Protein AF-A0A2H0CAC0-F1 (afdb_monomer_lite)

Secondary structure (DSSP, 8-state):
-BSSSEEEEEESS---GGG----S-B-BS-SSEEEEEES-SS--EE-TT-B-SSTT-EEBTTBTT--EEEEE-SSEE--S--SS-TTSPP-PPPEEE--SSTT-TTTSEE-SEEEETT---EEEEEEE-SS-PPPSEEEEEETTEEEEPEEEETTEEEE-PPTTSS-SEEEEEEEEEE-SS-EEEESSSS-EEEEEEEPPEEEE--TT-EEEEETTEEEES-HHHHTTSTT-GGGGGG-B-TTS-BS-TTEEEEEE--B-SS-BSSHHHHHHHHHTT--BTTTEEE----TTS-HHHHHHHHHHHHHHHHHHH--S-EEEEEETHHHHHHHHHHHHH-STTEEEEEEES--TT--HHHHHHHHH---TTGGGT-TT--HHHHHHHHTT-HHHHTTS--HHHHHHT--SEEETTB-S--HHHHHHHHHHTT--HHHHHHHHTTS-HHHHT-B-TTSEEEEEEE-SB-EEEEEEEEEEETTEEEEEEEEESBBSSSBHHHHT-SB--GGGEEEEPP-TTS----TTTGGGSTTHHHHHHHHHHT------TTEES-GGG----EEEEEEESSEEEEEE-SS--EEEE-TTSSEEE-STT-EEEEETTEEEEEEE-TT----EEEEEE-SSEEEEEEEEEEETTEEEEEEEEEEEEE-TT-EEEEE--SSGGG-EEEEETTSSS--EEEPPSEEEEHHHHT--PPPEEEEEEEEEESEEEEEEEEE-SSS-EEEEEEESSTTSS-EE--S-EEE--SEEEEEEEEEEETT-PBPPPEEEEEEEBPPP---------------------------------PPPPPPTTSSS-HHHHHHHHHTT-HHHHHHHHT----HHHHHHHHHHTTTTS---HHHHHHHHH--TTSTTS-HHHHHHHHHHHHHHHSS---SHHHHHHHHHHHTT---SS--HHHHHHHHHTT--SHHHHHHHHH-PPPSS--HHHHHHHHHHHHHHHSS---SHHHHHHHHHHH--

Structure (mmCIF, N/CA/C/O backbone):
data_AF-A0A2H0CAC0-F1
#
_entry.id   AF-A0A2H0CAC0-F1
#
loop_
_atom_site.group_PDB
_atom_site.id
_atom_site.type_symbol
_atom_site.label_atom_id
_atom_site.label_alt_id
_atom_site.label_comp_id
_atom_site.label_asym_id
_atom_site.label_entity_id
_atom_site.label_seq_id
_atom_site.pdbx_PDB_ins_code
_atom_site.Cartn_x
_atom_site.Cartn_y
_atom_site.Cartn_z
_atom_site.occupancy
_atom_site.B_iso_or_equiv
_atom_site.auth_seq_id
_atom_site.auth_comp_id
_atom_site.auth_asym_id
_atom_site.auth_atom_id
_atom_site.pdbx_PDB_model_num
ATOM 1 N N . PHE A 1 1 ? -36.884 -13.193 83.673 1.00 83.69 1 PHE A N 1
ATOM 2 C CA . PHE A 1 1 ? -36.751 -14.239 84.703 1.00 83.69 1 PHE A CA 1
ATOM 3 C C . PHE A 1 1 ? -36.479 -15.577 84.024 1.00 83.69 1 PHE A C 1
ATOM 5 O O . PHE A 1 1 ? -37.407 -16.224 83.559 1.00 83.69 1 PHE A O 1
ATOM 12 N N . THR A 1 2 ? -35.209 -15.962 83.891 1.00 86.56 2 THR A N 1
ATOM 13 C CA . THR A 1 2 ? -34.811 -17.171 83.148 1.00 86.56 2 THR A CA 1
ATOM 14 C C . THR A 1 2 ? -33.572 -17.828 83.746 1.00 86.56 2 THR A C 1
ATOM 16 O O . THR A 1 2 ? -32.770 -17.134 84.377 1.00 86.56 2 THR A O 1
ATOM 19 N N . GLY A 1 3 ? -33.452 -19.153 83.609 1.00 83.50 3 GLY A N 1
ATOM 20 C CA . GLY A 1 3 ? -32.322 -19.945 84.100 1.00 83.50 3 GLY A CA 1
ATOM 21 C C . GLY A 1 3 ? -32.265 -20.114 85.622 1.00 83.50 3 GLY A C 1
ATOM 22 O O . GLY A 1 3 ? -31.222 -20.491 86.157 1.00 83.50 3 GLY A O 1
ATOM 23 N N . ASN A 1 4 ? -33.348 -19.806 86.346 1.00 89.81 4 ASN A N 1
ATOM 24 C CA . ASN A 1 4 ? -33.397 -19.903 87.808 1.00 89.81 4 ASN A CA 1
ATOM 25 C C . ASN A 1 4 ? -34.108 -21.180 88.249 1.00 89.81 4 ASN A C 1
ATOM 27 O O . ASN A 1 4 ? -34.807 -21.832 87.481 1.00 89.81 4 ASN A O 1
ATOM 31 N N . LYS A 1 5 ? -34.007 -21.503 89.541 1.00 88.38 5 LYS A N 1
ATOM 32 C CA . LYS A 1 5 ? -34.872 -22.530 90.126 1.00 88.38 5 LYS A CA 1
ATOM 33 C C . LYS A 1 5 ? -36.349 -22.104 90.085 1.00 88.38 5 LYS A C 1
ATOM 35 O O . LYS A 1 5 ? -37.209 -22.859 89.648 1.00 88.38 5 LYS A O 1
ATOM 40 N N . TYR A 1 6 ? -36.605 -20.870 90.514 1.00 90.75 6 TYR A N 1
ATOM 41 C CA . TYR A 1 6 ? -37.894 -20.201 90.405 1.00 90.75 6 TYR A CA 1
ATOM 42 C C . TYR A 1 6 ? -37.687 -18.855 89.718 1.00 90.75 6 TYR A C 1
ATOM 44 O O . TYR A 1 6 ? -36.801 -18.108 90.140 1.00 90.75 6 TYR A O 1
ATOM 52 N N . GLY A 1 7 ? -38.488 -18.526 88.703 1.00 87.31 7 GLY A N 1
ATOM 53 C CA . GLY A 1 7 ? -38.429 -17.208 88.059 1.00 87.31 7 GLY A CA 1
ATOM 54 C C . GLY A 1 7 ? -38.848 -16.088 89.020 1.00 87.31 7 GLY A C 1
ATOM 55 O O . GLY A 1 7 ? -38.189 -15.054 89.100 1.00 87.31 7 GLY A O 1
ATOM 56 N N . PHE A 1 8 ? -39.877 -16.342 89.830 1.00 88.50 8 PHE A N 1
ATOM 57 C CA . PHE A 1 8 ? -40.249 -15.571 91.015 1.00 88.50 8 PHE A CA 1
ATOM 58 C C . PHE A 1 8 ? -40.655 -16.515 92.157 1.00 88.50 8 PHE A C 1
ATOM 60 O O . PHE A 1 8 ? -41.329 -17.517 91.920 1.00 88.50 8 PHE A O 1
ATOM 67 N N . LEU A 1 9 ? -40.266 -16.187 93.395 1.00 86.31 9 LEU A N 1
ATOM 68 C CA . LEU A 1 9 ? -40.544 -16.975 94.601 1.00 86.31 9 LEU A CA 1
ATOM 69 C C . LEU A 1 9 ? -41.027 -16.068 95.743 1.00 86.31 9 LEU A C 1
ATOM 71 O O . LEU A 1 9 ? -40.230 -15.352 96.351 1.00 86.31 9 LEU A O 1
ATOM 75 N N . GLY A 1 10 ? -42.320 -16.136 96.071 1.00 78.44 10 GLY A N 1
ATOM 76 C CA . GLY A 1 10 ? -42.904 -15.500 97.258 1.00 78.44 10 GLY A CA 1
ATOM 77 C C . GLY A 1 10 ? -43.228 -16.515 98.359 1.00 78.44 10 GLY A C 1
ATOM 78 O O . GLY A 1 10 ? -43.937 -17.487 98.103 1.00 78.44 10 GLY A O 1
ATOM 79 N N . VAL A 1 11 ? -42.742 -16.291 99.588 1.00 74.50 11 VAL A N 1
ATOM 80 C CA . VAL A 1 11 ? -43.002 -17.173 100.746 1.00 74.50 11 VAL A CA 1
ATOM 81 C C . VAL A 1 11 ? -43.315 -16.357 102.009 1.00 74.50 11 VAL A C 1
ATOM 83 O O . VAL A 1 11 ? -42.417 -15.757 102.596 1.00 74.50 11 VAL A O 1
ATOM 86 N N . GLY A 1 12 ? -44.574 -16.411 102.459 1.00 66.69 12 GLY A N 1
ATOM 87 C CA . GLY A 1 12 ? -45.030 -15.979 103.788 1.00 66.69 12 GLY A CA 1
ATOM 88 C C . GLY A 1 12 ? -45.399 -14.494 103.988 1.00 66.69 12 GLY A C 1
ATOM 89 O O . GLY A 1 12 ? -44.612 -13.597 103.716 1.00 66.69 12 GLY A O 1
ATOM 90 N N . GLY A 1 13 ? -46.572 -14.266 104.601 1.00 61.16 13 GLY A N 1
ATOM 91 C CA . GLY A 1 13 ? -46.882 -13.119 105.477 1.00 61.16 13 GLY A CA 1
ATOM 92 C C . GLY A 1 13 ? -47.067 -11.717 104.865 1.00 61.16 13 GLY A C 1
ATOM 93 O O . GLY A 1 13 ? -46.104 -10.982 104.688 1.00 61.16 13 GLY A O 1
ATOM 94 N N . LEU A 1 14 ? -48.329 -11.279 104.731 1.00 53.94 14 LEU A N 1
ATOM 95 C CA . LEU A 1 14 ? -48.743 -9.866 104.560 1.00 53.94 14 LEU A CA 1
ATOM 96 C C . LEU A 1 14 ? -48.042 -9.065 103.437 1.00 53.94 14 LEU A C 1
ATOM 98 O O . LEU A 1 14 ? -47.755 -7.877 103.598 1.00 53.94 14 LEU A O 1
ATOM 102 N N . MET A 1 15 ? -47.862 -9.657 102.254 1.00 55.09 15 MET A N 1
ATOM 103 C CA . MET A 1 15 ? -47.830 -8.846 101.031 1.00 55.09 15 MET A CA 1
ATOM 104 C C . MET A 1 15 ? -49.251 -8.366 100.718 1.00 55.09 15 MET A C 1
ATOM 106 O O . MET A 1 15 ? -50.169 -9.178 100.676 1.00 55.09 15 MET A O 1
ATOM 110 N N . SER A 1 16 ? -49.435 -7.062 100.490 1.00 60.09 16 SER A N 1
ATOM 111 C CA . SER A 1 16 ? -50.652 -6.504 99.881 1.00 60.09 16 SER A CA 1
ATOM 112 C C . SER A 1 16 ? -50.517 -6.613 98.358 1.00 60.09 16 SER A C 1
ATOM 114 O O . SER A 1 16 ? -49.752 -5.823 97.794 1.00 60.09 16 SER A O 1
ATOM 116 N N . PRO A 1 17 ? -51.203 -7.548 97.666 1.00 59.53 17 PRO A N 1
ATOM 117 C CA . PRO A 1 17 ? -50.942 -7.801 96.243 1.00 59.53 17 PRO A CA 1
ATOM 118 C C . PRO A 1 17 ? -51.322 -6.624 95.341 1.00 59.53 17 PRO A C 1
ATOM 120 O O . PRO A 1 17 ? -50.760 -6.470 94.267 1.00 59.53 17 PRO A O 1
ATOM 123 N N . GLU A 1 18 ? -52.183 -5.733 95.840 1.00 63.38 18 GLU A N 1
ATOM 124 C CA . GLU A 1 18 ? -52.556 -4.441 95.247 1.00 63.38 18 GLU A CA 1
ATOM 125 C C . GLU A 1 18 ? -51.354 -3.531 94.905 1.00 63.38 18 GLU A C 1
ATOM 127 O O . GLU A 1 18 ? -51.495 -2.615 94.100 1.00 63.38 18 GLU A O 1
ATOM 132 N N . ASN A 1 19 ? -50.176 -3.774 95.498 1.00 63.75 19 ASN A N 1
ATOM 133 C CA . ASN A 1 19 ? -48.944 -3.009 95.264 1.00 63.75 19 ASN A CA 1
ATOM 134 C C . ASN A 1 19 ? -47.904 -3.739 94.384 1.00 63.75 19 ASN A C 1
ATOM 136 O O . ASN A 1 19 ? -46.786 -3.242 94.242 1.00 63.75 19 ASN A O 1
ATOM 140 N N . LEU A 1 20 ? -48.223 -4.915 93.829 1.00 72.00 20 LEU A N 1
ATOM 141 C CA . LEU A 1 20 ? -47.315 -5.698 92.985 1.00 72.00 20 LEU A CA 1
ATOM 142 C C . LEU A 1 20 ? -47.848 -5.772 91.552 1.00 72.00 20 LEU A C 1
ATOM 144 O O . LEU A 1 20 ? -48.896 -6.362 91.305 1.00 72.00 20 LEU A O 1
ATOM 148 N N . LEU A 1 21 ? -47.101 -5.198 90.608 1.00 77.31 21 LEU A N 1
ATOM 149 C CA . LEU A 1 21 ? -47.407 -5.253 89.180 1.00 77.31 21 LEU A CA 1
ATOM 150 C C . LEU A 1 21 ? -46.431 -6.206 88.483 1.00 77.31 21 LEU A C 1
ATOM 152 O O . LEU A 1 21 ? -45.248 -5.891 88.353 1.00 77.31 21 LEU A O 1
ATOM 156 N N . PHE A 1 22 ? -46.934 -7.340 88.000 1.00 81.50 22 PHE A N 1
ATOM 157 C CA . PHE A 1 22 ? -46.196 -8.245 87.122 1.00 81.50 22 PHE A CA 1
ATOM 158 C C . PHE A 1 22 ? -46.828 -8.176 85.731 1.00 81.50 22 PHE A C 1
ATOM 160 O O . PHE A 1 22 ? -47.787 -8.881 85.445 1.00 81.50 22 PHE A O 1
ATOM 167 N N . SER A 1 23 ? -46.310 -7.300 84.875 1.00 86.38 23 SER A N 1
ATOM 168 C CA . SER A 1 23 ? -46.737 -7.128 83.481 1.00 86.38 23 SER A CA 1
ATOM 169 C C . SER A 1 23 ? -45.521 -6.735 82.635 1.00 86.38 23 SER A C 1
ATOM 171 O O . SER A 1 23 ? -44.612 -6.076 83.147 1.00 86.38 23 SER A O 1
ATOM 173 N N . GLY A 1 24 ? -45.465 -7.176 81.376 1.00 85.62 24 GLY A N 1
ATOM 174 C CA . GLY A 1 24 ? -44.348 -6.936 80.456 1.00 85.62 24 GLY A CA 1
ATOM 175 C C . GLY A 1 24 ? -43.092 -7.781 80.709 1.00 85.62 24 GLY A C 1
ATOM 176 O O . GLY A 1 24 ? -42.034 -7.460 80.176 1.00 85.62 24 GLY A O 1
ATOM 177 N N . ASN A 1 25 ? -43.168 -8.842 81.522 1.00 90.19 25 ASN A N 1
ATOM 178 C CA . ASN A 1 25 ? -42.013 -9.675 81.879 1.00 90.19 25 ASN A CA 1
ATOM 179 C C . ASN A 1 25 ? -41.950 -10.975 81.068 1.00 90.19 25 ASN A C 1
ATOM 181 O O . ASN A 1 25 ? -42.947 -11.444 80.520 1.00 90.19 25 ASN A O 1
ATOM 185 N N . SER A 1 26 ? -40.773 -11.602 81.088 1.00 90.44 26 SER A N 1
ATOM 186 C CA . SER A 1 26 ? -40.497 -12.897 80.457 1.00 90.44 26 SER A CA 1
ATOM 187 C C . SER A 1 26 ? -40.120 -13.939 81.510 1.00 90.44 26 SER A C 1
ATOM 189 O O . SER A 1 26 ? -39.139 -13.743 82.234 1.00 90.44 26 SER A O 1
ATOM 191 N N . PHE A 1 27 ? -40.856 -15.044 81.576 1.00 91.81 27 PHE A N 1
ATOM 192 C CA . PHE A 1 27 ? -40.605 -16.209 82.430 1.00 91.81 27 PHE A CA 1
ATOM 193 C C . PHE A 1 27 ? -40.372 -17.429 81.535 1.00 91.81 27 PHE A C 1
ATOM 195 O O . PHE A 1 27 ? -41.288 -17.832 80.829 1.00 91.81 27 PHE A O 1
ATOM 202 N N . PHE A 1 28 ? -39.152 -17.961 81.483 1.00 89.94 28 PHE A N 1
ATOM 203 C CA . PHE A 1 28 ? -38.809 -19.117 80.642 1.00 89.94 28 PHE A CA 1
ATOM 204 C C . PHE A 1 28 ? -37.539 -19.810 81.146 1.00 89.94 28 PHE A C 1
ATOM 206 O O . PHE A 1 28 ? -36.685 -19.150 81.735 1.00 89.94 28 PHE A O 1
ATOM 213 N N . ASP A 1 29 ? -37.378 -21.108 80.889 1.00 89.50 29 ASP A N 1
ATOM 214 C CA . ASP A 1 29 ? -36.230 -21.923 81.321 1.00 89.50 29 ASP A CA 1
ATOM 215 C C . ASP A 1 29 ? -35.976 -21.890 82.843 1.00 89.50 29 ASP A C 1
ATOM 217 O O . ASP A 1 29 ? -34.825 -21.888 83.294 1.00 89.50 29 ASP A O 1
ATOM 221 N N . ASN A 1 30 ? -37.032 -21.845 83.665 1.00 92.00 30 ASN A N 1
ATOM 222 C CA . ASN A 1 30 ? -36.897 -21.997 85.119 1.00 92.00 30 ASN A CA 1
ATOM 223 C C . ASN A 1 30 ? -37.187 -23.454 85.540 1.00 92.00 30 ASN A C 1
ATOM 225 O O . ASN A 1 30 ? -38.150 -24.057 85.077 1.00 92.00 30 ASN A O 1
ATOM 229 N N . THR A 1 31 ? -36.348 -24.051 86.398 1.00 91.88 31 THR A N 1
ATOM 230 C CA . THR A 1 31 ? -36.327 -25.525 86.562 1.00 91.88 31 THR A CA 1
ATOM 231 C C . THR A 1 31 ? -37.466 -26.117 87.389 1.00 91.88 31 THR A C 1
ATOM 233 O O . THR A 1 31 ? -37.762 -27.297 87.212 1.00 91.88 31 THR A O 1
ATOM 236 N N . ASP A 1 32 ? -38.065 -25.344 88.299 1.00 91.81 32 ASP A N 1
ATOM 237 C CA . ASP A 1 32 ? -39.240 -25.770 89.072 1.00 91.81 32 ASP A CA 1
ATOM 238 C C . ASP A 1 32 ? -40.487 -25.006 88.588 1.00 91.81 32 ASP A C 1
ATOM 240 O O . ASP A 1 32 ? -41.441 -25.626 88.125 1.00 91.81 32 ASP A O 1
ATOM 244 N N . ALA A 1 33 ? -40.476 -23.665 88.638 1.00 92.25 33 ALA A N 1
ATOM 245 C CA . ALA A 1 33 ? -41.587 -22.843 88.143 1.00 92.25 33 ALA A CA 1
ATOM 246 C C . ALA A 1 33 ? -41.156 -21.435 87.698 1.00 92.25 33 ALA A C 1
ATOM 248 O O . ALA A 1 33 ? -40.276 -20.817 88.300 1.00 92.25 33 ALA A O 1
ATOM 249 N N . GLY A 1 34 ? -41.836 -20.873 86.697 1.00 91.75 34 GLY A N 1
ATOM 250 C CA . GLY A 1 34 ? -41.685 -19.464 86.326 1.00 91.75 34 GLY A CA 1
ATOM 251 C C . GLY A 1 34 ? -42.184 -18.534 87.430 1.00 91.75 34 GLY A C 1
ATOM 252 O O . GLY A 1 34 ? -41.514 -17.560 87.767 1.00 91.75 34 GLY A O 1
ATOM 253 N N . PHE A 1 35 ? -43.306 -18.873 88.071 1.00 91.81 35 PHE A N 1
ATOM 254 C CA . PHE A 1 35 ? -43.851 -18.105 89.192 1.00 91.81 35 PHE A CA 1
ATOM 255 C C . PHE A 1 35 ? -44.374 -19.022 90.303 1.00 91.81 35 PHE A C 1
ATOM 257 O O . PHE A 1 35 ? -45.275 -19.827 90.078 1.00 91.81 35 PHE A O 1
ATOM 264 N N . PHE A 1 36 ? -43.848 -18.863 91.519 1.00 88.69 36 PHE A N 1
ATOM 265 C CA . PHE A 1 36 ? -44.293 -19.569 92.722 1.00 88.69 36 PHE A CA 1
ATOM 266 C C . PHE A 1 36 ? -44.735 -18.575 93.801 1.00 88.69 36 PHE A C 1
ATOM 268 O O . PHE A 1 36 ? -44.014 -17.620 94.115 1.00 88.69 36 PHE A O 1
ATOM 275 N N . TYR A 1 37 ? -45.879 -18.839 94.440 1.00 81.44 37 TYR A N 1
ATOM 276 C CA . TYR A 1 37 ? -46.341 -18.043 95.580 1.00 81.44 37 TYR A CA 1
ATOM 277 C C . TYR A 1 37 ? -47.037 -18.890 96.654 1.00 81.44 37 TYR A C 1
ATOM 279 O O . TYR A 1 37 ? -48.118 -19.432 96.423 1.00 81.44 37 TYR A O 1
ATOM 287 N N . ALA A 1 38 ? -46.448 -18.921 97.855 1.00 75.12 38 ALA A N 1
ATOM 288 C CA . ALA A 1 38 ? -47.012 -19.532 99.059 1.00 75.12 38 ALA A CA 1
ATOM 289 C C . ALA A 1 38 ? -47.231 -18.476 100.160 1.00 75.12 38 ALA A C 1
ATOM 291 O O . ALA A 1 38 ? -46.361 -18.221 101.000 1.00 75.12 38 ALA A O 1
ATOM 292 N N . GLY A 1 39 ? -48.412 -17.860 100.155 1.00 65.69 39 GLY A N 1
ATOM 293 C CA . GLY A 1 39 ? -48.898 -16.924 101.174 1.00 65.69 39 GLY A CA 1
ATOM 294 C C . GLY A 1 39 ? -50.406 -17.088 101.390 1.00 65.69 39 GLY A C 1
ATOM 295 O O . GLY A 1 39 ? -51.057 -17.753 100.594 1.00 65.69 39 GLY A O 1
ATOM 296 N N . ASP A 1 40 ? -50.946 -16.506 102.464 1.00 62.69 40 ASP A N 1
ATOM 297 C CA . ASP A 1 40 ? -52.336 -16.738 102.888 1.00 62.69 40 ASP A CA 1
ATOM 298 C C . ASP A 1 40 ? -53.386 -16.208 101.877 1.00 62.69 40 ASP A C 1
ATOM 300 O O . ASP A 1 40 ? -53.290 -15.072 101.406 1.00 62.69 40 ASP A O 1
ATOM 304 N N . ASP A 1 41 ? -54.408 -17.033 101.610 1.00 57.97 41 ASP A N 1
ATOM 305 C CA . ASP A 1 41 ? -55.403 -17.027 100.508 1.00 57.97 41 ASP A CA 1
ATOM 306 C C . ASP A 1 41 ? -56.337 -15.789 100.338 1.00 57.97 41 ASP A C 1
ATOM 308 O O . ASP A 1 41 ? -57.505 -15.936 99.968 1.00 57.97 41 ASP A O 1
ATOM 312 N N . LEU A 1 42 ? -55.904 -14.556 100.632 1.00 58.34 42 LEU A N 1
ATOM 313 C CA . LEU A 1 42 ? -56.809 -13.390 100.728 1.00 58.34 42 LEU A CA 1
ATOM 314 C C . LEU A 1 42 ? -56.771 -12.366 99.580 1.00 58.34 42 LEU A C 1
ATOM 316 O O . LEU A 1 42 ? -57.591 -11.4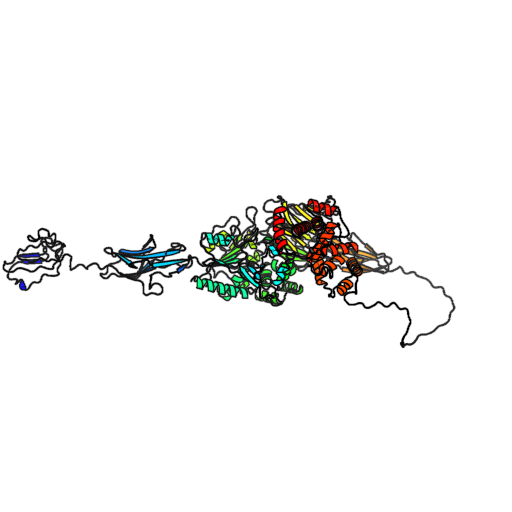46 99.596 1.00 58.34 42 LEU A O 1
ATOM 320 N N . ALA A 1 43 ? -55.903 -12.504 98.574 1.00 65.69 43 ALA A N 1
ATOM 321 C CA . ALA A 1 43 ? -55.952 -11.655 97.376 1.00 65.69 43 ALA A CA 1
ATOM 322 C C . ALA A 1 43 ? -55.317 -12.319 96.141 1.00 65.69 43 ALA A C 1
ATOM 324 O O . ALA A 1 43 ? -54.332 -13.046 96.248 1.00 65.69 43 ALA A O 1
ATOM 325 N N . VAL A 1 44 ? -55.902 -12.048 94.971 1.00 78.00 44 VAL A N 1
ATOM 326 C CA . VAL A 1 44 ? -55.473 -12.580 93.668 1.00 78.00 44 VAL A CA 1
ATOM 327 C C . VAL A 1 44 ? -54.364 -11.700 93.087 1.00 78.00 44 VAL A C 1
ATOM 329 O O . VAL A 1 44 ? -54.509 -10.479 93.045 1.00 78.00 44 VAL A O 1
ATOM 332 N N . LEU A 1 45 ? -53.275 -12.317 92.629 1.00 84.12 45 LEU A N 1
ATOM 333 C CA . LEU A 1 45 ? -52.157 -11.646 91.956 1.00 84.12 45 LEU A CA 1
ATOM 334 C C . LEU A 1 45 ? -52.431 -11.485 90.457 1.00 84.12 45 LEU A C 1
ATOM 336 O O . LEU A 1 45 ? -52.849 -12.435 89.796 1.00 84.12 45 LEU A O 1
ATOM 340 N N . ASP A 1 46 ? -52.162 -10.300 89.910 1.00 87.12 46 ASP A N 1
ATOM 341 C CA . ASP A 1 46 ? -52.273 -10.045 88.474 1.00 87.12 46 ASP A CA 1
ATOM 342 C C . ASP A 1 46 ? -50.918 -10.260 87.784 1.00 87.12 46 ASP A C 1
ATOM 344 O O . ASP A 1 46 ? -49.957 -9.527 88.025 1.00 87.12 46 ASP A O 1
ATOM 348 N N . LEU A 1 47 ? -50.857 -11.313 86.969 1.00 90.44 47 LEU A N 1
ATOM 349 C CA . LEU A 1 47 ? -49.720 -11.778 86.170 1.00 90.44 47 LEU A CA 1
ATOM 350 C C . LEU A 1 47 ? -50.065 -11.785 84.666 1.00 90.44 47 LEU A C 1
ATOM 352 O O . LEU A 1 47 ? -49.435 -12.506 83.880 1.00 90.44 47 LEU A O 1
ATOM 356 N N . ARG A 1 48 ? -51.096 -11.039 84.256 1.00 92.50 48 ARG A N 1
ATOM 357 C CA . ARG A 1 48 ? -51.464 -10.867 82.847 1.00 92.50 48 ARG A CA 1
ATOM 358 C C . ARG A 1 48 ? -50.384 -10.086 82.101 1.00 92.50 48 ARG A C 1
ATOM 360 O O . ARG A 1 48 ? -49.557 -9.398 82.696 1.00 92.50 48 ARG A O 1
ATOM 367 N N . ASP A 1 49 ? -50.379 -10.230 80.781 1.00 93.25 49 ASP A N 1
ATOM 368 C CA . ASP A 1 49 ? -49.457 -9.528 79.883 1.00 93.25 49 ASP A CA 1
ATOM 369 C C . ASP A 1 49 ? -47.964 -9.817 80.171 1.00 93.25 49 ASP A C 1
ATOM 371 O O . ASP A 1 49 ? -47.099 -8.972 79.952 1.00 93.25 49 ASP A O 1
ATOM 375 N N . ASN A 1 50 ? -47.639 -11.034 80.627 1.00 93.25 50 ASN A N 1
ATOM 376 C CA . ASN A 1 50 ? -46.273 -11.581 80.647 1.00 93.25 50 ASN A CA 1
ATOM 377 C C . ASN A 1 50 ? -46.130 -12.713 79.615 1.00 93.25 50 ASN A C 1
ATOM 379 O O . ASN A 1 50 ? -47.118 -13.372 79.280 1.00 93.25 50 ASN A O 1
ATOM 383 N N . TRP A 1 51 ? -44.912 -12.962 79.129 1.00 93.06 51 TRP A N 1
ATOM 384 C CA . TRP A 1 51 ? -44.579 -14.137 78.314 1.00 93.06 51 TRP A CA 1
ATOM 385 C C . TRP A 1 51 ? -44.054 -15.266 79.193 1.00 93.06 51 TRP A C 1
ATOM 387 O O . TRP A 1 51 ? -43.263 -15.027 80.105 1.00 93.06 51 TRP A O 1
ATOM 397 N N . TRP A 1 52 ? -44.452 -16.495 78.876 1.00 93.69 52 TRP A N 1
ATOM 398 C CA . TRP A 1 52 ? -44.178 -17.681 79.690 1.00 93.69 52 TRP A CA 1
ATOM 399 C C . TRP A 1 52 ? -43.307 -18.715 78.961 1.00 93.69 52 TRP A C 1
ATOM 401 O O . TRP A 1 52 ? -43.484 -19.909 79.149 1.00 93.69 52 TRP A O 1
ATOM 411 N N . GLY A 1 53 ? -42.428 -18.302 78.045 1.00 88.00 53 GLY A N 1
ATOM 412 C CA . GLY A 1 53 ? -41.587 -19.234 77.275 1.00 88.00 53 GLY A CA 1
ATOM 413 C C . GLY A 1 53 ? -42.307 -19.957 76.131 1.00 88.00 53 GLY A C 1
ATOM 414 O O . GLY A 1 53 ? -41.671 -20.615 75.314 1.00 88.00 53 GLY A O 1
ATOM 415 N N . SER A 1 54 ? -43.632 -19.816 76.021 1.00 91.31 54 SER A N 1
ATOM 416 C CA . SER A 1 54 ? -44.440 -20.386 74.942 1.00 91.31 54 SER A CA 1
ATOM 417 C C . SER A 1 54 ? -45.577 -19.449 74.543 1.00 91.31 54 SER A C 1
ATOM 419 O O . SER A 1 54 ? -46.206 -18.822 75.396 1.00 91.31 54 SER A O 1
ATOM 421 N N . SER A 1 55 ? -45.909 -19.417 73.250 1.00 91.00 55 SER A N 1
ATOM 422 C CA . SER A 1 55 ? -47.097 -18.725 72.727 1.00 91.00 55 SER A CA 1
ATOM 423 C C . SER A 1 55 ? -48.416 -19.300 73.265 1.00 91.00 55 SER A C 1
ATOM 425 O O . SER A 1 55 ? -49.423 -18.595 73.346 1.00 91.00 55 SER A O 1
ATOM 427 N N . THR A 1 56 ? -48.397 -20.562 73.707 1.00 93.25 56 THR A N 1
ATOM 428 C CA . THR A 1 56 ? -49.524 -21.255 74.360 1.00 93.25 56 THR A CA 1
ATOM 429 C C . THR A 1 56 ? -49.755 -20.843 75.821 1.00 93.25 56 THR A C 1
ATOM 431 O O . THR A 1 56 ? -50.722 -21.291 76.438 1.00 93.25 56 THR A O 1
ATOM 434 N N . GLY A 1 57 ? -48.903 -19.976 76.379 1.00 93.00 57 GLY A N 1
ATOM 435 C CA . GLY A 1 57 ? -49.008 -19.514 77.761 1.00 93.00 57 GLY A CA 1
ATOM 436 C C . GLY A 1 57 ? -48.408 -20.480 78.787 1.00 93.00 57 GLY A C 1
ATOM 437 O O . GLY A 1 57 ? -47.793 -21.482 78.415 1.00 93.00 57 GLY A O 1
ATOM 438 N N . PRO A 1 58 ? -48.560 -20.172 80.086 1.00 95.50 58 PRO A N 1
ATOM 439 C CA . PRO A 1 58 ? -47.918 -20.907 81.173 1.00 95.50 58 PRO A CA 1
ATOM 440 C C . PRO A 1 58 ? -48.518 -22.298 81.354 1.00 95.50 58 PRO A C 1
ATOM 442 O O . PRO A 1 58 ? -49.716 -22.491 81.120 1.00 95.50 58 PRO A O 1
ATOM 445 N N . THR A 1 59 ? -47.718 -23.231 81.871 1.00 94.88 59 THR A N 1
ATOM 446 C CA . THR A 1 59 ? -48.244 -24.498 82.394 1.00 94.88 59 THR A CA 1
ATOM 447 C C . THR A 1 59 ? -48.992 -24.216 83.700 1.00 94.88 59 THR A C 1
ATOM 449 O O . THR A 1 59 ? -48.389 -23.882 84.723 1.00 94.88 59 THR A O 1
ATOM 452 N N . HIS A 1 60 ? -50.320 -24.343 83.682 1.00 93.44 60 HIS A N 1
ATOM 453 C CA . HIS A 1 60 ? -51.189 -24.156 84.851 1.00 93.44 60 HIS A CA 1
ATOM 454 C C . HIS A 1 60 ? -52.435 -25.046 84.745 1.00 93.44 60 HIS A C 1
ATOM 456 O O . HIS A 1 60 ? -52.832 -25.429 83.646 1.00 93.44 60 HIS A O 1
ATOM 462 N N . ALA A 1 61 ? -53.076 -25.370 85.871 1.00 90.50 61 ALA A N 1
ATOM 463 C CA . ALA A 1 61 ? -54.274 -26.215 85.889 1.00 90.50 61 ALA A CA 1
ATOM 464 C C . ALA A 1 61 ? -55.440 -25.628 85.065 1.00 90.50 61 ALA A C 1
ATOM 466 O O . ALA A 1 61 ? -56.160 -26.377 84.403 1.00 90.50 61 ALA A O 1
ATOM 467 N N . ASP A 1 62 ? -55.577 -24.298 85.053 1.00 91.06 62 ASP A N 1
ATOM 468 C CA . ASP A 1 62 ? -56.579 -23.567 84.268 1.00 91.06 62 ASP A CA 1
ATOM 469 C C . ASP A 1 62 ? -56.116 -23.270 82.822 1.00 91.06 62 ASP A C 1
ATOM 471 O O . ASP A 1 62 ? -56.872 -22.697 82.036 1.00 91.06 62 ASP A O 1
ATOM 475 N N . ASN A 1 63 ? -54.903 -23.694 82.436 1.00 92.69 63 ASN A N 1
ATOM 476 C CA . ASN A 1 63 ? -54.392 -23.659 81.060 1.00 92.69 63 ASN A CA 1
ATOM 477 C C . ASN A 1 63 ? -53.839 -25.033 80.620 1.00 92.69 63 ASN A C 1
ATOM 479 O O . ASN A 1 63 ? -52.633 -25.186 80.418 1.00 92.69 63 ASN A O 1
ATOM 483 N N . PRO A 1 64 ? -54.697 -26.056 80.434 1.00 89.00 64 PRO A N 1
ATOM 484 C CA . PRO A 1 64 ? -54.268 -27.434 80.164 1.00 89.00 64 PRO A CA 1
ATOM 485 C C . PRO A 1 64 ? -53.591 -27.659 78.796 1.00 89.00 64 PRO A C 1
ATOM 487 O O . PRO A 1 64 ? -53.202 -28.786 78.498 1.00 89.00 64 PRO A O 1
ATOM 490 N N . GLY A 1 65 ? -53.484 -26.624 77.954 1.00 88.12 65 GLY A N 1
ATOM 491 C CA . GLY A 1 65 ? -52.722 -26.633 76.699 1.00 88.12 65 GLY A CA 1
ATOM 492 C C . GLY A 1 65 ? -51.486 -25.724 76.706 1.00 88.12 65 GLY A C 1
ATOM 493 O O . GLY A 1 65 ? -50.863 -25.569 75.658 1.00 88.12 65 GLY A O 1
ATOM 494 N N . GLY A 1 66 ? -51.161 -25.101 77.844 1.00 92.56 66 GLY A N 1
ATOM 495 C CA . GLY A 1 66 ? -49.977 -24.265 78.003 1.00 92.56 66 GLY A CA 1
ATOM 496 C C . GLY A 1 66 ? -48.721 -25.100 78.195 1.00 92.56 66 GLY A C 1
ATOM 497 O O . GLY A 1 66 ? -48.636 -25.873 79.143 1.00 92.56 66 GLY A O 1
ATOM 498 N N . ASN A 1 67 ? -47.749 -24.913 77.304 1.00 93.38 67 ASN A N 1
ATOM 499 C CA . ASN A 1 67 ? -46.439 -25.570 77.338 1.00 93.38 67 ASN A CA 1
ATOM 500 C C . ASN A 1 67 ? -45.329 -24.654 77.888 1.00 93.38 67 ASN A C 1
ATOM 502 O O . ASN A 1 67 ? -44.150 -24.985 77.781 1.00 93.38 67 ASN A O 1
ATOM 506 N N . GLY A 1 68 ? -45.685 -23.471 78.389 1.00 92.50 68 GLY A N 1
ATOM 507 C CA . GLY A 1 68 ? -44.753 -22.520 78.977 1.00 92.50 68 GLY A CA 1
ATOM 508 C C . GLY A 1 68 ? -44.331 -22.869 80.404 1.00 92.50 68 GLY A C 1
ATOM 509 O O . GLY A 1 68 ? -44.815 -23.834 80.996 1.00 92.50 68 GLY A O 1
ATOM 510 N N . ASP A 1 69 ? -43.472 -22.031 80.978 1.00 94.50 69 ASP A N 1
ATOM 511 C CA . ASP A 1 69 ? -43.032 -22.087 82.373 1.00 94.50 69 ASP A CA 1
ATOM 512 C C . ASP A 1 69 ? -44.216 -22.272 83.344 1.00 94.50 69 ASP A C 1
ATOM 514 O O . ASP A 1 69 ? -45.302 -21.711 83.161 1.00 94.50 69 ASP A O 1
ATOM 518 N N . VAL A 1 70 ? -44.005 -23.070 84.395 1.00 94.56 70 VAL A N 1
ATOM 519 C CA . VAL A 1 70 ? -45.062 -23.434 85.351 1.00 94.56 70 VAL A CA 1
ATOM 520 C C . VAL A 1 70 ? -45.448 -22.242 86.232 1.00 94.56 70 VAL A C 1
ATOM 522 O O . VAL A 1 70 ? -44.579 -21.494 86.691 1.00 94.56 70 VAL A O 1
ATOM 525 N N . ILE A 1 71 ? -46.742 -22.096 86.530 1.00 93.19 71 ILE A N 1
ATOM 526 C CA . ILE A 1 71 ? -47.212 -21.272 87.652 1.00 93.19 71 ILE A CA 1
ATOM 527 C C . ILE A 1 71 ? -47.658 -22.188 88.795 1.00 93.19 71 ILE A C 1
ATOM 529 O O . ILE A 1 71 ? -48.658 -22.895 88.691 1.00 93.19 71 ILE A O 1
ATOM 533 N N . GLU A 1 72 ? -46.954 -22.129 89.923 1.00 89.00 72 GLU A N 1
ATOM 534 C CA . GLU A 1 72 ? -47.312 -22.825 91.161 1.00 89.00 72 GLU A CA 1
ATOM 535 C C . GLU A 1 72 ? -48.025 -21.858 92.124 1.00 89.00 72 GLU A C 1
ATOM 537 O O . GLU A 1 72 ? -47.482 -21.398 93.132 1.00 89.00 72 GLU A O 1
ATOM 542 N N . SER A 1 73 ? -49.265 -21.501 91.770 1.00 82.44 73 SER A N 1
ATOM 543 C CA . SER A 1 73 ? -50.202 -20.760 92.624 1.00 82.44 73 SER A CA 1
ATOM 544 C C . SER A 1 73 ? -51.648 -20.906 92.130 1.00 82.44 73 SER A C 1
ATOM 546 O O . SER A 1 73 ? -51.899 -20.908 90.926 1.00 82.44 73 SER A O 1
ATOM 548 N N . ASN A 1 74 ? -52.613 -20.983 93.053 1.00 78.19 74 ASN A N 1
ATOM 549 C CA . ASN A 1 74 ? -54.049 -21.085 92.735 1.00 78.19 74 ASN A CA 1
ATOM 550 C C . ASN A 1 74 ? -54.779 -19.725 92.711 1.00 78.19 74 ASN A C 1
ATOM 552 O O . ASN A 1 74 ? -55.975 -19.681 92.435 1.00 78.19 74 ASN A O 1
ATOM 556 N N . TYR A 1 75 ? -54.093 -18.621 93.030 1.00 80.75 75 TYR A N 1
ATOM 557 C CA . TYR A 1 75 ? -54.701 -17.296 93.227 1.00 80.75 75 TYR A CA 1
ATOM 558 C C . TYR A 1 75 ? -54.068 -16.246 92.306 1.00 80.75 75 TYR A C 1
ATOM 560 O O . TYR A 1 75 ? -53.542 -15.228 92.756 1.00 80.75 75 TYR A O 1
ATOM 568 N N . VAL A 1 76 ? -54.109 -16.510 90.999 1.00 86.38 76 VAL A N 1
ATOM 569 C CA . VAL A 1 76 ? -53.464 -15.698 89.956 1.00 86.38 76 VAL A CA 1
ATOM 570 C C . VAL A 1 76 ? -54.402 -15.425 88.777 1.00 86.38 76 VAL A C 1
ATOM 572 O O . VAL A 1 76 ? -55.217 -16.268 88.412 1.00 86.38 76 VAL A O 1
ATOM 575 N N . LEU A 1 77 ? -54.250 -14.264 88.139 1.00 89.56 77 LEU A N 1
ATOM 576 C CA . LEU A 1 77 ? -54.736 -13.997 86.784 1.00 89.56 77 LEU A CA 1
ATOM 577 C C . LEU A 1 77 ? -53.529 -13.983 85.849 1.00 89.56 77 LEU A C 1
ATOM 579 O O . LEU A 1 77 ? -52.647 -13.160 86.031 1.00 89.56 77 LEU A O 1
ATOM 583 N N . PHE A 1 78 ? -53.480 -14.857 84.849 1.00 91.56 78 PHE A N 1
ATOM 584 C CA . PHE A 1 78 ? -52.362 -14.921 83.889 1.00 91.56 78 PHE A CA 1
ATOM 585 C C . PHE A 1 78 ? -52.821 -14.838 82.422 1.00 91.56 78 PHE A C 1
ATOM 587 O O . PHE A 1 78 ? -51.997 -14.923 81.517 1.00 91.56 78 PHE A O 1
ATOM 594 N N . SER A 1 79 ? -54.130 -14.689 82.179 1.00 91.25 79 SER A N 1
ATOM 595 C CA . SER A 1 79 ? -54.735 -14.567 80.846 1.00 91.25 79 SER A CA 1
ATOM 596 C C . SER A 1 79 ? -55.417 -13.195 80.663 1.00 91.25 79 SER A C 1
ATOM 598 O O . SER A 1 79 ? -56.234 -12.827 81.514 1.00 91.25 79 SER A O 1
ATOM 600 N N . PRO A 1 80 ? -55.132 -12.437 79.584 1.00 92.44 80 PRO A N 1
ATOM 601 C CA . PRO A 1 80 ? -54.208 -12.775 78.500 1.00 92.44 80 PRO A CA 1
ATOM 602 C C . PRO A 1 80 ? -52.740 -12.817 78.948 1.00 92.44 80 PRO A C 1
ATOM 604 O O . PRO A 1 80 ? -52.338 -12.154 79.901 1.00 92.44 80 PRO A O 1
ATOM 607 N N . TRP A 1 81 ? -51.956 -13.613 78.227 1.00 93.88 81 TRP A N 1
ATOM 608 C CA . TRP A 1 81 ? -50.497 -13.638 78.269 1.00 93.88 81 TRP A CA 1
ATOM 609 C C . TRP A 1 81 ? -49.947 -13.109 76.941 1.00 93.88 81 TRP A C 1
ATOM 611 O O . TRP A 1 81 ? -50.652 -13.082 75.929 1.00 93.88 81 TRP A O 1
ATOM 621 N N . LEU A 1 82 ? -48.673 -12.724 76.923 1.00 89.88 82 LEU A N 1
ATOM 622 C CA . LEU A 1 82 ? -47.981 -12.386 75.682 1.00 89.88 82 LEU A CA 1
ATOM 623 C C . LEU A 1 82 ? -47.680 -13.666 74.899 1.00 89.88 82 LEU A C 1
ATOM 625 O O . LEU A 1 82 ? -47.268 -14.668 75.480 1.00 89.88 82 LEU A O 1
ATOM 629 N N . VAL A 1 83 ? -47.859 -13.633 73.577 1.00 89.56 83 VAL A N 1
ATOM 630 C CA . VAL A 1 83 ? -47.598 -14.789 72.696 1.00 89.56 83 VAL A CA 1
ATOM 631 C C . VAL A 1 83 ? -46.140 -14.888 72.225 1.00 89.56 83 VAL A C 1
ATOM 633 O O . VAL A 1 83 ? -45.735 -15.925 71.708 1.00 89.56 83 VAL A O 1
ATOM 636 N N . ALA A 1 84 ? -45.342 -13.842 72.443 1.00 82.50 84 ALA A N 1
ATOM 637 C CA . ALA A 1 84 ? -43.915 -13.767 72.134 1.00 82.50 84 ALA A CA 1
ATOM 638 C C . ALA A 1 84 ? -43.158 -13.065 73.275 1.00 82.50 84 ALA A C 1
ATOM 640 O O . ALA A 1 84 ? -43.769 -12.386 74.103 1.00 82.50 84 ALA A O 1
ATOM 641 N N . ASN A 1 85 ? -41.838 -13.247 73.326 1.00 82.06 85 ASN A N 1
ATOM 642 C CA . ASN A 1 85 ? -40.976 -12.715 74.380 1.00 82.06 85 ASN A CA 1
ATOM 643 C C . ASN A 1 85 ? -40.850 -11.178 74.282 1.00 82.06 85 ASN A C 1
ATOM 645 O O . ASN A 1 85 ? -40.263 -10.714 73.311 1.00 82.06 85 ASN A O 1
ATOM 649 N N . PRO A 1 86 ? -41.306 -10.376 75.268 1.00 73.44 86 PRO A N 1
ATOM 650 C CA . PRO A 1 86 ? -41.155 -8.915 75.239 1.00 73.44 86 PRO A CA 1
ATOM 651 C C . PRO A 1 86 ? -39.711 -8.431 75.452 1.00 73.44 86 PRO A C 1
ATOM 653 O O . PRO A 1 86 ? -39.458 -7.234 75.366 1.00 73.44 86 PRO A O 1
ATOM 656 N N . ALA A 1 87 ? -38.781 -9.333 75.785 1.00 67.31 87 ALA A N 1
ATOM 657 C CA . ALA A 1 87 ? -37.372 -9.031 76.030 1.00 67.31 87 ALA A CA 1
ATOM 658 C C . ALA A 1 87 ? -36.432 -9.494 74.899 1.00 67.31 87 ALA A C 1
ATOM 660 O O . ALA A 1 87 ? -35.221 -9.319 75.023 1.00 67.31 87 ALA A O 1
ATOM 661 N N . LEU A 1 88 ? -36.965 -10.090 73.827 1.00 61.84 88 LEU A N 1
ATOM 662 C CA . LEU A 1 88 ? -36.247 -10.218 72.557 1.00 61.84 88 LEU A CA 1
ATOM 663 C C . LEU A 1 88 ? -36.682 -9.058 71.650 1.00 61.84 88 LEU A C 1
ATOM 665 O O . LEU A 1 88 ? -37.868 -8.710 71.680 1.00 61.84 88 LEU A O 1
ATOM 669 N N . PRO A 1 89 ? -35.777 -8.468 70.848 1.00 58.22 89 PRO A N 1
ATOM 670 C CA . PRO A 1 89 ? -36.184 -7.636 69.723 1.00 58.22 89 PRO A CA 1
ATOM 671 C C . PRO A 1 89 ? -37.188 -8.397 68.846 1.00 58.22 89 PRO A C 1
ATOM 673 O O . PRO A 1 89 ? -37.102 -9.620 68.699 1.00 58.22 89 PRO A O 1
ATOM 676 N N . GLN A 1 90 ? -38.165 -7.687 68.285 1.00 66.50 90 GLN A N 1
ATOM 677 C CA . GLN A 1 90 ? -38.824 -8.204 67.091 1.00 66.50 90 GLN A CA 1
ATOM 678 C C . GLN A 1 90 ? -37.866 -7.951 65.940 1.00 66.50 90 GLN A C 1
ATOM 680 O O . GLN A 1 90 ? -37.574 -6.783 65.709 1.00 66.50 90 GLN A O 1
ATOM 685 N N . ASN A 1 91 ? -37.449 -9.019 65.255 1.00 76.19 91 ASN A N 1
ATOM 686 C CA . ASN A 1 91 ? -36.648 -8.943 64.037 1.00 76.19 91 ASN A CA 1
ATOM 687 C C . ASN A 1 91 ? -37.252 -7.896 63.101 1.00 76.19 91 ASN A C 1
ATOM 689 O O . ASN A 1 91 ? -38.398 -8.055 62.655 1.00 76.19 91 ASN A O 1
ATOM 693 N N . ILE A 1 92 ? -36.517 -6.825 62.833 1.00 83.12 92 ILE A N 1
ATOM 694 C CA . ILE A 1 92 ? -36.853 -5.890 61.767 1.00 83.12 92 ILE A CA 1
ATOM 695 C C . ILE A 1 92 ? -36.182 -6.438 60.508 1.00 83.12 92 ILE A C 1
ATOM 697 O O . ILE A 1 92 ? -35.142 -7.073 60.592 1.00 83.12 92 ILE A O 1
ATOM 701 N N . ALA A 1 93 ? -36.822 -6.310 59.348 1.00 86.12 93 ALA A N 1
ATOM 702 C CA . ALA A 1 93 ? -36.168 -6.744 58.118 1.00 86.12 93 ALA A CA 1
ATOM 703 C C . ALA A 1 93 ? -35.055 -5.747 57.753 1.00 86.12 93 ALA A C 1
ATOM 705 O O . ALA A 1 93 ? -35.288 -4.536 57.892 1.00 86.12 93 ALA A O 1
ATOM 706 N N . PRO A 1 94 ? -33.897 -6.213 57.250 1.00 91.75 94 PRO A N 1
ATOM 707 C CA . PRO A 1 94 ? -32.811 -5.329 56.872 1.00 91.75 94 PRO A CA 1
ATOM 708 C C . PRO A 1 94 ? -33.236 -4.425 55.714 1.00 91.75 94 PRO A C 1
ATOM 710 O O . PRO A 1 94 ? -34.176 -4.706 54.970 1.00 91.75 94 PRO A O 1
ATOM 713 N N . VAL A 1 95 ? -32.526 -3.319 55.544 1.00 93.94 95 VAL A N 1
ATOM 714 C CA . VAL A 1 95 ? -32.775 -2.328 54.501 1.00 93.94 95 VAL A CA 1
ATOM 715 C C . VAL A 1 95 ? -31.568 -2.273 53.576 1.00 93.94 95 VAL A C 1
ATOM 717 O O . VAL A 1 95 ? -30.454 -1.969 54.010 1.00 93.94 95 VAL A O 1
ATOM 720 N N . LEU A 1 96 ? -31.823 -2.531 52.293 1.00 95.44 96 LEU A N 1
ATOM 721 C CA . LEU A 1 96 ? -30.924 -2.174 51.203 1.00 95.44 96 LEU A CA 1
ATOM 722 C C . LEU A 1 96 ? -31.252 -0.767 50.701 1.00 95.44 96 LEU A C 1
ATOM 724 O O . LEU A 1 96 ? -32.424 -0.412 50.555 1.00 95.44 96 LEU A O 1
ATOM 728 N N . SER A 1 97 ? -30.220 0.014 50.400 1.00 95.06 97 SER A N 1
ATOM 729 C CA . SER A 1 97 ? -30.349 1.304 49.723 1.00 95.06 97 SER A CA 1
ATOM 730 C C . SER A 1 97 ? -29.157 1.565 48.812 1.00 95.06 97 SER A C 1
ATOM 732 O O . SER A 1 97 ? -28.039 1.144 49.110 1.00 95.06 97 SER A O 1
ATOM 734 N N . PHE A 1 98 ? -29.386 2.311 47.735 1.00 95.19 98 PHE A N 1
ATOM 735 C CA . PHE A 1 98 ? -28.317 2.875 46.916 1.00 95.19 98 PHE A CA 1
ATOM 736 C C . PHE A 1 98 ? -27.431 3.832 47.726 1.00 95.19 98 PHE A C 1
ATOM 738 O O . PHE A 1 98 ? -27.788 4.254 48.835 1.00 95.19 98 PHE A O 1
ATOM 745 N N . ILE A 1 99 ? -26.249 4.124 47.192 1.00 90.19 99 ILE A N 1
ATOM 746 C CA . ILE A 1 99 ? -25.215 4.907 47.870 1.00 90.19 99 ILE A CA 1
ATOM 747 C C . ILE A 1 99 ? -25.268 6.343 47.351 1.00 90.19 99 ILE A C 1
ATOM 749 O O . ILE A 1 99 ? -25.337 6.561 46.149 1.00 90.19 99 ILE A O 1
ATOM 753 N N . ASP A 1 100 ? -25.201 7.322 48.255 1.00 87.12 100 ASP A N 1
ATOM 754 C CA . ASP A 1 100 ? -25.141 8.762 47.938 1.00 87.12 100 ASP A CA 1
ATOM 755 C C . ASP A 1 100 ? -23.723 9.180 47.474 1.00 87.12 100 ASP A C 1
ATOM 757 O O . ASP A 1 100 ? -23.158 10.163 47.952 1.00 87.12 100 ASP A O 1
ATOM 761 N N . ASP A 1 101 ? -23.136 8.377 46.579 1.00 84.62 101 ASP A N 1
ATOM 762 C CA . ASP A 1 101 ? -21.836 8.570 45.928 1.00 84.62 101 ASP A CA 1
ATOM 763 C C . ASP A 1 101 ? -22.040 8.676 44.402 1.00 84.62 101 ASP A C 1
ATOM 765 O O . ASP A 1 101 ? -22.954 8.082 43.824 1.00 84.62 101 ASP A O 1
ATOM 769 N N . GLU A 1 102 ? -21.193 9.466 43.737 1.00 84.56 102 GLU A N 1
ATOM 770 C CA . GLU A 1 102 ? -21.321 9.778 42.308 1.00 84.56 102 GLU A CA 1
ATOM 771 C C . GLU A 1 102 ? -21.289 8.505 41.447 1.00 84.56 102 GLU A C 1
ATOM 773 O O . GLU A 1 102 ? -20.343 7.722 41.518 1.00 84.56 102 GLU A O 1
ATOM 778 N N . GLY A 1 103 ? -22.336 8.314 40.639 1.00 86.12 103 GLY A N 1
ATOM 779 C CA . GLY A 1 103 ? -22.481 7.167 39.743 1.00 86.12 103 GLY A CA 1
ATOM 780 C C . GLY A 1 103 ? -23.216 5.948 40.309 1.00 86.12 103 GLY A C 1
ATOM 781 O O . GLY A 1 103 ? -23.336 4.994 39.566 1.00 86.12 103 GLY A O 1
ATOM 782 N N . TYR A 1 104 ? -23.710 5.956 41.559 1.00 92.50 104 TYR A N 1
ATOM 783 C CA . TYR A 1 104 ? -24.416 4.799 42.162 1.00 92.50 104 TYR A CA 1
ATOM 784 C C . TYR A 1 104 ? -25.806 5.120 42.744 1.00 92.50 104 TYR A C 1
ATOM 786 O O . TYR A 1 104 ? -26.446 4.245 43.328 1.00 92.50 104 TYR A O 1
ATOM 794 N N . VAL A 1 105 ? -26.254 6.377 42.657 1.00 88.75 105 VAL A N 1
ATOM 795 C CA . VAL A 1 105 ? -27.346 6.935 43.484 1.00 88.75 105 VAL A CA 1
ATOM 796 C C . VAL A 1 105 ? -28.726 6.332 43.190 1.00 88.75 105 VAL A C 1
ATOM 798 O O . VAL A 1 105 ? -29.543 6.218 44.107 1.00 88.75 105 VAL A O 1
ATOM 801 N N . ASP A 1 106 ? -28.989 5.951 41.940 1.00 91.31 106 ASP A N 1
ATOM 802 C CA . ASP A 1 106 ? -30.331 5.578 41.468 1.00 91.31 106 ASP A CA 1
ATOM 803 C C . ASP A 1 106 ? -30.501 4.068 41.175 1.00 91.31 106 ASP A C 1
ATOM 805 O O . ASP A 1 106 ? -31.636 3.590 41.098 1.00 91.31 106 ASP A O 1
ATOM 809 N N . ASP A 1 107 ? -29.402 3.312 41.057 1.00 93.56 107 ASP A N 1
ATOM 810 C CA . ASP A 1 107 ? -29.369 1.914 40.586 1.00 93.56 107 ASP A CA 1
ATOM 811 C C . ASP A 1 107 ? -28.231 1.041 41.179 1.00 93.56 107 ASP A C 1
ATOM 813 O O . ASP A 1 107 ? -28.276 -0.190 41.093 1.00 93.56 107 ASP A O 1
ATOM 817 N N . GLY A 1 108 ? -27.224 1.624 41.832 1.00 94.25 108 GLY A N 1
ATOM 818 C CA . GLY A 1 108 ? -26.126 0.883 42.457 1.00 94.25 108 GLY A CA 1
ATOM 819 C C . GLY A 1 108 ? -25.167 0.179 41.486 1.00 94.25 108 GLY A C 1
ATOM 820 O O . GLY A 1 108 ? -24.467 -0.740 41.920 1.00 94.25 108 GLY A O 1
ATOM 821 N N . VAL A 1 109 ? -25.097 0.586 40.214 1.00 95.44 109 VAL A N 1
ATOM 822 C CA . VAL A 1 109 ? -24.071 0.135 39.252 1.00 95.44 109 VAL A CA 1
ATOM 823 C C . VAL A 1 109 ? -23.307 1.338 38.711 1.00 95.44 109 VAL A C 1
ATOM 825 O O . VAL A 1 109 ? -23.891 2.390 38.520 1.00 95.44 109 VAL A O 1
ATOM 828 N N . SER A 1 110 ? -22.006 1.206 38.448 1.00 93.38 110 SER A N 1
ATOM 829 C CA . SER A 1 110 ? -21.269 2.237 37.717 1.00 93.38 110 SER A CA 1
ATOM 830 C C . SER A 1 110 ? -20.095 1.660 36.913 1.00 93.38 110 SER A C 1
ATOM 832 O O . SER A 1 110 ? -19.291 0.913 37.483 1.00 93.38 110 SER A O 1
ATOM 834 N N . PRO A 1 111 ? -19.938 2.009 35.620 1.00 92.75 111 PRO A N 1
ATOM 835 C CA . PRO A 1 111 ? -20.888 2.754 34.788 1.00 92.75 111 PRO A CA 1
ATOM 836 C C . PRO A 1 111 ? -22.031 1.860 34.265 1.00 92.75 111 PRO A C 1
ATOM 838 O O . PRO A 1 111 ? -21.815 0.688 33.947 1.00 92.75 111 PRO A O 1
ATOM 841 N N . ASP A 1 112 ? -23.225 2.434 34.098 1.00 90.81 112 ASP A N 1
ATOM 842 C CA . ASP A 1 112 ? -24.432 1.766 33.573 1.00 90.81 112 ASP A CA 1
ATOM 843 C C . ASP A 1 112 ? -24.245 1.266 32.126 1.00 90.81 112 ASP A C 1
ATOM 845 O O . ASP A 1 112 ? -24.884 0.303 31.704 1.00 90.81 112 ASP A O 1
ATOM 849 N N . VAL A 1 113 ? -23.334 1.893 31.372 1.00 93.56 113 VAL A N 1
ATOM 850 C CA . VAL A 1 113 ? -22.836 1.403 30.080 1.00 93.56 113 VAL A CA 1
ATOM 851 C C . VAL A 1 113 ? -21.335 1.159 30.200 1.00 93.56 113 VAL A C 1
ATOM 853 O O . VAL A 1 113 ? -20.561 2.105 30.330 1.00 93.56 113 VAL A O 1
ATOM 856 N N . SER A 1 114 ? -20.933 -0.109 30.136 1.00 92.75 114 SER A N 1
ATOM 857 C CA . SER A 1 114 ? -19.534 -0.556 30.172 1.00 92.75 114 SER A CA 1
ATOM 858 C C . SER A 1 114 ? -19.066 -1.081 28.808 1.00 92.75 114 SER A C 1
ATOM 860 O O . SER A 1 114 ? -19.872 -1.458 27.955 1.00 92.75 114 SER A O 1
ATOM 862 N N . PHE A 1 115 ? -17.753 -1.154 28.605 1.00 93.06 115 PHE A N 1
ATOM 863 C CA . PHE A 1 115 ? -17.091 -1.497 27.350 1.00 93.06 115 PHE A CA 1
ATOM 864 C C . PHE A 1 115 ? -16.068 -2.621 27.549 1.00 93.06 115 PHE A C 1
ATOM 866 O O . PHE A 1 115 ? -15.102 -2.474 28.302 1.00 93.06 115 PHE A O 1
ATOM 873 N N . ILE A 1 116 ? -16.253 -3.740 26.837 1.00 89.69 116 ILE A N 1
ATOM 874 C CA . ILE A 1 116 ? -15.424 -4.951 26.969 1.00 89.69 116 ILE A CA 1
ATOM 875 C C . ILE A 1 116 ? -13.934 -4.612 26.840 1.00 89.69 116 ILE A C 1
ATOM 877 O O . ILE A 1 116 ? -13.486 -4.097 25.822 1.00 89.69 116 ILE A O 1
ATOM 881 N N . GLY A 1 117 ? -13.160 -4.935 27.879 1.00 81.69 117 GLY A N 1
ATOM 882 C CA . GLY A 1 117 ? -11.708 -4.733 27.909 1.00 81.69 117 GLY A CA 1
ATOM 883 C C . GLY A 1 117 ? -11.246 -3.307 28.241 1.00 81.69 117 GLY A C 1
ATOM 884 O O . GLY A 1 117 ? -10.047 -3.112 28.434 1.00 81.69 117 GLY A O 1
ATOM 885 N N . SER A 1 118 ? -12.161 -2.338 28.360 1.00 85.44 118 SER A N 1
ATOM 886 C CA . SER A 1 118 ? -11.866 -0.952 28.757 1.00 85.44 118 SER A CA 1
ATOM 887 C C . SER A 1 118 ? -12.253 -0.690 30.214 1.00 85.44 118 SER A C 1
ATOM 889 O O . SER A 1 118 ? -11.412 -0.286 31.018 1.00 85.44 118 SER A O 1
ATOM 891 N N . ASP A 1 119 ? -13.506 -0.962 30.573 1.00 87.31 119 ASP A N 1
ATOM 892 C CA . ASP A 1 119 ? -14.040 -0.849 31.931 1.00 87.31 119 ASP A CA 1
ATOM 893 C C . ASP A 1 119 ? -14.981 -2.024 32.253 1.00 87.31 119 ASP A C 1
ATOM 895 O O . ASP A 1 119 ? -15.224 -2.914 31.434 1.00 87.31 119 ASP A O 1
ATOM 899 N N . VAL A 1 120 ? -15.416 -2.102 33.511 1.00 89.81 120 VAL A N 1
ATOM 900 C CA . VAL A 1 120 ? -16.309 -3.153 34.010 1.00 89.81 120 VAL A CA 1
ATOM 901 C C . VAL A 1 120 ? -17.386 -2.530 34.896 1.00 89.81 120 VAL A C 1
ATOM 903 O O . VAL A 1 120 ? -17.061 -1.611 35.652 1.00 89.81 120 VAL A O 1
ATOM 906 N N . PRO A 1 121 ? -18.631 -3.038 34.866 1.00 94.12 121 PRO A N 1
ATOM 907 C CA . PRO A 1 121 ? -19.700 -2.516 35.705 1.00 94.12 121 PRO A CA 1
ATOM 908 C C . PRO A 1 121 ? -19.427 -2.931 37.151 1.00 94.12 121 PRO A C 1
ATOM 910 O O . PRO A 1 121 ? -19.456 -4.118 37.488 1.00 94.12 121 PRO A O 1
ATOM 913 N N . ILE A 1 122 ? -19.108 -1.964 38.006 1.00 94.50 122 ILE A N 1
ATOM 914 C CA . ILE A 1 122 ? -18.927 -2.185 39.441 1.00 94.50 122 ILE A CA 1
ATOM 915 C C . ILE A 1 122 ? -20.289 -2.018 40.103 1.00 94.50 122 ILE A C 1
ATOM 917 O O . ILE A 1 122 ? -20.984 -1.041 39.854 1.00 94.50 122 ILE A O 1
ATOM 921 N N . PHE A 1 123 ? -20.666 -2.955 40.968 1.00 96.00 123 PHE A N 1
ATOM 922 C CA . PHE A 1 123 ? -21.935 -2.906 41.690 1.00 96.00 123 PHE A CA 1
ATOM 923 C C . PHE A 1 123 ? -21.678 -2.585 43.153 1.00 96.00 123 PHE A C 1
ATOM 925 O O . PHE A 1 123 ? -20.882 -3.272 43.800 1.00 96.00 123 PHE A O 1
ATOM 932 N N . GLN A 1 124 ? -22.373 -1.591 43.702 1.00 95.44 124 GLN A N 1
ATOM 933 C CA . GLN A 1 124 ? -22.288 -1.248 45.117 1.00 95.44 124 GLN A CA 1
ATOM 934 C C . GLN A 1 124 ? -23.668 -1.009 45.733 1.00 95.44 124 GLN A C 1
ATOM 936 O O . GLN A 1 124 ? -24.544 -0.385 45.139 1.00 95.44 124 GLN A O 1
ATOM 941 N N . ILE A 1 125 ? -23.854 -1.485 46.965 1.00 96.12 125 ILE A N 1
ATOM 942 C CA . ILE A 1 125 ? -25.103 -1.315 47.709 1.00 96.12 125 ILE A CA 1
ATOM 943 C C . ILE A 1 125 ? -24.840 -1.125 49.206 1.00 96.12 125 ILE A C 1
ATOM 945 O O . ILE A 1 125 ? -23.940 -1.745 49.783 1.00 96.12 125 ILE A O 1
ATOM 949 N N . ALA A 1 126 ? -25.632 -0.272 49.858 1.00 94.50 126 ALA A N 1
ATOM 950 C CA . ALA A 1 126 ? -25.607 -0.128 51.306 1.00 94.50 126 ALA A CA 1
ATOM 951 C C . ALA A 1 126 ? -26.570 -1.122 51.973 1.00 94.50 126 ALA A C 1
ATOM 953 O O . ALA A 1 126 ? -27.713 -1.286 51.547 1.00 94.50 126 ALA A O 1
ATOM 954 N N . PHE A 1 127 ? -26.107 -1.752 53.051 1.00 93.62 127 PHE A N 1
ATOM 955 C CA . PHE A 1 127 ? -26.888 -2.613 53.937 1.00 93.62 127 PHE A CA 1
ATOM 956 C C . PHE A 1 127 ? -26.964 -1.970 55.321 1.00 93.62 127 PHE A C 1
ATOM 958 O O . PHE A 1 127 ? -25.946 -1.573 55.896 1.00 93.62 127 PHE A O 1
ATOM 965 N N . SER A 1 128 ? -28.165 -1.916 55.886 1.00 91.81 128 SER A N 1
ATOM 966 C CA . SER A 1 128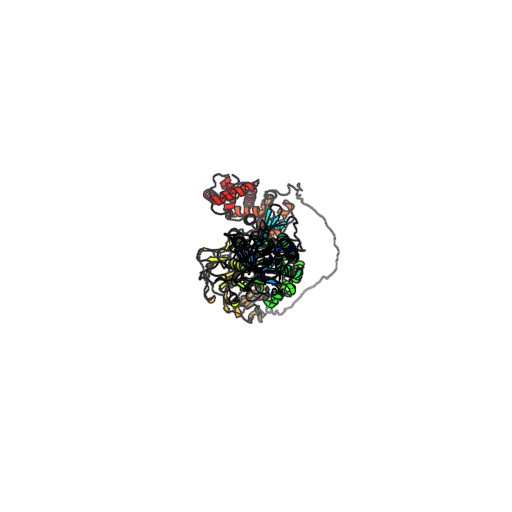 ? -28.378 -1.518 57.275 1.00 91.81 128 SER A CA 1
ATOM 967 C C . SER A 1 128 ? -29.456 -2.373 57.921 1.00 91.81 128 SER A C 1
ATOM 969 O O . SER A 1 128 ? -30.413 -2.770 57.264 1.00 91.81 128 SER A O 1
ATOM 971 N N . ASP A 1 129 ? -29.309 -2.628 59.214 1.00 89.00 129 ASP A N 1
ATOM 972 C CA . ASP A 1 129 ? -30.288 -3.357 60.008 1.00 89.00 129 ASP A CA 1
ATOM 973 C C . ASP A 1 129 ? -30.649 -2.561 61.271 1.00 89.00 129 ASP A C 1
ATOM 975 O O . ASP A 1 129 ? -29.812 -1.833 61.819 1.00 89.00 129 ASP A O 1
ATOM 979 N N . ALA A 1 130 ? -31.913 -2.630 61.694 1.00 85.50 130 ALA A N 1
ATOM 980 C CA . ALA A 1 130 ? -32.456 -1.736 62.716 1.00 85.50 130 ALA A CA 1
ATOM 981 C C . ALA A 1 130 ? -32.344 -2.285 64.150 1.00 85.50 130 ALA A C 1
ATOM 983 O O . ALA A 1 130 ? -32.268 -1.485 65.090 1.00 85.50 130 ALA A O 1
ATOM 984 N N . ASP A 1 131 ? -32.307 -3.608 64.332 1.00 83.31 131 ASP A N 1
ATOM 985 C CA . ASP A 1 131 ? -31.952 -4.267 65.594 1.00 83.31 131 ASP A CA 1
ATOM 986 C C . ASP A 1 131 ? -30.454 -4.611 65.705 1.00 83.31 131 ASP A C 1
ATOM 988 O O . ASP A 1 131 ? -29.952 -4.816 66.816 1.00 83.31 131 ASP A O 1
ATOM 992 N N . GLY A 1 132 ? -29.715 -4.482 64.602 1.00 81.31 132 GLY A N 1
ATOM 993 C CA . GLY A 1 132 ? -28.254 -4.479 64.544 1.00 81.31 132 GLY A CA 1
ATOM 994 C C . GLY A 1 132 ? -27.644 -5.812 64.122 1.00 81.31 132 GLY A C 1
ATOM 995 O O . GLY A 1 132 ? -26.464 -6.046 64.408 1.00 81.31 132 GLY A O 1
ATOM 996 N N . ASP A 1 133 ? -28.425 -6.672 63.471 1.00 83.81 133 ASP A N 1
ATOM 997 C CA . ASP A 1 133 ? -27.939 -7.943 62.953 1.00 83.81 133 ASP A CA 1
ATOM 998 C C . ASP A 1 133 ? -27.011 -7.742 61.743 1.00 83.81 133 ASP A C 1
ATOM 1000 O O . ASP A 1 133 ? -27.057 -6.757 61.002 1.00 83.81 133 ASP A O 1
ATOM 1004 N N . SER A 1 134 ? -26.071 -8.673 61.587 1.00 85.81 134 SER A N 1
ATOM 1005 C CA . SER A 1 134 ? -25.132 -8.676 60.462 1.00 85.81 134 SER A CA 1
ATOM 1006 C C . SER A 1 134 ? -25.727 -9.469 59.307 1.00 85.81 134 SER A C 1
ATOM 1008 O O . SER A 1 134 ? -26.309 -10.524 59.542 1.00 85.81 134 SER A O 1
ATOM 1010 N N . ALA A 1 135 ? -25.523 -9.015 58.070 1.00 89.19 135 ALA A N 1
ATOM 1011 C CA . ALA A 1 135 ? -25.963 -9.759 56.895 1.00 89.19 135 ALA A CA 1
ATOM 1012 C C . ALA A 1 135 ? -25.399 -11.197 56.893 1.00 89.19 135 ALA A C 1
ATOM 1014 O O . ALA A 1 135 ? -24.182 -11.393 56.950 1.00 89.19 135 ALA A O 1
ATOM 1015 N N . GLU A 1 136 ? -26.278 -12.194 56.771 1.00 91.62 136 GLU A N 1
ATOM 1016 C CA . GLU A 1 136 ? -25.909 -13.564 56.399 1.00 91.62 136 GLU A CA 1
ATOM 1017 C C . GLU A 1 136 ? -25.399 -13.582 54.952 1.00 91.62 136 GLU A C 1
ATOM 1019 O O . GLU A 1 136 ? -24.392 -14.224 54.646 1.00 91.62 136 GLU A O 1
ATOM 1024 N N . PHE A 1 137 ? -26.065 -12.829 54.072 1.00 93.19 137 PHE A N 1
ATOM 1025 C CA . PHE A 1 137 ? -25.585 -12.537 52.727 1.00 93.19 137 PHE A CA 1
ATOM 1026 C C . PHE A 1 137 ? -26.073 -11.176 52.225 1.00 93.19 137 PHE A C 1
ATOM 1028 O O . PHE A 1 137 ? -27.168 -10.724 52.560 1.00 93.19 137 PHE A O 1
ATOM 1035 N N . VAL A 1 138 ? -25.270 -10.581 51.343 1.00 95.38 138 VAL A N 1
ATOM 1036 C CA . VAL A 1 138 ? -25.683 -9.573 50.362 1.00 95.38 138 VAL A CA 1
ATOM 1037 C C . VAL A 1 138 ? -25.195 -10.073 49.006 1.00 95.38 138 VAL A C 1
ATOM 1039 O O . VAL A 1 138 ? -24.054 -10.538 48.890 1.00 95.38 138 VAL A O 1
ATOM 1042 N N . ARG A 1 139 ? -26.065 -10.064 47.998 1.00 96.94 139 ARG A N 1
ATOM 1043 C CA . ARG A 1 139 ? -25.776 -10.625 46.675 1.00 96.94 139 ARG A CA 1
ATOM 1044 C C . ARG A 1 139 ? -26.402 -9.802 45.557 1.00 96.94 139 ARG A C 1
ATOM 1046 O O . ARG A 1 139 ? -27.501 -9.273 45.706 1.00 96.94 139 ARG A O 1
ATOM 1053 N N . LEU A 1 140 ? -25.690 -9.758 44.442 1.00 97.62 140 LEU A N 1
ATOM 1054 C CA . LEU A 1 140 ? -26.177 -9.316 43.146 1.00 97.62 140 LEU A CA 1
ATOM 1055 C C . LEU A 1 140 ? -26.788 -10.527 42.428 1.00 97.62 140 LEU A C 1
ATOM 1057 O O . LEU A 1 140 ? -26.216 -11.619 42.460 1.00 97.62 140 LEU A O 1
ATOM 1061 N N . VAL A 1 141 ? -27.930 -10.334 41.779 1.00 97.44 141 VAL A N 1
ATOM 1062 C CA . VAL A 1 141 ? -28.570 -11.320 40.903 1.00 97.44 141 VAL A CA 1
ATOM 1063 C C . VAL A 1 141 ? -28.675 -10.698 39.516 1.00 97.44 141 VAL A C 1
ATOM 1065 O O . VAL A 1 141 ? -29.244 -9.617 39.394 1.00 97.44 141 VAL A O 1
ATOM 1068 N N . VAL A 1 142 ? -28.117 -11.351 38.494 1.00 96.94 142 VAL A N 1
ATOM 1069 C CA . VAL A 1 142 ? -28.167 -10.905 37.090 1.00 96.94 142 VAL A CA 1
ATOM 1070 C C . VAL A 1 142 ? -28.781 -12.033 36.267 1.00 96.94 142 VAL A C 1
ATOM 1072 O O . VAL A 1 142 ? -28.175 -13.094 36.116 1.00 96.94 142 VAL A O 1
ATOM 1075 N N . GLY A 1 143 ? -30.005 -11.841 35.774 1.00 92.00 143 GLY A N 1
ATOM 1076 C CA . GLY A 1 143 ? -30.801 -12.937 35.210 1.00 92.00 143 GLY A CA 1
ATOM 1077 C C . GLY A 1 143 ? -30.965 -14.109 36.194 1.00 92.00 143 GLY A C 1
ATOM 1078 O O . GLY A 1 143 ? -31.524 -13.943 37.276 1.00 92.00 143 GLY A O 1
ATOM 1079 N N . ASP A 1 144 ? -30.473 -15.294 35.816 1.00 90.62 144 ASP A N 1
ATOM 1080 C CA . ASP A 1 144 ? -30.466 -16.503 36.660 1.00 90.62 144 ASP A CA 1
ATOM 1081 C C . ASP A 1 144 ? -29.185 -16.648 37.524 1.00 90.62 144 ASP A C 1
ATOM 1083 O O . ASP A 1 144 ? -29.130 -17.516 38.404 1.00 90.62 144 ASP A O 1
ATOM 1087 N N . ASP A 1 145 ? -28.148 -15.832 37.288 1.00 95.81 145 ASP A N 1
ATOM 1088 C CA . ASP A 1 145 ? -26.844 -15.937 37.954 1.00 95.81 145 ASP A CA 1
ATOM 1089 C C . ASP A 1 145 ? -26.779 -15.116 39.251 1.00 95.81 145 ASP A C 1
ATOM 1091 O O . ASP A 1 145 ? -27.330 -14.021 39.364 1.00 95.81 145 ASP A O 1
ATOM 1095 N N . VAL A 1 146 ? -26.081 -15.653 40.260 1.00 96.75 146 VAL A N 1
ATOM 1096 C CA . VAL A 1 146 ? -26.051 -15.103 41.626 1.00 96.75 146 VAL A CA 1
ATOM 1097 C C . VAL A 1 146 ? -24.614 -14.906 42.106 1.00 96.75 146 VAL A C 1
ATOM 1099 O O . VAL A 1 146 ? -23.857 -15.868 42.258 1.00 96.75 146 VAL A O 1
ATOM 1102 N N . TYR A 1 147 ? -24.266 -13.662 42.432 1.00 96.38 147 TYR A N 1
ATOM 1103 C CA . TYR A 1 147 ? -22.924 -13.232 42.821 1.00 96.38 147 TYR A CA 1
ATOM 1104 C C . TYR A 1 147 ? -22.913 -12.693 44.256 1.00 96.38 147 TYR A C 1
ATOM 1106 O O . TYR A 1 147 ? -23.547 -11.685 44.568 1.00 96.38 147 TYR A O 1
ATOM 1114 N N . SER A 1 148 ? -22.171 -13.346 45.153 1.00 94.38 148 SER A N 1
ATOM 1115 C CA . SER A 1 148 ? -21.966 -12.839 46.516 1.00 94.38 148 SER A CA 1
ATOM 1116 C C . SER A 1 148 ? -21.143 -11.550 46.500 1.00 94.38 148 SER A C 1
ATOM 1118 O O . SER A 1 148 ? -20.048 -11.530 45.937 1.00 94.38 148 SER A O 1
ATOM 1120 N N . MET A 1 149 ? -21.627 -10.504 47.170 1.00 95.12 149 MET A N 1
ATOM 1121 C CA . MET A 1 149 ? -20.914 -9.230 47.292 1.00 95.12 149 MET A CA 1
ATOM 1122 C C . MET A 1 149 ? -19.975 -9.243 48.507 1.00 95.12 149 MET A C 1
ATOM 1124 O O . MET A 1 149 ? -20.266 -9.860 49.534 1.00 95.12 149 MET A O 1
ATOM 1128 N N . ALA A 1 150 ? -18.840 -8.552 48.405 1.00 89.88 150 ALA A N 1
ATOM 1129 C CA . ALA A 1 150 ? -17.858 -8.427 49.478 1.00 89.88 150 ALA A CA 1
ATOM 1130 C C . ALA A 1 150 ? -18.060 -7.122 50.264 1.00 89.88 150 ALA A C 1
ATOM 1132 O O . ALA A 1 150 ? -18.408 -6.092 49.700 1.00 89.88 150 ALA A O 1
ATOM 1133 N N . THR A 1 151 ? -17.819 -7.139 51.574 1.00 84.31 151 THR A N 1
ATOM 1134 C CA . THR A 1 151 ? -17.923 -5.938 52.416 1.00 84.31 151 THR A CA 1
ATOM 1135 C C . THR A 1 151 ? -16.750 -4.983 52.158 1.00 84.31 151 THR A C 1
ATOM 1137 O O . THR A 1 151 ? -15.611 -5.315 52.491 1.00 84.31 151 THR A O 1
ATOM 1140 N N . SER A 1 152 ? -17.019 -3.790 51.617 1.00 65.75 152 SER A N 1
ATOM 1141 C CA . SER A 1 152 ? -16.014 -2.738 51.383 1.00 65.75 152 SER A CA 1
ATOM 1142 C C . SER A 1 152 ? -15.878 -1.779 52.578 1.00 65.75 152 SER A C 1
ATOM 1144 O O . SER A 1 152 ? -14.778 -1.326 52.902 1.00 65.75 152 SER A O 1
ATOM 1146 N N . ALA A 1 153 ? -16.976 -1.534 53.301 1.00 67.19 153 ALA A N 1
ATOM 1147 C CA . ALA A 1 153 ? -17.031 -0.766 54.549 1.00 67.19 153 ALA A CA 1
ATOM 1148 C C . ALA A 1 153 ? -18.120 -1.325 55.487 1.00 67.19 153 ALA A C 1
ATOM 1150 O O . ALA A 1 153 ? -18.894 -2.190 55.094 1.00 67.19 153 ALA A O 1
ATOM 1151 N N . SER A 1 154 ? -18.227 -0.833 56.728 1.00 63.06 154 SER A N 1
ATOM 1152 C CA . SER A 1 154 ? -19.101 -1.407 57.780 1.00 63.06 154 SER A CA 1
ATOM 1153 C C . SER A 1 154 ? -20.616 -1.420 57.498 1.00 63.06 154 SER A C 1
ATOM 1155 O O . SER A 1 154 ? -21.375 -1.884 58.342 1.00 63.06 154 SER A O 1
ATOM 1157 N N . SER A 1 155 ? -21.049 -0.889 56.358 1.00 80.31 155 SER A N 1
ATOM 1158 C CA . SER A 1 155 ? -22.435 -0.871 55.878 1.00 80.31 155 SER A CA 1
ATOM 1159 C C . SER A 1 155 ? -22.525 -0.921 54.346 1.00 80.31 155 SER A C 1
ATOM 1161 O O . SER A 1 155 ? -23.586 -0.640 53.802 1.00 80.31 155 SER A O 1
ATOM 1163 N N . THR A 1 156 ? -21.431 -1.234 53.642 1.00 90.94 156 THR A N 1
ATOM 1164 C CA . THR A 1 156 ? -21.355 -1.156 52.173 1.00 90.94 156 THR A CA 1
ATOM 1165 C C . THR A 1 156 ? -20.791 -2.447 51.606 1.00 90.94 156 THR A C 1
ATOM 1167 O O . THR A 1 156 ? -19.783 -2.966 52.097 1.00 90.94 156 THR A O 1
ATOM 1170 N N . PHE A 1 157 ? -21.451 -2.953 50.571 1.00 94.75 157 PHE A N 1
ATOM 1171 C CA . PHE A 1 157 ? -21.084 -4.158 49.847 1.00 94.75 157 PHE A CA 1
ATOM 1172 C C . PHE A 1 157 ? -20.782 -3.817 48.392 1.00 94.75 157 PHE A C 1
ATOM 1174 O O . PHE A 1 157 ? -21.468 -2.995 47.792 1.00 94.75 157 PHE A O 1
ATOM 1181 N N . GLU A 1 158 ? -19.760 -4.460 47.840 1.00 95.19 158 GLU A N 1
ATOM 1182 C CA . GLU A 1 158 ? -19.248 -4.246 46.490 1.00 95.19 158 GLU A CA 1
ATOM 1183 C C . GLU A 1 158 ? -19.102 -5.584 45.754 1.00 95.19 158 GLU A C 1
ATOM 1185 O O . GLU A 1 158 ? -18.717 -6.604 46.339 1.00 95.19 158 GLU A O 1
ATOM 1190 N N . PHE A 1 159 ? -19.373 -5.574 44.453 1.00 95.44 159 PHE A N 1
ATOM 1191 C CA . PHE A 1 159 ? -18.975 -6.623 43.526 1.00 95.44 159 PHE A CA 1
ATOM 1192 C C . PHE A 1 159 ? -18.311 -5.991 42.301 1.00 95.44 159 PHE A C 1
ATOM 1194 O O . PHE A 1 159 ? -18.957 -5.314 41.505 1.00 95.44 159 PHE A O 1
ATOM 1201 N N . VAL A 1 160 ? -17.008 -6.240 42.161 1.00 94.31 160 VAL A N 1
ATOM 1202 C CA . VAL A 1 160 ? -16.251 -5.977 40.935 1.00 94.31 160 VAL A CA 1
ATOM 1203 C C . VAL A 1 160 ? -16.194 -7.294 40.155 1.00 94.31 160 VAL A C 1
ATOM 1205 O O . VAL A 1 160 ? -15.541 -8.235 40.628 1.00 94.31 160 VAL A O 1
ATOM 1208 N N . PRO A 1 161 ? -16.870 -7.419 39.001 1.00 92.31 161 PRO A N 1
ATOM 1209 C CA . PRO A 1 161 ? -16.809 -8.634 38.204 1.00 92.31 161 PRO A CA 1
ATOM 1210 C C . PRO A 1 161 ? -15.390 -8.836 37.645 1.00 92.31 161 PRO A C 1
ATOM 1212 O O . PRO A 1 161 ? -14.772 -7.889 37.152 1.00 92.31 161 PRO A O 1
ATOM 1215 N N . PRO A 1 162 ? -14.851 -10.068 37.673 1.00 87.62 162 PRO A N 1
ATOM 1216 C CA . PRO A 1 162 ? -13.700 -10.428 36.855 1.00 87.62 162 PRO A CA 1
ATOM 1217 C C . PRO A 1 162 ? -13.909 -10.086 35.369 1.00 87.62 162 PRO A C 1
ATOM 1219 O O . PRO A 1 162 ? -15.029 -10.135 34.857 1.00 87.62 162 PRO A O 1
ATOM 1222 N N . ALA A 1 163 ? -12.819 -9.782 34.661 1.00 79.25 163 ALA A N 1
ATOM 1223 C CA . ALA A 1 163 ? -12.868 -9.505 33.227 1.00 79.25 163 ALA A CA 1
ATOM 1224 C C . ALA A 1 163 ? -13.509 -10.673 32.450 1.00 79.25 163 ALA A C 1
ATOM 1226 O O . ALA A 1 163 ? -13.200 -11.839 32.706 1.00 79.25 163 ALA A O 1
ATOM 1227 N N . GLY A 1 164 ? -14.402 -10.352 31.510 1.00 77.69 164 GLY A N 1
ATOM 1228 C CA . GLY A 1 164 ? -15.106 -11.333 30.676 1.00 77.69 164 GLY A CA 1
ATOM 1229 C C . GLY A 1 164 ? -16.296 -12.048 31.334 1.00 77.69 164 GLY A C 1
ATOM 1230 O O . GLY A 1 164 ? -16.832 -12.971 30.729 1.00 77.69 164 GLY A O 1
ATOM 1231 N N . VAL A 1 165 ? -16.729 -11.656 32.542 1.00 89.31 165 VAL A N 1
ATOM 1232 C CA . VAL A 1 165 ? -17.951 -12.209 33.173 1.00 89.31 165 VAL A CA 1
ATOM 1233 C C . VAL A 1 165 ? -19.220 -11.827 32.409 1.00 89.31 165 VAL A C 1
ATOM 1235 O O . VAL A 1 165 ? -20.095 -12.669 32.227 1.00 89.31 165 VAL A O 1
ATOM 1238 N N . PHE A 1 166 ? -19.303 -10.582 31.942 1.00 91.75 166 PHE A N 1
ATOM 1239 C CA . PHE A 1 166 ? -20.393 -10.090 31.105 1.00 91.75 166 PHE A CA 1
ATOM 1240 C C . PHE A 1 166 ? -19.866 -9.876 29.680 1.00 91.75 166 PHE A C 1
ATOM 1242 O O . PHE A 1 166 ? -18.843 -9.217 29.485 1.00 91.75 166 PHE A O 1
ATOM 1249 N N . GLY A 1 167 ? -20.535 -10.482 28.699 1.00 90.50 167 GLY A N 1
ATOM 1250 C CA . GLY A 1 167 ? -20.287 -10.259 27.272 1.00 90.50 167 GLY A CA 1
ATOM 1251 C C . GLY A 1 167 ? -21.149 -9.114 26.740 1.00 90.50 167 GLY A C 1
ATOM 1252 O O . GLY A 1 167 ? -21.870 -8.477 27.499 1.00 90.50 167 GLY A O 1
ATOM 1253 N N . LYS A 1 168 ? -21.111 -8.854 25.430 1.00 92.31 168 LYS A N 1
ATOM 1254 C CA . LYS A 1 168 ? -21.921 -7.792 24.815 1.00 92.31 168 LYS A CA 1
ATOM 1255 C C . LYS A 1 168 ? -23.420 -8.082 24.975 1.00 92.31 168 LYS A C 1
ATOM 1257 O O . LYS A 1 168 ? -23.890 -9.141 24.556 1.00 92.31 168 LYS A O 1
ATOM 1262 N N . GLY A 1 169 ? -24.171 -7.129 25.523 1.00 93.94 169 GLY A N 1
ATOM 1263 C CA . GLY A 1 169 ? -25.616 -7.231 25.724 1.00 93.94 169 GLY A CA 1
ATOM 1264 C C . GLY A 1 169 ? -26.155 -6.296 26.809 1.00 93.94 169 GLY A C 1
ATOM 1265 O O . GLY A 1 169 ? -25.399 -5.729 27.592 1.00 93.94 169 GLY A O 1
ATOM 1266 N N . ALA A 1 170 ? -27.481 -6.163 26.853 1.00 95.44 170 ALA A N 1
ATOM 1267 C CA . ALA A 1 170 ? -28.193 -5.570 27.981 1.00 95.44 170 ALA A CA 1
ATOM 1268 C C . ALA A 1 170 ? -28.520 -6.654 29.020 1.00 95.44 170 ALA A C 1
ATOM 1270 O O . ALA A 1 170 ? -28.869 -7.781 28.654 1.00 95.44 170 ALA A O 1
ATOM 1271 N N . TYR A 1 171 ? -28.421 -6.301 30.298 1.00 96.62 171 TYR A N 1
ATOM 1272 C CA . TYR A 1 171 ? -28.565 -7.203 31.434 1.00 96.62 171 TYR A CA 1
ATOM 1273 C C . TYR A 1 171 ? -29.565 -6.646 32.447 1.00 96.62 171 TYR A C 1
ATOM 1275 O O . TYR A 1 171 ? -29.425 -5.516 32.909 1.00 96.62 171 TYR A O 1
ATOM 1283 N N . GLU A 1 172 ? -30.537 -7.474 32.828 1.00 97.06 172 GLU A N 1
ATOM 1284 C CA . GLU A 1 172 ? -31.470 -7.202 33.925 1.00 97.06 172 GLU A CA 1
ATOM 1285 C C . GLU A 1 172 ? -30.891 -7.725 35.253 1.00 97.06 172 GLU A C 1
ATOM 1287 O O . GLU A 1 172 ? -30.412 -8.865 35.321 1.00 97.06 172 GLU A O 1
ATOM 1292 N N . TYR A 1 173 ? -30.932 -6.912 36.313 1.00 97.62 173 TYR A N 1
ATOM 1293 C CA . TYR A 1 173 ? -30.375 -7.263 37.621 1.00 97.62 173 TYR A CA 1
ATOM 1294 C C . TYR A 1 173 ? -31.139 -6.683 38.818 1.00 97.62 173 TYR A C 1
ATOM 1296 O O . TYR A 1 173 ? -31.922 -5.740 38.712 1.00 97.62 173 TYR A O 1
ATOM 1304 N N . HIS A 1 174 ? -30.857 -7.230 39.999 1.00 98.00 174 HIS A N 1
ATOM 1305 C CA . HIS A 1 174 ? -31.301 -6.689 41.282 1.00 98.00 174 HIS A CA 1
ATOM 1306 C C . HIS A 1 174 ? -30.385 -7.138 42.430 1.00 98.00 174 HIS A C 1
ATOM 1308 O O . HIS A 1 174 ? -29.567 -8.049 42.294 1.00 98.00 174 HIS A O 1
ATOM 1314 N N . PHE A 1 175 ? -30.558 -6.523 43.598 1.00 98.06 175 PHE A N 1
ATOM 1315 C CA . PHE A 1 175 ? -29.863 -6.888 44.831 1.00 98.06 175 PHE A CA 1
ATOM 1316 C C . PHE A 1 175 ? -30.777 -7.656 45.783 1.00 98.06 175 PHE A C 1
ATOM 1318 O O . PHE A 1 175 ? -31.961 -7.340 45.919 1.00 98.06 175 PHE A O 1
ATOM 1325 N N . GLU A 1 176 ? -30.208 -8.612 46.514 1.00 97.12 176 GLU A N 1
ATOM 1326 C CA . GLU A 1 176 ? -30.870 -9.311 47.616 1.00 97.12 176 GLU A CA 1
ATOM 1327 C C . GLU A 1 176 ? -29.982 -9.351 48.863 1.00 97.12 176 GLU A C 1
ATOM 1329 O O . GLU A 1 176 ? -28.759 -9.488 48.777 1.00 97.12 176 GLU A O 1
ATOM 1334 N N . ALA A 1 177 ? -30.603 -9.293 50.041 1.00 95.44 177 ALA A N 1
ATOM 1335 C CA . ALA A 1 177 ? -29.916 -9.443 51.319 1.00 95.44 177 ALA A CA 1
ATOM 1336 C C . ALA A 1 177 ? -30.758 -10.207 52.345 1.00 95.44 177 ALA A C 1
ATOM 1338 O O . ALA A 1 177 ? -31.988 -10.211 52.275 1.00 95.44 177 ALA A O 1
ATOM 1339 N N . SER A 1 178 ? -30.085 -10.826 53.314 1.00 93.38 178 SER A N 1
ATOM 1340 C CA . SER A 1 178 ? -30.695 -11.546 54.438 1.00 93.38 178 SER A CA 1
ATOM 1341 C C . SER A 1 178 ? -29.892 -11.334 55.716 1.00 93.38 178 SER A C 1
ATOM 1343 O O . SER A 1 178 ? -28.663 -11.293 55.673 1.00 93.38 178 SER A O 1
ATOM 1345 N N . ASP A 1 179 ? -30.586 -11.253 56.848 1.00 89.56 179 ASP A N 1
ATOM 1346 C CA . ASP A 1 179 ? -30.043 -11.273 58.219 1.00 89.56 179 ASP A CA 1
ATOM 1347 C C . ASP A 1 179 ? -29.951 -12.716 58.797 1.00 89.56 179 ASP A C 1
ATOM 1349 O O . ASP A 1 179 ? -29.412 -12.932 59.881 1.00 89.56 179 ASP A O 1
ATOM 1353 N N . GLY A 1 180 ? -30.461 -13.721 58.068 1.00 87.06 180 GLY A N 1
ATOM 1354 C CA . GLY A 1 180 ? -30.582 -15.125 58.497 1.00 87.06 180 GLY A CA 1
ATOM 1355 C C . GLY A 1 180 ? -31.969 -15.535 59.027 1.00 87.06 180 GLY A C 1
ATOM 1356 O O . GLY A 1 180 ? -32.202 -16.708 59.332 1.00 87.06 180 GLY A O 1
ATOM 1357 N N . VAL A 1 181 ? -32.909 -14.594 59.117 1.00 85.81 181 VAL A N 1
ATOM 1358 C CA . VAL A 1 181 ? -34.295 -14.757 59.599 1.00 85.81 181 VAL A CA 1
ATOM 1359 C C . VAL A 1 181 ? -35.309 -14.190 58.596 1.00 85.81 181 VAL A C 1
ATOM 1361 O O . VAL A 1 181 ? -36.394 -14.751 58.416 1.00 85.81 181 VAL A O 1
ATOM 1364 N N . SER A 1 182 ? -34.955 -13.093 57.935 1.00 87.75 182 SER A N 1
ATOM 1365 C CA . SER A 1 182 ? -35.734 -12.324 56.979 1.00 87.75 182 SER A CA 1
ATOM 1366 C C . SER A 1 182 ? -34.864 -11.919 55.780 1.00 87.75 182 SER A C 1
ATOM 1368 O O . SER A 1 182 ? -33.639 -11.880 55.857 1.00 87.75 182 SER A O 1
ATOM 1370 N N . SER A 1 183 ? -35.496 -11.645 54.639 1.00 92.19 183 SER A N 1
ATOM 1371 C CA . SER A 1 183 ? -34.796 -11.307 53.397 1.00 92.19 183 SER A CA 1
ATOM 1372 C C . SER A 1 183 ? -35.498 -10.185 52.647 1.00 92.19 183 SER A C 1
ATOM 1374 O O . SER A 1 183 ? -36.731 -10.164 52.579 1.00 92.19 183 SER A O 1
ATOM 1376 N N . VAL A 1 184 ? -34.717 -9.303 52.028 1.00 96.00 184 VAL A N 1
ATOM 1377 C CA . VAL A 1 184 ? -35.202 -8.174 51.224 1.00 96.00 184 VAL A CA 1
ATOM 1378 C C . VAL A 1 184 ? -34.553 -8.139 49.847 1.00 96.00 184 VAL A C 1
ATOM 1380 O O . VAL A 1 184 ? -33.490 -8.719 49.627 1.00 96.00 184 VAL A O 1
ATOM 1383 N N . ARG A 1 185 ? -35.210 -7.422 48.935 1.00 95.50 185 ARG A N 1
ATOM 1384 C CA . ARG A 1 185 ? -34.807 -7.218 47.546 1.00 95.50 185 ARG A CA 1
ATOM 1385 C C . ARG A 1 185 ? -34.856 -5.729 47.210 1.00 95.50 185 ARG A C 1
ATOM 1387 O O . ARG A 1 185 ? -35.774 -5.041 47.665 1.00 95.50 185 ARG A O 1
ATOM 1394 N N . LEU A 1 186 ? -33.907 -5.251 46.409 1.00 96.38 186 LEU A N 1
ATOM 1395 C CA . LEU A 1 186 ? -33.928 -3.914 45.819 1.00 96.38 186 LEU A CA 1
ATOM 1396 C C . LEU A 1 186 ? -33.639 -4.008 44.306 1.00 96.38 186 LEU A C 1
ATOM 1398 O O . LEU A 1 186 ? -32.599 -4.558 43.949 1.00 96.38 186 LEU A O 1
ATOM 1402 N N . PRO A 1 187 ? -34.507 -3.472 43.425 1.00 96.12 187 PRO A N 1
ATOM 1403 C CA . PRO A 1 187 ? -35.801 -2.852 43.713 1.00 96.12 187 PRO A CA 1
ATOM 1404 C C . PRO A 1 187 ? -36.835 -3.866 44.236 1.00 96.12 187 PRO A C 1
ATOM 1406 O O . PRO A 1 187 ? -36.695 -5.079 44.090 1.00 96.12 187 PRO A O 1
ATOM 1409 N N . VAL A 1 188 ? -37.892 -3.365 44.883 1.00 93.12 188 VAL A N 1
ATOM 1410 C CA . VAL A 1 188 ? -38.944 -4.220 45.474 1.00 93.12 188 VAL A CA 1
ATOM 1411 C C . VAL A 1 188 ? -39.780 -4.917 44.389 1.00 93.12 188 VAL A C 1
ATOM 1413 O O . VAL A 1 188 ? -40.184 -6.066 44.557 1.00 93.12 188 VAL A O 1
ATOM 1416 N N . GLU A 1 189 ? -40.007 -4.238 43.264 1.00 92.38 189 GLU A N 1
ATOM 1417 C CA . GLU A 1 189 ? -40.660 -4.753 42.055 1.00 92.38 189 GLU A CA 1
ATOM 1418 C C . GLU A 1 189 ? -39.888 -4.256 40.821 1.00 92.38 189 GLU A C 1
ATOM 1420 O O . GLU A 1 189 ? -39.339 -3.155 40.853 1.00 92.38 189 GLU A O 1
ATOM 1425 N N . GLY A 1 190 ? -39.880 -5.044 39.741 1.00 94.31 190 GLY A N 1
ATOM 1426 C CA . GLY A 1 190 ? -39.067 -4.784 38.545 1.00 94.31 190 GLY A CA 1
ATOM 1427 C C . GLY A 1 190 ? -37.631 -5.307 38.657 1.00 94.31 190 GLY A C 1
ATOM 1428 O O . GLY A 1 190 ? -37.295 -5.986 39.631 1.00 94.31 190 GLY A O 1
ATOM 1429 N N . GLU A 1 191 ? -36.830 -4.973 37.648 1.00 95.12 191 GLU A N 1
ATOM 1430 C CA . GLU A 1 191 ? -35.375 -5.153 37.571 1.00 95.12 191 GLU A CA 1
ATOM 1431 C C . GLU A 1 191 ? -34.731 -3.779 37.309 1.00 95.12 191 GLU A C 1
ATOM 1433 O O . GLU A 1 191 ? -35.417 -2.826 36.923 1.00 95.12 191 GLU A O 1
ATOM 1438 N N . LEU A 1 192 ? -33.425 -3.685 37.529 1.00 96.75 192 LEU A N 1
ATOM 1439 C CA . LEU A 1 192 ? -32.553 -2.614 37.047 1.00 96.75 192 LEU A CA 1
ATOM 1440 C C . LEU A 1 192 ? -31.854 -3.094 35.767 1.00 96.75 192 LEU A C 1
ATOM 1442 O O . LEU A 1 192 ? -31.782 -4.298 35.524 1.00 96.75 192 LEU A O 1
ATOM 1446 N N . GLU A 1 193 ? -31.334 -2.176 34.958 1.00 96.44 193 GLU A N 1
ATOM 1447 C CA . GLU A 1 193 ? -30.711 -2.490 33.667 1.00 96.44 193 GLU A CA 1
ATOM 1448 C C . GLU A 1 193 ? -29.300 -1.891 33.589 1.00 96.44 193 GLU A C 1
ATOM 1450 O O . GLU A 1 193 ? -29.096 -0.746 33.981 1.00 96.44 193 GLU A O 1
ATOM 1455 N N . PHE A 1 194 ? -28.339 -2.650 33.056 1.00 95.75 194 PHE A N 1
ATOM 1456 C CA . PHE A 1 194 ? -27.043 -2.133 32.594 1.00 95.75 194 PHE A CA 1
ATOM 1457 C C . PHE A 1 194 ? -26.701 -2.736 31.227 1.00 95.75 194 PHE A C 1
ATOM 1459 O O . PHE A 1 194 ? -27.231 -3.783 30.844 1.00 95.75 194 PHE A O 1
ATOM 1466 N N . GLU A 1 195 ? -25.812 -2.093 30.474 1.00 95.50 195 GLU A N 1
ATOM 1467 C CA . GLU A 1 195 ? -25.403 -2.543 29.142 1.00 95.50 195 GLU A CA 1
ATOM 1468 C C . GLU A 1 195 ? -23.886 -2.722 29.050 1.00 95.50 195 GLU A C 1
ATOM 1470 O O . GLU A 1 195 ? -23.103 -1.904 29.529 1.00 95.50 195 GLU A O 1
ATOM 1475 N N . VAL A 1 196 ? -23.461 -3.791 28.382 1.00 94.81 196 VAL A N 1
ATOM 1476 C CA . VAL A 1 196 ? -22.067 -4.025 28.006 1.00 94.81 196 VAL A CA 1
ATOM 1477 C C . VAL A 1 196 ? -21.958 -3.970 26.487 1.00 94.81 196 VAL A C 1
ATOM 1479 O O . VAL A 1 196 ? -22.642 -4.706 25.772 1.00 94.81 196 VAL A O 1
ATOM 1482 N N . ARG A 1 197 ? -21.084 -3.097 25.986 1.00 94.69 197 ARG A N 1
ATOM 1483 C CA . ARG A 1 197 ? -20.826 -2.854 24.560 1.00 94.69 197 ARG A CA 1
ATOM 1484 C C . ARG A 1 197 ? -19.399 -3.260 24.188 1.00 94.69 197 ARG A C 1
ATOM 1486 O O . ARG A 1 197 ? -18.540 -3.417 25.055 1.00 94.69 197 ARG A O 1
ATOM 1493 N N . ASN A 1 198 ? -19.121 -3.404 22.896 1.00 94.94 198 ASN A N 1
ATOM 1494 C CA . ASN A 1 198 ? -17.737 -3.481 22.427 1.00 94.94 198 ASN A CA 1
ATOM 1495 C C . ASN A 1 198 ? -17.110 -2.080 22.453 1.00 94.94 198 ASN A C 1
ATOM 1497 O O . ASN A 1 198 ? -17.809 -1.095 22.199 1.00 94.94 198 ASN A O 1
ATOM 1501 N N . VAL A 1 199 ? -15.802 -1.983 22.714 1.00 95.88 199 VAL A N 1
ATOM 1502 C CA . VAL A 1 199 ? -15.044 -0.752 22.427 1.00 95.88 199 VAL A CA 1
ATOM 1503 C C . VAL A 1 199 ? -15.189 -0.451 20.929 1.00 95.88 199 VAL A C 1
ATOM 1505 O O . VAL A 1 199 ? -14.980 -1.361 20.128 1.00 95.88 199 VAL A O 1
ATOM 1508 N N . PRO A 1 200 ? -15.571 0.773 20.525 1.00 98.06 200 PRO A N 1
ATOM 1509 C CA . PRO A 1 200 ? -15.701 1.105 19.114 1.00 98.06 200 PRO A CA 1
ATOM 1510 C C . PRO A 1 200 ? -14.392 0.895 18.344 1.00 98.06 200 PRO A C 1
ATOM 1512 O O . PRO A 1 200 ? -13.312 1.186 18.854 1.00 98.06 200 PRO A O 1
ATOM 1515 N N . VAL A 1 201 ? -14.496 0.449 17.096 1.00 98.50 201 VAL A N 1
ATOM 1516 C CA . VAL A 1 201 ? -13.380 0.257 16.163 1.00 98.50 201 VAL A CA 1
ATOM 1517 C C . VAL A 1 201 ? -13.574 1.180 14.967 1.00 98.50 201 VAL A C 1
ATOM 1519 O O . VAL A 1 201 ? -14.671 1.239 14.410 1.00 98.50 201 VAL A O 1
ATOM 1522 N N . VAL A 1 202 ? -12.518 1.866 14.528 1.00 98.50 202 VAL A N 1
ATOM 1523 C CA . VAL A 1 202 ? -12.499 2.593 13.251 1.00 98.50 202 VAL A CA 1
ATOM 1524 C C . VAL A 1 202 ? -11.436 2.034 12.305 1.00 98.50 202 VAL A C 1
ATOM 1526 O O . VAL A 1 202 ? -10.258 1.937 12.650 1.00 98.50 202 VAL A O 1
ATOM 1529 N N . LEU A 1 203 ? -11.873 1.675 11.097 1.00 98.44 203 LEU A N 1
ATOM 1530 C CA . LEU A 1 203 ? -11.019 1.252 9.989 1.00 98.44 203 LEU A CA 1
ATOM 1531 C C . LEU A 1 203 ? -10.650 2.471 9.134 1.00 98.44 203 LEU A C 1
ATOM 1533 O O . LEU A 1 203 ? -11.532 3.183 8.646 1.00 98.44 203 LEU A O 1
ATOM 1537 N N . VAL A 1 204 ? -9.351 2.703 8.952 1.00 98.50 204 VAL A N 1
ATOM 1538 C CA . VAL A 1 204 ? -8.789 3.824 8.188 1.00 98.50 204 VAL A CA 1
ATOM 1539 C C . VAL A 1 204 ? -8.092 3.268 6.934 1.00 98.50 204 VAL A C 1
ATOM 1541 O O . VAL A 1 204 ? -7.059 2.603 7.065 1.00 98.50 204 VAL A O 1
ATOM 1544 N N . PRO A 1 205 ? -8.644 3.494 5.726 1.00 96.75 205 PRO A N 1
ATOM 1545 C CA . PRO A 1 205 ? -8.098 2.963 4.481 1.00 96.75 205 PRO A CA 1
ATOM 1546 C C . PRO A 1 205 ? -6.805 3.670 4.044 1.00 96.75 205 PRO A C 1
ATOM 1548 O O . PRO A 1 205 ? -6.448 4.728 4.558 1.00 96.75 205 PRO A O 1
ATOM 1551 N N . GLY A 1 206 ? -6.110 3.073 3.075 1.00 94.88 206 GLY A N 1
ATOM 1552 C CA . GLY A 1 206 ? -4.937 3.655 2.422 1.00 94.88 206 GLY A CA 1
ATOM 1553 C C . GLY A 1 206 ? -5.258 4.663 1.313 1.00 94.88 206 GLY A C 1
ATOM 1554 O O . GLY A 1 206 ? -6.413 5.016 1.057 1.00 94.88 206 GLY A O 1
ATOM 1555 N N . ILE A 1 207 ? -4.211 5.089 0.596 1.00 94.19 207 ILE A N 1
ATOM 1556 C CA . ILE A 1 207 ? -4.362 5.889 -0.626 1.00 94.19 207 ILE A CA 1
ATOM 1557 C C . ILE A 1 207 ? -5.241 5.137 -1.635 1.00 94.19 207 ILE A C 1
ATOM 1559 O O . ILE A 1 207 ? -5.107 3.927 -1.797 1.00 94.19 207 ILE A O 1
ATOM 1563 N N . MET A 1 208 ? -6.179 5.843 -2.272 1.00 91.62 208 MET A N 1
ATOM 1564 C CA . MET A 1 208 ? -7.155 5.275 -3.215 1.00 91.62 208 MET A CA 1
ATOM 1565 C C . MET A 1 208 ? -8.107 4.210 -2.627 1.00 91.62 208 MET A C 1
ATOM 1567 O O . MET A 1 208 ? -8.918 3.640 -3.354 1.00 91.62 208 MET A O 1
ATOM 1571 N N . GLY A 1 209 ? -8.114 4.005 -1.304 1.00 91.62 209 GLY A N 1
ATOM 1572 C CA . GLY A 1 209 ? -9.022 3.087 -0.603 1.00 91.62 209 GLY A CA 1
ATOM 1573 C C . GLY A 1 209 ? -10.406 3.664 -0.269 1.00 91.62 209 GLY A C 1
ATOM 1574 O O . GLY A 1 209 ? -11.078 3.158 0.626 1.00 91.62 209 GLY A O 1
ATOM 1575 N N . THR A 1 210 ? -10.848 4.734 -0.934 1.00 94.31 210 THR A N 1
ATOM 1576 C CA . THR A 1 210 ? -12.184 5.339 -0.762 1.00 94.31 210 THR A CA 1
ATOM 1577 C C . THR A 1 210 ? -12.755 5.768 -2.103 1.00 94.31 210 THR A C 1
ATOM 1579 O O . THR A 1 210 ? -12.037 6.354 -2.917 1.00 94.31 210 THR A O 1
ATOM 1582 N N . ASP A 1 211 ? -14.046 5.513 -2.306 1.00 94.62 211 ASP A N 1
ATOM 1583 C CA . ASP A 1 211 ? -14.761 5.903 -3.513 1.00 94.62 211 ASP A CA 1
ATOM 1584 C C . ASP A 1 211 ? -14.774 7.430 -3.681 1.00 94.62 211 ASP A C 1
ATOM 1586 O O . ASP A 1 211 ? -15.059 8.165 -2.731 1.00 94.62 211 ASP A O 1
ATOM 1590 N N . LEU A 1 212 ? -14.559 7.917 -4.904 1.00 96.19 212 LEU A N 1
ATOM 1591 C CA . LEU A 1 212 ? -14.786 9.317 -5.265 1.00 96.19 212 LEU A CA 1
ATOM 1592 C C . LEU A 1 212 ? -15.904 9.413 -6.302 1.00 96.19 212 LEU A C 1
ATOM 1594 O O . LEU A 1 212 ? -15.865 8.768 -7.349 1.00 96.19 212 LEU A O 1
ATOM 1598 N N . TRP A 1 213 ? -16.877 10.266 -6.009 1.00 96.06 213 TRP A N 1
ATOM 1599 C CA . TRP A 1 213 ? -18.081 10.496 -6.800 1.00 96.06 213 TRP A CA 1
ATOM 1600 C C . TRP A 1 213 ? -18.123 11.933 -7.304 1.00 96.06 213 TRP A C 1
ATOM 1602 O O . TRP A 1 213 ? -17.646 12.841 -6.622 1.00 96.06 213 TRP A O 1
ATOM 1612 N N . LYS A 1 214 ? -18.751 12.151 -8.459 1.00 94.44 214 LYS A N 1
ATOM 1613 C CA . LYS A 1 214 ? -19.143 13.471 -8.952 1.00 94.44 214 LYS A CA 1
ATOM 1614 C C . LYS A 1 214 ? -20.657 13.505 -9.150 1.00 94.44 214 LYS A C 1
ATOM 1616 O O . LYS A 1 214 ? -21.178 13.058 -10.169 1.00 94.44 214 LYS A O 1
ATOM 1621 N N . GLY A 1 215 ? -21.377 14.046 -8.170 1.00 91.25 215 GLY A N 1
ATOM 1622 C CA . GLY A 1 215 ? -22.836 13.927 -8.146 1.00 91.25 215 GLY A CA 1
ATOM 1623 C C . GLY A 1 215 ? -23.253 12.457 -8.036 1.00 91.25 215 GLY A C 1
ATOM 1624 O O . GLY A 1 215 ? -22.910 11.810 -7.053 1.00 91.25 215 GLY A O 1
ATOM 1625 N N . ASP A 1 216 ? -23.965 11.946 -9.044 1.00 90.44 216 ASP A N 1
ATOM 1626 C CA . ASP A 1 216 ? -24.396 10.541 -9.116 1.00 90.44 216 ASP A CA 1
ATOM 1627 C C . ASP A 1 216 ? -23.410 9.640 -9.903 1.00 90.44 216 ASP A C 1
ATOM 1629 O O . ASP A 1 216 ? -23.632 8.432 -9.987 1.00 90.44 216 ASP A O 1
ATOM 1633 N N . ASP A 1 217 ? -22.342 10.200 -10.490 1.00 91.50 217 ASP A N 1
ATOM 1634 C CA . ASP A 1 217 ? -21.359 9.458 -11.293 1.00 91.50 217 ASP A CA 1
ATOM 1635 C C . ASP A 1 217 ? -20.188 8.978 -10.410 1.00 91.50 217 ASP A C 1
ATOM 1637 O O . ASP A 1 217 ? -19.530 9.788 -9.748 1.00 91.50 217 ASP A O 1
ATOM 1641 N N . LEU A 1 218 ? -19.894 7.674 -10.408 1.00 92.31 218 LEU A N 1
ATOM 1642 C CA . LEU A 1 218 ? -18.689 7.124 -9.779 1.00 92.31 218 LEU A CA 1
ATOM 1643 C C . LEU A 1 218 ? -17.474 7.499 -10.641 1.00 92.31 218 LEU A C 1
ATOM 1645 O O . LEU A 1 218 ? -17.465 7.265 -11.844 1.00 92.31 218 LEU A O 1
ATOM 1649 N N . ILE A 1 219 ? -16.445 8.094 -10.040 1.00 93.12 219 ILE A N 1
ATOM 1650 C CA . ILE A 1 219 ? -15.190 8.450 -10.729 1.00 93.12 219 ILE A CA 1
ATOM 1651 C C . ILE A 1 219 ? -14.051 7.528 -10.288 1.00 93.12 219 ILE A C 1
ATOM 1653 O O . ILE A 1 219 ? -13.127 7.253 -11.048 1.00 93.12 219 ILE A O 1
ATOM 1657 N N . TRP A 1 220 ? -14.113 7.026 -9.058 1.00 91.31 220 TRP A N 1
ATOM 1658 C CA . TRP A 1 220 ? -13.169 6.050 -8.542 1.00 91.31 220 TRP A CA 1
ATOM 1659 C C . TRP A 1 220 ? -13.865 5.122 -7.542 1.00 91.31 220 TRP A C 1
ATOM 1661 O O . TRP A 1 220 ? -14.510 5.666 -6.650 1.00 91.31 220 TRP A O 1
ATOM 1671 N N . PRO A 1 221 ? -13.704 3.788 -7.615 1.00 87.06 221 PRO A N 1
ATOM 1672 C CA . PRO A 1 221 ? -13.091 3.010 -8.693 1.00 87.06 221 PRO A CA 1
ATOM 1673 C C . PRO A 1 221 ? -14.153 2.555 -9.716 1.00 87.06 221 PRO A C 1
ATOM 1675 O O . PRO A 1 221 ? -14.704 1.461 -9.597 1.00 87.06 221 PRO A O 1
ATOM 1678 N N . ASP A 1 222 ? -14.462 3.367 -10.740 1.00 84.31 222 ASP A N 1
ATOM 1679 C CA . ASP A 1 222 ? -15.397 2.931 -11.796 1.00 84.31 222 ASP A CA 1
ATOM 1680 C C . ASP A 1 222 ? -14.719 1.970 -12.787 1.00 84.31 222 ASP A C 1
ATOM 1682 O O . ASP A 1 222 ? -14.234 2.340 -13.855 1.00 84.31 222 ASP A O 1
ATOM 1686 N N . ILE A 1 223 ? -14.723 0.694 -12.409 1.00 76.56 223 ILE A N 1
ATOM 1687 C CA . ILE A 1 223 ? -14.170 -0.428 -13.177 1.00 76.56 223 ILE A CA 1
ATOM 1688 C C . ILE A 1 223 ? -14.856 -0.597 -14.548 1.00 76.56 223 ILE A C 1
ATOM 1690 O O . ILE A 1 223 ? -14.268 -1.152 -15.477 1.00 76.56 223 ILE A O 1
ATOM 1694 N N . VAL A 1 224 ? -16.111 -0.149 -14.690 1.00 72.19 224 VAL A N 1
ATOM 1695 C CA . VAL A 1 224 ? -16.866 -0.253 -15.950 1.00 72.19 224 VAL A CA 1
ATOM 1696 C C . VAL A 1 224 ? -16.403 0.821 -16.929 1.00 72.19 224 VAL A C 1
ATOM 1698 O O . VAL A 1 224 ? -16.264 0.540 -18.120 1.00 72.19 224 VAL A O 1
ATOM 1701 N N . GLU A 1 225 ? -16.135 2.029 -16.435 1.00 74.38 225 GLU A N 1
ATOM 1702 C CA . GLU A 1 225 ? -15.547 3.113 -17.220 1.00 74.38 225 GLU A CA 1
ATOM 1703 C C . GLU A 1 225 ? -14.073 2.856 -17.559 1.00 74.38 225 GLU A C 1
ATOM 1705 O O . GLU A 1 225 ? -13.705 3.056 -18.716 1.00 74.38 225 GLU A O 1
ATOM 1710 N N . MET A 1 226 ? -13.273 2.285 -16.646 1.00 72.50 226 MET A N 1
ATOM 1711 C CA . MET A 1 226 ? -11.893 1.847 -16.946 1.00 72.50 226 MET A CA 1
ATOM 1712 C C . MET A 1 226 ? -11.855 0.845 -18.113 1.00 72.50 226 MET A C 1
ATOM 1714 O O . MET A 1 226 ? -11.089 0.990 -19.062 1.00 72.50 226 MET A O 1
ATOM 1718 N N . GLY A 1 227 ? -12.774 -0.128 -18.128 1.00 63.78 227 GLY A N 1
ATOM 1719 C CA . GLY A 1 227 ? -12.924 -1.062 -19.252 1.00 63.78 227 GLY A CA 1
ATOM 1720 C C . GLY A 1 227 ? -13.511 -0.455 -20.542 1.00 63.78 227 GLY A C 1
ATOM 1721 O O . GLY A 1 227 ? -13.585 -1.145 -21.563 1.00 63.78 227 GLY A O 1
ATOM 1722 N N . ARG A 1 228 ? -13.970 0.806 -20.523 1.00 64.38 228 ARG A N 1
ATOM 1723 C CA . ARG A 1 228 ? -14.617 1.494 -21.659 1.00 64.38 228 ARG A CA 1
ATOM 1724 C C . ARG A 1 228 ? -13.734 2.572 -22.285 1.00 64.38 228 ARG A C 1
ATOM 1726 O O . ARG A 1 228 ? -13.793 2.773 -23.502 1.00 64.38 228 ARG A O 1
ATOM 1733 N N . ASP A 1 229 ? -12.987 3.294 -21.463 1.00 64.31 229 ASP A N 1
ATOM 1734 C CA . ASP A 1 229 ? -12.227 4.484 -21.822 1.00 64.31 229 ASP A CA 1
ATOM 1735 C C . ASP A 1 229 ? -10.726 4.184 -21.757 1.00 64.31 229 ASP A C 1
ATOM 1737 O O . ASP A 1 229 ? -10.086 4.351 -20.729 1.00 64.31 229 ASP A O 1
ATOM 1741 N N . ILE A 1 230 ? -10.162 3.698 -22.867 1.00 59.19 230 ILE A N 1
ATOM 1742 C CA . ILE A 1 230 ? -8.767 3.232 -22.937 1.00 59.19 230 ILE A CA 1
ATOM 1743 C C . ILE A 1 230 ? -7.802 4.414 -22.708 1.00 59.19 230 ILE A C 1
ATOM 1745 O O . ILE A 1 230 ? -7.502 5.183 -23.630 1.00 59.19 230 ILE A O 1
ATOM 1749 N N . GLY A 1 231 ? -7.311 4.539 -21.470 1.00 64.38 231 GLY A N 1
ATOM 1750 C CA . GLY A 1 231 ? -6.526 5.677 -20.973 1.00 64.38 231 GLY A CA 1
ATOM 1751 C C . GLY A 1 231 ? -7.188 6.469 -19.835 1.00 64.38 231 GLY A C 1
ATOM 1752 O O . GLY A 1 231 ? -6.609 7.462 -19.384 1.00 64.38 231 GLY A O 1
ATOM 1753 N N . ASP A 1 232 ? -8.369 6.056 -19.369 1.00 72.19 232 ASP A N 1
ATOM 1754 C CA . ASP A 1 232 ? -9.093 6.583 -18.206 1.00 72.19 232 ASP A CA 1
ATOM 1755 C C . ASP A 1 232 ? -9.319 8.111 -18.246 1.00 72.19 232 ASP A C 1
ATOM 1757 O O . ASP A 1 232 ? -9.195 8.810 -17.235 1.00 72.19 232 ASP A O 1
ATOM 1761 N N . ASP A 1 233 ? -9.617 8.675 -19.424 1.00 80.44 233 ASP A N 1
ATOM 1762 C CA . ASP A 1 233 ? -9.875 10.113 -19.607 1.00 80.44 233 ASP A CA 1
ATOM 1763 C C . ASP A 1 233 ? -11.020 10.618 -18.698 1.00 80.44 233 ASP A C 1
ATOM 1765 O O . ASP A 1 233 ? -11.016 11.785 -18.296 1.00 80.44 233 ASP A O 1
ATOM 1769 N N . PHE A 1 234 ? -11.978 9.775 -18.305 1.00 83.38 234 PHE A N 1
ATOM 1770 C CA . PHE A 1 234 ? -13.018 10.139 -17.333 1.00 83.38 234 PHE A CA 1
ATOM 1771 C C . PHE A 1 234 ? -12.453 10.581 -15.963 1.00 83.38 234 PHE A C 1
ATOM 1773 O O . PHE A 1 234 ? -12.987 11.510 -15.351 1.00 83.38 234 PHE A O 1
ATOM 1780 N N . MET A 1 235 ? -11.309 10.035 -15.526 1.00 89.00 235 MET A N 1
ATOM 1781 C CA . MET A 1 235 ? -10.635 10.420 -14.275 1.00 89.00 235 MET A CA 1
ATOM 1782 C C . MET A 1 235 ? -9.940 11.795 -14.343 1.00 89.00 235 MET A C 1
ATOM 1784 O O . MET A 1 235 ? -9.444 12.276 -13.323 1.00 89.00 235 MET A O 1
ATOM 1788 N N . ASN A 1 236 ? -9.930 12.488 -15.496 1.00 89.94 236 ASN A N 1
ATOM 1789 C CA . ASN A 1 236 ? -9.397 13.859 -15.626 1.00 89.94 236 ASN A CA 1
ATOM 1790 C C . ASN A 1 236 ? -9.990 14.844 -14.593 1.00 89.94 236 ASN A C 1
ATOM 1792 O O . ASN A 1 236 ? -9.329 15.812 -14.224 1.00 89.94 236 ASN A O 1
ATOM 1796 N N . VAL A 1 237 ? -11.220 14.614 -14.114 1.00 92.62 237 VAL A N 1
ATOM 1797 C CA . VAL A 1 237 ? -11.873 15.469 -13.101 1.00 92.62 237 VAL A CA 1
ATOM 1798 C C . VAL A 1 237 ? -11.231 15.376 -11.710 1.00 92.62 237 VAL A C 1
ATOM 1800 O O . VAL A 1 237 ? -11.472 16.237 -10.867 1.00 92.62 237 VAL A O 1
ATOM 1803 N N . LEU A 1 238 ? -10.391 14.363 -11.458 1.00 95.06 238 LEU A N 1
ATOM 1804 C CA . LEU A 1 238 ? -9.686 14.201 -10.185 1.00 95.06 238 LEU A CA 1
ATOM 1805 C C . LEU A 1 238 ? -8.446 15.100 -10.049 1.00 95.06 238 LEU A C 1
ATOM 1807 O O . LEU A 1 238 ? -7.902 15.189 -8.947 1.00 95.06 238 LEU A O 1
ATOM 1811 N N . VAL A 1 239 ? -8.019 15.773 -11.126 1.00 93.75 239 VAL A N 1
ATOM 1812 C CA . VAL A 1 239 ? -6.845 16.660 -11.143 1.00 93.75 239 VAL A CA 1
ATOM 1813 C C . VAL A 1 239 ? -6.967 17.785 -10.116 1.00 93.75 239 VAL A C 1
ATOM 1815 O O . VAL A 1 239 ? -8.024 18.396 -9.920 1.00 93.75 239 VAL A O 1
ATOM 1818 N N . MET A 1 240 ? -5.834 18.097 -9.497 1.00 95.06 240 MET A N 1
ATOM 1819 C CA . MET A 1 240 ? -5.685 19.156 -8.506 1.00 95.06 240 MET A CA 1
ATOM 1820 C C . MET A 1 240 ? -4.892 20.336 -9.081 1.00 95.06 240 MET A C 1
ATOM 1822 O O . MET A 1 240 ? -4.135 20.196 -10.049 1.00 95.06 240 MET A O 1
ATOM 1826 N N . ASP A 1 241 ? -5.107 21.526 -8.523 1.00 93.75 241 ASP A N 1
ATOM 1827 C CA . ASP A 1 241 ? -4.386 22.732 -8.917 1.00 93.75 241 ASP A CA 1
ATOM 1828 C C . ASP A 1 241 ? -2.937 22.720 -8.402 1.00 93.75 241 ASP A C 1
ATOM 1830 O O . ASP A 1 241 ? -2.545 21.876 -7.601 1.00 93.75 241 ASP A O 1
ATOM 1834 N N . SER A 1 242 ? -2.112 23.673 -8.843 1.00 92.56 242 SER A N 1
ATOM 1835 C CA . SER A 1 242 ? -0.696 23.734 -8.448 1.00 92.56 242 SER A CA 1
ATOM 1836 C C . SER A 1 242 ? -0.453 23.968 -6.949 1.00 92.56 242 SER A C 1
ATOM 1838 O O . SER A 1 242 ? 0.701 23.983 -6.532 1.00 92.56 242 SER A O 1
ATOM 1840 N N . SER A 1 243 ? -1.499 24.200 -6.154 1.00 91.56 243 SER A N 1
ATOM 1841 C CA . SER A 1 243 ? -1.426 24.376 -4.699 1.00 91.56 243 SER A CA 1
ATOM 1842 C C . SER A 1 243 ? -1.953 23.152 -3.941 1.00 91.56 243 SER A C 1
ATOM 1844 O O . SER A 1 243 ? -2.023 23.199 -2.717 1.00 91.56 243 SER A O 1
ATOM 1846 N N . GLY A 1 244 ? -2.341 22.081 -4.645 1.00 93.44 244 GLY A N 1
ATOM 1847 C CA . GLY A 1 244 ? -2.858 20.862 -4.032 1.00 93.44 244 GLY A CA 1
ATOM 1848 C C . GLY A 1 244 ? -4.335 20.914 -3.638 1.00 93.44 244 GLY A C 1
ATOM 1849 O O . GLY A 1 244 ? -4.740 20.172 -2.747 1.00 93.44 244 GLY A O 1
ATOM 1850 N N . PHE A 1 245 ? -5.156 21.762 -4.274 1.00 93.31 245 PHE A N 1
ATOM 1851 C CA . PHE A 1 245 ? -6.614 21.760 -4.070 1.00 93.31 245 PHE A CA 1
ATOM 1852 C C . PHE A 1 245 ? -7.362 21.104 -5.245 1.00 93.31 245 PHE A C 1
ATOM 1854 O O . PHE A 1 245 ? -6.942 21.267 -6.393 1.00 93.31 245 PHE A O 1
ATOM 1861 N N . PRO A 1 246 ? -8.485 20.392 -5.012 1.00 93.81 246 PRO A N 1
ATOM 1862 C CA . PRO A 1 246 ? -9.315 19.855 -6.090 1.00 93.81 246 PRO A CA 1
ATOM 1863 C C . PRO A 1 246 ? -9.743 20.947 -7.080 1.00 93.81 246 PRO A C 1
ATOM 1865 O O . PRO A 1 246 ? -10.291 21.974 -6.676 1.00 93.81 246 PRO A O 1
ATOM 1868 N N . THR A 1 247 ? -9.519 20.727 -8.381 1.00 92.69 247 THR A N 1
ATOM 1869 C CA . THR A 1 247 ? -9.978 21.677 -9.419 1.00 92.69 247 THR A CA 1
ATOM 1870 C C . THR A 1 247 ? -11.493 21.649 -9.609 1.00 92.69 247 THR A C 1
ATOM 1872 O O . THR A 1 247 ? -12.081 22.640 -10.046 1.00 92.69 247 THR A O 1
ATOM 1875 N N . ASP A 1 248 ? -12.119 20.529 -9.248 1.00 90.50 248 ASP A N 1
ATOM 1876 C CA . ASP A 1 248 ? -13.556 20.315 -9.278 1.00 90.50 248 ASP A CA 1
ATOM 1877 C C . ASP A 1 248 ? -14.095 20.163 -7.848 1.00 90.50 248 ASP A C 1
ATOM 1879 O O . ASP A 1 248 ? -13.727 19.242 -7.115 1.00 90.50 248 ASP A O 1
ATOM 1883 N N . SER A 1 249 ? -14.955 21.099 -7.440 1.00 88.56 249 SER A N 1
ATOM 1884 C CA . SER A 1 249 ? -15.572 21.128 -6.110 1.00 88.56 249 SER A CA 1
ATOM 1885 C C . SER A 1 249 ? -16.819 20.247 -5.987 1.00 88.56 249 SER A C 1
ATOM 1887 O O . SER A 1 249 ? -17.438 20.237 -4.926 1.00 88.56 249 SER A O 1
ATOM 1889 N N . GLU A 1 250 ? -17.239 19.571 -7.061 1.00 92.44 250 GLU A N 1
ATOM 1890 C CA . GLU A 1 250 ? -18.350 18.608 -7.042 1.00 92.44 250 GLU A CA 1
ATOM 1891 C C . GLU A 1 250 ? -17.890 17.187 -6.667 1.00 92.44 250 GLU A C 1
ATOM 1893 O O . GLU A 1 250 ? -18.735 16.302 -6.537 1.00 92.44 250 GLU A O 1
ATOM 1898 N N . ILE A 1 251 ? -16.580 16.963 -6.479 1.00 95.25 251 ILE A N 1
ATOM 1899 C CA . ILE A 1 251 ? -16.046 15.670 -6.037 1.00 95.25 251 ILE A CA 1
ATOM 1900 C C . ILE A 1 251 ? -16.338 15.449 -4.548 1.00 95.25 251 ILE A C 1
ATOM 1902 O O . ILE A 1 251 ? -15.994 16.279 -3.706 1.00 95.25 251 ILE A O 1
ATOM 1906 N N . THR A 1 252 ? -16.935 14.303 -4.226 1.00 95.50 252 THR A N 1
ATOM 1907 C CA . THR A 1 252 ? -17.291 13.885 -2.863 1.00 95.50 252 THR A CA 1
ATOM 1908 C C . THR A 1 252 ? -16.859 12.449 -2.582 1.00 95.50 252 THR A C 1
ATOM 1910 O O . THR A 1 252 ? -16.840 11.615 -3.484 1.00 95.50 252 THR A O 1
ATOM 1913 N N . THR A 1 253 ? -16.562 12.142 -1.321 1.00 96.25 253 THR A N 1
ATOM 1914 C CA . THR A 1 253 ? -16.220 10.792 -0.849 1.00 96.25 253 THR A CA 1
ATOM 1915 C C . THR A 1 253 ? -17.457 9.904 -0.708 1.00 96.25 253 THR A C 1
ATOM 1917 O O . THR A 1 253 ? -18.468 10.353 -0.161 1.00 96.25 253 THR A O 1
ATOM 1920 N N . GLY A 1 254 ? -17.359 8.651 -1.151 1.00 94.06 254 GLY A N 1
ATOM 1921 C CA . GLY A 1 254 ? -18.341 7.592 -0.901 1.00 94.06 254 GLY A CA 1
ATOM 1922 C C . GLY A 1 254 ? -17.958 6.717 0.298 1.00 94.06 254 GLY A C 1
ATOM 1923 O O . GLY A 1 254 ? -17.604 7.237 1.356 1.00 94.06 254 GLY A O 1
ATOM 1924 N N . ASP A 1 255 ? -18.049 5.397 0.133 1.00 93.69 255 ASP A N 1
ATOM 1925 C CA . ASP A 1 255 ? -17.604 4.409 1.126 1.00 93.69 255 ASP A CA 1
ATOM 1926 C C . ASP A 1 255 ? -16.112 4.062 0.927 1.00 93.69 255 ASP A C 1
ATOM 1928 O O . ASP A 1 255 ? -15.482 4.497 -0.043 1.00 93.69 255 ASP A O 1
ATOM 1932 N N . ALA A 1 256 ? -15.518 3.286 1.834 1.00 91.94 256 ALA A N 1
ATOM 1933 C CA . ALA A 1 256 ? -14.225 2.665 1.556 1.00 91.94 256 ALA A CA 1
ATOM 1934 C C . ALA A 1 256 ? -14.372 1.577 0.484 1.00 91.94 256 ALA A C 1
ATOM 1936 O O . ALA A 1 256 ? -15.384 0.876 0.429 1.00 91.94 256 ALA A O 1
ATOM 1937 N N . VAL A 1 257 ? -13.332 1.379 -0.329 1.00 88.62 257 VAL A N 1
ATOM 1938 C CA . VAL A 1 257 ? -13.336 0.323 -1.350 1.00 88.62 257 VAL A CA 1
ATOM 1939 C C . VAL A 1 257 ? -13.275 -1.037 -0.646 1.00 88.62 257 VAL A C 1
ATOM 1941 O O . VAL A 1 257 ? -12.233 -1.436 -0.130 1.00 88.62 257 VAL A O 1
ATOM 1944 N N . ARG A 1 258 ? -14.409 -1.745 -0.585 1.00 89.44 258 ARG A N 1
ATOM 1945 C CA . ARG A 1 258 ? -14.538 -2.997 0.187 1.00 89.44 258 ARG A CA 1
ATOM 1946 C C . ARG A 1 258 ? -13.942 -4.205 -0.531 1.00 89.44 258 ARG A C 1
ATOM 1948 O O . ARG A 1 258 ? -13.242 -5.004 0.091 1.00 89.44 258 ARG A O 1
ATOM 1955 N N . ALA A 1 259 ? -14.219 -4.333 -1.824 1.00 82.81 259 ALA A N 1
ATOM 1956 C CA . ALA A 1 259 ? -13.791 -5.441 -2.671 1.00 82.81 259 ALA A CA 1
ATOM 1957 C C . ALA A 1 259 ? -13.787 -5.026 -4.151 1.00 82.81 259 ALA A C 1
ATOM 1959 O O . ALA A 1 259 ? -14.401 -4.030 -4.537 1.00 82.81 259 ALA A O 1
ATOM 1960 N N . ALA A 1 260 ? -13.124 -5.831 -4.974 1.00 69.38 260 ALA A N 1
ATOM 1961 C CA . ALA A 1 260 ? -13.104 -5.754 -6.429 1.00 69.38 260 ALA A CA 1
ATOM 1962 C C . ALA A 1 260 ? -13.436 -7.141 -7.026 1.00 69.38 260 ALA A C 1
ATOM 1964 O O . ALA A 1 260 ? -13.497 -8.117 -6.277 1.00 69.38 260 ALA A O 1
ATOM 1965 N N . PRO A 1 261 ? -13.656 -7.283 -8.350 1.00 62.19 261 PRO A N 1
ATOM 1966 C CA . PRO A 1 261 ? -14.196 -8.511 -8.949 1.00 62.19 261 PRO A CA 1
ATOM 1967 C C . PRO A 1 261 ? -13.444 -9.814 -8.634 1.00 62.19 261 PRO A C 1
ATOM 1969 O O . PRO A 1 261 ? -14.046 -10.885 -8.713 1.00 62.19 261 PRO A O 1
ATOM 1972 N N . THR A 1 262 ? -12.157 -9.734 -8.288 1.00 62.34 262 THR A N 1
ATOM 1973 C CA . THR A 1 262 ? -11.294 -10.878 -7.947 1.00 62.34 262 THR A CA 1
ATOM 1974 C C . THR A 1 262 ? -10.569 -10.753 -6.602 1.00 62.34 262 THR A C 1
ATOM 1976 O O . THR A 1 262 ? -10.012 -11.750 -6.146 1.00 62.34 262 THR A O 1
ATOM 1979 N N . LYS A 1 263 ? -10.563 -9.576 -5.955 1.00 71.75 263 LYS A N 1
ATOM 1980 C CA . LYS A 1 263 ? -9.739 -9.274 -4.768 1.00 71.75 263 LYS A CA 1
ATOM 1981 C C . LYS A 1 263 ? -10.571 -8.680 -3.625 1.00 71.75 263 LYS A C 1
ATOM 1983 O O . LYS A 1 263 ? -11.498 -7.905 -3.861 1.00 71.75 263 LYS A O 1
ATOM 1988 N N . ASN A 1 264 ? -10.221 -9.011 -2.383 1.00 82.19 264 ASN A N 1
ATOM 1989 C CA . ASN A 1 264 ? -10.910 -8.536 -1.180 1.00 82.19 264 ASN A CA 1
ATOM 1990 C C . ASN A 1 264 ? -10.015 -7.555 -0.408 1.00 82.19 264 ASN A C 1
ATOM 1992 O O . ASN A 1 264 ? -8.890 -7.905 -0.065 1.00 82.19 264 ASN A O 1
ATOM 1996 N N . ILE A 1 265 ? -10.504 -6.340 -0.141 1.00 86.44 265 ILE A N 1
ATOM 1997 C CA . ILE A 1 265 ? -9.718 -5.280 0.507 1.00 86.44 265 ILE A CA 1
ATOM 1998 C C . ILE A 1 265 ? -10.115 -5.175 1.982 1.00 86.44 265 ILE A C 1
ATOM 2000 O O . ILE A 1 265 ? -9.323 -5.508 2.859 1.00 86.44 265 ILE A O 1
ATOM 2004 N N . PHE A 1 266 ? -11.363 -4.790 2.263 1.00 91.25 266 PHE A N 1
ATOM 2005 C CA . PHE A 1 266 ? -11.921 -4.665 3.617 1.00 91.25 266 PHE A CA 1
ATOM 2006 C C . PHE A 1 266 ? -13.151 -5.547 3.868 1.00 91.25 266 PHE A C 1
ATOM 2008 O O . PHE A 1 266 ? -13.504 -5.756 5.027 1.00 91.25 266 PHE A O 1
ATOM 2015 N N . GLU A 1 267 ? -13.816 -6.067 2.831 1.00 92.31 267 GLU A N 1
ATOM 2016 C CA . GLU A 1 267 ? -15.057 -6.841 2.982 1.00 92.31 267 GLU A CA 1
ATOM 2017 C C . GLU A 1 267 ? -14.867 -8.073 3.882 1.00 92.31 267 GLU A C 1
ATOM 2019 O O . GLU A 1 267 ? -15.693 -8.334 4.754 1.00 92.31 267 GLU A O 1
ATOM 2024 N N . GLY A 1 268 ? -13.759 -8.801 3.721 1.00 92.56 268 GLY A N 1
ATOM 2025 C CA . GLY A 1 268 ? -13.433 -9.969 4.538 1.00 92.56 268 GLY A CA 1
ATOM 2026 C C . GLY A 1 268 ? -13.238 -9.600 6.006 1.00 92.56 268 GLY A C 1
ATOM 2027 O O . GLY A 1 268 ? -13.783 -10.258 6.886 1.00 92.56 268 GLY A O 1
ATOM 2028 N N . LEU A 1 269 ? -12.513 -8.511 6.277 1.00 94.88 269 LEU A N 1
ATOM 2029 C CA . LEU A 1 269 ? -12.265 -8.053 7.643 1.00 94.88 269 LEU A CA 1
ATOM 2030 C C . LEU A 1 269 ? -13.549 -7.562 8.325 1.00 94.88 269 LEU A C 1
ATOM 2032 O O . LEU A 1 269 ? -13.781 -7.863 9.492 1.00 94.88 269 LEU A O 1
ATOM 2036 N N . ILE A 1 270 ? -14.406 -6.845 7.593 1.00 96.19 270 ILE A N 1
ATOM 2037 C CA . ILE A 1 270 ? -15.711 -6.381 8.088 1.00 96.19 270 ILE A CA 1
ATOM 2038 C C . ILE A 1 270 ? -16.631 -7.573 8.403 1.00 96.19 270 ILE A C 1
ATOM 2040 O O . ILE A 1 270 ? -17.310 -7.562 9.433 1.00 96.19 270 ILE A O 1
ATOM 2044 N N . ASN A 1 271 ? -16.614 -8.623 7.574 1.00 95.62 271 ASN A N 1
ATOM 2045 C CA . ASN A 1 271 ? -17.350 -9.860 7.844 1.00 95.62 271 ASN A CA 1
ATOM 2046 C C . ASN A 1 271 ? -16.832 -10.567 9.108 1.00 95.62 271 ASN A C 1
ATOM 2048 O O . ASN A 1 271 ? -17.636 -10.908 9.973 1.00 95.62 271 ASN A O 1
ATOM 2052 N N . ASP A 1 272 ? -15.513 -10.706 9.275 1.00 96.00 272 ASP A N 1
ATOM 2053 C CA . ASP A 1 272 ? -14.930 -11.327 10.472 1.00 96.00 272 ASP A CA 1
ATOM 2054 C C . ASP A 1 272 ? -15.220 -10.510 11.749 1.00 96.00 272 ASP A C 1
ATOM 2056 O O . ASP A 1 272 ? -15.465 -11.084 12.812 1.00 96.00 272 ASP A O 1
ATOM 2060 N N . PHE A 1 273 ? -15.276 -9.173 11.663 1.00 97.00 273 PHE A N 1
ATOM 2061 C CA . PHE A 1 273 ? -15.758 -8.329 12.763 1.00 97.00 273 PHE A CA 1
ATOM 2062 C C . PHE A 1 273 ? -17.239 -8.586 13.079 1.00 97.00 273 PHE A C 1
ATOM 2064 O O . PHE A 1 273 ? -17.607 -8.665 14.254 1.00 97.00 273 PHE A O 1
ATOM 2071 N N . SER A 1 274 ? -18.090 -8.746 12.060 1.00 96.38 274 SER A N 1
ATOM 2072 C CA . SER A 1 274 ? -19.502 -9.105 12.251 1.00 96.38 274 SER A CA 1
ATOM 2073 C C . SER A 1 274 ? -19.656 -10.472 12.927 1.00 96.38 274 SER A C 1
ATOM 2075 O O . SER A 1 274 ? -20.489 -10.615 13.824 1.00 96.38 274 SER A O 1
ATOM 2077 N N . ASP A 1 275 ? -18.841 -11.461 12.553 1.00 95.75 275 ASP A N 1
ATOM 2078 C CA . ASP A 1 275 ? -18.816 -12.785 13.190 1.00 95.75 275 ASP A CA 1
ATOM 2079 C C . ASP A 1 275 ? -18.254 -12.726 14.626 1.00 95.75 275 ASP A C 1
ATOM 2081 O O . ASP A 1 275 ? -18.717 -13.455 15.507 1.00 95.75 275 ASP A O 1
ATOM 2085 N N . ALA A 1 276 ? -17.340 -11.789 14.908 1.00 93.88 276 ALA A N 1
ATOM 2086 C CA . ALA A 1 276 ? -16.892 -11.432 16.258 1.00 93.88 276 ALA A CA 1
ATOM 2087 C C . ALA A 1 276 ? -17.919 -10.595 17.061 1.00 93.88 276 ALA A C 1
ATOM 2089 O O . ALA A 1 276 ? -17.645 -10.189 18.192 1.00 93.88 276 ALA A O 1
ATOM 2090 N N . GLY A 1 277 ? -19.112 -10.345 16.511 1.00 94.19 277 GLY A N 1
ATOM 2091 C CA . GLY A 1 277 ? -20.223 -9.685 17.199 1.00 94.19 277 GLY A CA 1
ATOM 2092 C C . GLY A 1 277 ? -20.219 -8.156 17.139 1.00 94.19 277 GLY A C 1
ATOM 2093 O O . GLY A 1 277 ? -20.995 -7.530 17.868 1.00 94.19 277 GLY A O 1
ATOM 2094 N N . TYR A 1 278 ? -19.388 -7.541 16.296 1.00 96.81 278 TYR A N 1
ATOM 2095 C CA . TYR A 1 278 ? -19.485 -6.116 15.966 1.00 96.81 278 TYR A CA 1
ATOM 2096 C C . TYR A 1 278 ? -20.622 -5.847 14.967 1.00 96.81 278 TYR A C 1
ATOM 2098 O O . TYR A 1 278 ? -21.252 -6.754 14.421 1.00 96.81 278 TYR A O 1
ATOM 2106 N N . SER A 1 279 ? -20.953 -4.578 14.759 1.00 96.62 279 SER A N 1
ATOM 2107 C CA . SER A 1 279 ? -21.992 -4.126 13.837 1.00 96.62 279 SER A CA 1
ATOM 2108 C C . SER A 1 279 ? -21.643 -2.746 13.283 1.00 96.62 279 SER A C 1
ATOM 2110 O O . SER A 1 279 ? -21.374 -1.803 14.035 1.00 96.62 279 SER A O 1
ATOM 2112 N N . GLU A 1 280 ? -21.668 -2.623 11.955 1.00 96.50 280 GLU A N 1
ATOM 2113 C CA . GLU A 1 280 ? -21.365 -1.363 11.279 1.00 96.50 280 GLU A CA 1
ATOM 2114 C C . GLU A 1 280 ? -22.288 -0.225 11.734 1.00 96.50 280 GLU A C 1
ATOM 2116 O O . GLU A 1 280 ? -23.496 -0.401 11.908 1.00 96.50 280 GLU A O 1
ATOM 2121 N N . ASN A 1 281 ? -21.711 0.967 11.893 1.00 95.38 281 ASN A N 1
ATOM 2122 C CA . ASN A 1 281 ? -22.367 2.177 12.397 1.00 95.38 281 ASN A CA 1
ATOM 2123 C C . ASN A 1 281 ? -22.900 2.063 13.841 1.00 95.38 281 ASN A C 1
ATOM 2125 O O . ASN A 1 281 ? -23.721 2.881 14.249 1.00 95.38 281 ASN A O 1
ATOM 2129 N N . THR A 1 282 ? -22.449 1.064 14.608 1.00 95.19 282 THR A N 1
ATOM 2130 C CA . THR A 1 282 ? -22.786 0.890 16.034 1.00 95.19 282 THR A CA 1
ATOM 2131 C C . THR A 1 282 ? -21.519 0.832 16.883 1.00 95.19 282 THR A C 1
ATOM 2133 O O . THR A 1 282 ? -21.321 1.669 17.758 1.00 95.19 282 THR A O 1
ATOM 2136 N N . ASP A 1 283 ? -20.645 -0.132 16.595 1.00 96.19 283 ASP A N 1
ATOM 2137 C CA . ASP A 1 283 ? -19.334 -0.300 17.233 1.00 96.19 283 ASP A CA 1
ATOM 2138 C C . ASP A 1 283 ? -18.221 -0.653 16.232 1.00 96.19 283 ASP A C 1
ATOM 2140 O O . ASP A 1 283 ? -17.052 -0.563 16.585 1.00 96.19 283 ASP A O 1
ATOM 2144 N N . LEU A 1 284 ? -18.547 -0.961 14.972 1.00 98.25 284 LEU A N 1
ATOM 2145 C CA . LEU A 1 284 ? -17.598 -0.931 13.858 1.00 98.25 284 LEU A CA 1
ATOM 2146 C C . LEU A 1 284 ? -17.879 0.283 12.970 1.00 98.25 284 LEU A C 1
ATOM 2148 O O . LEU A 1 284 ? -19.016 0.529 12.564 1.00 98.25 284 LEU A O 1
ATOM 2152 N N . PHE A 1 285 ? -16.838 1.031 12.633 1.00 98.25 285 PHE A N 1
ATOM 2153 C CA . PHE A 1 285 ? -16.914 2.201 11.772 1.00 98.25 285 PHE A CA 1
ATOM 2154 C C . PHE A 1 285 ? -15.819 2.151 10.713 1.00 98.25 285 PHE A C 1
ATOM 2156 O O . PHE A 1 285 ? -14.722 1.648 10.942 1.00 98.25 285 PHE A O 1
ATOM 2163 N N . VAL A 1 286 ? -16.103 2.742 9.561 1.00 96.94 286 VAL A N 1
ATOM 2164 C CA . VAL A 1 286 ? -15.114 3.000 8.516 1.00 96.94 286 VAL A CA 1
ATOM 2165 C C . VAL A 1 286 ? -14.948 4.513 8.395 1.00 96.94 286 VAL A C 1
ATOM 2167 O O . VAL A 1 286 ? -15.912 5.266 8.576 1.00 96.94 286 VAL A O 1
ATOM 2170 N N . PHE A 1 287 ? -13.726 4.969 8.130 1.00 97.88 287 PHE A N 1
ATOM 2171 C CA . PHE A 1 287 ? -13.416 6.369 7.859 1.00 97.88 287 PHE A CA 1
ATOM 2172 C C . PHE A 1 287 ? -13.017 6.558 6.387 1.00 97.88 287 PHE A C 1
ATOM 2174 O O . PHE A 1 287 ? -11.826 6.614 6.083 1.00 97.88 287 PHE A O 1
ATOM 2181 N N . PRO A 1 288 ? -13.983 6.644 5.454 1.00 96.69 288 PRO A N 1
ATOM 2182 C CA . PRO A 1 288 ? -13.692 7.073 4.093 1.00 96.69 288 PRO A CA 1
ATOM 2183 C C . PRO A 1 288 ? -13.247 8.542 4.081 1.00 96.69 288 PRO A C 1
ATOM 2185 O O . PRO A 1 288 ? -13.847 9.388 4.750 1.00 96.69 288 PRO A O 1
ATOM 2188 N N . TYR A 1 289 ? -12.205 8.855 3.309 1.00 97.25 289 TYR A N 1
ATOM 2189 C CA . TYR A 1 289 ? -11.688 10.217 3.143 1.00 97.25 289 TYR A CA 1
ATOM 2190 C C . TYR A 1 289 ? -11.168 10.463 1.720 1.00 97.25 289 TYR A C 1
ATOM 2192 O O . TYR A 1 289 ? -10.896 9.527 0.968 1.00 97.25 289 TYR A O 1
ATOM 2200 N N . ASP A 1 290 ? -11.036 11.735 1.330 1.00 97.00 290 ASP A N 1
ATOM 2201 C CA . ASP A 1 290 ? -10.477 12.092 0.024 1.00 97.00 290 ASP A CA 1
ATOM 2202 C C . ASP A 1 290 ? -8.958 11.908 0.067 1.00 97.00 290 ASP A C 1
ATOM 2204 O O . ASP A 1 290 ? -8.200 12.794 0.462 1.00 97.00 290 ASP A O 1
ATOM 2208 N N . TRP A 1 291 ? -8.531 10.716 -0.339 1.00 96.19 291 TRP A N 1
ATOM 2209 C CA . TRP A 1 291 ? -7.148 10.247 -0.369 1.00 96.19 291 TRP A CA 1
ATOM 2210 C C . TRP A 1 291 ? -6.207 11.078 -1.245 1.00 96.19 291 TRP A C 1
ATOM 2212 O O . TRP A 1 291 ? -5.011 10.798 -1.262 1.00 96.19 291 TRP A O 1
ATOM 2222 N N . ARG A 1 292 ? -6.709 12.077 -1.977 1.00 97.31 292 ARG A N 1
ATOM 2223 C CA . ARG A 1 292 ? -5.888 13.031 -2.731 1.00 97.31 292 ARG A CA 1
ATOM 2224 C C . ARG A 1 292 ? -5.365 14.175 -1.858 1.00 97.31 292 ARG A C 1
ATOM 2226 O O . ARG A 1 292 ? -4.368 14.796 -2.212 1.00 97.31 292 ARG A O 1
ATOM 2233 N N . LEU A 1 293 ? -6.069 14.497 -0.770 1.00 97.50 293 LEU A N 1
ATOM 2234 C CA . LEU A 1 293 ? -5.797 15.660 0.076 1.00 97.50 293 LEU A CA 1
ATOM 2235 C C . LEU A 1 293 ? -4.608 15.441 1.017 1.00 97.50 293 LEU A C 1
ATOM 2237 O O . LEU A 1 293 ? -4.310 14.320 1.419 1.00 97.50 293 LEU A O 1
ATOM 2241 N N . ASP A 1 294 ? -4.010 16.560 1.423 1.00 97.50 294 ASP A N 1
ATOM 2242 C CA . ASP A 1 294 ? -2.980 16.663 2.461 1.00 97.50 294 ASP A CA 1
ATOM 2243 C C . ASP A 1 294 ? -3.379 15.894 3.739 1.00 97.50 294 ASP A C 1
ATOM 2245 O O . ASP A 1 294 ? -4.480 16.070 4.287 1.00 97.50 294 ASP A O 1
ATOM 2249 N N . ILE A 1 295 ? -2.481 15.031 4.220 1.00 98.31 295 ILE A N 1
ATOM 2250 C CA . ILE A 1 295 ? -2.733 14.121 5.345 1.00 98.31 295 ILE A CA 1
ATOM 2251 C C . ILE A 1 295 ? -3.014 14.898 6.639 1.00 98.31 295 ILE A C 1
ATOM 2253 O O . ILE A 1 295 ? -3.835 14.458 7.449 1.00 98.31 295 ILE A O 1
ATOM 2257 N N . ARG A 1 296 ? -2.427 16.086 6.831 1.00 96.25 296 ARG A N 1
ATOM 2258 C CA . ARG A 1 296 ? -2.670 16.944 8.008 1.00 96.25 296 ARG A CA 1
ATOM 2259 C C . ARG A 1 296 ? -4.089 17.510 7.997 1.00 96.25 296 ARG A C 1
ATOM 2261 O O . ARG A 1 296 ? -4.705 17.627 9.058 1.00 96.25 296 ARG A O 1
ATOM 2268 N N . THR A 1 297 ? -4.638 17.788 6.813 1.00 94.94 297 THR A N 1
ATOM 2269 C CA . THR A 1 297 ? -6.054 18.162 6.646 1.00 94.94 297 THR A CA 1
ATOM 2270 C C . THR A 1 297 ? -6.973 16.975 6.939 1.00 94.94 297 THR A C 1
ATOM 2272 O O . THR A 1 297 ? -7.904 17.095 7.738 1.00 94.94 297 THR A O 1
ATOM 2275 N N . SER A 1 298 ? -6.670 15.806 6.371 1.00 97.19 298 SER A N 1
ATOM 2276 C CA . SER A 1 298 ? -7.440 14.575 6.603 1.00 97.19 298 SER A CA 1
ATOM 2277 C C . SER A 1 298 ? -7.411 14.129 8.076 1.00 97.19 298 SER A C 1
ATOM 2279 O O . SER A 1 298 ? -8.411 13.621 8.587 1.00 97.19 298 SER A O 1
ATOM 2281 N N . ALA A 1 299 ? -6.317 14.384 8.807 1.00 97.69 299 ALA A N 1
ATOM 2282 C CA . ALA A 1 299 ? -6.177 14.054 10.230 1.00 97.69 299 ALA A CA 1
ATOM 2283 C C . ALA A 1 299 ? -7.147 14.838 11.127 1.00 97.69 299 ALA A C 1
ATOM 2285 O O . ALA A 1 299 ? -7.600 14.318 12.150 1.00 97.69 299 ALA A O 1
ATOM 2286 N N . GLN A 1 300 ? -7.512 16.064 10.737 1.00 96.56 300 GLN A N 1
ATOM 2287 C CA . GLN A 1 300 ? -8.571 16.811 11.416 1.00 96.56 300 GLN A CA 1
ATOM 2288 C C . GLN A 1 300 ? -9.942 16.166 11.169 1.00 96.56 300 GLN A C 1
ATOM 2290 O O . GLN A 1 300 ? -10.720 16.019 12.106 1.00 96.56 300 GLN A O 1
ATOM 2295 N N . SER A 1 301 ? -10.224 15.711 9.946 1.00 97.19 301 SER A N 1
ATOM 2296 C CA . SER A 1 301 ? -11.473 14.999 9.641 1.00 97.19 301 SER A CA 1
ATOM 2297 C C . SER A 1 301 ? -11.579 13.652 10.371 1.00 97.19 301 SER A C 1
ATOM 2299 O O . SER A 1 301 ? -12.659 13.307 10.854 1.00 97.19 301 SER A O 1
ATOM 2301 N N . LEU A 1 302 ? -10.463 12.927 10.538 1.00 98.38 302 LEU A N 1
ATOM 2302 C CA . LEU A 1 302 ? -10.408 11.725 11.380 1.00 98.38 302 LEU A CA 1
ATOM 2303 C C . LEU A 1 302 ? -10.698 12.069 12.848 1.00 98.38 302 LEU A C 1
ATOM 2305 O O . LEU A 1 302 ? -11.446 11.350 13.511 1.00 98.38 302 LEU A O 1
ATOM 2309 N N . LYS A 1 303 ? -10.175 13.199 13.348 1.00 97.81 303 LYS A N 1
ATOM 2310 C CA . LYS A 1 303 ? -10.481 13.676 14.702 1.00 97.81 303 LYS A CA 1
ATOM 2311 C C . LYS A 1 303 ? -11.968 13.956 14.887 1.00 97.81 303 LYS A C 1
ATOM 2313 O O . LYS A 1 303 ? -12.549 13.484 15.859 1.00 97.81 303 LYS A O 1
ATOM 2318 N N . ASP A 1 304 ? -12.581 14.669 13.950 1.00 97.69 304 ASP A N 1
ATOM 2319 C CA . ASP A 1 304 ? -14.003 15.009 14.011 1.00 97.69 304 ASP A CA 1
ATOM 2320 C C . ASP A 1 304 ? -14.880 13.737 13.969 1.00 97.69 304 ASP A C 1
ATOM 2322 O O . ASP A 1 304 ? -15.869 13.642 14.699 1.00 97.69 304 ASP A O 1
ATOM 2326 N N . LYS A 1 305 ? -14.485 12.713 13.191 1.00 97.81 305 LYS A N 1
ATOM 2327 C CA . LYS A 1 305 ? -15.156 11.399 13.176 1.00 97.81 305 LYS A CA 1
ATOM 2328 C C . LYS A 1 305 ? -15.005 10.648 14.502 1.00 97.81 305 LYS A C 1
ATOM 2330 O O . LYS A 1 305 ? -16.003 10.128 14.998 1.00 97.81 305 LYS A O 1
ATOM 2335 N N . ILE A 1 306 ? -13.798 10.593 15.071 1.00 98.38 306 ILE A N 1
ATOM 2336 C CA . ILE A 1 306 ? -13.536 9.936 16.364 1.00 98.38 306 ILE A CA 1
ATOM 2337 C C . ILE A 1 306 ? -14.334 10.615 17.483 1.00 98.38 306 ILE A C 1
ATOM 2339 O O . ILE A 1 306 ? -15.022 9.932 18.238 1.00 98.38 306 ILE A O 1
ATOM 2343 N N . ASP A 1 307 ? -14.315 11.949 17.550 1.00 98.19 307 ASP A N 1
ATOM 2344 C CA . ASP A 1 307 ? -15.115 12.711 18.512 1.00 98.19 307 ASP A CA 1
ATOM 2345 C C . ASP A 1 307 ? -16.616 12.394 18.359 1.00 98.19 307 ASP A C 1
ATOM 2347 O O . ASP A 1 307 ? -17.307 12.234 19.364 1.00 98.19 307 ASP A O 1
ATOM 2351 N N . SER A 1 308 ? -17.132 12.265 17.128 1.00 98.06 308 SER A N 1
ATOM 2352 C CA . SER A 1 308 ? -18.529 11.868 16.884 1.00 98.06 308 SER A CA 1
ATOM 2353 C C . SER A 1 308 ? -18.825 10.470 17.437 1.00 98.06 308 SER A C 1
ATOM 2355 O O . SER A 1 308 ? -19.763 10.313 18.213 1.00 98.06 308 SER A O 1
ATOM 2357 N N . ILE A 1 309 ? -17.981 9.473 17.131 1.00 98.19 309 ILE A N 1
ATOM 2358 C CA . ILE A 1 309 ? -18.151 8.084 17.597 1.00 98.19 309 ILE A CA 1
ATOM 2359 C C . ILE A 1 309 ? -18.141 8.003 19.129 1.00 98.19 309 ILE A C 1
ATOM 2361 O O . ILE A 1 309 ? -19.014 7.362 19.714 1.00 98.19 309 ILE A O 1
ATOM 2365 N N . LEU A 1 310 ? -17.190 8.662 19.798 1.00 96.81 310 LEU A N 1
ATOM 2366 C CA . LEU A 1 310 ? -17.099 8.649 21.264 1.00 96.81 310 LEU A CA 1
ATOM 2367 C C . LEU A 1 310 ? -18.343 9.295 21.906 1.00 96.81 310 LEU A C 1
ATOM 2369 O O . LEU A 1 310 ? -18.909 8.745 22.850 1.00 96.81 310 LEU A O 1
ATOM 2373 N N . ASN A 1 311 ? -18.834 10.409 21.347 1.00 96.50 311 ASN A N 1
ATOM 2374 C CA . ASN A 1 311 ? -20.059 11.068 21.817 1.00 96.50 311 ASN A CA 1
ATOM 2375 C C . ASN A 1 311 ? -21.339 10.252 21.541 1.00 96.50 311 ASN A C 1
ATOM 2377 O O . ASN A 1 311 ? -22.258 10.275 22.357 1.00 96.50 311 ASN A O 1
ATOM 2381 N N . GLU A 1 312 ? -21.425 9.559 20.403 1.00 95.06 312 GLU A N 1
ATOM 2382 C CA . GLU A 1 312 ? -22.584 8.739 20.013 1.00 95.06 312 GLU A CA 1
ATOM 2383 C C . GLU A 1 312 ? -22.668 7.433 20.816 1.00 95.06 312 GLU A C 1
ATOM 2385 O O . GLU A 1 312 ? -23.757 7.010 21.206 1.00 95.06 312 GLU A O 1
ATOM 2390 N N . THR A 1 313 ? -21.523 6.801 21.082 1.00 93.94 313 THR A N 1
ATOM 2391 C CA . THR A 1 313 ? -21.446 5.507 21.782 1.00 93.94 313 THR A CA 1
ATOM 2392 C C . THR A 1 313 ? -21.391 5.645 23.302 1.00 93.94 313 THR A C 1
ATOM 2394 O O . THR A 1 313 ? -21.790 4.713 24.002 1.00 93.94 313 THR A O 1
ATOM 2397 N N . GLY A 1 314 ? -20.905 6.783 23.813 1.00 92.44 314 GLY A N 1
ATOM 2398 C CA . GLY A 1 314 ? -20.583 7.012 25.226 1.00 92.44 314 GLY A CA 1
ATOM 2399 C C . GLY A 1 314 ? -19.193 6.509 25.640 1.00 92.44 314 GLY A C 1
ATOM 2400 O O . GLY A 1 314 ? -18.779 6.729 26.781 1.00 92.44 314 GLY A O 1
ATOM 2401 N N . SER A 1 315 ? -18.459 5.852 24.734 1.00 94.50 315 SER A N 1
ATOM 2402 C CA . SER A 1 315 ? -17.151 5.287 25.059 1.00 94.50 315 SER A CA 1
ATOM 2403 C C . SER A 1 315 ? -16.111 6.368 25.331 1.00 94.50 315 SER A C 1
ATOM 2405 O O . SER A 1 315 ? -16.109 7.432 24.714 1.00 94.50 315 SER A O 1
ATOM 2407 N N . GLN A 1 316 ? -15.181 6.069 26.237 1.00 93.06 316 GLN A N 1
ATOM 2408 C CA . GLN A 1 316 ? -13.992 6.893 26.478 1.00 93.06 316 GLN A CA 1
ATOM 2409 C C . GLN A 1 316 ? -12.801 6.471 25.603 1.00 93.06 316 GLN A C 1
ATOM 2411 O O . GLN A 1 316 ? -11.769 7.147 25.603 1.00 93.06 316 GLN A O 1
ATOM 2416 N N . LYS A 1 317 ? -12.929 5.349 24.880 1.00 95.12 317 LYS A N 1
ATOM 2417 C CA . LYS A 1 317 ? -11.872 4.722 24.086 1.00 95.12 317 LYS A CA 1
ATOM 2418 C C . LYS A 1 317 ? -12.370 4.323 22.698 1.00 95.12 317 LYS A C 1
ATOM 2420 O O . LYS A 1 317 ? -13.534 3.986 22.524 1.00 95.12 317 LYS A O 1
ATOM 2425 N N . ILE A 1 318 ? -11.472 4.347 21.722 1.00 97.31 318 ILE A N 1
ATOM 2426 C CA . ILE A 1 318 ? -11.682 3.799 20.380 1.00 97.31 318 ILE A CA 1
ATOM 2427 C C . ILE A 1 318 ? -10.422 3.060 19.930 1.00 97.31 318 ILE A C 1
ATOM 2429 O O . ILE A 1 318 ? -9.307 3.524 20.180 1.00 97.31 318 ILE A O 1
ATOM 2433 N N . ASP A 1 319 ? -10.595 1.933 19.255 1.00 98.12 319 ASP A N 1
ATOM 2434 C CA . ASP A 1 319 ? -9.509 1.196 18.620 1.00 98.12 319 ASP A CA 1
ATOM 2435 C C . ASP A 1 319 ? -9.403 1.605 17.146 1.00 98.12 319 ASP A C 1
ATOM 2437 O O . ASP A 1 319 ? -10.404 1.725 16.438 1.00 98.12 319 ASP A O 1
ATOM 2441 N N . VAL A 1 320 ? -8.182 1.845 16.671 1.00 98.56 320 VAL A N 1
ATOM 2442 C CA . VAL A 1 320 ? -7.912 2.293 15.298 1.00 98.56 320 VAL A CA 1
ATOM 2443 C C . VAL A 1 320 ? -7.122 1.215 14.568 1.00 98.56 320 VAL A C 1
ATOM 2445 O O . VAL A 1 320 ? -6.019 0.865 14.987 1.00 98.56 320 VAL A O 1
ATOM 2448 N N . MET A 1 321 ? -7.652 0.730 13.448 1.00 98.25 321 MET A N 1
ATOM 2449 C CA . MET A 1 321 ? -6.908 -0.078 12.480 1.00 98.25 321 MET A CA 1
ATOM 2450 C C . MET A 1 321 ? -6.661 0.783 11.244 1.00 98.25 321 MET A C 1
ATOM 2452 O O . MET A 1 321 ? -7.597 1.359 10.691 1.00 98.25 321 MET A O 1
ATOM 2456 N N . ALA A 1 322 ? -5.402 0.900 10.832 1.00 98.38 322 ALA A N 1
ATOM 2457 C CA . ALA A 1 322 ? -4.978 1.818 9.792 1.00 98.38 322 ALA A CA 1
ATOM 2458 C C . ALA A 1 322 ? -4.089 1.124 8.754 1.00 98.38 322 ALA A C 1
ATOM 2460 O O . ALA A 1 322 ? -3.020 0.596 9.071 1.00 98.38 322 ALA A O 1
ATOM 2461 N N . HIS A 1 323 ? -4.529 1.146 7.497 1.00 97.81 323 HIS A N 1
ATOM 2462 C CA . HIS A 1 323 ? -3.854 0.497 6.374 1.00 97.81 323 HIS A CA 1
ATOM 2463 C C . HIS A 1 323 ? -3.053 1.495 5.537 1.00 97.81 323 HIS A C 1
ATOM 2465 O O . HIS A 1 323 ? -3.547 2.578 5.223 1.00 97.81 323 HIS A O 1
ATOM 2471 N N . SER A 1 324 ? -1.836 1.120 5.129 1.00 97.38 324 SER A N 1
ATOM 2472 C CA . SER A 1 324 ? -1.007 1.896 4.199 1.00 97.38 324 SER A CA 1
ATOM 2473 C C . SER A 1 324 ? -0.882 3.366 4.652 1.00 97.38 324 SER A C 1
ATOM 2475 O O . SER A 1 324 ? -0.568 3.624 5.819 1.00 97.38 324 SER A O 1
ATOM 2477 N N . MET A 1 325 ? -1.151 4.336 3.772 1.00 98.00 325 MET A N 1
ATOM 2478 C CA . MET A 1 325 ? -1.184 5.778 4.067 1.00 98.00 325 MET A CA 1
ATOM 2479 C C . MET A 1 325 ? -2.106 6.158 5.242 1.00 98.00 325 MET A C 1
ATOM 2481 O O . MET A 1 325 ? -1.823 7.123 5.954 1.00 98.00 325 MET A O 1
ATOM 2485 N N . GLY A 1 326 ? -3.159 5.379 5.507 1.00 98.31 326 GLY A N 1
ATOM 2486 C CA . GLY A 1 326 ? -4.025 5.544 6.673 1.00 98.31 326 GLY A CA 1
ATOM 2487 C C . GLY A 1 326 ? -3.258 5.488 8.000 1.00 98.31 326 GLY A C 1
ATOM 2488 O O . GLY A 1 326 ? -3.640 6.143 8.969 1.00 98.31 326 GLY A O 1
ATOM 2489 N N . GLY A 1 327 ? -2.128 4.773 8.053 1.00 98.31 327 GLY A N 1
ATOM 2490 C CA . GLY A 1 327 ? -1.252 4.747 9.227 1.00 98.31 327 GLY A CA 1
ATOM 2491 C C . GLY A 1 327 ? -0.478 6.050 9.448 1.00 98.31 327 GLY A C 1
ATOM 2492 O O . GLY A 1 327 ? -0.310 6.474 10.590 1.00 98.31 327 GLY A O 1
ATOM 2493 N N . LEU A 1 328 ? -0.066 6.743 8.379 1.00 98.62 328 LEU A N 1
ATOM 2494 C CA . LEU A 1 328 ? 0.516 8.091 8.477 1.00 98.62 328 LEU A CA 1
ATOM 2495 C C . LEU A 1 328 ? -0.534 9.103 8.959 1.00 98.62 328 LEU A C 1
ATOM 2497 O O . LEU A 1 328 ? -0.264 9.918 9.841 1.00 98.62 328 LEU A O 1
ATOM 2501 N N . LEU A 1 329 ? -1.761 8.975 8.455 1.00 98.38 329 LEU A N 1
ATOM 2502 C CA . LEU A 1 329 ? -2.930 9.727 8.904 1.00 98.38 329 LEU A CA 1
ATOM 2503 C C . LEU A 1 329 ? -3.245 9.495 10.397 1.00 98.38 329 LEU A C 1
ATOM 2505 O O . LEU A 1 329 ? -3.485 10.454 11.134 1.00 98.38 329 LEU A O 1
ATOM 2509 N N . ALA A 1 330 ? -3.171 8.250 10.876 1.00 98.12 330 ALA A N 1
ATOM 2510 C CA . ALA A 1 330 ? -3.345 7.923 12.292 1.00 98.12 330 ALA A CA 1
ATOM 2511 C C . ALA A 1 330 ? -2.201 8.469 13.175 1.00 98.12 330 ALA A C 1
ATOM 2513 O O . ALA A 1 330 ? -2.472 9.032 14.239 1.00 98.12 330 ALA A O 1
ATOM 2514 N N . LYS A 1 331 ? -0.936 8.397 12.721 1.00 97.50 331 LYS A N 1
ATOM 2515 C CA . LYS A 1 331 ? 0.210 9.059 13.384 1.00 97.50 331 LYS A CA 1
ATOM 2516 C C . LYS A 1 331 ? -0.039 10.567 13.519 1.00 97.50 331 LYS A C 1
ATOM 2518 O O . LYS A 1 331 ? 0.059 11.110 14.619 1.00 97.50 331 LYS A O 1
ATOM 2523 N N . GLN A 1 332 ? -0.448 11.230 12.436 1.00 97.56 332 GLN A N 1
ATOM 2524 C CA . GLN A 1 332 ? -0.734 12.667 12.428 1.00 97.56 332 GLN A CA 1
ATOM 2525 C C . GLN A 1 332 ? -1.910 13.052 13.347 1.00 97.56 332 GLN A C 1
ATOM 2527 O O . GLN A 1 332 ? -1.857 14.092 14.009 1.00 97.56 332 GLN A O 1
ATOM 2532 N N . TYR A 1 333 ? -2.946 12.208 13.449 1.00 97.44 333 TYR A N 1
ATOM 2533 C CA . TYR A 1 333 ? -4.012 12.374 14.443 1.00 97.44 333 TYR A CA 1
ATOM 2534 C C . TYR A 1 333 ? -3.457 12.359 15.877 1.00 97.44 333 TYR A C 1
ATOM 2536 O O . TYR A 1 333 ? -3.781 13.262 16.654 1.00 97.44 333 TYR A O 1
ATOM 2544 N N . VAL A 1 334 ? -2.597 11.392 16.224 1.00 96.38 334 VAL A N 1
ATOM 2545 C CA . VAL A 1 334 ? -2.008 11.297 17.573 1.00 96.38 334 VAL A CA 1
ATOM 2546 C C . VAL A 1 334 ? -1.071 12.471 17.866 1.00 96.38 334 VAL A C 1
ATOM 2548 O O . VAL A 1 334 ? -1.121 13.012 18.968 1.00 96.38 334 VAL A O 1
ATOM 2551 N N . LEU A 1 335 ? -0.276 12.933 16.897 1.00 94.94 335 LEU A N 1
ATOM 2552 C CA . LEU A 1 335 ? 0.574 14.121 17.072 1.00 94.94 335 LEU A CA 1
ATOM 2553 C C . LEU A 1 335 ? -0.240 15.390 17.364 1.00 94.94 335 LEU A C 1
ATOM 2555 O O . LEU A 1 335 ? 0.145 16.193 18.213 1.00 94.94 335 LEU A O 1
ATOM 2559 N N . ASN A 1 336 ? -1.388 15.552 16.702 1.00 95.12 336 ASN A N 1
ATOM 2560 C CA . ASN A 1 336 ? -2.241 16.730 16.868 1.00 95.12 336 ASN A CA 1
ATOM 2561 C C . ASN A 1 336 ? -3.068 16.709 18.168 1.00 95.12 336 ASN A C 1
ATOM 2563 O O . ASN A 1 336 ? -3.393 17.772 18.697 1.00 95.12 336 ASN A O 1
ATOM 2567 N N . ASN A 1 337 ? -3.439 15.523 18.667 1.00 94.38 337 ASN A N 1
ATOM 2568 C CA . ASN A 1 337 ? -4.484 15.367 19.690 1.00 94.38 337 ASN A CA 1
ATOM 2569 C C . ASN A 1 337 ? -4.056 14.580 20.943 1.00 94.38 337 ASN A C 1
ATOM 2571 O O . ASN A 1 337 ? -4.774 14.585 21.943 1.00 94.38 337 ASN A O 1
ATOM 2575 N N . GLY A 1 338 ? -2.900 13.916 20.907 1.00 93.50 338 GLY A N 1
ATOM 2576 C CA . GLY A 1 338 ? -2.511 12.887 21.869 1.00 93.50 338 GLY A CA 1
ATOM 2577 C C . GLY A 1 338 ? -3.227 11.550 21.633 1.00 93.50 338 GLY A C 1
ATOM 2578 O O . GLY A 1 338 ? -4.070 11.409 20.750 1.00 93.50 338 GLY A O 1
ATOM 2579 N N . SER A 1 339 ? -2.885 10.551 22.448 1.00 93.50 339 SER A N 1
ATOM 2580 C CA . SER A 1 339 ? -3.410 9.180 22.359 1.00 93.50 339 SER A CA 1
ATOM 2581 C C . SER A 1 339 ? -4.459 8.834 23.422 1.00 93.50 339 SER A C 1
ATOM 2583 O O . SER A 1 339 ? -4.862 7.680 23.539 1.00 93.50 339 SER A O 1
ATOM 2585 N N . SER A 1 340 ? -4.920 9.796 24.232 1.00 92.62 340 SER A N 1
ATOM 2586 C CA . SER A 1 340 ? -5.779 9.507 25.393 1.00 92.62 340 SER A CA 1
ATOM 2587 C C . SER A 1 340 ? -7.126 8.874 25.031 1.00 92.62 340 SER A C 1
ATOM 2589 O O . SER A 1 340 ? -7.647 8.093 25.824 1.00 92.62 340 SER A O 1
ATOM 2591 N N . SER A 1 341 ? -7.653 9.170 23.843 1.00 93.44 341 SER A N 1
ATOM 2592 C CA . SER A 1 341 ? -8.852 8.568 23.240 1.00 93.44 341 SER A CA 1
ATOM 2593 C C . SER A 1 341 ? -8.622 7.166 22.670 1.00 93.44 341 SER A C 1
ATOM 2595 O O . SER A 1 341 ? -9.588 6.444 22.458 1.00 93.44 341 SER A O 1
ATOM 2597 N N . LEU A 1 342 ? -7.377 6.758 22.415 1.00 95.25 342 LEU A N 1
ATOM 2598 C CA . LEU A 1 342 ? -7.087 5.480 21.767 1.00 95.25 342 LEU A CA 1
ATOM 2599 C C . LEU A 1 342 ? -6.999 4.345 22.789 1.00 95.25 342 LEU A C 1
ATOM 2601 O O . LEU A 1 342 ? -6.372 4.495 23.844 1.00 95.25 342 LEU A O 1
ATOM 2605 N N . GLY A 1 343 ? -7.643 3.219 22.487 1.00 94.19 343 GLY A N 1
ATOM 2606 C CA . GLY A 1 343 ? -7.372 1.933 23.122 1.00 94.19 343 GLY A CA 1
ATOM 2607 C C . GLY A 1 343 ? -6.169 1.298 22.433 1.00 94.19 343 GLY A C 1
ATOM 2608 O O . GLY A 1 343 ? -5.052 1.365 22.951 1.00 94.19 343 GLY A O 1
ATOM 2609 N N . LYS A 1 344 ? -6.400 0.764 21.231 1.00 96.62 344 LYS A N 1
ATOM 2610 C CA . LYS A 1 344 ? -5.401 0.138 20.354 1.00 96.62 344 LYS A CA 1
ATOM 2611 C C . LYS A 1 344 ? -5.124 0.952 19.095 1.00 96.62 344 LYS A C 1
ATOM 2613 O O . LYS A 1 344 ? -5.987 1.683 18.607 1.00 96.62 344 LYS A O 1
ATOM 2618 N N . LEU A 1 345 ? -3.921 0.783 18.548 1.00 98.12 345 LEU A N 1
ATOM 2619 C CA . LEU A 1 345 ? -3.513 1.360 17.264 1.00 98.12 345 LEU A CA 1
ATOM 2620 C C . LEU A 1 345 ? -2.778 0.311 16.419 1.00 98.12 345 LEU A C 1
ATOM 2622 O O . LEU A 1 345 ? -1.628 -0.022 16.693 1.00 98.12 345 LEU A O 1
ATOM 2626 N N . ILE A 1 346 ? -3.447 -0.227 15.402 1.00 98.56 346 ILE A N 1
ATOM 2627 C CA . ILE A 1 346 ? -2.929 -1.301 14.548 1.00 98.56 346 ILE A CA 1
ATOM 2628 C C . ILE A 1 346 ? -2.518 -0.711 13.198 1.00 98.56 346 ILE A C 1
ATOM 2630 O O . ILE A 1 346 ? -3.371 -0.276 12.425 1.00 98.56 346 ILE A O 1
ATOM 2634 N N . PHE A 1 347 ? -1.221 -0.726 12.903 1.00 98.62 347 PHE A N 1
ATOM 2635 C CA . PHE A 1 347 ? -0.672 -0.383 11.591 1.00 98.62 347 PHE A CA 1
ATOM 2636 C C . PHE A 1 347 ? -0.602 -1.628 10.703 1.00 98.62 347 PHE A C 1
ATOM 2638 O O . PHE A 1 347 ? -0.131 -2.677 11.147 1.00 98.62 347 PHE A O 1
ATOM 2645 N N . VAL A 1 348 ? -1.042 -1.515 9.448 1.00 98.19 348 VAL A N 1
ATOM 2646 C CA . VAL A 1 348 ? -0.971 -2.597 8.452 1.00 98.19 348 VAL A CA 1
ATOM 2647 C C . VAL A 1 348 ? -0.351 -2.069 7.161 1.00 98.19 348 VAL A C 1
ATOM 2649 O O . VAL A 1 348 ? -0.952 -1.241 6.478 1.00 98.19 348 VAL A O 1
ATOM 2652 N N . GLY A 1 349 ? 0.859 -2.529 6.831 1.00 96.62 349 GLY A N 1
ATOM 2653 C CA . GLY A 1 349 ? 1.580 -2.122 5.616 1.00 96.62 349 GLY A CA 1
ATOM 2654 C C . GLY A 1 349 ? 1.886 -0.619 5.544 1.00 96.62 349 GLY A C 1
ATOM 2655 O O . GLY A 1 349 ? 1.936 -0.049 4.459 1.00 96.62 349 GLY A O 1
ATOM 2656 N N . THR A 1 350 ? 2.012 0.077 6.677 1.00 98.38 350 THR A N 1
ATOM 2657 C CA . THR A 1 350 ? 2.178 1.539 6.690 1.00 98.38 350 THR A CA 1
ATOM 2658 C C . THR A 1 350 ? 3.573 1.955 6.199 1.00 98.38 350 THR A C 1
ATOM 2660 O O . THR A 1 350 ? 4.562 1.532 6.790 1.00 98.38 350 THR A O 1
ATOM 2663 N N . PRO A 1 351 ? 3.704 2.832 5.184 1.00 97.62 351 PRO A N 1
ATOM 2664 C CA . PRO A 1 351 ? 4.992 3.372 4.749 1.00 97.62 351 PRO A CA 1
ATOM 2665 C C . PRO A 1 351 ? 5.464 4.471 5.707 1.00 97.62 351 PRO A C 1
ATOM 2667 O O . PRO A 1 351 ? 5.350 5.654 5.397 1.00 97.62 351 PRO A O 1
ATOM 2670 N N . HIS A 1 352 ? 5.957 4.105 6.896 1.00 98.19 352 HIS A N 1
ATOM 2671 C CA . HIS A 1 352 ? 6.229 5.079 7.962 1.00 98.19 352 HIS A CA 1
ATOM 2672 C C . HIS A 1 352 ? 7.224 6.180 7.580 1.00 98.19 352 HIS A C 1
ATOM 2674 O O . HIS A 1 352 ? 7.099 7.266 8.144 1.00 98.19 352 HIS A O 1
ATOM 2680 N N . LEU A 1 353 ? 8.139 5.910 6.637 1.00 98.12 353 LEU A N 1
ATOM 2681 C CA . LEU A 1 353 ? 9.106 6.861 6.070 1.00 98.12 353 LEU A CA 1
ATOM 2682 C C . LEU A 1 353 ? 8.923 7.057 4.546 1.00 98.12 353 LEU A C 1
ATOM 2684 O O . LEU A 1 353 ? 9.875 7.407 3.851 1.00 98.12 353 LEU A O 1
ATOM 2688 N N . GLY A 1 354 ? 7.736 6.763 4.001 1.00 97.56 354 GLY A N 1
ATOM 2689 C CA . GLY A 1 354 ? 7.456 6.789 2.556 1.00 97.56 354 GLY A CA 1
ATOM 2690 C C . GLY A 1 354 ? 7.906 5.529 1.796 1.00 97.56 354 GLY A C 1
ATOM 2691 O O . GLY A 1 354 ? 8.406 4.567 2.389 1.00 97.56 354 GLY A O 1
ATOM 2692 N N . ALA A 1 355 ? 7.691 5.495 0.475 1.00 96.81 355 ALA A N 1
ATOM 2693 C CA . ALA A 1 355 ? 7.984 4.335 -0.377 1.00 96.81 355 ALA A CA 1
ATOM 2694 C C . ALA A 1 355 ? 8.482 4.731 -1.789 1.00 96.81 355 ALA A C 1
ATOM 2696 O O . ALA A 1 355 ? 7.884 5.600 -2.429 1.00 96.81 355 ALA A O 1
ATOM 2697 N N . PRO A 1 356 ? 9.521 4.072 -2.353 1.00 96.56 356 PRO A N 1
ATOM 2698 C CA . PRO A 1 356 ? 10.061 4.399 -3.684 1.00 96.56 356 PRO A CA 1
ATOM 2699 C C . PRO A 1 356 ? 9.036 4.343 -4.829 1.00 96.56 356 PRO A C 1
ATOM 2701 O O . PRO A 1 356 ? 9.197 5.022 -5.845 1.00 96.56 356 PRO A O 1
ATOM 2704 N N . LYS A 1 357 ? 7.953 3.571 -4.663 1.00 94.12 357 LYS A N 1
ATOM 2705 C CA . LYS A 1 357 ? 6.866 3.459 -5.644 1.00 94.12 357 LYS A CA 1
ATOM 2706 C C . LYS A 1 357 ? 6.109 4.782 -5.850 1.00 94.12 357 LYS A C 1
ATOM 2708 O O . LYS A 1 357 ? 5.673 5.049 -6.968 1.00 94.12 357 LYS A O 1
ATOM 2713 N N . ALA A 1 358 ? 6.060 5.674 -4.854 1.00 95.81 358 ALA A N 1
ATOM 2714 C CA . ALA A 1 358 ? 5.522 7.030 -5.023 1.00 95.81 358 ALA A CA 1
ATOM 2715 C C . ALA A 1 358 ? 6.366 7.865 -6.008 1.00 95.81 358 ALA A C 1
ATOM 2717 O O . ALA A 1 358 ? 5.831 8.474 -6.937 1.00 95.81 358 ALA A O 1
ATOM 2718 N N . ALA A 1 359 ? 7.699 7.805 -5.889 1.00 95.19 359 ALA A N 1
ATOM 2719 C CA . ALA A 1 359 ? 8.613 8.472 -6.819 1.00 95.19 359 ALA A CA 1
ATOM 2720 C C . ALA A 1 359 ? 8.509 7.889 -8.238 1.00 95.19 359 ALA A C 1
ATOM 2722 O O . ALA A 1 359 ? 8.480 8.641 -9.214 1.00 95.19 359 ALA A O 1
ATOM 2723 N N . LYS A 1 360 ? 8.374 6.557 -8.358 1.00 93.81 360 LYS A N 1
ATOM 2724 C CA . LYS A 1 360 ? 8.098 5.888 -9.640 1.00 93.81 360 LYS A CA 1
ATOM 2725 C C . LYS A 1 360 ? 6.808 6.417 -10.281 1.00 93.81 360 LYS A C 1
ATOM 2727 O O . LYS A 1 360 ? 6.822 6.793 -11.450 1.00 93.81 360 LYS A O 1
ATOM 2732 N N . THR A 1 361 ? 5.728 6.492 -9.501 1.00 92.44 361 THR A N 1
ATOM 2733 C CA . THR A 1 361 ? 4.401 6.951 -9.947 1.00 92.44 361 THR A CA 1
ATOM 2734 C C . THR A 1 361 ? 4.456 8.359 -10.530 1.00 92.44 361 THR A C 1
ATOM 2736 O O . THR A 1 361 ? 3.928 8.597 -11.613 1.00 92.44 361 THR A O 1
ATOM 2739 N N . LEU A 1 362 ? 5.143 9.284 -9.851 1.00 94.00 362 LEU A N 1
ATOM 2740 C CA . LEU A 1 362 ? 5.290 10.668 -10.307 1.00 94.00 362 LEU A CA 1
ATOM 2741 C C . LEU A 1 362 ? 6.159 10.789 -11.573 1.00 94.00 362 LEU A C 1
ATOM 2743 O O . LEU A 1 362 ? 5.775 11.497 -12.507 1.00 94.00 362 LEU A O 1
ATOM 2747 N N . LEU A 1 363 ? 7.301 10.092 -11.626 1.00 91.12 363 LEU A N 1
ATOM 2748 C CA . LEU A 1 363 ? 8.294 10.220 -12.705 1.00 91.12 363 LEU A CA 1
ATOM 2749 C C . LEU A 1 363 ? 7.951 9.442 -13.985 1.00 91.12 363 LEU A C 1
ATOM 2751 O O . LEU A 1 363 ? 8.192 9.936 -15.087 1.00 91.12 363 LEU A O 1
ATOM 2755 N N . PHE A 1 364 ? 7.416 8.228 -13.852 1.00 88.19 364 PHE A N 1
ATOM 2756 C CA . PHE A 1 364 ? 7.278 7.268 -14.958 1.00 88.19 364 PHE A CA 1
ATOM 2757 C C . PHE A 1 364 ? 5.857 6.732 -15.142 1.00 88.19 364 PHE A C 1
ATOM 2759 O O . PHE A 1 364 ? 5.586 6.063 -16.138 1.00 88.19 364 PHE A O 1
ATOM 2766 N N . GLY A 1 365 ? 4.972 7.016 -14.186 1.00 85.12 365 GLY A N 1
ATOM 2767 C CA . GLY A 1 365 ? 3.689 6.352 -14.058 1.00 85.12 365 GLY A CA 1
ATOM 2768 C C . GLY A 1 365 ? 3.801 4.984 -13.400 1.00 85.12 365 GLY A C 1
ATOM 2769 O O . GLY A 1 365 ? 4.785 4.256 -13.523 1.00 85.12 365 GLY A O 1
ATOM 2770 N N . ASP A 1 366 ? 2.759 4.667 -12.648 1.00 83.00 366 ASP A N 1
ATOM 2771 C CA . ASP A 1 366 ? 2.560 3.400 -11.961 1.00 83.00 366 ASP A CA 1
ATOM 2772 C C . ASP A 1 366 ? 1.075 3.279 -11.607 1.00 83.00 366 ASP A C 1
ATOM 2774 O O . ASP A 1 366 ? 0.313 4.225 -11.798 1.00 83.00 366 ASP A O 1
ATOM 2778 N N . ASN A 1 367 ? 0.659 2.133 -11.081 1.00 72.31 367 ASN A N 1
ATOM 2779 C CA . ASN A 1 367 ? -0.687 1.931 -10.555 1.00 72.31 367 ASN A CA 1
ATOM 2780 C C . ASN A 1 367 ? -0.730 1.883 -9.014 1.00 72.31 367 ASN A C 1
ATOM 2782 O O . ASN A 1 367 ? -1.785 1.601 -8.471 1.00 72.31 367 ASN A O 1
ATOM 2786 N N . LEU A 1 368 ? 0.376 2.126 -8.298 1.00 71.81 368 LEU A N 1
ATOM 2787 C CA . LEU A 1 368 ? 0.482 2.040 -6.831 1.00 71.81 368 LEU A CA 1
ATOM 2788 C C . LEU A 1 368 ? 0.130 0.654 -6.249 1.00 71.81 368 LEU A C 1
ATOM 2790 O O . LEU A 1 368 ? -0.287 0.543 -5.101 1.00 71.81 368 LEU A O 1
ATOM 2794 N N . GLY A 1 369 ? 0.281 -0.410 -7.046 1.00 64.75 369 GLY A N 1
ATOM 2795 C CA . GLY A 1 369 ? -0.173 -1.764 -6.704 1.00 64.75 369 GLY A CA 1
ATOM 2796 C C . GLY A 1 369 ? -1.672 -1.999 -6.938 1.00 64.75 369 GLY A C 1
ATOM 2797 O O . GLY A 1 369 ? -2.172 -3.092 -6.690 1.00 64.75 369 GLY A O 1
ATOM 2798 N N . ILE A 1 370 ? -2.404 -1.003 -7.444 1.00 63.69 370 ILE A N 1
ATOM 2799 C CA . ILE A 1 370 ? -3.866 -1.030 -7.567 1.00 63.69 370 ILE A CA 1
ATOM 2800 C C . ILE A 1 370 ? -4.333 -1.747 -8.846 1.00 63.69 370 ILE A C 1
ATOM 2802 O O . ILE A 1 370 ? -5.457 -2.241 -8.884 1.00 63.69 370 ILE A O 1
ATOM 2806 N N . ALA A 1 371 ? -3.494 -1.910 -9.877 1.00 52.31 371 ALA A N 1
ATOM 2807 C CA . ALA A 1 371 ? -3.903 -2.689 -11.060 1.00 52.31 371 ALA A CA 1
ATOM 2808 C C . ALA A 1 371 ? -4.040 -4.199 -10.772 1.00 52.31 371 ALA A C 1
ATOM 2810 O O . ALA A 1 371 ? -4.776 -4.887 -11.472 1.00 52.31 371 ALA A O 1
ATOM 2811 N N . LEU A 1 372 ? -3.415 -4.696 -9.693 1.00 50.97 372 LEU A N 1
ATOM 2812 C CA . LEU A 1 372 ? -3.654 -6.047 -9.158 1.00 50.97 372 LEU A CA 1
ATOM 2813 C C . LEU A 1 372 ? -5.102 -6.229 -8.654 1.00 50.97 372 LEU A C 1
ATOM 2815 O O . LEU A 1 372 ? -5.583 -7.353 -8.533 1.00 50.97 372 LEU A O 1
ATOM 2819 N N . ILE A 1 373 ? -5.790 -5.116 -8.376 1.00 52.59 373 ILE A N 1
ATOM 2820 C CA . ILE A 1 373 ? -7.194 -5.030 -7.958 1.00 52.59 373 ILE A CA 1
ATOM 2821 C C . ILE A 1 373 ? -8.105 -4.742 -9.168 1.00 52.59 373 ILE A C 1
ATOM 2823 O O . ILE A 1 373 ? -9.191 -5.314 -9.283 1.00 52.59 373 ILE A O 1
ATOM 2827 N N . PHE A 1 374 ? -7.668 -3.853 -10.071 1.00 57.91 374 PHE A N 1
ATOM 2828 C CA . PHE A 1 374 ? -8.419 -3.397 -11.246 1.00 57.91 374 PHE A CA 1
ATOM 2829 C C . PHE A 1 374 ? -7.574 -3.517 -12.527 1.00 57.91 374 PHE A C 1
ATOM 2831 O O . PHE A 1 374 ? -6.768 -2.643 -12.846 1.00 57.91 374 PHE A O 1
ATOM 2838 N N . SER A 1 375 ? -7.802 -4.580 -13.298 1.00 56.81 375 SER A N 1
ATOM 2839 C CA . SER A 1 375 ? -6.962 -5.007 -14.433 1.00 56.81 375 SER A CA 1
ATOM 2840 C C . SER A 1 375 ? -6.926 -4.084 -15.667 1.00 56.81 375 SER A C 1
ATOM 2842 O O . SER A 1 375 ? -6.254 -4.412 -16.640 1.00 56.81 375 SER A O 1
ATOM 2844 N N . ALA A 1 376 ? -7.637 -2.954 -15.651 1.00 60.72 376 ALA A N 1
ATOM 2845 C CA . ALA A 1 376 ? -7.740 -2.003 -16.767 1.00 60.72 376 ALA A CA 1
ATOM 2846 C C . ALA A 1 376 ? -7.200 -0.595 -16.433 1.00 60.72 376 ALA A C 1
ATOM 2848 O O . ALA A 1 376 ? -7.428 0.346 -17.185 1.00 60.72 376 ALA A O 1
ATOM 2849 N N . LEU A 1 377 ? -6.526 -0.421 -15.288 1.00 70.94 377 LEU A N 1
ATOM 2850 C CA . LEU A 1 377 ? -6.113 0.898 -14.804 1.00 70.94 377 LEU A CA 1
ATOM 2851 C C . LEU A 1 377 ? -4.831 1.417 -15.481 1.00 70.94 377 LEU A C 1
ATOM 2853 O O . LEU A 1 377 ? -3.740 0.867 -15.298 1.00 70.94 377 LEU A O 1
ATOM 2857 N N . SER A 1 378 ? -4.929 2.547 -16.182 1.00 74.50 378 SER A N 1
ATOM 2858 C CA . SER A 1 378 ? -3.810 3.167 -16.888 1.00 74.50 378 SER A CA 1
ATOM 2859 C C . SER A 1 378 ? -2.809 3.841 -15.942 1.00 74.50 378 SER A C 1
ATOM 2861 O O . SER A 1 378 ? -3.079 4.886 -15.342 1.00 74.50 378 SER A O 1
ATOM 2863 N N . SER A 1 379 ? -1.578 3.324 -15.906 1.00 77.69 379 SER A N 1
ATOM 2864 C CA . SER A 1 379 ? -0.449 3.933 -15.180 1.00 77.69 379 SER A CA 1
ATOM 2865 C C . SER A 1 379 ? -0.187 5.393 -15.586 1.00 77.69 379 SER A C 1
ATOM 2867 O O . SER A 1 379 ? 0.157 6.229 -14.750 1.00 77.69 379 SER A O 1
ATOM 2869 N N . SER A 1 380 ? -0.412 5.724 -16.863 1.00 78.69 380 SER A N 1
ATOM 2870 C CA . SER A 1 380 ? -0.306 7.090 -17.388 1.00 78.69 380 SER A CA 1
ATOM 2871 C C . SER A 1 380 ? -1.405 8.029 -16.875 1.00 78.69 380 SER A C 1
ATOM 2873 O O . SER A 1 380 ? -1.152 9.220 -16.676 1.00 78.69 380 SER A O 1
ATOM 2875 N N . ARG A 1 381 ? -2.613 7.509 -16.596 1.00 85.56 381 ARG A N 1
ATOM 2876 C CA . ARG A 1 381 ? -3.685 8.297 -15.973 1.00 85.56 381 ARG A CA 1
ATOM 2877 C C . ARG A 1 381 ? -3.346 8.617 -14.534 1.00 85.56 381 ARG A C 1
ATOM 2879 O O . ARG A 1 381 ? -3.486 9.770 -14.127 1.00 85.56 381 ARG A O 1
ATOM 2886 N N . ILE A 1 382 ? -2.899 7.606 -13.791 1.00 88.31 382 ILE A N 1
ATOM 2887 C CA . ILE A 1 382 ? -2.488 7.768 -12.399 1.00 88.31 382 ILE A CA 1
ATOM 2888 C C . ILE A 1 382 ? -1.356 8.792 -12.314 1.00 88.31 382 ILE A C 1
ATOM 2890 O O . ILE A 1 382 ? -1.512 9.782 -11.603 1.00 88.31 382 ILE A O 1
ATOM 2894 N N . GLN A 1 383 ? -0.310 8.672 -13.147 1.00 88.94 383 GLN A N 1
ATOM 2895 C CA . GLN A 1 383 ? 0.744 9.690 -13.249 1.00 88.94 383 GLN A CA 1
ATOM 2896 C C . GLN A 1 383 ? 0.174 11.103 -13.415 1.00 88.94 383 GLN A C 1
ATOM 2898 O O . GLN A 1 383 ? 0.598 12.027 -12.718 1.00 88.94 383 GLN A O 1
ATOM 2903 N N . TYR A 1 384 ? -0.774 11.269 -14.342 1.00 89.69 384 TYR A N 1
ATOM 2904 C CA . TYR A 1 384 ? -1.365 12.556 -14.689 1.00 89.69 384 TYR A CA 1
ATOM 2905 C C . TYR A 1 384 ? -2.166 13.180 -13.536 1.00 89.69 384 TYR A C 1
ATOM 2907 O O . TYR A 1 384 ? -1.988 14.367 -13.257 1.00 89.69 384 TYR A O 1
ATOM 2915 N N . ILE A 1 385 ? -3.007 12.409 -12.834 1.00 92.38 385 ILE A N 1
ATOM 2916 C CA . ILE A 1 385 ? -3.767 12.937 -11.686 1.00 92.38 385 ILE A CA 1
ATOM 2917 C C . ILE A 1 385 ? -2.879 13.156 -10.450 1.00 92.38 385 ILE A C 1
ATOM 2919 O O . ILE A 1 385 ? -3.137 14.071 -9.669 1.00 92.38 385 ILE A O 1
ATOM 2923 N N . SER A 1 386 ? -1.800 12.379 -10.305 1.00 94.94 386 SER A N 1
ATOM 2924 C CA . SER A 1 386 ? -0.833 12.475 -9.206 1.00 94.94 386 SER A CA 1
ATOM 2925 C C . SER A 1 386 ? 0.063 13.716 -9.253 1.00 94.94 386 SER A C 1
ATOM 2927 O O . SER A 1 386 ? 0.579 14.106 -8.209 1.00 94.94 386 SER A O 1
ATOM 2929 N N . GLN A 1 387 ? 0.221 14.387 -10.404 1.00 94.69 387 GLN A N 1
ATOM 2930 C CA . GLN A 1 387 ? 1.163 15.515 -10.560 1.00 94.69 387 GLN A CA 1
ATOM 2931 C C . GLN A 1 387 ? 0.999 16.637 -9.521 1.00 94.69 387 GLN A C 1
ATOM 2933 O O . GLN A 1 387 ? 1.982 17.281 -9.162 1.00 94.69 387 GLN A O 1
ATOM 2938 N N . ASN A 1 388 ? -0.220 16.860 -9.024 1.00 96.12 388 ASN A N 1
ATOM 2939 C CA . ASN A 1 388 ? -0.553 17.914 -8.059 1.00 96.12 388 ASN A CA 1
ATOM 2940 C C . ASN A 1 388 ? -1.255 17.384 -6.794 1.00 96.12 388 ASN A C 1
ATOM 2942 O O . ASN A 1 388 ? -1.971 18.133 -6.139 1.00 96.12 388 ASN A O 1
ATOM 2946 N N . MET A 1 389 ? -1.104 16.102 -6.465 1.00 96.94 389 MET A N 1
ATOM 2947 C CA . MET A 1 389 ? -1.831 15.447 -5.373 1.00 96.94 389 MET A CA 1
ATOM 2948 C C . MET A 1 389 ? -1.010 15.470 -4.072 1.00 96.94 389 MET A C 1
ATOM 2950 O O . MET A 1 389 ? -0.058 14.705 -4.002 1.00 96.94 389 MET A O 1
ATOM 2954 N N . PRO A 1 390 ? -1.304 16.297 -3.045 1.00 98.25 390 PRO A N 1
ATOM 2955 C CA . PRO A 1 390 ? -0.457 16.392 -1.846 1.00 98.25 390 PRO A CA 1
ATOM 2956 C C . PRO A 1 390 ? -0.053 15.043 -1.241 1.00 98.25 390 PRO A C 1
ATOM 2958 O O . PRO A 1 390 ? 1.129 14.806 -1.001 1.00 98.25 390 PRO A O 1
ATOM 2961 N N . SER A 1 391 ? -1.013 14.127 -1.111 1.00 97.50 391 SER A N 1
ATOM 2962 C CA . SER A 1 391 ? -0.813 12.830 -0.466 1.00 97.50 391 SER A CA 1
ATOM 2963 C C . SER A 1 391 ? 0.219 11.923 -1.146 1.00 97.50 391 SER A C 1
ATOM 2965 O O . SER A 1 391 ? 0.891 11.163 -0.456 1.00 97.50 391 SER A O 1
ATOM 2967 N N . ILE A 1 392 ? 0.411 12.000 -2.473 1.00 97.00 392 ILE A N 1
ATOM 2968 C CA . ILE A 1 392 ? 1.446 11.187 -3.142 1.00 97.00 392 ILE A CA 1
ATOM 2969 C C . ILE A 1 392 ? 2.854 11.757 -2.935 1.00 97.00 392 ILE A C 1
ATOM 2971 O O . ILE A 1 392 ? 3.826 11.004 -2.942 1.00 97.00 392 ILE A O 1
ATOM 2975 N N . TYR A 1 393 ? 2.971 13.071 -2.714 1.00 98.31 393 TYR A N 1
ATOM 2976 C CA . TYR A 1 393 ? 4.235 13.695 -2.321 1.00 98.31 393 TYR A CA 1
ATOM 2977 C C . TYR A 1 393 ? 4.554 13.365 -0.854 1.00 98.31 393 TYR A C 1
ATOM 2979 O O . TYR A 1 393 ? 5.690 13.016 -0.556 1.00 98.31 393 TYR A O 1
ATOM 2987 N N . GLU A 1 394 ? 3.548 13.344 0.029 1.00 98.50 394 GLU A N 1
ATOM 2988 C CA . GLU A 1 394 ? 3.637 12.874 1.430 1.00 98.50 394 GLU A CA 1
ATOM 2989 C C . GLU A 1 394 ? 3.880 11.347 1.573 1.00 98.50 394 GLU A C 1
ATOM 2991 O O . GLU A 1 394 ? 3.979 10.831 2.684 1.00 98.50 394 GLU A O 1
ATOM 2996 N N . LEU A 1 395 ? 3.983 10.614 0.456 1.00 98.31 395 LEU A N 1
ATOM 2997 C CA . LEU A 1 395 ? 4.404 9.207 0.391 1.00 98.31 395 LEU A CA 1
ATOM 2998 C C . LEU A 1 395 ? 5.804 9.017 -0.223 1.00 98.31 395 LEU A C 1
ATOM 3000 O O . LEU A 1 395 ? 6.280 7.879 -0.322 1.00 98.31 395 LEU A O 1
ATOM 3004 N N . LEU A 1 396 ? 6.477 10.093 -0.647 1.00 98.00 396 LEU A N 1
ATOM 3005 C CA . LEU A 1 396 ? 7.866 10.029 -1.105 1.00 98.00 396 LEU A CA 1
ATOM 3006 C C . LEU A 1 396 ? 8.795 9.617 0.047 1.00 98.00 396 LEU A C 1
ATOM 3008 O O . LEU A 1 396 ? 8.556 10.006 1.186 1.00 98.00 396 LEU A O 1
ATOM 3012 N N . PRO A 1 397 ? 9.880 8.864 -0.212 1.00 97.94 397 PRO A N 1
ATOM 3013 C CA . PRO A 1 397 ? 10.794 8.490 0.858 1.00 97.94 397 PRO A CA 1
ATOM 3014 C C . PRO A 1 397 ? 11.496 9.709 1.477 1.00 97.94 397 PRO A C 1
ATOM 3016 O O . PRO A 1 397 ? 12.108 10.509 0.760 1.00 97.94 397 PRO A O 1
ATOM 3019 N N . SER A 1 398 ? 11.417 9.828 2.804 1.00 97.44 398 SER A N 1
ATOM 3020 C CA . SER A 1 398 ? 11.909 10.980 3.574 1.00 97.44 398 SER A CA 1
ATOM 3021 C C . SER A 1 398 ? 13.439 11.017 3.731 1.00 97.44 398 SER A C 1
ATOM 3023 O O . SER A 1 398 ? 14.149 10.075 3.361 1.00 97.44 398 SER A O 1
ATOM 3025 N N . GLU A 1 399 ? 13.987 12.087 4.325 1.00 96.69 399 GLU A N 1
ATOM 3026 C CA . GLU A 1 399 ? 15.415 12.129 4.694 1.00 96.69 399 GLU A CA 1
ATOM 3027 C C . GLU A 1 399 ? 15.771 10.996 5.682 1.00 96.69 399 GLU A C 1
ATOM 3029 O O . GLU A 1 399 ? 16.836 10.372 5.585 1.00 96.69 399 GLU A O 1
ATOM 3034 N N . SER A 1 400 ? 14.840 10.648 6.575 1.00 96.94 400 SER A N 1
ATOM 3035 C CA . SER A 1 400 ? 14.952 9.508 7.488 1.00 96.94 400 SER A CA 1
ATOM 3036 C C . SER A 1 400 ? 15.001 8.177 6.732 1.00 96.94 400 SER A C 1
ATOM 3038 O O . SER A 1 400 ? 15.808 7.315 7.082 1.00 96.94 400 SER A O 1
ATOM 3040 N N . TYR A 1 401 ? 14.226 7.998 5.650 1.00 97.19 401 TYR A N 1
ATOM 3041 C CA . TYR A 1 401 ? 14.354 6.813 4.785 1.00 97.19 401 TYR A CA 1
ATOM 3042 C C . TYR A 1 401 ? 15.743 6.750 4.145 1.00 97.19 401 TYR A C 1
ATOM 3044 O O . TYR A 1 401 ? 16.424 5.728 4.236 1.00 97.19 401 TYR A O 1
ATOM 3052 N N . VAL A 1 402 ? 16.196 7.847 3.525 1.00 96.25 402 VAL A N 1
ATOM 3053 C CA . VAL A 1 402 ? 17.482 7.877 2.803 1.00 96.25 402 VAL A CA 1
ATOM 3054 C C . VAL A 1 402 ? 18.662 7.599 3.740 1.00 96.25 402 VAL A C 1
ATOM 3056 O O . VAL A 1 402 ? 19.633 6.959 3.333 1.00 96.25 402 VAL A O 1
ATOM 3059 N N . SER A 1 403 ? 18.570 8.032 4.999 1.00 94.19 403 SER A N 1
ATOM 3060 C CA . SER A 1 403 ? 19.614 7.832 6.010 1.00 94.19 403 SER A CA 1
ATOM 3061 C C . SER A 1 403 ? 19.560 6.483 6.746 1.00 94.19 403 SER A C 1
ATOM 3063 O O . SER A 1 403 ? 20.613 6.017 7.186 1.00 94.19 403 SER A O 1
ATOM 3065 N N . SER A 1 404 ? 18.389 5.843 6.873 1.00 93.06 404 SER A N 1
ATOM 3066 C CA . SER A 1 404 ? 18.219 4.582 7.626 1.00 93.06 404 SER A CA 1
ATOM 3067 C C . SER A 1 404 ? 18.032 3.331 6.756 1.00 93.06 404 SER A C 1
ATOM 3069 O O . SER A 1 404 ? 18.559 2.272 7.099 1.00 93.06 404 SER A O 1
ATOM 3071 N N . VAL A 1 405 ? 17.327 3.451 5.626 1.00 93.06 405 VAL A N 1
ATOM 3072 C CA . VAL A 1 405 ? 17.056 2.368 4.663 1.00 93.06 405 VAL A CA 1
ATOM 3073 C C . VAL A 1 405 ? 18.034 2.437 3.490 1.00 93.06 405 VAL A C 1
ATOM 3075 O O . VAL A 1 405 ? 18.598 1.419 3.090 1.00 93.06 405 VAL A O 1
ATOM 3078 N N . GLY A 1 406 ? 18.270 3.643 2.968 1.00 92.75 406 GLY A N 1
ATOM 3079 C CA . GLY A 1 406 ? 19.205 3.913 1.875 1.00 92.75 406 GLY A CA 1
ATOM 3080 C C . GLY A 1 406 ? 18.587 4.724 0.737 1.00 92.75 406 GLY A C 1
ATOM 3081 O O . GLY A 1 406 ? 17.402 5.048 0.734 1.00 92.75 406 GLY A O 1
ATOM 3082 N N . SER A 1 407 ? 19.405 5.073 -0.255 1.00 93.19 407 SER A N 1
ATOM 3083 C CA . SER A 1 407 ? 18.953 5.893 -1.380 1.00 93.19 407 SER A CA 1
ATOM 3084 C C . SER A 1 407 ? 18.028 5.129 -2.334 1.00 93.19 407 SER A C 1
ATOM 3086 O O . SER A 1 407 ? 18.349 4.032 -2.799 1.00 93.19 407 SER A O 1
ATOM 3088 N N . TYR A 1 408 ? 16.897 5.749 -2.670 1.00 94.31 408 TYR A N 1
ATOM 3089 C CA . TYR A 1 408 ? 15.889 5.196 -3.575 1.00 94.31 408 TYR A CA 1
ATOM 3090 C C . TYR A 1 408 ? 16.051 5.636 -5.038 1.00 94.31 408 TYR A C 1
ATOM 3092 O O . TYR A 1 408 ? 15.293 5.178 -5.898 1.00 94.31 408 TYR A O 1
ATOM 3100 N N . TYR A 1 409 ? 17.010 6.518 -5.333 1.00 94.31 409 TYR A N 1
ATOM 3101 C CA . TYR A 1 409 ? 17.263 7.000 -6.686 1.00 94.31 409 TYR A CA 1
ATOM 3102 C C . TYR A 1 409 ? 18.750 7.285 -6.938 1.00 94.31 409 TYR A C 1
ATOM 3104 O O . TYR A 1 409 ? 19.479 7.712 -6.044 1.00 94.31 409 TYR A O 1
ATOM 3112 N N . GLY A 1 410 ? 19.207 7.111 -8.177 1.00 92.25 410 GLY A N 1
ATOM 3113 C CA . GLY A 1 410 ? 20.545 7.541 -8.580 1.00 92.25 410 GLY A CA 1
ATOM 3114 C C . GLY A 1 410 ? 20.848 7.324 -10.059 1.00 92.25 410 GLY A C 1
ATOM 3115 O O . GLY A 1 410 ? 20.004 6.866 -10.829 1.00 92.25 410 GLY A O 1
ATOM 3116 N N . GLU A 1 411 ? 22.079 7.634 -10.462 1.00 90.31 411 GLU A N 1
ATOM 3117 C CA . GLU A 1 411 ? 22.576 7.437 -11.832 1.00 90.31 411 GLU A CA 1
ATOM 3118 C C . GLU A 1 411 ? 24.033 6.939 -11.854 1.00 90.31 411 GLU A C 1
ATOM 3120 O O . GLU A 1 411 ? 24.725 7.014 -10.839 1.00 90.31 411 GLU A O 1
ATOM 3125 N N . LEU A 1 412 ? 24.542 6.421 -12.981 1.00 85.44 412 LEU A N 1
ATOM 3126 C CA . LEU A 1 412 ? 25.937 5.938 -13.040 1.00 85.44 412 LEU A CA 1
ATOM 3127 C C . LEU A 1 412 ? 26.950 7.009 -12.625 1.00 85.44 412 LEU A C 1
ATOM 3129 O O . LEU A 1 412 ? 26.922 8.144 -13.097 1.00 85.44 412 LEU A O 1
ATOM 3133 N N . GLY A 1 413 ? 27.892 6.612 -11.770 1.00 79.94 413 GLY A N 1
ATOM 3134 C CA . GLY A 1 413 ? 28.838 7.513 -11.111 1.00 79.94 413 GLY A CA 1
ATOM 3135 C C . GLY A 1 413 ? 28.305 8.204 -9.845 1.00 79.94 413 GLY A C 1
ATOM 3136 O O . GLY A 1 413 ? 29.120 8.691 -9.064 1.00 79.94 413 GLY A O 1
ATOM 3137 N N . ASN A 1 414 ? 26.989 8.213 -9.597 1.00 86.94 414 ASN A N 1
ATOM 3138 C CA . ASN A 1 414 ? 26.373 8.636 -8.334 1.00 86.94 414 ASN A CA 1
ATOM 3139 C C . ASN A 1 414 ? 25.056 7.873 -8.067 1.00 86.94 414 ASN A C 1
ATOM 3141 O O . ASN A 1 414 ? 23.961 8.423 -8.166 1.00 86.94 414 ASN A O 1
ATOM 3145 N N . VAL A 1 415 ? 25.158 6.576 -7.759 1.00 81.81 415 VAL A N 1
ATOM 3146 C CA . VAL A 1 415 ? 23.991 5.675 -7.628 1.00 81.81 415 VAL A CA 1
ATOM 3147 C C . VAL A 1 415 ? 23.278 5.719 -6.278 1.00 81.81 415 VAL A C 1
ATOM 3149 O O . VAL A 1 415 ? 22.290 5.019 -6.091 1.00 81.81 415 VAL A O 1
ATOM 3152 N N . GLY A 1 416 ? 23.773 6.523 -5.341 1.00 85.31 416 GLY A N 1
ATOM 3153 C CA . GLY A 1 416 ? 23.107 6.782 -4.074 1.00 85.31 416 GLY A CA 1
ATOM 3154 C C . GLY A 1 416 ? 22.951 8.276 -3.886 1.00 85.31 416 GLY A C 1
ATOM 3155 O O . GLY A 1 416 ? 23.771 8.881 -3.197 1.00 85.31 416 GLY A O 1
ATOM 3156 N N . TYR A 1 417 ? 21.932 8.866 -4.516 1.00 94.06 417 TYR A N 1
ATOM 3157 C CA . TYR A 1 417 ? 21.616 10.267 -4.274 1.00 94.06 417 TYR A CA 1
ATOM 3158 C C . TYR A 1 417 ? 21.273 10.472 -2.797 1.00 94.06 417 TYR A C 1
ATOM 3160 O O . TYR A 1 417 ? 20.506 9.700 -2.215 1.00 94.06 417 TYR A O 1
ATOM 3168 N N . ASP A 1 418 ? 21.813 11.530 -2.195 1.00 95.50 418 ASP A N 1
ATOM 3169 C CA . ASP A 1 418 ? 21.289 12.009 -0.917 1.00 95.50 418 ASP A CA 1
ATOM 3170 C C . ASP A 1 418 ? 19.873 12.602 -1.094 1.00 95.50 418 ASP A C 1
ATOM 3172 O O . ASP A 1 418 ? 19.354 12.735 -2.213 1.00 95.50 418 ASP A O 1
ATOM 3176 N N . TYR A 1 419 ? 19.209 12.929 0.016 1.00 94.75 419 TYR A N 1
ATOM 3177 C CA . TYR A 1 419 ? 17.841 13.449 -0.020 1.00 94.75 419 TYR A CA 1
ATOM 3178 C C . TYR A 1 419 ? 17.742 14.751 -0.838 1.00 94.75 419 TYR A C 1
ATOM 3180 O O . TYR A 1 419 ? 16.861 14.885 -1.688 1.00 94.75 419 TYR A O 1
ATOM 3188 N N . ALA A 1 420 ? 18.705 15.666 -0.681 1.00 95.31 420 ALA A N 1
ATOM 3189 C CA . ALA A 1 420 ? 18.733 16.937 -1.403 1.00 95.31 420 ALA A CA 1
ATOM 3190 C C . ALA A 1 420 ? 19.000 16.755 -2.909 1.00 95.31 420 ALA A C 1
ATOM 3192 O O . ALA A 1 420 ? 18.391 17.438 -3.733 1.00 95.31 420 ALA A O 1
ATOM 3193 N N . GLN A 1 421 ? 19.874 15.818 -3.289 1.00 95.69 421 GLN A N 1
ATOM 3194 C CA . GLN A 1 421 ? 20.102 15.428 -4.683 1.00 95.69 421 GLN A CA 1
ATOM 3195 C C . GLN A 1 421 ? 18.846 14.818 -5.310 1.00 95.69 421 GLN A C 1
ATOM 3197 O O . GLN A 1 421 ? 18.517 15.139 -6.452 1.00 95.69 421 GLN A O 1
ATOM 3202 N N . THR A 1 422 ? 18.114 13.992 -4.560 1.00 94.62 422 THR A N 1
ATOM 3203 C CA . THR A 1 422 ? 16.879 13.363 -5.048 1.00 94.62 422 THR A CA 1
ATOM 3204 C C . THR A 1 422 ? 15.744 14.377 -5.180 1.00 94.62 422 THR A C 1
ATOM 3206 O O . THR A 1 422 ? 15.124 14.448 -6.238 1.00 94.62 422 THR A O 1
ATOM 3209 N N . SER A 1 423 ? 15.535 15.243 -4.185 1.00 93.62 423 SER A N 1
ATOM 3210 C CA . SER A 1 423 ? 14.570 16.352 -4.256 1.00 93.62 423 SER A CA 1
ATOM 3211 C C . SER A 1 423 ? 14.875 17.299 -5.431 1.00 93.62 423 SER A C 1
ATOM 3213 O O . SER A 1 423 ? 13.998 17.601 -6.244 1.00 93.62 423 SER A O 1
ATOM 3215 N N . ALA A 1 424 ? 16.148 17.667 -5.631 1.00 94.69 424 ALA A N 1
ATOM 3216 C CA . ALA A 1 424 ? 16.572 18.460 -6.787 1.00 94.69 424 ALA A CA 1
ATOM 3217 C C . ALA A 1 424 ? 16.347 17.739 -8.132 1.00 94.69 424 ALA A C 1
ATOM 3219 O O . ALA A 1 424 ? 15.985 18.383 -9.121 1.00 94.69 424 ALA A O 1
ATOM 3220 N N . TYR A 1 425 ? 16.529 16.414 -8.183 1.00 93.56 425 TYR A N 1
ATOM 3221 C CA . TYR A 1 425 ? 16.225 15.610 -9.366 1.00 93.56 425 TYR A CA 1
ATOM 3222 C C . TYR A 1 425 ? 14.724 15.622 -9.682 1.00 93.56 425 TYR A C 1
ATOM 3224 O O . TYR A 1 425 ? 14.357 15.922 -10.820 1.00 93.56 425 TYR A O 1
ATOM 3232 N N . LEU A 1 426 ? 13.869 15.374 -8.683 1.00 94.19 426 LEU A N 1
ATOM 3233 C CA . LEU A 1 426 ? 12.408 15.424 -8.805 1.00 94.19 426 LEU A CA 1
ATOM 3234 C C . LEU A 1 426 ? 11.945 16.800 -9.319 1.00 94.19 426 LEU A C 1
ATOM 3236 O O . LEU A 1 426 ? 11.256 16.878 -10.336 1.00 94.19 426 LEU A O 1
ATOM 3240 N N . ALA A 1 427 ? 12.423 17.888 -8.709 1.00 92.56 427 ALA A N 1
ATOM 3241 C CA . ALA A 1 427 ? 12.129 19.257 -9.140 1.00 92.56 427 ALA A CA 1
ATOM 3242 C C . ALA A 1 427 ? 12.617 19.570 -10.572 1.00 92.56 427 ALA A C 1
ATOM 3244 O O . ALA A 1 427 ? 11.986 20.342 -11.295 1.00 92.56 427 ALA A O 1
ATOM 3245 N N . SER A 1 428 ? 13.728 18.968 -11.017 1.00 90.94 428 SER A N 1
ATOM 3246 C CA . SER A 1 428 ? 14.226 19.132 -12.395 1.00 90.94 428 SER A CA 1
ATOM 3247 C C . SER A 1 428 ? 13.387 18.406 -13.459 1.00 90.94 428 SER A C 1
ATOM 3249 O O . SER A 1 428 ? 13.512 18.729 -14.639 1.00 90.94 428 SER A O 1
ATOM 3251 N N . HIS A 1 429 ? 12.505 17.487 -13.047 1.00 89.19 429 HIS A N 1
ATOM 3252 C CA . HIS A 1 429 ? 11.567 16.753 -13.905 1.00 89.19 429 HIS A CA 1
ATOM 3253 C C . HIS A 1 429 ? 10.152 17.363 -13.892 1.00 89.19 429 HIS A C 1
ATOM 3255 O O . HIS A 1 429 ? 9.167 16.661 -14.084 1.00 89.19 429 HIS A O 1
ATOM 3261 N N . GLU A 1 430 ? 10.060 18.680 -13.678 1.00 89.06 430 GLU A N 1
ATOM 3262 C CA . GLU A 1 430 ? 8.817 19.475 -13.693 1.00 89.06 430 GLU A CA 1
ATOM 3263 C C . GLU A 1 430 ? 7.775 19.097 -12.613 1.00 89.06 430 GLU A C 1
ATOM 3265 O O . GLU A 1 430 ? 6.658 19.615 -12.638 1.00 89.06 430 GLU A O 1
ATOM 3270 N N . LEU A 1 431 ? 8.150 18.276 -11.621 1.00 94.19 431 LEU A N 1
ATOM 3271 C CA . LEU A 1 431 ? 7.301 17.965 -10.466 1.00 94.19 431 LEU A CA 1
ATOM 3272 C C . LEU A 1 431 ? 7.070 19.198 -9.578 1.00 94.19 431 LEU A C 1
ATOM 3274 O O . LEU A 1 431 ? 7.876 20.133 -9.527 1.00 94.19 431 LEU A O 1
ATOM 3278 N N . ASN A 1 432 ? 5.942 19.204 -8.868 1.00 96.00 432 ASN A N 1
ATOM 3279 C CA . ASN A 1 432 ? 5.457 20.377 -8.156 1.00 96.00 432 ASN A CA 1
ATOM 3280 C C . ASN A 1 432 ? 6.300 20.671 -6.904 1.00 96.00 432 ASN A C 1
ATOM 3282 O O . ASN A 1 432 ? 6.147 20.034 -5.863 1.00 96.00 432 ASN A O 1
ATOM 3286 N N . THR A 1 433 ? 7.153 21.694 -6.987 1.00 95.62 433 THR A N 1
ATOM 3287 C CA . THR A 1 433 ? 8.050 22.080 -5.889 1.00 95.62 433 THR A CA 1
ATOM 3288 C C . THR A 1 433 ? 7.318 22.547 -4.633 1.00 95.62 433 THR A C 1
ATOM 3290 O O . THR A 1 433 ? 7.840 22.361 -3.547 1.00 95.62 433 THR A O 1
ATOM 3293 N N . ILE A 1 434 ? 6.103 23.101 -4.747 1.00 95.25 434 ILE A N 1
ATOM 3294 C CA . ILE A 1 434 ? 5.305 23.493 -3.570 1.00 95.25 434 ILE A CA 1
ATOM 3295 C C . ILE A 1 434 ? 4.890 22.246 -2.780 1.00 95.25 434 ILE A C 1
ATOM 3297 O O . ILE A 1 434 ? 4.862 22.278 -1.553 1.00 95.25 434 ILE A O 1
ATOM 3301 N N . LEU A 1 435 ? 4.588 21.144 -3.475 1.00 97.69 435 LEU A N 1
ATOM 3302 C CA . LEU A 1 435 ? 4.212 19.882 -2.841 1.00 97.69 435 LEU A CA 1
ATOM 3303 C C . LEU A 1 435 ? 5.430 19.088 -2.350 1.00 97.69 435 LEU A C 1
ATOM 3305 O O . LEU A 1 435 ? 5.322 18.439 -1.317 1.00 97.69 435 LEU A O 1
ATOM 3309 N N . LEU A 1 436 ? 6.588 19.200 -3.016 1.00 96.69 436 LEU A N 1
ATOM 3310 C CA . LEU A 1 436 ? 7.865 18.693 -2.489 1.00 96.69 436 LEU A CA 1
ATOM 3311 C C . LEU A 1 436 ? 8.226 19.380 -1.161 1.00 96.69 436 LEU A C 1
ATOM 3313 O O . LEU A 1 436 ? 8.397 18.687 -0.163 1.00 96.69 436 LEU A O 1
ATOM 3317 N N . ASP A 1 437 ? 8.244 20.719 -1.125 1.00 95.56 437 ASP A N 1
ATOM 3318 C CA . ASP A 1 437 ? 8.504 21.497 0.099 1.00 95.56 437 ASP A CA 1
ATOM 3319 C C . ASP A 1 437 ? 7.482 21.139 1.208 1.00 95.56 437 ASP A C 1
ATOM 3321 O O . ASP A 1 437 ? 7.834 20.938 2.368 1.00 95.56 437 ASP A O 1
ATOM 3325 N N . SER A 1 438 ? 6.201 21.001 0.844 1.00 96.38 438 SER A N 1
ATOM 3326 C CA . SER A 1 438 ? 5.107 20.652 1.765 1.00 96.38 438 SER A CA 1
ATOM 3327 C C . SER A 1 438 ? 5.213 19.240 2.357 1.00 96.38 438 SER A C 1
ATOM 3329 O O . SER A 1 438 ? 4.781 19.030 3.496 1.00 96.38 438 SER A O 1
ATOM 3331 N N . ALA A 1 439 ? 5.752 18.285 1.591 1.00 96.88 439 ALA A N 1
ATOM 3332 C CA . ALA A 1 439 ? 5.987 16.910 2.022 1.00 96.88 439 ALA A CA 1
ATOM 3333 C C . ALA A 1 439 ? 7.252 16.783 2.888 1.00 96.88 439 ALA A C 1
ATOM 3335 O O . ALA A 1 439 ? 7.252 16.013 3.847 1.00 96.88 439 ALA A O 1
ATOM 3336 N N . GLU A 1 440 ? 8.292 17.581 2.619 1.00 95.31 440 GLU A N 1
ATOM 3337 C CA . GLU A 1 440 ? 9.441 17.740 3.525 1.00 95.31 440 GLU A CA 1
ATOM 3338 C C . GLU A 1 440 ? 8.977 18.289 4.890 1.00 95.31 440 GLU A C 1
ATOM 3340 O O . GLU A 1 440 ? 9.301 17.714 5.927 1.00 95.31 440 GLU A O 1
ATOM 3345 N N . ASP A 1 441 ? 8.104 19.306 4.898 1.00 95.88 441 ASP A N 1
ATOM 3346 C CA . ASP A 1 441 ? 7.453 19.830 6.114 1.00 95.88 441 ASP A CA 1
ATOM 3347 C C . ASP A 1 441 ? 6.504 18.814 6.803 1.00 95.88 441 ASP A C 1
ATOM 3349 O O . ASP A 1 441 ? 6.184 18.969 7.985 1.00 95.88 441 ASP A O 1
ATOM 3353 N N . PHE A 1 442 ? 5.991 17.805 6.083 1.00 97.38 442 PHE A N 1
ATOM 3354 C CA . PHE A 1 442 ? 5.147 16.740 6.648 1.00 97.38 442 PHE A CA 1
ATOM 3355 C C . PHE A 1 442 ? 5.982 15.662 7.349 1.00 97.38 442 PHE A C 1
ATOM 3357 O O . PHE A 1 442 ? 5.639 15.259 8.461 1.00 97.38 442 PHE A O 1
ATOM 3364 N N . HIS A 1 443 ? 7.108 15.261 6.753 1.00 97.00 443 HIS A N 1
ATOM 3365 C CA . HIS A 1 443 ? 8.089 14.341 7.339 1.00 97.00 443 HIS A CA 1
ATOM 3366 C C . HIS A 1 443 ? 8.943 15.007 8.435 1.00 97.00 443 HIS A C 1
ATOM 3368 O O . HIS A 1 443 ? 10.175 14.995 8.409 1.00 97.00 443 HIS A O 1
ATOM 3374 N N . SER A 1 444 ? 8.278 15.597 9.433 1.00 93.12 444 SER A N 1
ATOM 3375 C CA . SER A 1 444 ? 8.942 16.140 10.616 1.00 93.12 444 SER A CA 1
ATOM 3376 C C . SER A 1 444 ? 9.539 15.017 11.469 1.00 93.12 444 SER A C 1
ATOM 3378 O O . SER A 1 444 ? 9.072 13.876 11.445 1.00 93.12 444 SER A O 1
ATOM 3380 N N . SER A 1 445 ? 10.532 15.348 12.299 1.00 91.75 445 SER A N 1
ATOM 3381 C CA . SER A 1 445 ? 11.127 14.401 13.254 1.00 91.75 445 SER A CA 1
ATOM 3382 C C . SER A 1 445 ? 10.092 13.731 14.164 1.00 91.75 445 SER A C 1
ATOM 3384 O O . SER A 1 445 ? 10.217 12.562 14.491 1.00 91.75 445 SER A O 1
ATOM 3386 N N . GLU A 1 446 ? 9.038 14.444 14.557 1.00 91.75 446 GLU A N 1
ATOM 3387 C CA . GLU A 1 446 ? 7.954 13.919 15.386 1.00 91.75 446 GLU A CA 1
ATOM 3388 C C . GLU A 1 446 ? 7.077 12.896 14.647 1.00 91.75 446 GLU A C 1
ATOM 3390 O O . GLU A 1 446 ? 6.518 12.002 15.287 1.00 91.75 446 GLU A O 1
ATOM 3395 N N . LEU A 1 447 ? 6.954 13.009 13.318 1.00 95.75 447 LEU A N 1
ATOM 3396 C CA . LEU A 1 447 ? 6.273 12.015 12.493 1.00 95.75 447 LEU A CA 1
ATOM 3397 C C . LEU A 1 447 ? 7.192 10.831 12.189 1.00 95.75 447 LEU A C 1
ATOM 3399 O O . LEU A 1 447 ? 6.778 9.690 12.380 1.00 95.75 447 LEU A O 1
ATOM 3403 N N . ASP A 1 448 ? 8.417 11.063 11.732 1.00 96.31 448 ASP A N 1
ATOM 3404 C CA . ASP A 1 448 ? 9.316 9.984 11.315 1.00 96.31 448 ASP A CA 1
ATOM 3405 C C . ASP A 1 448 ? 9.834 9.163 12.514 1.00 96.31 448 ASP A C 1
ATOM 3407 O O . ASP A 1 448 ? 9.744 7.936 12.482 1.00 96.31 448 ASP A O 1
ATOM 3411 N N . ASP A 1 449 ? 10.243 9.804 13.617 1.00 94.19 449 ASP A N 1
ATOM 3412 C CA . ASP A 1 449 ? 10.694 9.137 14.856 1.00 94.19 449 ASP A CA 1
ATOM 3413 C C . ASP A 1 449 ? 9.533 8.780 15.818 1.00 94.19 449 ASP A C 1
ATOM 3415 O O . ASP A 1 449 ? 9.753 8.605 17.021 1.00 94.19 449 ASP A O 1
ATOM 3419 N N . PHE A 1 450 ? 8.288 8.695 15.328 1.00 94.94 450 PHE A N 1
ATOM 3420 C CA . PHE A 1 450 ? 7.083 8.538 16.156 1.00 94.94 450 PHE A CA 1
ATOM 3421 C C . PHE A 1 450 ? 7.178 7.371 17.159 1.00 94.94 450 PHE A C 1
ATOM 3423 O O . PHE A 1 450 ? 7.330 6.202 16.788 1.00 94.94 450 PHE A O 1
ATOM 3430 N N . ASP A 1 451 ? 7.013 7.701 18.442 1.00 91.75 451 ASP A N 1
ATOM 3431 C CA . ASP A 1 451 ? 7.004 6.747 19.548 1.00 91.75 451 ASP A CA 1
ATOM 3432 C C . ASP A 1 451 ? 5.574 6.291 19.868 1.00 91.75 451 ASP A C 1
ATOM 3434 O O . ASP A 1 451 ? 4.780 7.032 20.455 1.00 91.75 451 ASP A O 1
ATOM 3438 N N . ALA A 1 452 ? 5.244 5.054 19.488 1.00 92.00 452 ALA A N 1
ATOM 3439 C CA . ALA A 1 452 ? 3.939 4.458 19.747 1.00 92.00 452 ALA A CA 1
ATOM 3440 C C . ALA A 1 452 ? 3.862 3.721 21.099 1.00 92.00 452 ALA A C 1
ATOM 3442 O O . ALA A 1 452 ? 2.784 3.246 21.451 1.00 92.00 452 ALA A O 1
ATOM 3443 N N . SER A 1 453 ? 4.944 3.655 21.892 1.00 79.50 453 SER A N 1
ATOM 3444 C CA . SER A 1 453 ? 4.981 2.927 23.178 1.00 79.50 453 SER A CA 1
ATOM 3445 C C . SER A 1 453 ? 4.046 3.501 24.256 1.00 79.50 453 SER A C 1
ATOM 3447 O O . SER A 1 453 ? 3.726 2.833 25.240 1.00 79.50 453 SER A O 1
ATOM 3449 N N . GLY A 1 454 ? 3.554 4.730 24.062 1.00 81.00 454 GLY A N 1
ATOM 3450 C CA . GLY A 1 454 ? 2.486 5.338 24.864 1.00 81.00 454 GLY A CA 1
ATOM 3451 C C . GLY A 1 454 ? 1.061 4.885 24.502 1.00 81.00 454 GLY A C 1
ATOM 3452 O O . GLY A 1 454 ? 0.102 5.465 25.016 1.00 81.00 454 GLY A O 1
ATOM 3453 N N . VAL A 1 455 ? 0.907 3.911 23.600 1.00 89.44 455 VAL A N 1
ATOM 3454 C CA . VAL A 1 455 ? -0.362 3.362 23.087 1.00 89.44 455 VAL A CA 1
ATOM 3455 C C . VAL A 1 455 ? -0.255 1.834 23.045 1.00 89.44 455 VAL A C 1
ATOM 3457 O O . VAL A 1 455 ? 0.844 1.297 22.920 1.00 89.44 455 VAL A O 1
ATOM 3460 N N . ASP A 1 456 ? -1.375 1.107 23.111 1.00 94.69 456 ASP A N 1
ATOM 3461 C CA . ASP A 1 456 ? -1.372 -0.332 22.815 1.00 94.69 456 ASP A CA 1
ATOM 3462 C C . ASP A 1 456 ? -1.278 -0.551 21.293 1.00 94.69 456 ASP A C 1
ATOM 3464 O O . ASP A 1 456 ? -2.267 -0.806 20.602 1.00 94.69 456 ASP A O 1
ATOM 3468 N N . ALA A 1 457 ? -0.081 -0.311 20.756 1.00 97.50 457 ALA A N 1
ATOM 3469 C CA . ALA A 1 457 ? 0.188 -0.285 19.327 1.00 97.50 457 ALA A CA 1
ATOM 3470 C C . ALA A 1 457 ? 0.710 -1.627 18.796 1.00 97.50 457 ALA A C 1
ATOM 3472 O O . ALA A 1 457 ? 1.445 -2.339 19.478 1.00 97.50 457 ALA A O 1
ATOM 3473 N N . TYR A 1 458 ? 0.362 -1.936 17.548 1.00 98.06 458 TYR A N 1
ATOM 3474 C CA . TYR A 1 458 ? 0.740 -3.159 16.840 1.00 98.06 458 TYR A CA 1
ATOM 3475 C C . TYR A 1 458 ? 1.175 -2.805 15.414 1.00 98.06 458 TYR A C 1
ATOM 3477 O O . TYR A 1 458 ? 0.583 -1.918 14.799 1.00 98.06 458 TYR A O 1
ATOM 3485 N N . ASN A 1 459 ? 2.185 -3.493 14.874 1.00 98.12 459 ASN A N 1
ATOM 3486 C CA . ASN A 1 459 ? 2.665 -3.260 13.508 1.00 98.12 459 ASN A CA 1
ATOM 3487 C C . ASN A 1 459 ? 2.691 -4.558 12.686 1.00 98.12 459 ASN A C 1
ATOM 3489 O O . ASN A 1 459 ? 3.424 -5.494 13.010 1.00 98.12 459 ASN A O 1
ATOM 3493 N N . ILE A 1 460 ? 1.899 -4.606 11.615 1.00 98.12 460 ILE A N 1
ATOM 3494 C CA . ILE A 1 460 ? 1.728 -5.760 10.730 1.00 98.12 460 ILE A CA 1
ATOM 3495 C C . ILE A 1 460 ? 2.339 -5.442 9.359 1.00 98.12 460 ILE A C 1
ATOM 3497 O O . ILE A 1 460 ? 1.881 -4.557 8.636 1.00 98.12 460 ILE A O 1
ATOM 3501 N N . ASN A 1 461 ? 3.365 -6.205 8.988 1.00 97.44 461 ASN A N 1
ATOM 3502 C CA . ASN A 1 461 ? 4.206 -5.983 7.813 1.00 97.44 461 ASN A CA 1
ATOM 3503 C C . ASN A 1 461 ? 4.062 -7.122 6.794 1.00 97.44 461 ASN A C 1
ATOM 3505 O O . ASN A 1 461 ? 4.020 -8.289 7.189 1.00 97.44 461 ASN A O 1
ATOM 3509 N N . GLY A 1 462 ? 4.101 -6.819 5.493 1.00 94.12 462 GLY A N 1
ATOM 3510 C CA . GLY A 1 462 ? 4.459 -7.818 4.480 1.00 94.12 462 GLY A CA 1
ATOM 3511 C C . GLY A 1 462 ? 5.973 -8.053 4.479 1.00 94.12 462 GLY A C 1
ATOM 3512 O O . GLY A 1 462 ? 6.749 -7.132 4.726 1.00 94.12 462 GLY A O 1
ATOM 3513 N N . CYS A 1 463 ? 6.394 -9.304 4.289 1.00 90.12 463 CYS A N 1
ATOM 3514 C CA . CYS A 1 463 ? 7.747 -9.760 4.629 1.00 90.12 463 CYS A CA 1
ATOM 3515 C C . CYS A 1 463 ? 8.558 -10.277 3.433 1.00 90.12 463 CYS A C 1
ATOM 3517 O O . CYS A 1 463 ? 9.749 -9.996 3.334 1.00 90.12 463 CYS A O 1
ATOM 3519 N N . THR A 1 464 ? 7.954 -11.059 2.535 1.00 90.25 464 THR A N 1
ATOM 3520 C CA . THR A 1 464 ? 8.683 -11.784 1.472 1.00 90.25 464 THR A CA 1
ATOM 3521 C C . THR A 1 464 ? 8.228 -11.431 0.057 1.00 90.25 464 THR A C 1
ATOM 3523 O O . THR A 1 464 ? 8.669 -12.069 -0.898 1.00 90.25 464 THR A O 1
ATOM 3526 N N . THR A 1 465 ? 7.386 -10.406 -0.106 1.00 89.44 465 THR A N 1
ATOM 3527 C CA . THR A 1 465 ? 6.961 -9.932 -1.427 1.00 89.44 465 THR A CA 1
ATOM 3528 C C . THR A 1 465 ? 8.047 -9.005 -2.009 1.00 89.44 465 THR A C 1
ATOM 3530 O O . THR A 1 465 ? 8.487 -8.068 -1.331 1.00 89.44 465 THR A O 1
ATOM 3533 N N . PRO A 1 466 ? 8.540 -9.255 -3.240 1.00 90.38 466 PRO A N 1
ATOM 3534 C CA . PRO A 1 466 ? 9.581 -8.442 -3.875 1.00 90.38 466 PRO A CA 1
ATOM 3535 C C . PRO A 1 466 ? 9.112 -6.995 -4.065 1.00 90.38 466 PRO A C 1
ATOM 3537 O O . PRO A 1 466 ? 8.107 -6.739 -4.720 1.00 90.38 466 PRO A O 1
ATOM 3540 N N . THR A 1 467 ? 9.851 -6.040 -3.500 1.00 92.38 467 THR A N 1
ATOM 3541 C CA . THR A 1 467 ? 9.439 -4.629 -3.428 1.00 92.38 467 THR A CA 1
ATOM 3542 C C . THR A 1 467 ? 10.546 -3.697 -3.914 1.00 92.38 467 THR A C 1
ATOM 3544 O O . THR A 1 467 ? 11.709 -3.904 -3.575 1.00 92.38 467 THR A O 1
ATOM 3547 N N . ILE A 1 468 ? 10.208 -2.659 -4.689 1.00 93.06 468 ILE A N 1
ATOM 3548 C CA . ILE A 1 468 ? 11.190 -1.686 -5.203 1.00 93.06 468 ILE A CA 1
ATOM 3549 C C . ILE A 1 468 ? 11.841 -0.924 -4.047 1.00 93.06 468 ILE A C 1
ATOM 3551 O O . ILE A 1 468 ? 11.167 -0.175 -3.343 1.00 93.06 468 ILE A O 1
ATOM 3555 N N . SER A 1 469 ? 13.161 -1.059 -3.905 1.00 91.94 469 SER A N 1
ATOM 3556 C CA . SER A 1 469 ? 13.958 -0.312 -2.926 1.00 91.94 469 SER A CA 1
ATOM 3557 C C . SER A 1 469 ? 14.721 0.863 -3.543 1.00 91.94 469 SER A C 1
ATOM 3559 O O . SER A 1 469 ? 14.916 1.871 -2.863 1.00 91.94 469 SER A O 1
ATOM 3561 N N . SER A 1 470 ? 15.127 0.767 -4.818 1.00 92.19 470 SER A N 1
ATOM 3562 C CA . SER A 1 470 ? 15.859 1.832 -5.519 1.00 92.19 470 SER A CA 1
ATOM 3563 C C . SER A 1 470 ? 15.736 1.756 -7.048 1.00 92.19 470 SER A C 1
ATOM 3565 O O . SER A 1 470 ? 15.635 0.664 -7.613 1.00 92.19 470 SER A O 1
ATOM 3567 N N . ILE A 1 471 ? 15.775 2.918 -7.712 1.00 93.38 471 ILE A N 1
ATOM 3568 C CA . ILE A 1 471 ? 15.775 3.083 -9.175 1.00 93.38 471 ILE A CA 1
ATOM 3569 C C . ILE A 1 471 ? 17.099 3.728 -9.605 1.00 93.38 471 ILE A C 1
ATOM 3571 O O . ILE A 1 471 ? 17.409 4.851 -9.216 1.00 93.38 471 ILE A O 1
ATOM 3575 N N . ILE A 1 472 ? 17.866 3.050 -10.459 1.00 91.38 472 ILE A N 1
ATOM 3576 C CA . ILE A 1 472 ? 19.162 3.536 -10.949 1.00 91.38 472 ILE A CA 1
ATOM 3577 C C . ILE A 1 472 ? 19.083 3.789 -12.455 1.00 91.38 472 ILE A C 1
ATOM 3579 O O . ILE A 1 472 ? 18.910 2.855 -13.241 1.00 91.38 472 ILE A O 1
ATOM 3583 N N . LYS A 1 473 ? 19.272 5.041 -12.882 1.00 90.25 473 LYS A N 1
ATOM 3584 C CA . LYS A 1 473 ? 19.462 5.393 -14.295 1.00 90.25 473 LYS A CA 1
ATOM 3585 C C . LYS A 1 473 ? 20.854 4.939 -14.746 1.00 90.25 473 LYS A C 1
ATOM 3587 O O . LYS A 1 473 ? 21.869 5.448 -14.273 1.00 90.25 473 LYS A O 1
ATOM 3592 N N . ARG A 1 474 ? 20.916 3.963 -15.655 1.00 85.94 474 ARG A N 1
ATOM 3593 C CA . ARG A 1 474 ? 22.178 3.447 -16.195 1.00 85.94 474 ARG A CA 1
ATOM 3594 C C . ARG A 1 474 ? 22.701 4.336 -17.322 1.00 85.94 474 ARG A C 1
ATOM 3596 O O . ARG A 1 474 ? 23.481 5.259 -17.111 1.00 85.94 474 ARG A O 1
ATOM 3603 N N . ASN A 1 475 ? 22.272 4.044 -18.540 1.00 80.50 475 ASN A N 1
ATOM 3604 C CA . ASN A 1 475 ? 22.778 4.674 -19.749 1.00 80.50 475 ASN A CA 1
ATOM 3605 C C . ASN A 1 475 ? 21.757 5.688 -20.255 1.00 80.50 475 ASN A C 1
ATOM 3607 O O . ASN A 1 475 ? 20.562 5.417 -20.210 1.00 80.50 475 ASN A O 1
ATOM 3611 N N . ASP A 1 476 ? 22.212 6.829 -20.769 1.00 71.50 476 ASP A N 1
ATOM 3612 C CA . ASP A 1 476 ? 21.330 7.798 -21.421 1.00 71.50 476 ASP A CA 1
ATOM 3613 C C . ASP A 1 476 ? 21.688 7.932 -22.900 1.00 71.50 476 ASP A C 1
ATOM 3615 O O . ASP A 1 476 ? 22.864 7.991 -23.271 1.00 71.50 476 ASP A O 1
ATOM 3619 N N . SER A 1 477 ? 20.677 7.929 -23.764 1.00 62.41 477 SER A N 1
ATOM 3620 C CA . SER A 1 477 ? 20.866 7.908 -25.211 1.00 62.41 477 SER A CA 1
ATOM 3621 C C . SER A 1 477 ? 19.737 8.635 -25.935 1.00 62.41 477 SER A C 1
ATOM 3623 O O . SER A 1 477 ? 18.635 8.791 -25.419 1.00 62.41 477 SER A O 1
ATOM 3625 N N . PHE A 1 478 ? 19.984 9.039 -27.183 1.00 49.31 478 PHE A N 1
ATOM 3626 C CA . PHE A 1 478 ? 18.946 9.643 -28.027 1.00 49.31 478 PHE A CA 1
ATOM 3627 C C . PHE A 1 478 ? 17.741 8.706 -28.267 1.00 49.31 478 PHE A C 1
ATOM 3629 O O . PHE A 1 478 ? 16.642 9.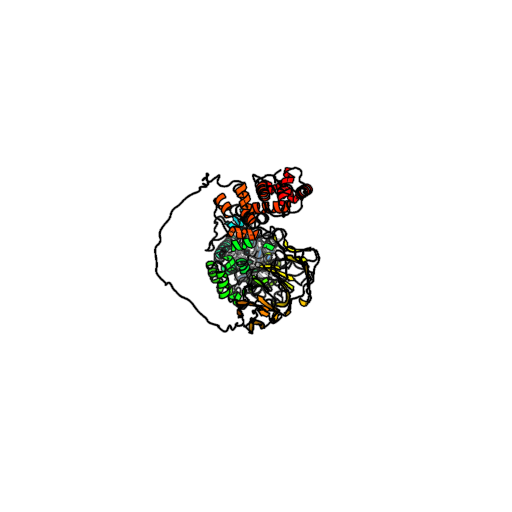176 -28.538 1.00 49.31 478 PHE A O 1
ATOM 3636 N N . SER A 1 479 ? 17.949 7.392 -28.149 1.00 49.53 479 SER A N 1
ATOM 3637 C CA . SER A 1 479 ? 16.934 6.335 -28.258 1.00 49.53 479 SER A CA 1
ATOM 3638 C C . SER A 1 479 ? 16.202 6.016 -26.944 1.00 49.53 479 SER A C 1
ATOM 3640 O O . SER A 1 479 ? 15.357 5.129 -26.942 1.00 49.53 479 SER A O 1
ATOM 3642 N N . GLY A 1 480 ? 16.511 6.705 -25.839 1.00 66.94 480 GLY A N 1
ATOM 3643 C CA . GLY A 1 480 ? 15.944 6.453 -24.508 1.00 66.94 480 GLY A CA 1
ATOM 3644 C C . GLY A 1 480 ? 17.008 6.204 -23.434 1.00 66.94 480 GLY A C 1
ATOM 3645 O O . GLY A 1 480 ? 18.202 6.091 -23.735 1.00 66.94 480 GLY A O 1
ATOM 3646 N N . SER A 1 481 ? 16.572 6.124 -22.176 1.00 82.25 481 SER A N 1
ATOM 3647 C CA . SER A 1 481 ? 17.437 5.823 -21.030 1.00 82.25 481 SER A CA 1
ATOM 3648 C C . SER A 1 481 ? 17.249 4.375 -20.553 1.00 82.25 481 SER A C 1
ATOM 3650 O O . SER A 1 481 ? 16.118 3.916 -20.395 1.00 82.25 481 SER A O 1
ATOM 3652 N N . GLU A 1 482 ? 18.351 3.680 -20.266 1.00 87.06 482 GLU A N 1
ATOM 3653 C CA . GLU A 1 482 ? 18.359 2.374 -19.593 1.00 87.06 482 GLU A CA 1
ATOM 3654 C C . GLU A 1 482 ? 18.243 2.578 -18.081 1.00 87.06 482 GLU A C 1
ATOM 3656 O O . GLU A 1 482 ? 18.973 3.389 -17.510 1.00 87.06 482 GLU A O 1
ATOM 3661 N N . TYR A 1 483 ? 17.375 1.813 -17.422 1.00 90.56 483 TYR A N 1
ATOM 3662 C CA . TYR A 1 483 ? 17.202 1.831 -15.967 1.00 90.56 483 TYR A CA 1
ATOM 3663 C C . TYR A 1 483 ? 17.533 0.470 -15.342 1.00 90.56 483 TYR A C 1
ATOM 3665 O O . TYR A 1 483 ? 17.680 -0.556 -16.009 1.00 90.56 483 TYR A O 1
ATOM 3673 N N . SER A 1 484 ? 17.678 0.445 -14.025 1.00 90.06 484 SER A N 1
ATOM 3674 C CA . SER A 1 484 ? 17.769 -0.769 -13.219 1.00 90.06 484 SER A CA 1
ATOM 3675 C C . SER A 1 484 ? 17.009 -0.595 -11.918 1.00 90.06 484 SER A C 1
ATOM 3677 O O . SER A 1 484 ? 16.967 0.502 -11.365 1.00 90.06 484 SER A O 1
ATOM 3679 N N . LEU A 1 485 ? 16.430 -1.693 -11.441 1.00 91.06 485 LEU A N 1
ATOM 3680 C CA . LEU A 1 485 ? 15.752 -1.769 -10.156 1.00 91.06 485 LEU A CA 1
ATOM 3681 C C . LEU A 1 485 ? 16.585 -2.577 -9.169 1.00 91.06 485 LEU A C 1
ATOM 3683 O O . LEU A 1 485 ? 17.096 -3.644 -9.514 1.00 91.06 485 LEU A O 1
ATOM 3687 N N . THR A 1 486 ? 16.641 -2.094 -7.934 1.00 89.06 486 THR A N 1
ATOM 3688 C CA . THR A 1 486 ? 16.963 -2.919 -6.769 1.00 89.06 486 THR A CA 1
ATOM 3689 C C . THR A 1 486 ? 15.650 -3.306 -6.096 1.00 89.06 486 THR A C 1
ATOM 3691 O O . THR A 1 486 ? 14.753 -2.471 -5.944 1.00 89.06 486 THR A O 1
ATOM 3694 N N . LEU A 1 487 ? 15.532 -4.577 -5.711 1.00 90.56 487 LEU A N 1
ATOM 3695 C CA . LEU A 1 487 ? 14.375 -5.123 -5.006 1.00 90.56 487 LEU A CA 1
ATOM 3696 C C . LEU A 1 487 ? 14.793 -5.601 -3.613 1.00 90.56 487 LEU A C 1
ATOM 3698 O O . LEU A 1 487 ? 15.880 -6.149 -3.450 1.00 90.56 487 LEU A O 1
ATOM 3702 N N . SER A 1 488 ? 13.918 -5.434 -2.627 1.00 91.25 488 SER A N 1
ATOM 3703 C CA . SER A 1 488 ? 14.077 -5.958 -1.268 1.00 91.25 488 SER A CA 1
ATOM 3704 C C . SER A 1 488 ? 12.796 -6.634 -0.780 1.00 91.25 488 SER A C 1
ATOM 3706 O O . SER A 1 488 ? 11.746 -6.545 -1.414 1.00 91.25 488 SER A O 1
ATOM 3708 N N . ALA A 1 489 ? 12.876 -7.265 0.389 1.00 93.50 489 ALA A N 1
ATOM 3709 C CA . ALA A 1 489 ? 11.724 -7.643 1.197 1.00 93.50 489 ALA A CA 1
ATOM 3710 C C . ALA A 1 489 ? 10.753 -6.471 1.455 1.00 93.50 489 ALA A C 1
ATOM 3712 O O . ALA A 1 489 ? 11.172 -5.311 1.566 1.00 93.50 489 ALA A O 1
ATOM 3713 N N . GLY A 1 490 ? 9.466 -6.805 1.569 1.00 93.75 490 GLY A N 1
ATOM 3714 C CA . GLY A 1 490 ? 8.340 -5.890 1.762 1.00 93.75 490 GLY A CA 1
ATOM 3715 C C . GLY A 1 490 ? 7.009 -6.552 1.377 1.00 93.75 490 GLY A C 1
ATOM 3716 O O . GLY A 1 490 ? 6.878 -7.779 1.446 1.00 93.75 490 GLY A O 1
ATOM 3717 N N . ASP A 1 491 ? 6.040 -5.733 0.961 1.00 92.19 491 ASP A N 1
ATOM 3718 C CA . ASP A 1 491 ? 4.661 -6.115 0.591 1.00 92.19 491 ASP A CA 1
ATOM 3719 C C . ASP A 1 491 ? 4.303 -5.879 -0.901 1.00 92.19 491 ASP A C 1
ATOM 3721 O O . ASP A 1 491 ? 3.139 -5.950 -1.295 1.00 92.19 491 ASP A O 1
ATOM 3725 N N . GLY A 1 492 ? 5.297 -5.574 -1.744 1.00 89.81 492 GLY A N 1
ATOM 3726 C CA . GLY A 1 492 ? 5.135 -5.221 -3.164 1.00 89.81 492 GLY A CA 1
ATOM 3727 C C . GLY A 1 492 ? 4.994 -3.713 -3.435 1.00 89.81 492 GLY A C 1
ATOM 3728 O O . GLY A 1 492 ? 5.118 -3.273 -4.585 1.00 89.81 492 GLY A O 1
ATOM 3729 N N . THR A 1 493 ? 4.801 -2.903 -2.388 1.00 91.94 493 THR A N 1
ATOM 3730 C CA . THR A 1 493 ? 4.718 -1.432 -2.467 1.00 91.94 493 THR A CA 1
ATOM 3731 C C . THR A 1 493 ? 5.668 -0.744 -1.489 1.00 91.94 493 THR A C 1
ATOM 3733 O O . THR A 1 493 ? 6.411 0.157 -1.886 1.00 91.94 493 THR A O 1
ATOM 3736 N N . VAL A 1 494 ? 5.682 -1.183 -0.231 1.00 95.50 494 VAL A N 1
ATOM 3737 C CA . VAL A 1 494 ? 6.446 -0.613 0.881 1.00 95.50 494 VAL A CA 1
ATOM 3738 C C . VAL A 1 494 ? 7.613 -1.540 1.246 1.00 95.50 494 VAL A C 1
ATOM 3740 O O . VAL A 1 494 ? 7.393 -2.680 1.665 1.00 95.50 494 VAL A O 1
ATOM 3743 N N . PRO A 1 495 ? 8.874 -1.092 1.094 1.00 95.44 495 PRO A N 1
ATOM 3744 C CA . PRO A 1 495 ? 10.031 -1.855 1.552 1.00 95.44 495 PRO A CA 1
ATOM 3745 C C . PRO A 1 495 ? 9.991 -2.069 3.064 1.00 95.44 495 PRO A C 1
ATOM 3747 O O . PRO A 1 495 ? 9.679 -1.139 3.813 1.00 95.44 495 PRO A O 1
ATOM 3750 N N . ILE A 1 496 ? 10.412 -3.250 3.525 1.00 94.62 496 ILE A N 1
ATOM 3751 C CA . ILE A 1 496 ? 10.363 -3.622 4.949 1.00 94.62 496 ILE A CA 1
ATOM 3752 C C . ILE A 1 496 ? 11.123 -2.642 5.862 1.00 94.62 496 ILE A C 1
ATOM 3754 O O . ILE A 1 496 ? 10.761 -2.453 7.020 1.00 94.62 496 ILE A O 1
ATOM 3758 N N . GLY A 1 497 ? 12.154 -1.970 5.337 1.00 94.44 497 GLY A N 1
ATOM 3759 C CA . GLY A 1 497 ? 12.885 -0.927 6.060 1.00 94.44 497 GLY A CA 1
ATOM 3760 C C . GLY A 1 497 ? 12.036 0.304 6.403 1.00 94.44 497 GLY A C 1
ATOM 3761 O O . GLY A 1 497 ? 12.275 0.916 7.436 1.00 94.44 497 GLY A O 1
ATOM 3762 N N . SER A 1 498 ? 11.033 0.639 5.583 1.00 97.38 498 SER A N 1
ATOM 3763 C CA . SER A 1 498 ? 10.084 1.730 5.850 1.00 97.38 498 SER A CA 1
ATOM 3764 C C . SER A 1 498 ? 8.919 1.263 6.722 1.00 97.38 498 SER A C 1
ATOM 3766 O O . SER A 1 498 ? 8.579 1.929 7.695 1.00 97.38 498 SER A O 1
ATOM 3768 N N . SER A 1 499 ? 8.337 0.089 6.448 1.00 96.69 499 SER A N 1
ATOM 3769 C CA . SER A 1 499 ? 7.196 -0.400 7.240 1.00 96.69 499 SER A CA 1
ATOM 3770 C C . SER A 1 499 ? 7.569 -0.827 8.662 1.00 96.69 499 SER A C 1
ATOM 3772 O O . SER A 1 499 ? 6.729 -0.805 9.555 1.00 96.69 499 SER A O 1
ATOM 3774 N N . ASN A 1 500 ? 8.838 -1.152 8.914 1.00 95.19 500 ASN A N 1
ATOM 3775 C CA . ASN A 1 500 ? 9.342 -1.446 10.255 1.00 95.19 500 ASN A CA 1
ATOM 3776 C C . ASN A 1 500 ? 9.950 -0.221 10.977 1.00 95.19 500 ASN A C 1
ATOM 3778 O O . ASN A 1 500 ? 10.435 -0.348 12.100 1.00 95.19 500 ASN A O 1
ATOM 3782 N N . ALA A 1 501 ? 9.942 0.968 10.363 1.00 95.31 501 ALA A N 1
ATOM 3783 C CA . ALA A 1 501 ? 10.472 2.196 10.959 1.00 95.31 501 ALA A CA 1
ATOM 3784 C C . ALA A 1 501 ? 9.446 2.868 11.894 1.00 95.31 501 ALA A C 1
ATOM 3786 O O . ALA A 1 501 ? 8.931 3.953 11.628 1.00 95.31 501 ALA A O 1
ATOM 3787 N N . ILE A 1 502 ? 9.123 2.183 12.991 1.00 95.38 502 ILE A N 1
ATOM 3788 C CA . ILE A 1 502 ? 8.187 2.643 14.021 1.00 95.38 502 ILE A CA 1
ATOM 3789 C C . ILE A 1 502 ? 8.589 2.067 15.382 1.00 95.38 502 ILE A C 1
ATOM 3791 O O . ILE A 1 502 ? 9.024 0.917 15.471 1.00 95.38 502 ILE A O 1
ATOM 3795 N N . GLN A 1 503 ? 8.454 2.843 16.460 1.00 94.19 503 GLN A N 1
ATOM 3796 C CA . GLN A 1 503 ? 8.751 2.341 17.806 1.00 94.19 503 GLN A CA 1
ATOM 3797 C C . GLN A 1 503 ? 7.494 1.703 18.411 1.00 94.19 503 GLN A C 1
ATOM 3799 O O . GLN A 1 503 ? 6.610 2.393 18.912 1.00 94.19 503 GLN A O 1
ATOM 3804 N N . VAL A 1 504 ? 7.424 0.373 18.331 1.00 94.56 504 VAL A N 1
ATOM 3805 C CA . VAL A 1 504 ? 6.361 -0.494 18.871 1.00 94.56 504 VAL A CA 1
ATOM 3806 C C . VAL A 1 504 ? 7.013 -1.604 19.710 1.00 94.56 504 VAL A C 1
ATOM 3808 O O . VAL A 1 504 ? 8.165 -1.970 19.461 1.00 94.56 504 VAL A O 1
ATOM 3811 N N . ASP A 1 505 ? 6.300 -2.141 20.708 1.00 93.12 505 ASP A N 1
ATOM 3812 C CA . ASP A 1 505 ? 6.766 -3.294 21.494 1.00 93.12 505 ASP A CA 1
ATOM 3813 C C . ASP A 1 505 ? 7.146 -4.466 20.568 1.00 93.12 505 ASP A C 1
ATOM 3815 O O . ASP A 1 505 ? 6.392 -4.838 19.668 1.00 93.12 505 ASP A O 1
ATOM 3819 N N . ALA A 1 506 ? 8.317 -5.075 20.776 1.00 91.19 506 ALA A N 1
ATOM 3820 C CA . ALA A 1 506 ? 8.867 -6.058 19.836 1.00 91.19 506 ALA A CA 1
ATOM 3821 C C . ALA A 1 506 ? 8.005 -7.331 19.679 1.00 91.19 506 ALA A C 1
ATOM 3823 O O . ALA A 1 506 ? 8.035 -7.966 18.628 1.00 91.19 506 ALA A O 1
ATOM 3824 N N . ASP A 1 507 ? 7.221 -7.693 20.698 1.00 92.50 507 ASP A N 1
ATOM 3825 C CA . ASP A 1 507 ? 6.245 -8.790 20.678 1.00 92.50 507 ASP A CA 1
ATOM 3826 C C . ASP A 1 507 ? 4.895 -8.412 20.033 1.00 92.50 507 ASP A C 1
ATOM 3828 O O . ASP A 1 507 ? 4.025 -9.272 19.893 1.00 92.50 507 ASP A O 1
ATOM 3832 N N . LYS A 1 508 ? 4.744 -7.165 19.569 1.00 95.50 508 LYS A N 1
ATOM 3833 C CA . LYS A 1 508 ? 3.590 -6.646 18.810 1.00 95.50 508 LYS A CA 1
ATOM 3834 C C . LYS A 1 508 ? 3.934 -6.267 17.363 1.00 95.50 508 LYS A C 1
ATOM 3836 O O . LYS A 1 508 ? 3.105 -5.684 16.661 1.00 95.50 508 LYS A O 1
ATOM 3841 N N . VAL A 1 509 ? 5.142 -6.607 16.907 1.00 97.00 509 VAL A N 1
ATOM 3842 C CA . VAL A 1 509 ? 5.541 -6.515 15.498 1.00 97.00 509 VAL A CA 1
ATOM 3843 C C . VAL A 1 509 ? 5.407 -7.891 14.845 1.00 97.00 509 VAL A C 1
ATOM 3845 O O . VAL A 1 509 ? 5.893 -8.896 15.375 1.00 97.00 509 VAL A O 1
ATOM 3848 N N . PHE A 1 510 ? 4.742 -7.935 13.692 1.00 97.50 510 PHE A N 1
ATOM 3849 C CA . PHE A 1 510 ? 4.450 -9.156 12.946 1.00 97.50 510 PHE A CA 1
ATOM 3850 C C . PHE A 1 510 ? 4.811 -8.998 11.472 1.00 97.50 510 PHE A C 1
ATOM 3852 O O . PHE A 1 510 ? 4.647 -7.928 10.883 1.00 97.50 510 PHE A O 1
ATOM 3859 N N . TYR A 1 511 ? 5.266 -10.096 10.877 1.00 96.50 511 TYR A N 1
ATOM 3860 C CA . TYR A 1 511 ? 5.742 -10.172 9.503 1.00 96.50 511 TYR A CA 1
ATOM 3861 C C . TYR A 1 511 ? 5.054 -11.334 8.781 1.00 96.50 511 TYR A C 1
ATOM 3863 O O . TYR A 1 511 ? 5.190 -12.490 9.189 1.00 96.50 511 TYR A O 1
ATOM 3871 N N . PHE A 1 512 ? 4.326 -11.035 7.708 1.00 94.38 512 PHE A N 1
ATOM 3872 C CA . PHE A 1 512 ? 3.553 -12.000 6.930 1.00 94.38 512 PHE A CA 1
ATOM 3873 C C . PHE A 1 512 ? 4.261 -12.357 5.624 1.00 94.38 512 PHE A C 1
ATOM 3875 O O . PHE A 1 512 ? 4.616 -11.495 4.818 1.00 94.38 512 PHE A O 1
ATOM 3882 N N . LYS A 1 513 ? 4.501 -13.656 5.444 1.00 89.75 513 LYS A N 1
ATOM 3883 C CA . LYS A 1 513 ? 5.254 -14.254 4.340 1.00 89.75 513 LYS A CA 1
ATOM 3884 C C . LYS A 1 513 ? 4.296 -14.719 3.241 1.00 89.75 513 LYS A C 1
ATOM 3886 O O . LYS A 1 513 ? 3.437 -15.562 3.489 1.00 89.75 513 LYS A O 1
ATOM 3891 N N . THR A 1 514 ? 4.534 -14.261 2.019 1.00 79.12 514 THR A N 1
ATOM 3892 C CA . THR A 1 514 ? 4.064 -14.909 0.786 1.00 79.12 514 THR A CA 1
ATOM 3893 C C . THR A 1 514 ? 4.723 -16.288 0.647 1.00 79.12 514 THR A C 1
ATOM 3895 O O . THR A 1 514 ? 5.899 -16.451 0.992 1.00 79.12 514 THR A O 1
ATOM 3898 N N . GLY A 1 515 ? 4.000 -17.291 0.138 1.00 62.75 515 GLY A N 1
ATOM 3899 C CA . GLY A 1 515 ? 4.551 -18.625 -0.123 1.00 62.75 515 GLY A CA 1
ATOM 3900 C C . GLY A 1 515 ? 3.601 -19.524 -0.913 1.00 62.75 515 GLY A C 1
ATOM 3901 O O . GLY A 1 515 ? 2.427 -19.237 -1.013 1.00 62.75 515 GLY A O 1
ATOM 3902 N N . TRP A 1 516 ? 4.081 -20.655 -1.432 1.00 51.28 516 TRP A N 1
ATOM 3903 C CA . TRP A 1 516 ? 3.306 -21.540 -2.327 1.00 51.28 516 TRP A CA 1
ATOM 3904 C C . TRP A 1 516 ? 2.015 -22.146 -1.728 1.00 51.28 516 TRP A C 1
ATOM 3906 O O . TRP A 1 516 ? 1.107 -22.538 -2.452 1.00 51.28 516 TRP A O 1
ATOM 3916 N N . LEU A 1 517 ? 1.938 -22.275 -0.399 1.00 39.81 517 LEU A N 1
ATOM 3917 C CA . LEU A 1 517 ? 0.785 -22.856 0.310 1.00 39.81 517 LEU A CA 1
ATOM 3918 C C . LEU A 1 517 ? -0.215 -21.806 0.826 1.00 39.81 517 LEU A C 1
ATOM 3920 O O . LEU A 1 517 ? -1.209 -22.179 1.447 1.00 39.81 517 LEU A O 1
ATOM 3924 N N . PHE A 1 518 ? 0.062 -20.521 0.608 1.00 50.56 518 PHE A N 1
ATOM 3925 C CA . PHE A 1 518 ? -0.703 -19.389 1.127 1.00 50.56 518 PHE A CA 1
ATOM 3926 C C . PHE A 1 518 ? -0.926 -18.386 -0.011 1.00 50.56 518 PHE A C 1
ATOM 3928 O O . PHE A 1 518 ? -0.123 -18.320 -0.936 1.00 50.56 518 PHE A O 1
ATOM 3935 N N . ASN A 1 519 ? -1.995 -17.595 0.028 1.00 57.16 519 ASN A N 1
ATOM 3936 C CA . ASN A 1 519 ? -2.164 -16.537 -0.973 1.00 57.16 519 ASN A CA 1
ATOM 3937 C C . ASN A 1 519 ? -1.049 -15.477 -0.838 1.00 57.16 519 ASN A C 1
ATOM 3939 O O . ASN A 1 519 ? -0.392 -15.379 0.206 1.00 57.16 519 ASN A O 1
ATOM 3943 N N . SER A 1 520 ? -0.808 -14.708 -1.900 1.00 66.62 520 SER A N 1
ATOM 3944 C CA . SER A 1 520 ? 0.171 -13.620 -1.894 1.00 66.62 520 SER A CA 1
ATOM 3945 C C . SER A 1 520 ? -0.177 -12.567 -0.839 1.00 66.62 520 SER A C 1
ATOM 3947 O O . SER A 1 520 ? -1.330 -12.171 -0.689 1.00 66.62 520 SER A O 1
ATOM 3949 N N . VAL A 1 521 ? 0.832 -12.106 -0.095 1.00 80.56 521 VAL A N 1
ATOM 3950 C CA . VAL A 1 521 ? 0.705 -10.943 0.792 1.00 80.56 521 VAL A CA 1
ATOM 3951 C C . VAL A 1 521 ? 0.934 -9.701 -0.065 1.00 80.56 521 VAL A C 1
ATOM 3953 O O . VAL A 1 521 ? 2.042 -9.156 -0.118 1.00 80.56 521 VAL A O 1
ATOM 3956 N N . ASP A 1 522 ? -0.118 -9.322 -0.786 1.00 82.69 522 ASP A N 1
ATOM 3957 C CA . ASP A 1 522 ? -0.160 -8.143 -1.647 1.00 82.69 522 ASP A CA 1
ATOM 3958 C C . ASP A 1 522 ? -0.586 -6.918 -0.820 1.00 82.69 522 ASP A C 1
ATOM 3960 O O . ASP A 1 522 ? -1.585 -6.966 -0.098 1.00 82.69 522 ASP A O 1
ATOM 3964 N N . HIS A 1 523 ? 0.161 -5.811 -0.921 1.00 90.06 523 HIS A N 1
ATOM 3965 C CA . HIS A 1 523 ? -0.019 -4.591 -0.114 1.00 90.06 523 HIS A CA 1
ATOM 3966 C C . HIS A 1 523 ? -1.482 -4.149 0.073 1.00 90.06 523 HIS A C 1
ATOM 3968 O O . HIS A 1 523 ? -1.900 -3.824 1.184 1.00 90.06 523 HIS A O 1
ATOM 3974 N N . SER A 1 524 ? -2.267 -4.132 -1.005 1.00 85.88 524 SER A N 1
ATOM 3975 C CA . SER A 1 524 ? -3.668 -3.697 -1.017 1.00 85.88 524 SER A CA 1
ATOM 3976 C C . SER A 1 524 ? -4.632 -4.665 -0.329 1.00 85.88 524 SER A C 1
ATOM 3978 O O . SER A 1 524 ? -5.644 -4.230 0.212 1.00 85.88 524 SER A O 1
ATOM 3980 N N . GLU A 1 525 ? -4.326 -5.960 -0.326 1.00 87.25 525 GLU A N 1
ATOM 3981 C CA . GLU A 1 525 ? -5.168 -7.019 0.239 1.00 87.25 525 GLU A CA 1
ATOM 3982 C C . GLU A 1 525 ? -4.790 -7.362 1.679 1.00 87.25 525 GLU A C 1
ATOM 3984 O O . GLU A 1 525 ? -5.518 -8.104 2.340 1.00 87.25 525 GLU A O 1
ATOM 3989 N N . MET A 1 526 ? -3.689 -6.810 2.205 1.00 91.81 526 MET A N 1
ATOM 3990 C CA . MET A 1 526 ? -3.241 -7.046 3.581 1.00 91.81 526 MET A CA 1
ATOM 3991 C C . MET A 1 526 ? -4.362 -6.961 4.636 1.00 91.81 526 MET A C 1
ATOM 3993 O O . MET A 1 526 ? -4.407 -7.864 5.471 1.00 91.81 526 MET A O 1
ATOM 3997 N N . PRO A 1 527 ? -5.298 -5.982 4.626 1.00 92.44 527 PRO A N 1
ATOM 3998 C CA . PRO A 1 527 ? -6.360 -5.920 5.634 1.00 92.44 527 PRO A CA 1
ATOM 3999 C C . PRO A 1 527 ? -7.298 -7.137 5.628 1.00 92.44 527 PRO A C 1
ATOM 4001 O O . PRO A 1 527 ? -7.832 -7.470 6.682 1.00 92.44 527 PRO A O 1
ATOM 4004 N N . SER A 1 528 ? -7.471 -7.817 4.486 1.00 89.19 528 SER A N 1
ATOM 4005 C CA . SER A 1 528 ? -8.316 -9.017 4.350 1.00 89.19 528 SER A CA 1
ATOM 4006 C C . SER A 1 528 ? -7.549 -10.313 4.034 1.00 89.19 528 SER A C 1
ATOM 4008 O O . SER A 1 528 ? -8.168 -11.354 3.802 1.00 89.19 528 SER A O 1
ATOM 4010 N N . THR A 1 529 ? -6.214 -10.288 4.075 1.00 88.81 529 THR A N 1
ATOM 4011 C CA . THR A 1 529 ? -5.356 -11.461 3.833 1.00 88.81 529 THR A CA 1
ATOM 4012 C C . THR A 1 529 ? -5.480 -12.483 4.966 1.00 88.81 529 THR A C 1
ATOM 4014 O O . THR A 1 529 ? -5.476 -12.125 6.148 1.00 88.81 529 THR A O 1
ATOM 4017 N N . ASP A 1 530 ? -5.534 -13.767 4.607 1.00 86.88 530 ASP A N 1
ATOM 4018 C CA . ASP A 1 530 ? -5.605 -14.878 5.561 1.00 86.88 530 ASP A CA 1
ATOM 4019 C C . ASP A 1 530 ? -4.402 -14.886 6.521 1.00 86.88 530 ASP A C 1
ATOM 4021 O O . ASP A 1 530 ? -3.231 -14.793 6.130 1.00 86.88 530 ASP A O 1
ATOM 4025 N N . GLY A 1 531 ? -4.701 -15.002 7.810 1.00 90.81 531 GLY A N 1
ATOM 4026 C CA . GLY A 1 531 ? -3.766 -14.876 8.917 1.00 90.81 531 GLY A CA 1
ATOM 4027 C C . GLY A 1 531 ? -3.628 -13.445 9.447 1.00 90.81 531 GLY A C 1
ATOM 4028 O O . GLY A 1 531 ? -3.467 -13.276 10.657 1.00 90.81 531 GLY A O 1
ATOM 4029 N N . ILE A 1 532 ? -3.709 -12.416 8.590 1.00 94.31 532 ILE A N 1
ATOM 4030 C CA . ILE A 1 532 ? -3.700 -11.009 9.036 1.00 94.31 532 ILE A CA 1
ATOM 4031 C C . ILE A 1 532 ? -5.050 -10.661 9.667 1.00 94.31 532 ILE A C 1
ATOM 4033 O O . ILE A 1 532 ? -5.093 -10.093 10.758 1.00 94.31 532 ILE A O 1
ATOM 4037 N N . ARG A 1 533 ? -6.147 -11.061 9.018 1.00 93.00 533 ARG A N 1
ATOM 4038 C CA . ARG A 1 533 ? -7.524 -10.865 9.492 1.00 93.00 533 ARG A CA 1
ATOM 4039 C C . ARG A 1 533 ? -7.743 -11.457 10.884 1.00 93.00 533 ARG A C 1
ATOM 4041 O O . ARG A 1 533 ? -8.119 -10.748 11.814 1.00 93.00 533 ARG A O 1
ATOM 4048 N N . GLU A 1 534 ? -7.407 -12.731 11.058 1.00 93.19 534 GLU A N 1
ATOM 4049 C CA . GLU A 1 534 ? -7.560 -13.468 12.313 1.00 93.19 534 GLU A CA 1
ATOM 4050 C C . GLU A 1 534 ? -6.684 -12.879 13.433 1.00 93.19 534 GLU A C 1
ATOM 4052 O O . GLU A 1 534 ? -7.097 -12.854 14.597 1.00 93.19 534 GLU A O 1
ATOM 4057 N N . LEU A 1 535 ? -5.501 -12.352 13.089 1.00 96.00 535 LEU A N 1
ATOM 4058 C CA . LEU A 1 535 ? -4.639 -11.619 14.016 1.00 96.00 535 LEU A CA 1
ATOM 4059 C C . LEU A 1 535 ? -5.270 -10.284 14.445 1.00 96.00 535 LEU A C 1
ATOM 4061 O O . LEU A 1 535 ? -5.311 -10.012 15.643 1.00 96.00 535 LEU A O 1
ATOM 4065 N N . ILE A 1 536 ? -5.793 -9.480 13.510 1.00 96.94 536 ILE A N 1
ATOM 4066 C CA . ILE A 1 536 ? -6.475 -8.208 13.816 1.00 96.94 536 ILE A CA 1
ATOM 4067 C C . ILE A 1 536 ? -7.668 -8.454 14.743 1.00 96.94 536 ILE A C 1
ATOM 4069 O O . ILE A 1 536 ? -7.776 -7.796 15.777 1.00 96.94 536 ILE A O 1
ATOM 4073 N N . ILE A 1 537 ? -8.522 -9.433 14.423 1.00 96.06 537 ILE A N 1
ATOM 4074 C CA . ILE A 1 537 ? -9.660 -9.801 15.277 1.00 96.06 537 ILE A CA 1
ATOM 4075 C C . ILE A 1 537 ? -9.173 -10.219 16.667 1.00 96.06 537 ILE A C 1
ATOM 4077 O O . ILE A 1 537 ? -9.683 -9.711 17.662 1.00 96.06 537 ILE A O 1
ATOM 4081 N N . SER A 1 538 ? -8.147 -11.073 16.753 1.00 95.19 538 SER A N 1
ATOM 4082 C CA . SER A 1 538 ? -7.607 -11.529 18.040 1.00 95.19 538 SER A CA 1
ATOM 4083 C C . SER A 1 538 ? -7.042 -10.387 18.889 1.00 95.19 538 SER A C 1
ATOM 4085 O O . SER A 1 538 ? -7.266 -10.367 20.099 1.00 95.19 538 SER A O 1
ATOM 4087 N N . ILE A 1 539 ? -6.354 -9.423 18.264 1.00 95.81 539 ILE A N 1
ATOM 4088 C CA . ILE A 1 539 ? -5.851 -8.210 18.922 1.00 95.81 539 ILE A CA 1
ATOM 4089 C C . ILE A 1 539 ? -7.018 -7.381 19.471 1.00 95.81 539 ILE A C 1
ATOM 4091 O O . ILE A 1 539 ? -7.018 -7.053 20.656 1.00 95.81 539 ILE A O 1
ATOM 4095 N N . ILE A 1 540 ? -8.015 -7.064 18.639 1.00 95.44 540 ILE A N 1
ATOM 4096 C CA . ILE A 1 540 ? -9.139 -6.196 19.020 1.00 95.44 540 ILE A CA 1
ATOM 4097 C C . ILE A 1 540 ? -10.008 -6.842 20.108 1.00 95.44 540 ILE A C 1
ATOM 4099 O O . ILE A 1 540 ? -10.324 -6.201 21.106 1.00 95.44 540 ILE A O 1
ATOM 4103 N N . THR A 1 541 ? -10.367 -8.123 19.975 1.00 91.69 541 THR A N 1
ATOM 4104 C CA . THR A 1 541 ? -11.215 -8.804 20.971 1.00 91.69 541 THR A CA 1
ATOM 4105 C C . THR A 1 541 ? -10.452 -9.250 22.224 1.00 91.69 541 THR A C 1
ATOM 4107 O O . THR A 1 541 ? -11.066 -9.800 23.136 1.00 91.69 541 THR A O 1
ATOM 4110 N N . GLY A 1 542 ? -9.126 -9.073 22.276 1.00 88.31 542 GLY A N 1
ATOM 4111 C CA . GLY A 1 542 ? -8.286 -9.516 23.394 1.00 88.31 542 GLY A CA 1
ATOM 4112 C C . GLY A 1 542 ? -8.167 -11.040 23.535 1.00 88.31 542 GLY A C 1
ATOM 4113 O O . GLY A 1 542 ? -7.958 -11.537 24.643 1.00 88.31 542 GLY A O 1
ATOM 4114 N N . ASN A 1 543 ? -8.316 -11.787 22.436 1.00 87.56 543 ASN A N 1
ATOM 4115 C CA . ASN A 1 543 ? -8.137 -13.242 22.421 1.00 87.56 543 ASN A CA 1
ATOM 4116 C C . ASN A 1 543 ? -6.645 -13.630 22.449 1.00 87.56 543 ASN A C 1
ATOM 4118 O O . ASN A 1 543 ? -5.763 -12.833 22.134 1.00 87.56 543 ASN A O 1
ATOM 4122 N N . GLU A 1 544 ? -6.348 -14.885 22.803 1.00 87.62 544 GLU A N 1
ATOM 4123 C CA . GLU A 1 544 ? -4.976 -15.409 22.788 1.00 87.62 544 GLU A CA 1
ATOM 4124 C C . GLU A 1 544 ? -4.417 -15.443 21.354 1.00 87.62 544 GLU A C 1
ATOM 4126 O O . GLU A 1 544 ? -4.876 -16.214 20.508 1.00 87.62 544 GLU A O 1
ATOM 4131 N N . ILE A 1 545 ? -3.404 -14.613 21.084 1.00 89.44 545 ILE A N 1
ATOM 4132 C CA . ILE A 1 545 ? -2.771 -14.511 19.766 1.00 89.44 545 ILE A CA 1
ATOM 4133 C C . ILE A 1 545 ? -1.986 -15.796 19.471 1.00 89.44 545 ILE A C 1
ATOM 4135 O O . ILE A 1 545 ? -0.916 -16.039 20.029 1.00 89.44 545 ILE A O 1
ATOM 4139 N N . THR A 1 546 ? -2.502 -16.598 18.541 1.00 88.12 546 THR A N 1
ATOM 4140 C CA . THR A 1 546 ? -1.784 -17.732 17.945 1.00 88.12 546 THR A CA 1
ATOM 4141 C C . THR A 1 546 ? -1.347 -17.347 16.539 1.00 88.12 546 THR A C 1
ATOM 4143 O O . THR A 1 546 ? -2.188 -17.083 15.684 1.00 88.12 546 THR A O 1
ATOM 4146 N N . LEU A 1 547 ? -0.036 -17.310 16.288 1.00 89.31 547 LEU A N 1
ATOM 4147 C CA . LEU A 1 547 ? 0.482 -16.941 14.971 1.00 89.31 547 LEU A CA 1
ATOM 4148 C C . LEU A 1 547 ? 0.242 -18.057 13.937 1.00 89.31 547 LEU A C 1
ATOM 4150 O O . LEU A 1 547 ? 0.569 -19.213 14.221 1.00 89.31 547 LEU A O 1
ATOM 4154 N N . PRO A 1 548 ? -0.283 -17.731 12.742 1.00 87.31 548 PRO A N 1
ATOM 4155 C CA . PRO A 1 548 ? -0.404 -18.679 11.637 1.00 87.31 548 PRO A CA 1
ATOM 4156 C C . PRO A 1 548 ? 0.966 -19.009 11.021 1.00 87.31 548 PRO A C 1
ATOM 4158 O O . PRO A 1 548 ? 1.933 -18.263 11.174 1.00 87.31 548 PRO A O 1
ATOM 4161 N N . ASP A 1 549 ? 1.052 -20.112 10.270 1.00 85.88 549 ASP A N 1
ATOM 4162 C CA . ASP A 1 549 ? 2.302 -20.598 9.655 1.00 85.88 549 ASP A CA 1
ATOM 4163 C C . ASP A 1 549 ? 2.957 -19.575 8.692 1.00 85.88 549 ASP A C 1
ATOM 4165 O O . ASP A 1 549 ? 4.188 -19.542 8.534 1.00 85.88 549 ASP A O 1
ATOM 4169 N N . ASN A 1 550 ? 2.148 -18.711 8.064 1.00 88.19 550 ASN A N 1
ATOM 4170 C CA . ASN A 1 550 ? 2.604 -17.616 7.203 1.00 88.19 550 ASN A CA 1
ATOM 4171 C C . ASN A 1 550 ? 3.077 -16.371 7.981 1.00 88.19 550 ASN A C 1
ATOM 4173 O O . ASN A 1 550 ? 3.696 -15.501 7.376 1.00 88.19 550 ASN A O 1
ATOM 4177 N N . ALA A 1 551 ? 2.907 -16.298 9.303 1.00 92.94 551 ALA A N 1
ATOM 4178 C CA . ALA A 1 551 ? 3.422 -15.208 10.133 1.00 92.94 551 ALA A CA 1
ATOM 4179 C C . ALA A 1 551 ? 4.781 -15.539 10.783 1.00 92.94 551 ALA A C 1
ATOM 4181 O O . ALA A 1 551 ? 5.228 -16.691 10.841 1.00 92.94 551 ALA A O 1
ATOM 4182 N N . THR A 1 552 ? 5.474 -14.504 11.254 1.00 94.12 552 THR A N 1
ATOM 4183 C CA . THR A 1 552 ? 6.650 -14.575 12.132 1.00 94.12 552 THR A CA 1
ATOM 4184 C C . THR A 1 552 ? 6.839 -13.240 12.863 1.00 94.12 552 THR A C 1
ATOM 4186 O O . THR A 1 552 ? 6.254 -12.231 12.476 1.00 94.12 552 THR A O 1
ATOM 4189 N N . GLN A 1 553 ? 7.659 -13.224 13.915 1.00 95.19 553 GLN A N 1
ATOM 4190 C CA . GLN A 1 553 ? 8.121 -12.002 14.605 1.00 95.19 553 GLN A CA 1
ATOM 4191 C C . GLN A 1 553 ? 9.637 -11.793 14.442 1.00 95.19 553 GLN A C 1
ATOM 4193 O O . GLN A 1 553 ? 10.223 -10.866 14.993 1.00 95.19 553 GLN A O 1
ATOM 4198 N N . ASP A 1 554 ? 10.286 -12.672 13.676 1.00 94.31 554 ASP A N 1
ATOM 4199 C CA . ASP A 1 554 ? 11.711 -12.638 13.377 1.00 94.31 554 ASP A CA 1
ATOM 4200 C C . ASP A 1 554 ? 11.929 -12.033 11.985 1.00 94.31 554 ASP A C 1
ATOM 4202 O O . ASP A 1 554 ? 11.781 -12.709 10.964 1.00 94.31 554 ASP A O 1
ATOM 4206 N N . SER A 1 555 ? 12.298 -10.750 11.949 1.00 92.62 555 SER A N 1
ATOM 4207 C CA . SER A 1 555 ? 12.541 -10.005 10.707 1.00 92.62 555 SER A CA 1
ATOM 4208 C C . SER A 1 555 ? 13.693 -10.557 9.866 1.00 92.62 555 SER A C 1
ATOM 4210 O O . SER A 1 555 ? 13.751 -10.278 8.670 1.00 92.62 555 SER A O 1
ATOM 4212 N N . SER A 1 556 ? 14.581 -11.390 10.431 1.00 92.06 556 SER A N 1
ATOM 4213 C CA . SER A 1 556 ? 15.648 -12.039 9.655 1.00 92.06 556 SER A CA 1
ATOM 4214 C C . SER A 1 556 ? 15.121 -13.080 8.655 1.00 92.06 556 SER A C 1
ATOM 4216 O O . SER A 1 556 ? 15.856 -13.515 7.771 1.00 92.06 556 SER A O 1
ATOM 4218 N N . GLN A 1 557 ? 13.836 -13.437 8.754 1.00 91.94 557 GLN A N 1
ATOM 4219 C CA . GLN A 1 557 ? 13.126 -14.300 7.808 1.00 91.94 557 GLN A CA 1
ATOM 4220 C C . GLN A 1 557 ? 12.520 -13.523 6.623 1.00 91.94 557 GLN A C 1
ATOM 4222 O O . GLN A 1 557 ? 12.045 -14.150 5.676 1.00 91.94 557 GLN A O 1
ATOM 4227 N N . CYS A 1 558 ? 12.551 -12.184 6.641 1.00 92.88 558 CYS A N 1
ATOM 4228 C CA . CYS A 1 558 ? 12.085 -11.340 5.540 1.00 92.88 558 CYS A CA 1
ATOM 4229 C C . CYS A 1 558 ? 13.164 -11.218 4.460 1.00 92.88 558 CYS A C 1
ATOM 4231 O O . CYS A 1 558 ? 13.942 -10.260 4.393 1.00 92.88 558 CYS A O 1
ATOM 4233 N N . VAL A 1 559 ? 13.220 -12.252 3.621 1.00 91.06 559 VAL A N 1
ATOM 4234 C CA . VAL A 1 559 ? 14.155 -12.376 2.505 1.00 91.06 559 VAL A CA 1
ATOM 4235 C C . VAL A 1 559 ? 13.435 -12.718 1.208 1.00 91.06 559 VAL A C 1
ATOM 4237 O O . VAL A 1 559 ? 12.547 -13.567 1.165 1.00 91.06 559 VAL A O 1
ATOM 4240 N N . VAL A 1 560 ? 13.876 -12.073 0.135 1.00 89.81 560 VAL A N 1
ATOM 4241 C CA . VAL A 1 560 ? 13.462 -12.329 -1.244 1.00 89.81 560 VAL A CA 1
ATOM 4242 C C . VAL A 1 560 ? 14.553 -13.152 -1.937 1.00 89.81 5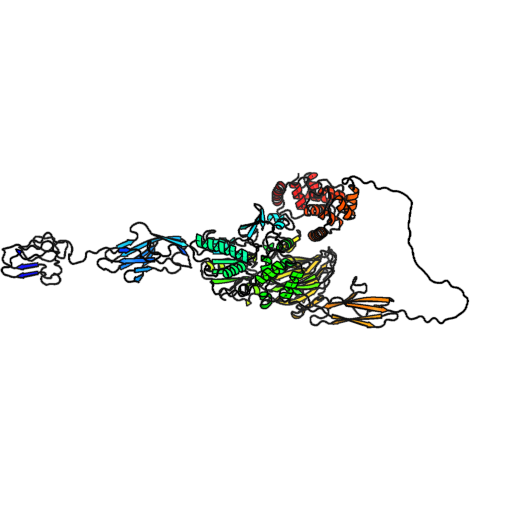60 VAL A C 1
ATOM 4244 O O . VAL A 1 560 ? 15.744 -12.839 -1.827 1.00 89.81 560 VAL A O 1
ATOM 4247 N N . ALA A 1 561 ? 14.146 -14.216 -2.634 1.00 90.38 561 ALA A N 1
ATOM 4248 C CA . ALA A 1 561 ? 15.028 -15.102 -3.392 1.00 90.38 561 ALA A CA 1
ATOM 4249 C C . ALA A 1 561 ? 14.366 -15.544 -4.709 1.00 90.38 561 ALA A C 1
ATOM 4251 O O . ALA A 1 561 ? 13.196 -15.936 -4.726 1.00 90.38 561 ALA A O 1
ATOM 4252 N N . GLY A 1 562 ? 15.096 -15.447 -5.820 1.00 92.06 562 GLY A N 1
ATOM 4253 C CA . GLY A 1 562 ? 14.536 -15.674 -7.151 1.00 92.06 562 GLY A CA 1
ATOM 4254 C C . GLY A 1 562 ? 15.420 -15.184 -8.296 1.00 92.06 562 GLY A C 1
ATOM 4255 O O . GLY A 1 562 ? 16.633 -14.994 -8.150 1.00 92.06 562 GLY A O 1
ATOM 4256 N N . LYS A 1 563 ? 14.796 -14.958 -9.453 1.00 93.62 563 LYS A N 1
ATOM 4257 C CA . LYS A 1 563 ? 15.433 -14.402 -10.653 1.00 93.62 563 LYS A CA 1
ATOM 4258 C C . LYS A 1 563 ? 14.797 -13.062 -11.014 1.00 93.62 563 LYS A C 1
ATOM 4260 O O . LYS A 1 563 ? 13.596 -12.996 -11.239 1.00 93.62 563 LYS A O 1
ATOM 4265 N N . LEU A 1 564 ? 15.609 -12.012 -11.116 1.00 94.88 564 LEU A N 1
ATOM 4266 C CA . LEU A 1 564 ? 15.207 -10.739 -11.711 1.00 94.88 564 LEU A CA 1
ATOM 4267 C C . LEU A 1 564 ? 15.623 -10.736 -13.187 1.00 94.88 564 LEU A C 1
ATOM 4269 O O . LEU A 1 564 ? 16.811 -10.836 -13.503 1.00 94.88 564 LEU A O 1
ATOM 4273 N N . VAL A 1 565 ? 14.646 -10.633 -14.083 1.00 95.44 565 VAL A N 1
ATOM 4274 C CA . VAL A 1 565 ? 14.850 -10.490 -15.527 1.00 95.44 565 VAL A CA 1
ATOM 4275 C C . VAL A 1 565 ? 14.567 -9.037 -15.900 1.00 95.44 565 VAL A C 1
ATOM 4277 O O . VAL A 1 565 ? 13.451 -8.555 -15.724 1.00 95.44 565 VAL A O 1
ATOM 4280 N N . SER A 1 566 ? 15.580 -8.338 -16.409 1.00 94.88 566 SER A N 1
ATOM 4281 C CA . SER A 1 566 ? 15.490 -6.924 -16.797 1.00 94.88 566 SER A CA 1
ATOM 4282 C C . SER A 1 566 ? 15.780 -6.778 -18.282 1.00 94.88 566 SER A C 1
ATOM 4284 O O . SER A 1 566 ? 16.828 -7.228 -18.754 1.00 94.88 566 SER A O 1
ATOM 4286 N N . VAL A 1 567 ? 14.882 -6.128 -19.018 1.00 93.00 567 VAL A N 1
ATOM 4287 C CA . VAL A 1 567 ? 14.950 -6.012 -20.476 1.00 93.00 567 VAL A CA 1
ATOM 4288 C C . VAL A 1 567 ? 14.732 -4.568 -20.910 1.00 93.00 567 VAL A C 1
ATOM 4290 O O . VAL A 1 567 ? 13.777 -3.910 -20.503 1.00 93.00 567 VAL A O 1
ATOM 4293 N N . HIS A 1 568 ? 15.632 -4.075 -21.753 1.00 87.38 568 HIS A N 1
ATOM 4294 C CA . HIS A 1 568 ? 15.516 -2.768 -22.397 1.00 87.38 568 HIS A CA 1
ATOM 4295 C C . HIS A 1 568 ? 14.767 -2.899 -23.731 1.00 87.38 568 HIS A C 1
ATOM 4297 O O . HIS A 1 568 ? 15.050 -3.828 -24.481 1.00 87.38 568 HIS A O 1
ATOM 4303 N N . SER A 1 569 ? 13.878 -1.964 -24.070 1.00 77.88 569 SER A N 1
ATOM 4304 C CA . SER A 1 569 ? 13.183 -1.891 -25.370 1.00 77.88 569 SER A CA 1
ATOM 4305 C C . SER A 1 569 ? 14.104 -1.938 -26.608 1.00 77.88 569 SER A C 1
ATOM 4307 O O . SER A 1 569 ? 15.309 -1.685 -26.492 1.00 77.88 569 SER A O 1
ATOM 4309 N N . PRO A 1 570 ? 13.561 -2.181 -27.823 1.00 83.62 570 PRO A N 1
ATOM 4310 C CA . PRO A 1 570 ? 12.134 -2.283 -28.169 1.00 83.62 570 PRO A CA 1
ATOM 4311 C C . PRO A 1 570 ? 11.631 -3.734 -28.210 1.00 83.62 570 PRO A C 1
ATOM 4313 O O . PRO A 1 570 ? 11.569 -4.367 -29.265 1.00 83.62 570 PRO A O 1
ATOM 4316 N N . VAL A 1 571 ? 11.269 -4.253 -27.036 1.00 87.50 571 VAL A N 1
ATOM 4317 C CA . VAL A 1 571 ? 10.640 -5.565 -26.849 1.00 87.50 571 VAL A CA 1
ATOM 4318 C C . VAL A 1 571 ? 9.563 -5.492 -25.768 1.00 87.50 571 VAL A C 1
ATOM 4320 O O . VAL A 1 571 ? 9.691 -4.747 -24.790 1.00 87.50 571 VAL A O 1
ATOM 4323 N N . ASN A 1 572 ? 8.506 -6.282 -25.914 1.00 86.75 572 ASN A N 1
ATOM 4324 C CA . ASN A 1 572 ? 7.652 -6.674 -24.797 1.00 86.75 572 ASN A CA 1
ATOM 4325 C C . ASN A 1 572 ? 8.273 -7.858 -24.046 1.00 86.75 572 ASN A C 1
ATOM 4327 O O . ASN A 1 572 ? 9.204 -8.496 -24.532 1.00 86.75 572 ASN A O 1
ATOM 4331 N N . LEU A 1 573 ? 7.792 -8.092 -22.829 1.00 91.38 573 LEU A N 1
ATOM 4332 C CA . LEU A 1 573 ? 8.262 -9.135 -21.929 1.00 91.38 573 LEU A CA 1
ATOM 4333 C C . LEU A 1 573 ? 7.035 -9.891 -21.428 1.00 91.38 573 LEU A C 1
ATOM 4335 O O . LEU A 1 573 ? 6.127 -9.280 -20.867 1.00 91.38 573 LEU A O 1
ATOM 4339 N N . HIS A 1 574 ? 7.032 -11.197 -21.660 1.00 90.88 574 HIS A N 1
ATOM 4340 C CA . HIS A 1 574 ? 5.925 -12.098 -21.373 1.00 90.88 574 HIS A CA 1
ATOM 4341 C C . HIS A 1 574 ? 6.434 -13.263 -20.533 1.00 90.88 574 HIS A C 1
ATOM 4343 O O . HIS A 1 574 ? 7.477 -13.852 -20.829 1.00 90.88 574 HIS A O 1
ATOM 4349 N N . ILE A 1 575 ? 5.700 -13.595 -19.480 1.00 93.69 575 ILE A N 1
ATOM 4350 C CA . ILE A 1 575 ? 5.980 -14.708 -18.578 1.00 93.69 575 ILE A CA 1
ATOM 4351 C C . ILE A 1 575 ? 4.777 -15.625 -18.588 1.00 93.69 575 ILE A C 1
ATOM 4353 O O . ILE A 1 575 ? 3.654 -15.159 -18.431 1.00 93.69 575 ILE A O 1
ATOM 4357 N N . TYR A 1 576 ? 5.026 -16.921 -18.725 1.00 90.00 576 TYR A N 1
ATOM 4358 C CA . TYR A 1 576 ? 4.017 -17.956 -18.576 1.00 90.00 576 TYR A CA 1
ATOM 4359 C C . TYR A 1 576 ? 4.463 -18.965 -17.525 1.00 90.00 576 TYR A C 1
ATOM 4361 O O . TYR A 1 576 ? 5.640 -19.336 -17.490 1.00 90.00 576 TYR A O 1
ATOM 4369 N N . ASP A 1 577 ? 3.532 -19.413 -16.689 1.00 88.06 577 ASP A N 1
ATOM 4370 C CA . ASP A 1 577 ? 3.757 -20.520 -15.758 1.00 88.06 577 ASP A CA 1
ATOM 4371 C C . ASP A 1 577 ? 3.480 -21.889 -16.412 1.00 88.06 577 ASP A C 1
ATOM 4373 O O . ASP A 1 577 ? 3.282 -22.006 -17.629 1.00 88.06 577 ASP A O 1
ATOM 4377 N N . SER A 1 578 ? 3.496 -22.947 -15.597 1.00 85.94 578 SER A N 1
ATOM 4378 C CA . SER A 1 578 ? 3.260 -24.320 -16.045 1.00 85.94 578 SER A CA 1
ATOM 4379 C C . SER A 1 578 ? 1.790 -24.634 -16.384 1.00 85.94 578 SER A C 1
ATOM 4381 O O . SER A 1 578 ? 1.526 -25.608 -17.099 1.00 85.94 578 SER A O 1
ATOM 4383 N N . GLU A 1 579 ? 0.840 -23.810 -15.929 1.00 83.94 579 GLU A N 1
ATOM 4384 C CA . GLU A 1 579 ? -0.597 -23.935 -16.214 1.00 83.94 579 GLU A CA 1
ATOM 4385 C C . GLU A 1 579 ? -1.025 -23.115 -17.446 1.00 83.94 579 GLU A C 1
ATOM 4387 O O . GLU A 1 579 ? -2.044 -23.419 -18.074 1.00 83.94 579 GLU A O 1
ATOM 4392 N N . GLY A 1 580 ? -0.202 -22.141 -17.847 1.00 84.88 580 GLY A N 1
ATOM 4393 C CA . GLY A 1 580 ? -0.427 -21.244 -18.978 1.00 84.88 580 GLY A CA 1
ATOM 4394 C C . GLY A 1 580 ? -1.002 -19.881 -18.587 1.00 84.88 580 GLY A C 1
ATOM 4395 O O . GLY A 1 580 ? -1.409 -19.142 -19.485 1.00 84.88 580 GLY A O 1
ATOM 4396 N N . ASN A 1 581 ? -1.024 -19.543 -17.293 1.00 84.50 581 ASN A N 1
ATOM 4397 C CA . ASN A 1 581 ? -1.335 -18.190 -16.828 1.00 84.50 581 ASN A CA 1
ATOM 4398 C C . ASN A 1 581 ? -0.214 -17.234 -17.276 1.00 84.50 581 ASN A C 1
ATOM 4400 O O . ASN A 1 581 ? 0.917 -17.674 -17.504 1.00 84.50 581 ASN A O 1
ATOM 4404 N N . HIS A 1 582 ? -0.514 -15.941 -17.425 1.00 84.44 582 HIS A N 1
ATOM 4405 C CA . HIS A 1 582 ? 0.386 -14.971 -18.056 1.00 84.44 582 HIS A CA 1
ATOM 4406 C C . HIS A 1 582 ? 0.643 -13.731 -17.184 1.00 84.44 582 HIS A C 1
ATOM 4408 O O . HIS A 1 582 ? -0.259 -13.204 -16.535 1.00 84.44 582 HIS A O 1
ATOM 4414 N N . VAL A 1 583 ? 1.887 -13.240 -17.207 1.00 85.19 583 VAL A N 1
ATOM 4415 C CA . VAL A 1 583 ? 2.255 -11.902 -16.721 1.00 85.19 583 VAL A CA 1
ATOM 4416 C C . VAL A 1 583 ? 3.053 -11.174 -17.793 1.00 85.19 583 VAL A C 1
ATOM 4418 O O . VAL A 1 583 ? 4.100 -11.653 -18.232 1.00 85.19 583 VAL A O 1
ATOM 4421 N N . GLY A 1 584 ? 2.576 -10.003 -18.199 1.00 80.12 584 GLY A N 1
ATOM 4422 C CA . GLY A 1 584 ? 3.138 -9.243 -19.314 1.00 80.12 584 GLY A CA 1
ATOM 4423 C C . GLY A 1 584 ? 2.075 -8.387 -19.992 1.00 80.12 584 GLY A C 1
ATOM 4424 O O . GLY A 1 584 ? 0.935 -8.324 -19.538 1.00 80.12 584 GLY A O 1
ATOM 4425 N N . ARG A 1 585 ? 2.424 -7.704 -21.086 1.00 73.56 585 ARG A N 1
ATOM 4426 C CA . ARG A 1 585 ? 1.463 -6.829 -21.777 1.00 73.56 585 ARG A CA 1
ATOM 4427 C C . ARG A 1 585 ? 0.471 -7.641 -22.623 1.00 73.56 585 ARG A C 1
ATOM 4429 O O . ARG A 1 585 ? 0.896 -8.335 -23.539 1.00 73.56 585 ARG A O 1
ATOM 4436 N N . GLY A 1 586 ? -0.823 -7.532 -22.336 1.00 62.00 586 GLY A N 1
ATOM 4437 C CA . GLY A 1 586 ? -1.913 -8.215 -23.041 1.00 62.00 586 GLY A CA 1
ATOM 4438 C C . GLY A 1 586 ? -2.258 -7.623 -24.414 1.00 62.00 586 GLY A C 1
ATOM 4439 O O . GLY A 1 586 ? -1.745 -6.572 -24.813 1.00 62.00 586 GLY A O 1
ATOM 4440 N N . GLU A 1 587 ? -3.179 -8.267 -25.144 1.00 53.66 587 GLU A N 1
ATOM 4441 C CA . GLU A 1 587 ? -3.625 -7.821 -26.485 1.00 53.66 587 GLU A CA 1
ATOM 4442 C C . GLU A 1 587 ? -4.321 -6.442 -26.485 1.00 53.66 587 GLU A C 1
ATOM 4444 O O . GLU A 1 587 ? -4.347 -5.754 -27.509 1.00 53.66 587 GLU A O 1
ATOM 4449 N N . ASN A 1 588 ? -4.890 -6.029 -25.348 1.00 47.59 588 ASN A N 1
ATOM 4450 C CA . ASN A 1 588 ? -5.473 -4.699 -25.121 1.00 47.59 588 ASN A CA 1
ATOM 4451 C C . ASN A 1 588 ? -4.419 -3.602 -24.885 1.00 47.59 588 ASN A C 1
ATOM 4453 O O . ASN A 1 588 ? -4.740 -2.421 -25.010 1.00 47.59 588 ASN A O 1
ATOM 4457 N N . GLY A 1 589 ? -3.177 -3.981 -24.573 1.00 55.78 589 GLY A N 1
ATOM 4458 C CA . GLY A 1 589 ? -2.099 -3.071 -24.203 1.00 55.78 589 GLY A CA 1
ATOM 4459 C C . GLY A 1 589 ? -1.933 -2.844 -22.697 1.00 55.78 589 GLY A C 1
ATOM 4460 O O . GLY A 1 589 ? -0.970 -2.169 -22.329 1.00 55.78 589 GLY A O 1
ATOM 4461 N N . ASP A 1 590 ? -2.786 -3.414 -21.844 1.00 58.97 590 ASP A N 1
ATOM 4462 C CA . ASP A 1 590 ? -2.636 -3.370 -20.381 1.00 58.97 590 ASP A CA 1
ATOM 4463 C C . ASP A 1 590 ? -1.674 -4.470 -19.897 1.00 58.97 590 ASP A C 1
ATOM 4465 O O . ASP A 1 590 ? -1.238 -5.306 -20.687 1.00 58.97 590 ASP A O 1
ATOM 4469 N N . ILE A 1 591 ? -1.291 -4.462 -18.617 1.00 67.31 591 ILE A N 1
ATOM 4470 C CA . ILE A 1 591 ? -0.430 -5.507 -18.036 1.00 67.31 591 ILE A CA 1
ATOM 4471 C C . ILE A 1 591 ? -1.318 -6.542 -17.338 1.00 67.31 591 ILE A C 1
ATOM 4473 O O . ILE A 1 591 ? -2.062 -6.207 -16.418 1.00 67.31 591 ILE A O 1
ATOM 4477 N N . GLU A 1 592 ? -1.221 -7.791 -17.779 1.00 72.00 592 GLU A N 1
ATOM 4478 C CA . GLU A 1 592 ? -1.853 -8.959 -17.163 1.00 72.00 592 GLU A CA 1
ATOM 4479 C C . GLU A 1 592 ? -0.987 -9.452 -15.988 1.00 72.00 592 GLU A C 1
ATOM 4481 O O . GLU A 1 592 ? 0.243 -9.349 -16.033 1.00 72.00 592 GLU A O 1
ATOM 4486 N N . TYR A 1 593 ? -1.623 -9.956 -14.925 1.00 76.50 593 TYR A N 1
ATOM 4487 C CA . TYR A 1 593 ? -0.988 -10.294 -13.640 1.00 76.50 593 TYR A CA 1
ATOM 4488 C C . TYR A 1 593 ? -1.463 -11.664 -13.106 1.00 76.50 593 TYR A C 1
ATOM 4490 O O . TYR A 1 593 ? -1.694 -11.836 -11.910 1.00 76.50 593 TYR A O 1
ATOM 4498 N N . ASP A 1 594 ? -1.630 -12.654 -13.987 1.00 77.44 594 ASP A N 1
ATOM 4499 C CA . ASP A 1 594 ? -2.328 -13.908 -13.656 1.00 77.44 594 ASP A CA 1
ATOM 4500 C C . ASP A 1 594 ? -1.441 -14.959 -12.950 1.00 77.44 594 ASP A C 1
ATOM 4502 O O . ASP A 1 594 ? -1.943 -16.002 -12.532 1.00 77.44 594 ASP A O 1
ATOM 4506 N N . ILE A 1 595 ? -0.135 -14.704 -12.778 1.00 79.25 595 ILE A N 1
ATOM 4507 C CA . ILE A 1 595 ? 0.794 -15.593 -12.054 1.00 79.25 595 ILE A CA 1
ATOM 4508 C C . ILE A 1 595 ? 1.099 -15.018 -10.663 1.00 79.25 595 ILE A C 1
ATOM 4510 O O . ILE A 1 595 ? 1.733 -13.970 -10.527 1.00 79.25 595 ILE A O 1
ATOM 4514 N N . SER A 1 596 ? 0.696 -15.738 -9.614 1.00 76.31 596 SER A N 1
ATOM 4515 C CA . SER A 1 596 ? 0.890 -15.318 -8.219 1.00 76.31 596 SER A CA 1
ATOM 4516 C C . SER A 1 596 ? 2.370 -15.196 -7.824 1.00 76.31 596 SER A C 1
ATOM 4518 O O . SER A 1 596 ? 3.203 -16.031 -8.178 1.00 76.31 596 SER A O 1
ATOM 4520 N N . GLY A 1 597 ? 2.706 -14.149 -7.064 1.00 75.88 597 GLY A N 1
ATOM 4521 C CA . GLY A 1 597 ? 4.059 -13.888 -6.554 1.00 75.88 597 GLY A CA 1
ATOM 4522 C C . GLY A 1 597 ? 5.070 -13.358 -7.582 1.00 75.88 597 GLY A C 1
ATOM 4523 O O . GLY A 1 597 ? 6.183 -12.990 -7.196 1.00 75.88 597 GLY A O 1
ATOM 4524 N N . VAL A 1 598 ? 4.706 -13.282 -8.866 1.00 84.75 598 VAL A N 1
ATOM 4525 C CA . VAL A 1 598 ? 5.504 -12.618 -9.905 1.00 84.75 598 VAL A CA 1
ATOM 4526 C C . VAL A 1 598 ? 5.270 -11.109 -9.830 1.00 84.75 598 VAL A C 1
ATOM 4528 O O . VAL A 1 598 ? 4.138 -10.645 -9.930 1.00 84.75 598 VAL A O 1
ATOM 4531 N N . ALA A 1 599 ? 6.341 -10.324 -9.694 1.00 86.69 599 ALA A N 1
ATOM 4532 C CA . ALA A 1 599 ? 6.250 -8.861 -9.701 1.00 86.69 599 ALA A CA 1
ATOM 4533 C C . ALA A 1 599 ? 6.781 -8.298 -11.021 1.00 86.69 599 ALA A C 1
ATOM 4535 O O . ALA A 1 599 ? 7.963 -8.462 -11.324 1.00 86.69 599 ALA A O 1
ATOM 4536 N N . TYR A 1 600 ? 5.913 -7.633 -11.787 1.00 87.25 600 TYR A N 1
ATOM 4537 C CA . TYR A 1 600 ? 6.224 -7.024 -13.084 1.00 87.25 600 TYR A CA 1
ATOM 4538 C C . TYR A 1 600 ? 6.125 -5.497 -13.008 1.00 87.25 600 TYR A C 1
ATOM 4540 O O . TYR A 1 600 ? 5.110 -4.946 -12.578 1.00 87.25 600 TYR A O 1
ATOM 4548 N N . GLU A 1 601 ? 7.183 -4.821 -13.449 1.00 88.12 601 GLU A N 1
ATOM 4549 C CA . GLU A 1 601 ? 7.396 -3.383 -13.303 1.00 88.12 601 GLU A CA 1
ATOM 4550 C C . GLU A 1 601 ? 7.936 -2.786 -14.616 1.00 88.12 601 GLU A C 1
ATOM 4552 O O . GLU A 1 601 ? 8.878 -3.312 -15.209 1.00 88.12 601 GLU A O 1
ATOM 4557 N N . GLU A 1 602 ? 7.393 -1.649 -15.058 1.00 86.62 602 GLU A N 1
ATOM 4558 C CA . GLU A 1 602 ? 7.927 -0.878 -16.194 1.00 86.62 602 GLU A CA 1
ATOM 4559 C C . GLU A 1 602 ? 8.456 0.495 -15.756 1.00 86.62 602 GLU A C 1
ATOM 4561 O O . GLU A 1 602 ? 7.849 1.151 -14.911 1.00 86.62 602 GLU A O 1
ATOM 4566 N N . ILE A 1 603 ? 9.570 0.948 -16.344 1.00 86.38 603 ILE A N 1
ATOM 4567 C CA . ILE A 1 603 ? 10.105 2.315 -16.199 1.00 86.38 603 ILE A CA 1
ATOM 4568 C C . ILE A 1 603 ? 10.453 2.854 -17.585 1.00 86.38 603 ILE A C 1
ATOM 4570 O O . ILE A 1 603 ? 11.483 2.504 -18.177 1.00 86.38 603 ILE A O 1
ATOM 4574 N N . GLY A 1 604 ? 9.564 3.703 -18.107 1.00 80.88 604 GLY A N 1
ATOM 4575 C CA . GLY A 1 604 ? 9.599 4.153 -19.494 1.00 80.88 604 GLY A CA 1
ATOM 4576 C C . GLY A 1 604 ? 9.655 2.954 -20.440 1.00 80.88 604 GLY A C 1
ATOM 4577 O O . GLY A 1 604 ? 8.730 2.159 -20.517 1.00 80.88 604 GLY A O 1
ATOM 4578 N N . GLU A 1 605 ? 10.792 2.802 -21.109 1.00 79.75 605 GLU A N 1
ATOM 4579 C CA . GLU A 1 605 ? 11.061 1.764 -22.106 1.00 79.75 605 GLU A CA 1
ATOM 4580 C C . GLU A 1 605 ? 11.777 0.516 -21.532 1.00 79.75 605 GLU A C 1
ATOM 4582 O O . GLU A 1 605 ? 12.346 -0.292 -22.265 1.00 79.75 605 GLU A O 1
ATOM 4587 N N . ASN A 1 606 ? 11.802 0.350 -20.206 1.00 89.56 606 ASN A N 1
ATOM 4588 C CA . ASN A 1 606 ? 12.492 -0.751 -19.524 1.00 89.56 606 ASN A CA 1
ATOM 4589 C C . ASN A 1 606 ? 11.473 -1.615 -18.787 1.00 89.56 606 ASN A C 1
ATOM 4591 O O . ASN A 1 606 ? 10.605 -1.083 -18.097 1.00 89.56 606 ASN A O 1
ATOM 4595 N N . LYS A 1 607 ? 11.598 -2.936 -18.922 1.00 91.50 607 LYS A N 1
ATOM 4596 C CA . LYS A 1 607 ? 10.691 -3.933 -18.352 1.00 91.50 607 LYS A CA 1
ATOM 4597 C C . LYS A 1 607 ? 11.473 -4.795 -17.368 1.00 91.50 607 LYS A C 1
ATOM 4599 O O . LYS A 1 607 ? 12.569 -5.260 -17.685 1.00 91.50 607 LYS A O 1
ATOM 4604 N N . PHE A 1 608 ? 10.926 -4.996 -16.181 1.00 93.75 608 PHE A N 1
ATOM 4605 C CA . PHE A 1 608 ? 11.544 -5.749 -15.098 1.00 93.75 608 PHE A CA 1
ATOM 4606 C C . PHE A 1 608 ? 10.536 -6.762 -14.583 1.00 93.75 608 PHE A C 1
ATOM 4608 O O . PHE A 1 608 ? 9.391 -6.405 -14.320 1.00 93.75 608 PHE A O 1
ATOM 4615 N N . VAL A 1 609 ? 10.961 -8.006 -14.399 1.00 93.81 609 VAL A N 1
ATOM 4616 C CA . VAL A 1 609 ? 10.122 -9.012 -13.756 1.00 93.81 609 VAL A CA 1
ATOM 4617 C C . VAL A 1 609 ? 10.916 -9.844 -12.767 1.00 93.81 609 VAL A C 1
ATOM 4619 O O . VAL A 1 609 ? 12.003 -10.343 -13.068 1.00 93.81 609 VAL A O 1
ATOM 4622 N N . PHE A 1 610 ? 10.371 -9.971 -11.565 1.00 93.12 610 PHE A N 1
ATOM 4623 C CA . PHE A 1 610 ? 10.884 -10.851 -10.535 1.00 93.12 610 PHE A CA 1
ATOM 4624 C C . PHE A 1 610 ? 10.107 -12.164 -10.536 1.00 93.12 610 PHE A C 1
ATOM 4626 O O . PHE A 1 610 ? 8.884 -12.174 -10.406 1.00 93.12 610 PHE A O 1
ATOM 4633 N N . LEU A 1 611 ? 10.844 -13.264 -10.645 1.00 91.62 611 LEU A N 1
ATOM 4634 C CA . LEU A 1 611 ? 10.340 -14.628 -10.691 1.00 91.62 611 LEU A CA 1
ATOM 4635 C C . LEU A 1 611 ? 10.782 -15.353 -9.407 1.00 91.62 611 LEU A C 1
ATOM 4637 O O . LEU A 1 611 ? 11.986 -15.603 -9.247 1.00 91.62 611 LEU A O 1
ATOM 4641 N N . PRO A 1 612 ? 9.868 -15.656 -8.467 1.00 87.69 612 PRO A N 1
ATOM 4642 C CA . PRO A 1 612 ? 10.229 -16.303 -7.210 1.00 87.69 612 PRO A CA 1
ATOM 4643 C C . PRO A 1 612 ? 10.651 -17.762 -7.431 1.00 87.69 612 PRO A C 1
ATOM 4645 O O . PRO A 1 612 ? 10.016 -18.502 -8.180 1.00 87.69 612 PRO A O 1
ATOM 4648 N N . GLU A 1 613 ? 11.706 -18.198 -6.733 1.00 78.44 613 GLU A N 1
ATOM 4649 C CA . GLU A 1 613 ? 12.166 -19.604 -6.736 1.00 78.44 613 GLU A CA 1
ATOM 4650 C C . GLU A 1 613 ? 11.342 -20.506 -5.785 1.00 78.44 613 GLU A C 1
ATOM 4652 O O . GLU A 1 613 ? 11.490 -21.730 -5.778 1.00 78.44 613 GLU A O 1
ATOM 4657 N N . SER A 1 614 ? 10.456 -19.926 -4.968 1.00 63.91 614 SER A N 1
ATOM 4658 C CA . SER A 1 614 ? 9.605 -20.655 -4.023 1.00 63.91 614 SER A CA 1
ATOM 4659 C C . SER A 1 614 ? 8.415 -21.332 -4.712 1.00 63.91 614 SER A C 1
ATOM 4661 O O . SER A 1 614 ? 7.545 -20.650 -5.239 1.00 63.91 614 SER A O 1
ATOM 4663 N N . GLY A 1 615 ? 8.334 -22.662 -4.625 1.00 60.12 615 GLY A N 1
ATOM 4664 C CA . GLY A 1 615 ? 7.237 -23.471 -5.185 1.00 60.12 615 GLY A CA 1
ATOM 4665 C C . GLY A 1 615 ? 7.731 -24.562 -6.134 1.00 60.12 615 GLY A C 1
ATOM 4666 O O . GLY A 1 615 ? 7.196 -25.667 -6.132 1.00 60.12 615 GLY A O 1
ATOM 4667 N N . GLY A 1 616 ? 8.842 -24.302 -6.831 1.00 65.50 616 GLY A N 1
ATOM 4668 C CA . GLY A 1 616 ? 9.395 -25.203 -7.845 1.00 65.50 616 GLY A CA 1
ATOM 4669 C C . GLY A 1 616 ? 8.822 -24.993 -9.248 1.00 65.50 616 GLY A C 1
ATOM 4670 O O . GLY A 1 616 ? 9.002 -25.869 -10.089 1.00 65.50 616 GLY A O 1
ATOM 4671 N N . GLU A 1 617 ? 8.159 -23.858 -9.491 1.00 73.19 617 GLU A N 1
ATOM 4672 C CA . GLU A 1 617 ? 7.624 -23.501 -10.805 1.00 73.19 617 GLU A CA 1
ATOM 4673 C C . GLU A 1 617 ? 8.714 -23.284 -11.857 1.00 73.19 617 GLU A C 1
ATOM 4675 O O . GLU A 1 617 ? 9.779 -22.717 -11.594 1.00 73.19 617 GLU A O 1
ATOM 4680 N N . GLU A 1 618 ? 8.407 -23.711 -13.082 1.00 83.69 618 GLU A N 1
ATOM 4681 C CA . GLU A 1 618 ? 9.210 -23.450 -14.272 1.00 83.69 618 GLU A CA 1
ATOM 4682 C C . GLU A 1 618 ? 8.522 -22.365 -15.110 1.00 83.69 618 GLU A C 1
ATOM 4684 O O . GLU A 1 618 ? 7.475 -22.599 -15.710 1.00 83.69 618 GLU A O 1
ATOM 4689 N N . TYR A 1 619 ? 9.125 -21.175 -15.168 1.00 90.00 619 TYR A N 1
ATOM 4690 C CA . TYR A 1 619 ? 8.622 -20.066 -15.981 1.00 90.00 619 TYR A CA 1
ATOM 4691 C C . TYR A 1 619 ? 9.157 -20.136 -17.414 1.00 90.00 619 TYR A C 1
ATOM 4693 O O . TYR A 1 619 ? 10.371 -20.228 -17.635 1.00 90.00 619 TYR A O 1
ATOM 4701 N N . ARG A 1 620 ? 8.263 -19.995 -18.396 1.00 90.12 620 ARG A N 1
ATOM 4702 C CA . ARG A 1 620 ? 8.608 -19.713 -19.795 1.00 90.12 620 ARG A CA 1
ATOM 4703 C C . ARG A 1 620 ? 8.626 -18.200 -19.993 1.00 90.12 620 ARG A C 1
ATOM 4705 O O . ARG A 1 620 ? 7.611 -17.544 -19.784 1.00 90.12 620 ARG A O 1
ATOM 4712 N N . VAL A 1 621 ? 9.772 -17.659 -20.397 1.00 95.00 621 VAL A N 1
ATOM 4713 C CA . VAL A 1 621 ? 9.969 -16.217 -20.602 1.00 95.00 621 VAL A CA 1
ATOM 4714 C C . VAL A 1 621 ? 10.151 -15.932 -22.089 1.00 95.00 621 VAL A C 1
ATOM 4716 O O . VAL A 1 621 ? 11.040 -16.510 -22.720 1.00 95.00 621 VAL A O 1
ATOM 4719 N N . GLU A 1 622 ? 9.335 -15.036 -22.636 1.00 94.50 622 GLU A N 1
ATOM 4720 C CA . GLU A 1 622 ? 9.275 -14.709 -24.065 1.00 94.50 622 GLU A CA 1
ATOM 4721 C C . GLU A 1 622 ? 9.377 -13.191 -24.282 1.00 94.50 622 GLU A C 1
ATOM 4723 O O . GLU A 1 622 ? 8.946 -12.399 -23.439 1.00 94.50 622 GLU A O 1
ATOM 4728 N N . LEU A 1 623 ? 9.998 -12.782 -25.391 1.00 93.81 623 LEU A N 1
ATOM 4729 C CA . LEU A 1 623 ? 10.166 -11.386 -25.791 1.00 93.81 623 LEU A CA 1
ATOM 4730 C C . LEU A 1 623 ? 9.686 -11.187 -27.229 1.00 93.81 623 LEU A C 1
ATOM 4732 O O . LEU A 1 623 ? 10.219 -11.816 -28.146 1.00 93.81 623 LEU A O 1
ATOM 4736 N N . ASP A 1 624 ? 8.789 -10.226 -27.422 1.00 89.44 624 ASP A N 1
ATOM 4737 C CA . ASP A 1 624 ? 8.277 -9.851 -28.741 1.00 89.44 624 ASP A CA 1
ATOM 4738 C C . ASP A 1 624 ? 8.843 -8.494 -29.153 1.00 89.44 624 ASP A C 1
ATOM 4740 O O . ASP A 1 624 ? 8.683 -7.501 -28.441 1.00 89.44 624 ASP A O 1
ATOM 4744 N N . GLY A 1 625 ? 9.513 -8.428 -30.303 1.00 85.44 625 GLY A N 1
ATOM 4745 C CA . GLY A 1 625 ? 10.052 -7.186 -30.847 1.00 85.44 625 GLY A CA 1
ATOM 4746 C C . GLY A 1 625 ? 8.954 -6.190 -31.211 1.00 85.44 625 GLY A C 1
ATOM 4747 O O . GLY A 1 625 ? 8.009 -6.531 -31.919 1.00 85.44 625 GLY A O 1
ATOM 4748 N N . THR A 1 626 ? 9.090 -4.938 -30.766 1.00 81.94 626 THR A N 1
ATOM 4749 C CA . THR A 1 626 ? 8.097 -3.878 -31.028 1.00 81.94 626 THR A CA 1
ATOM 4750 C C . THR A 1 626 ? 8.548 -2.880 -32.098 1.00 81.94 626 THR A C 1
ATOM 4752 O O . THR A 1 626 ? 7.717 -2.385 -32.853 1.00 81.94 626 THR A O 1
ATOM 4755 N N . ASP A 1 627 ? 9.854 -2.632 -32.235 1.00 81.69 627 ASP A N 1
ATOM 4756 C CA . ASP A 1 627 ? 10.438 -1.744 -33.253 1.00 81.69 627 ASP A CA 1
ATOM 4757 C C . ASP A 1 627 ? 11.858 -2.206 -33.648 1.00 81.69 627 ASP A C 1
ATOM 4759 O O . ASP A 1 627 ? 12.429 -3.130 -33.068 1.00 81.69 627 ASP A O 1
ATOM 4763 N N . SER A 1 628 ? 12.438 -1.587 -34.676 1.00 83.88 628 SER A N 1
ATOM 4764 C CA . SER A 1 628 ? 13.797 -1.838 -35.157 1.00 83.88 628 SER A CA 1
ATOM 4765 C C . SER A 1 628 ? 14.847 -1.177 -34.264 1.00 83.88 628 SER A C 1
ATOM 4767 O O . SER A 1 628 ? 14.953 0.046 -34.209 1.00 83.88 628 SER A O 1
ATOM 4769 N N . GLY A 1 629 ? 15.701 -1.979 -33.632 1.00 86.94 629 GLY A N 1
ATOM 4770 C CA . GLY A 1 629 ? 16.753 -1.469 -32.757 1.00 86.94 629 GLY A CA 1
ATOM 4771 C C . GLY A 1 629 ? 17.645 -2.567 -32.193 1.00 86.94 629 GLY A C 1
ATOM 4772 O O . GLY A 1 629 ? 17.943 -3.560 -32.862 1.00 86.94 629 GLY A O 1
ATOM 4773 N N . THR A 1 630 ? 18.073 -2.383 -30.947 1.00 88.50 630 THR A N 1
ATOM 4774 C CA . THR A 1 630 ? 18.782 -3.400 -30.165 1.00 88.50 630 THR A CA 1
ATOM 4775 C C . THR A 1 630 ? 18.256 -3.419 -28.738 1.00 88.50 630 THR A C 1
ATOM 4777 O O . THR A 1 630 ? 18.260 -2.366 -28.100 1.00 88.50 630 THR A O 1
ATOM 4780 N N . PHE A 1 631 ? 17.897 -4.591 -28.214 1.00 90.50 631 PHE A N 1
ATOM 4781 C CA . PHE A 1 631 ? 17.625 -4.753 -26.785 1.00 90.50 631 PHE A CA 1
ATOM 4782 C C . PHE A 1 631 ? 18.888 -5.161 -26.021 1.00 90.50 631 PHE A C 1
ATOM 4784 O O . PHE A 1 631 ? 19.869 -5.650 -26.586 1.00 90.50 631 PHE A O 1
ATOM 4791 N N . SER A 1 632 ? 18.864 -4.973 -24.707 1.00 92.12 632 SER A N 1
ATOM 4792 C CA . SER A 1 632 ? 19.796 -5.628 -23.787 1.00 92.12 632 SER A CA 1
ATOM 4793 C C . SER A 1 632 ? 18.993 -6.361 -22.719 1.00 92.12 632 SER A C 1
ATOM 4795 O O . SER A 1 632 ? 17.923 -5.900 -22.325 1.00 92.12 632 SER A O 1
ATOM 4797 N N . LEU A 1 633 ? 19.513 -7.499 -22.265 1.00 94.81 633 LEU A N 1
ATOM 4798 C CA . LEU A 1 633 ? 18.867 -8.388 -21.300 1.00 94.81 633 LEU A CA 1
ATOM 4799 C C . LEU A 1 633 ? 19.828 -8.658 -20.139 1.00 94.81 633 LEU A C 1
ATOM 4801 O O . LEU A 1 633 ? 20.993 -9.005 -20.349 1.00 94.81 633 LEU A O 1
ATOM 4805 N N . ARG A 1 634 ? 19.324 -8.541 -18.911 1.00 95.06 634 ARG A N 1
ATOM 4806 C CA . ARG A 1 634 ? 19.975 -8.995 -17.678 1.00 95.06 634 ARG A CA 1
ATOM 4807 C C . ARG A 1 634 ? 19.126 -10.104 -17.072 1.00 95.06 634 ARG A C 1
ATOM 4809 O O . ARG A 1 634 ? 17.916 -9.948 -16.948 1.00 95.06 634 ARG A O 1
ATOM 4816 N N . VAL A 1 635 ? 19.764 -11.195 -16.670 1.00 96.38 635 VAL A N 1
ATOM 4817 C CA . VAL A 1 635 ? 19.158 -12.219 -15.813 1.00 96.38 635 VAL A CA 1
ATOM 4818 C C . VAL A 1 635 ? 20.009 -12.307 -14.556 1.00 96.38 635 VAL A C 1
ATOM 4820 O O . VAL A 1 635 ? 21.146 -12.781 -14.604 1.00 96.38 635 VAL A O 1
ATOM 4823 N N . SER A 1 636 ? 19.476 -11.796 -13.452 1.00 95.69 636 SER A N 1
ATOM 4824 C CA . SER A 1 636 ? 20.154 -11.678 -12.162 1.00 95.69 636 SER A CA 1
ATOM 4825 C C . SER A 1 636 ? 19.578 -12.672 -11.158 1.00 95.69 636 SER A C 1
ATOM 4827 O O . SER A 1 636 ? 18.361 -12.790 -11.021 1.00 95.69 636 SER A O 1
ATOM 4829 N N . LYS A 1 637 ? 20.441 -13.391 -10.435 1.00 95.00 637 LYS A N 1
ATOM 4830 C CA . LYS A 1 637 ? 20.041 -14.185 -9.269 1.00 95.00 637 LYS A CA 1
ATOM 4831 C C . LYS A 1 637 ? 19.967 -13.269 -8.055 1.00 95.00 637 LYS A C 1
ATOM 4833 O O . LYS A 1 637 ? 20.926 -12.549 -7.785 1.00 95.00 637 LYS A O 1
ATOM 4838 N N . VAL A 1 638 ? 18.844 -13.320 -7.345 1.00 93.19 638 VAL A N 1
ATOM 4839 C CA . VAL A 1 638 ? 18.625 -12.620 -6.079 1.00 93.19 638 VAL A CA 1
ATOM 4840 C C . VAL A 1 638 ? 18.589 -13.654 -4.960 1.00 93.19 638 VAL A C 1
ATOM 4842 O O . VAL A 1 638 ? 17.836 -14.623 -5.044 1.00 93.19 638 VAL A O 1
ATOM 4845 N N . GLU A 1 639 ? 19.385 -13.452 -3.916 1.00 91.69 639 GLU A N 1
ATOM 4846 C CA . GLU A 1 639 ? 19.403 -14.269 -2.700 1.00 91.69 639 GLU A CA 1
ATOM 4847 C C . GLU A 1 639 ? 19.528 -13.335 -1.491 1.00 91.69 639 GLU A C 1
ATOM 4849 O O . GLU A 1 639 ? 20.376 -12.447 -1.480 1.00 91.69 639 GLU A O 1
ATOM 4854 N N . ASN A 1 640 ? 18.704 -13.530 -0.457 1.00 90.19 640 ASN A N 1
ATOM 4855 C CA . ASN A 1 640 ? 18.713 -12.709 0.764 1.00 90.19 640 ASN A CA 1
ATOM 4856 C C . ASN A 1 640 ? 18.601 -11.192 0.505 1.00 90.19 640 ASN A C 1
ATOM 4858 O O . ASN A 1 640 ? 19.274 -10.406 1.167 1.00 90.19 640 ASN A O 1
ATOM 4862 N N . ASN A 1 641 ? 17.733 -10.785 -0.431 1.00 90.38 641 ASN A N 1
ATOM 4863 C CA . ASN A 1 641 ? 17.545 -9.390 -0.871 1.00 90.38 641 ASN A CA 1
ATOM 4864 C C . ASN A 1 641 ? 18.717 -8.770 -1.672 1.00 90.38 641 ASN A C 1
ATOM 4866 O O . ASN A 1 641 ? 18.658 -7.584 -1.986 1.00 90.38 641 ASN A O 1
ATOM 4870 N N . GLU A 1 642 ? 19.756 -9.529 -2.041 1.00 91.44 642 GLU A N 1
ATOM 4871 C CA . GLU A 1 642 ? 20.914 -9.024 -2.801 1.00 91.44 642 GLU A CA 1
ATOM 4872 C C . GLU A 1 642 ? 21.109 -9.762 -4.136 1.00 91.44 642 GLU A C 1
ATOM 4874 O O . GLU A 1 642 ? 20.802 -10.948 -4.260 1.00 91.44 642 GLU A O 1
ATOM 4879 N N . ILE A 1 643 ? 21.660 -9.078 -5.148 1.00 93.19 643 ILE A N 1
ATOM 4880 C CA . ILE A 1 643 ? 22.041 -9.707 -6.424 1.00 93.19 643 ILE A CA 1
ATOM 4881 C C . ILE A 1 643 ? 23.382 -10.440 -6.256 1.00 93.19 643 ILE A C 1
ATOM 4883 O O . ILE A 1 643 ? 24.411 -9.820 -5.969 1.00 93.19 643 ILE A O 1
ATOM 4887 N N . THR A 1 644 ? 23.391 -11.759 -6.476 1.00 94.50 644 THR A N 1
ATOM 4888 C CA . THR A 1 644 ? 24.575 -12.616 -6.273 1.00 94.50 644 THR A CA 1
ATOM 4889 C C . THR A 1 644 ? 25.298 -13.002 -7.565 1.00 94.50 644 THR A C 1
ATOM 4891 O O . THR A 1 644 ? 26.530 -13.083 -7.575 1.00 94.50 644 THR A O 1
ATOM 4894 N N . GLU A 1 645 ? 24.571 -13.161 -8.674 1.00 96.06 645 GLU A N 1
ATOM 4895 C CA . GLU A 1 645 ? 25.118 -13.370 -10.024 1.00 96.06 645 GLU A CA 1
ATOM 4896 C C . GLU A 1 645 ? 24.280 -12.609 -11.065 1.00 96.06 645 GLU A C 1
ATOM 4898 O O . GLU A 1 645 ? 23.065 -12.511 -10.914 1.00 96.06 645 GLU A O 1
ATOM 4903 N N . THR A 1 646 ? 24.885 -12.144 -12.165 1.00 96.81 646 THR A N 1
ATOM 4904 C CA . THR A 1 646 ? 24.151 -11.613 -13.334 1.00 96.81 646 THR A CA 1
ATOM 4905 C C . THR A 1 646 ? 24.721 -12.147 -14.646 1.00 96.81 646 THR A C 1
ATOM 4907 O O . THR A 1 646 ? 25.927 -12.069 -14.879 1.00 96.81 646 THR A O 1
ATOM 4910 N N . ALA A 1 647 ? 23.857 -12.642 -15.533 1.00 97.00 647 ALA A N 1
ATOM 4911 C CA . ALA A 1 647 ? 24.160 -12.846 -16.948 1.00 97.00 647 ALA A CA 1
ATOM 4912 C C . ALA A 1 647 ? 23.657 -11.642 -17.751 1.00 97.00 647 ALA A C 1
ATOM 4914 O O . ALA A 1 647 ? 22.488 -11.270 -17.646 1.00 97.00 647 ALA A O 1
ATOM 4915 N N . TYR A 1 648 ? 24.535 -11.035 -18.548 1.00 95.88 648 TYR A N 1
ATOM 4916 C CA . TYR A 1 648 ? 24.227 -9.874 -19.379 1.00 95.88 648 TYR A CA 1
ATOM 4917 C C . TYR A 1 648 ? 24.394 -10.205 -20.864 1.00 95.88 648 TYR A C 1
ATOM 4919 O O . TYR A 1 648 ? 25.411 -10.750 -21.303 1.00 95.88 648 TYR A O 1
ATOM 4927 N N . TYR A 1 649 ? 23.378 -9.839 -21.637 1.00 95.31 649 TYR A N 1
ATOM 4928 C CA . TYR A 1 649 ? 23.306 -9.912 -23.089 1.00 95.31 649 TYR A CA 1
ATOM 4929 C C . TYR A 1 649 ? 23.203 -8.480 -23.616 1.00 95.31 649 TYR A C 1
ATOM 4931 O O . TYR A 1 649 ? 22.322 -7.725 -23.202 1.00 95.31 649 TYR A O 1
ATOM 4939 N N . SER A 1 650 ? 24.127 -8.090 -24.495 1.00 92.44 650 SER A N 1
ATOM 4940 C CA . SER A 1 650 ? 24.340 -6.687 -24.862 1.00 92.44 650 SER A CA 1
ATOM 4941 C C . SER A 1 650 ? 24.065 -6.441 -26.340 1.00 92.44 650 SER A C 1
ATOM 4943 O O . SER A 1 650 ? 24.653 -7.108 -27.191 1.00 92.44 650 SER A O 1
ATOM 4945 N N . ASP A 1 651 ? 23.237 -5.435 -26.620 1.00 88.50 651 ASP A N 1
ATOM 4946 C CA . ASP A 1 651 ? 22.967 -4.891 -27.957 1.00 88.50 651 ASP A CA 1
ATOM 4947 C C . ASP A 1 651 ? 22.476 -5.943 -28.978 1.00 88.50 651 ASP A C 1
ATOM 4949 O O . ASP A 1 651 ? 22.959 -6.011 -30.112 1.00 88.50 651 ASP A O 1
ATOM 4953 N N . ILE A 1 652 ? 21.511 -6.775 -28.570 1.00 93.19 652 ILE A N 1
ATOM 4954 C CA . ILE A 1 652 ? 20.913 -7.837 -29.389 1.00 93.19 652 ILE A CA 1
ATOM 4955 C C . ILE A 1 652 ? 19.972 -7.213 -30.434 1.00 93.19 652 ILE A C 1
ATOM 4957 O O . ILE A 1 652 ? 18.996 -6.569 -30.046 1.00 93.19 652 ILE A O 1
ATOM 4961 N N . PRO A 1 653 ? 20.232 -7.365 -31.749 1.00 91.44 653 PRO A N 1
ATOM 4962 C CA . PRO A 1 653 ? 19.410 -6.753 -32.791 1.00 91.44 653 PRO A CA 1
ATOM 4963 C C . PRO A 1 653 ? 17.977 -7.289 -32.821 1.00 91.44 653 PRO A C 1
ATOM 4965 O O . PRO A 1 653 ? 17.765 -8.498 -32.782 1.00 91.44 653 PRO A O 1
ATOM 4968 N N . VAL A 1 654 ? 17.008 -6.388 -32.979 1.00 91.12 654 VAL A N 1
ATOM 4969 C CA . VAL A 1 654 ? 15.569 -6.691 -32.947 1.00 91.12 654 VAL A CA 1
ATOM 4970 C C . VAL A 1 654 ? 14.809 -5.840 -33.968 1.00 91.12 654 VAL A C 1
ATOM 4972 O O . VAL A 1 654 ? 15.286 -4.783 -34.388 1.00 91.12 654 VAL A O 1
ATOM 4975 N N . ASN A 1 655 ? 13.658 -6.331 -34.419 1.00 86.19 655 ASN A N 1
ATOM 4976 C CA . ASN A 1 655 ? 12.662 -5.612 -35.213 1.00 86.19 655 ASN A CA 1
ATOM 4977 C C . ASN A 1 655 ? 11.249 -6.110 -34.854 1.00 86.19 655 ASN A C 1
ATOM 4979 O O . ASN A 1 655 ? 11.121 -7.092 -34.131 1.00 86.19 655 ASN A O 1
ATOM 4983 N N . SER A 1 656 ? 10.197 -5.497 -35.402 1.00 85.81 656 SER A N 1
ATOM 4984 C CA . SER A 1 656 ? 8.792 -5.850 -35.119 1.00 85.81 656 SER A CA 1
ATOM 4985 C C . SER A 1 656 ? 8.312 -7.215 -35.652 1.00 85.81 656 SER A C 1
ATOM 4987 O O . SER A 1 656 ? 7.121 -7.511 -35.658 1.00 85.81 656 SER A O 1
ATOM 4989 N N . SER A 1 657 ? 9.222 -8.048 -36.160 1.00 85.00 657 SER A N 1
ATOM 4990 C CA . SER A 1 657 ? 8.994 -9.464 -36.485 1.00 85.00 657 SER A CA 1
ATOM 4991 C C . SER A 1 657 ? 9.960 -10.390 -35.740 1.00 85.00 657 SER A C 1
ATOM 4993 O O . SER A 1 657 ? 10.070 -11.555 -36.098 1.00 85.00 657 SER A O 1
ATOM 4995 N N . SER A 1 658 ? 10.724 -9.881 -34.771 1.00 90.12 658 SER A N 1
ATOM 4996 C CA . SER A 1 658 ? 11.638 -10.693 -33.969 1.00 90.12 658 SER A CA 1
ATOM 4997 C C . SER A 1 658 ? 10.932 -11.279 -32.750 1.00 90.12 658 SER A C 1
ATOM 4999 O O . SER A 1 658 ? 10.268 -10.547 -32.024 1.00 90.12 658 SER A O 1
ATOM 5001 N N . GLU A 1 659 ? 11.161 -12.560 -32.493 1.00 93.75 659 GLU A N 1
ATOM 5002 C CA . GLU A 1 659 ? 10.703 -13.282 -31.300 1.00 93.75 659 GLU A CA 1
ATOM 5003 C C . GLU A 1 659 ? 11.935 -13.799 -30.542 1.00 93.75 659 GLU A C 1
ATOM 5005 O O . GLU A 1 659 ? 12.958 -14.132 -31.154 1.00 93.75 659 GLU A O 1
ATOM 5010 N N . ALA A 1 660 ? 11.874 -13.895 -29.215 1.00 95.19 660 ALA A N 1
ATOM 5011 C CA . ALA A 1 660 ? 12.931 -14.521 -28.425 1.00 95.19 660 ALA A CA 1
ATOM 5012 C C . ALA A 1 660 ? 12.388 -15.284 -27.218 1.00 95.19 660 ALA A C 1
ATOM 5014 O O . ALA A 1 660 ? 11.405 -14.888 -26.604 1.00 95.19 660 ALA A O 1
ATOM 5015 N N . THR A 1 661 ? 13.082 -16.352 -26.834 1.00 95.19 661 THR A N 1
ATOM 5016 C CA . THR A 1 661 ? 12.747 -17.184 -25.673 1.00 95.19 661 THR A CA 1
ATOM 5017 C C . THR A 1 661 ? 13.948 -17.304 -24.745 1.00 95.19 661 THR A C 1
ATOM 5019 O O . THR A 1 661 ? 15.077 -17.507 -25.205 1.00 95.19 661 THR A O 1
ATOM 5022 N N . ILE A 1 662 ? 13.718 -17.218 -23.435 1.00 94.88 662 ILE A N 1
ATOM 5023 C CA . ILE A 1 662 ? 14.755 -17.365 -22.410 1.00 94.88 662 ILE A CA 1
ATOM 5024 C C . ILE A 1 662 ? 14.477 -18.632 -21.598 1.00 94.88 662 ILE A C 1
ATOM 5026 O O . ILE A 1 662 ? 13.502 -18.713 -20.854 1.00 94.88 662 ILE A O 1
ATOM 5030 N N . THR A 1 663 ? 15.380 -19.609 -21.693 1.00 92.50 663 THR A N 1
ATOM 5031 C CA . THR A 1 663 ? 15.401 -20.770 -20.794 1.00 92.50 663 THR A CA 1
ATOM 5032 C C . THR A 1 663 ? 16.228 -20.419 -19.562 1.00 92.50 663 THR A C 1
ATOM 5034 O O . THR A 1 663 ? 17.455 -20.301 -19.636 1.00 92.50 663 THR A O 1
ATOM 5037 N N . LEU A 1 664 ? 15.554 -20.228 -18.428 1.00 91.44 664 LEU A N 1
ATOM 5038 C CA . LEU A 1 664 ? 16.190 -19.923 -17.147 1.00 91.44 664 LEU A CA 1
ATOM 5039 C C . LEU A 1 664 ? 16.973 -21.128 -16.593 1.00 91.44 664 LEU A C 1
ATOM 5041 O O . LEU A 1 664 ? 16.814 -22.270 -17.021 1.00 91.44 664 LEU A O 1
ATOM 5045 N N . SER A 1 665 ? 17.878 -20.868 -15.653 1.00 88.81 665 SER A N 1
ATOM 5046 C CA . SER A 1 665 ? 18.707 -21.886 -14.999 1.00 88.81 665 SER A CA 1
ATOM 5047 C C . SER A 1 665 ? 19.106 -21.445 -13.592 1.00 88.81 665 SER A C 1
ATOM 5049 O O . SER A 1 665 ? 19.129 -20.251 -13.293 1.00 88.81 665 SER A O 1
ATOM 5051 N N . GLU A 1 666 ? 19.443 -22.409 -12.727 1.00 85.62 666 GLU A N 1
ATOM 5052 C CA . GLU A 1 666 ? 19.811 -22.160 -11.324 1.00 85.62 666 GLU A CA 1
ATOM 5053 C C . GLU A 1 666 ? 20.977 -21.158 -11.203 1.00 85.62 666 GLU A C 1
ATOM 5055 O O . GLU A 1 666 ? 20.844 -20.144 -10.511 1.00 85.62 666 GLU A O 1
ATOM 5060 N N . SER A 1 667 ? 22.074 -21.395 -11.939 1.00 88.81 667 SER A N 1
ATOM 5061 C CA . SER A 1 667 ? 23.103 -20.381 -12.205 1.00 88.81 667 SER A CA 1
ATOM 5062 C C . SER A 1 667 ? 22.785 -19.645 -13.500 1.00 88.81 667 SER A C 1
ATOM 5064 O O . SER A 1 667 ? 22.567 -20.262 -14.548 1.00 88.81 667 SER A O 1
ATOM 5066 N N . VAL A 1 668 ? 22.870 -18.316 -13.440 1.00 91.69 668 VAL A N 1
ATOM 5067 C CA . VAL A 1 668 ? 22.616 -17.421 -14.580 1.00 91.69 668 VAL A CA 1
ATOM 5068 C C . VAL A 1 668 ? 23.579 -17.679 -15.744 1.00 91.69 668 VAL A C 1
ATOM 5070 O O . VAL A 1 668 ? 23.247 -17.436 -16.898 1.00 91.69 668 VAL A O 1
ATOM 5073 N N . SER A 1 669 ? 24.762 -18.239 -15.459 1.00 90.75 669 SER A N 1
ATOM 5074 C CA . SER A 1 669 ? 25.766 -18.618 -16.462 1.00 90.75 669 SER A CA 1
ATOM 5075 C C . SER A 1 669 ? 25.308 -19.700 -17.447 1.00 90.75 669 SER A C 1
ATOM 5077 O O . SER A 1 669 ? 25.920 -19.852 -18.504 1.00 90.75 669 SER A O 1
ATOM 5079 N N . SER A 1 670 ? 24.266 -20.459 -17.092 1.00 91.38 670 SER A N 1
ATOM 5080 C CA . SER A 1 670 ? 23.680 -21.525 -17.917 1.00 91.38 670 SER A CA 1
ATOM 5081 C C . SER A 1 670 ? 22.338 -21.134 -18.545 1.00 91.38 670 SER A C 1
ATOM 5083 O O . SER A 1 670 ? 21.800 -21.914 -19.324 1.00 91.38 670 SER A O 1
ATOM 5085 N N . THR A 1 671 ? 21.818 -19.937 -18.243 1.00 92.25 671 THR A N 1
ATOM 5086 C CA . THR A 1 671 ? 20.629 -19.377 -18.896 1.00 92.25 671 THR A CA 1
ATOM 5087 C C . THR A 1 671 ? 20.866 -19.266 -20.398 1.00 92.25 671 THR A C 1
ATOM 5089 O O . THR A 1 671 ? 21.897 -18.740 -20.819 1.00 92.25 671 THR A O 1
ATOM 5092 N N . VAL A 1 672 ? 19.900 -19.707 -21.201 1.00 94.38 672 VAL A N 1
ATOM 5093 C CA . VAL A 1 672 ? 19.979 -19.685 -22.667 1.00 94.38 672 VAL A CA 1
ATOM 5094 C C . VAL A 1 672 ? 18.987 -18.662 -23.212 1.00 94.38 672 VAL A C 1
ATOM 5096 O O . VAL A 1 672 ? 17.792 -18.779 -22.960 1.00 94.38 672 VAL A O 1
ATOM 5099 N N . LEU A 1 673 ? 19.479 -17.675 -23.964 1.00 96.06 673 LEU A N 1
ATOM 5100 C CA . LEU A 1 673 ? 18.660 -16.808 -24.815 1.00 96.06 673 LEU A CA 1
ATOM 5101 C C . LEU A 1 673 ? 18.686 -17.362 -26.243 1.00 96.06 673 LEU A C 1
ATOM 5103 O O . LEU A 1 673 ? 19.766 -17.554 -26.805 1.00 96.06 673 LEU A O 1
ATOM 5107 N N . GLU A 1 674 ? 17.521 -17.562 -26.845 1.00 97.00 674 GLU A N 1
ATOM 5108 C CA . GLU A 1 674 ? 17.384 -17.916 -28.261 1.00 97.00 674 GLU A CA 1
ATOM 5109 C C . GLU A 1 674 ? 16.504 -16.878 -28.962 1.00 97.00 674 GLU A C 1
ATOM 5111 O O . GLU A 1 674 ? 15.506 -16.440 -28.397 1.00 97.00 674 GLU A O 1
ATOM 5116 N N . VAL A 1 675 ? 16.890 -16.448 -30.166 1.00 96.00 675 VAL A N 1
ATOM 5117 C CA . VAL A 1 675 ? 16.228 -15.356 -30.904 1.00 96.00 675 VAL A CA 1
ATOM 5118 C C . VAL A 1 675 ? 15.930 -15.802 -32.330 1.00 96.00 675 VAL A C 1
ATOM 5120 O O . VAL A 1 675 ? 16.834 -16.242 -33.040 1.00 96.00 675 VAL A O 1
ATOM 5123 N N . ASP A 1 676 ? 14.688 -15.638 -32.779 1.00 95.19 676 ASP A N 1
ATOM 5124 C CA . ASP A 1 676 ? 14.337 -15.617 -34.197 1.00 95.19 676 ASP A CA 1
ATOM 5125 C C . ASP A 1 676 ? 14.226 -14.161 -34.653 1.00 95.19 676 ASP A C 1
ATOM 5127 O O . ASP A 1 676 ? 13.226 -13.483 -34.435 1.00 95.19 676 ASP A O 1
ATOM 5131 N N . GLN A 1 677 ? 15.267 -13.665 -35.318 1.00 89.50 677 GLN A N 1
ATOM 5132 C CA . GLN A 1 677 ? 15.316 -12.271 -35.761 1.00 89.50 677 GLN A CA 1
ATOM 5133 C C . GLN A 1 677 ? 14.318 -11.953 -36.899 1.00 89.50 677 GLN A C 1
ATOM 5135 O O . GLN A 1 677 ? 14.097 -10.779 -37.213 1.00 89.50 677 GLN A O 1
ATOM 5140 N N . ALA A 1 678 ? 13.751 -12.969 -37.558 1.00 87.00 678 ALA A N 1
ATOM 5141 C CA . ALA A 1 678 ? 13.015 -12.835 -38.814 1.00 87.00 678 ALA A CA 1
ATOM 5142 C C . ALA A 1 678 ? 11.550 -13.315 -38.763 1.00 87.00 678 ALA A C 1
ATOM 5144 O O . ALA A 1 678 ? 10.877 -13.232 -39.794 1.00 87.00 678 ALA A O 1
ATOM 5145 N N . GLY A 1 679 ? 11.066 -13.821 -37.624 1.00 84.38 679 GLY A N 1
ATOM 5146 C CA . GLY A 1 679 ? 9.674 -14.263 -37.447 1.00 84.38 679 GLY A CA 1
ATOM 5147 C C . GLY A 1 679 ? 9.341 -15.483 -38.307 1.00 84.38 679 GLY A C 1
ATOM 5148 O O . GLY A 1 679 ? 8.335 -15.522 -39.018 1.00 84.38 679 GLY A O 1
ATOM 5149 N N . THR A 1 680 ? 10.252 -16.455 -38.340 1.00 87.06 680 THR A N 1
ATOM 5150 C CA . THR A 1 680 ? 10.212 -17.633 -39.222 1.00 87.06 680 THR A CA 1
ATOM 5151 C C . THR A 1 680 ? 9.995 -18.966 -38.495 1.00 87.06 680 THR A C 1
ATOM 5153 O O . THR A 1 680 ? 9.887 -20.001 -39.162 1.00 87.06 680 THR A O 1
ATOM 5156 N N . GLY A 1 681 ? 9.952 -18.958 -37.161 1.00 85.88 681 GLY A N 1
ATOM 5157 C CA . GLY A 1 681 ? 10.017 -20.130 -36.287 1.00 85.88 681 GLY A CA 1
ATOM 5158 C C . GLY A 1 681 ? 11.415 -20.761 -36.169 1.00 85.88 681 GLY A C 1
ATOM 5159 O O . GLY A 1 681 ? 11.512 -21.932 -35.802 1.00 85.88 681 GLY A O 1
ATOM 5160 N N . ASN A 1 682 ? 12.493 -20.048 -36.525 1.00 91.19 682 ASN A N 1
ATOM 5161 C CA . ASN A 1 682 ? 13.876 -20.541 -36.474 1.00 91.19 682 ASN A CA 1
ATOM 5162 C C . ASN A 1 682 ? 14.703 -19.729 -35.468 1.00 91.19 682 ASN A C 1
ATOM 5164 O O . ASN A 1 682 ? 15.311 -18.720 -35.816 1.00 91.19 682 ASN A O 1
ATOM 5168 N N . PHE A 1 683 ? 14.748 -20.212 -34.231 1.00 94.25 683 PHE A N 1
ATOM 5169 C CA . PHE A 1 683 ? 15.507 -19.594 -33.149 1.00 94.25 683 PHE A CA 1
ATOM 5170 C C . PHE A 1 683 ? 17.003 -19.944 -33.235 1.00 94.25 683 PHE A C 1
ATOM 5172 O O . PHE A 1 683 ? 17.373 -21.105 -33.433 1.00 94.25 683 PHE A O 1
ATOM 5179 N N . GLU A 1 684 ? 17.869 -18.943 -33.064 1.00 95.88 684 GLU A N 1
ATOM 5180 C CA . GLU A 1 684 ? 19.320 -19.107 -32.929 1.00 95.88 684 GLU A CA 1
ATOM 5181 C C . GLU A 1 684 ? 19.777 -18.742 -31.508 1.00 95.88 684 GLU A C 1
ATOM 5183 O O . GLU A 1 684 ? 19.417 -17.694 -30.968 1.00 95.88 684 GLU A O 1
ATOM 5188 N N . THR A 1 685 ? 20.606 -19.593 -30.898 1.00 95.88 685 THR A N 1
ATOM 5189 C CA . THR A 1 685 ? 21.150 -19.352 -29.556 1.00 95.88 685 THR A CA 1
ATOM 5190 C C . THR A 1 685 ? 22.118 -18.163 -29.539 1.00 95.88 685 THR A C 1
ATOM 5192 O O . THR A 1 685 ? 23.160 -18.170 -30.203 1.00 95.88 685 THR A O 1
ATOM 5195 N N . VAL A 1 686 ? 21.828 -17.167 -28.705 1.00 95.31 686 VAL A N 1
ATOM 5196 C CA . VAL A 1 686 ? 22.676 -15.993 -28.481 1.00 95.31 686 VAL A CA 1
ATOM 5197 C C . VAL A 1 686 ? 23.708 -16.297 -27.394 1.00 95.31 686 VAL A C 1
ATOM 5199 O O . VAL A 1 686 ? 23.398 -16.853 -26.344 1.00 95.31 686 VAL A O 1
ATOM 5202 N N . SER A 1 687 ? 24.965 -15.912 -27.622 1.00 92.62 687 SER A N 1
ATOM 5203 C CA . SER A 1 687 ? 26.014 -16.039 -26.602 1.00 92.62 687 SER A CA 1
ATOM 5204 C C . SER A 1 687 ? 25.907 -14.931 -25.553 1.00 92.62 687 SER A C 1
ATOM 5206 O O . SER A 1 687 ? 25.846 -13.754 -25.906 1.00 92.62 687 SER A O 1
ATOM 5208 N N . VAL A 1 688 ? 25.964 -15.301 -24.270 1.00 95.06 688 VAL A N 1
ATOM 5209 C CA . VAL A 1 688 ? 26.060 -14.346 -23.155 1.00 95.06 688 VAL A CA 1
ATOM 5210 C C . VAL A 1 688 ? 27.291 -13.442 -23.319 1.00 95.06 688 VAL A C 1
ATOM 5212 O O . VAL A 1 688 ? 28.392 -13.920 -23.605 1.00 95.06 688 VAL A O 1
ATOM 5215 N N . ALA A 1 689 ? 27.113 -12.128 -23.158 1.00 94.56 689 ALA A N 1
ATOM 5216 C CA . ALA A 1 689 ? 28.185 -11.147 -23.336 1.00 94.56 689 ALA A CA 1
ATOM 5217 C C . ALA A 1 689 ? 29.110 -11.099 -22.107 1.00 94.56 689 ALA A C 1
ATOM 5219 O O . ALA A 1 689 ? 30.334 -11.006 -22.235 1.00 94.56 689 ALA A O 1
ATOM 5220 N N . SER A 1 690 ? 28.536 -11.222 -20.910 1.00 96.62 690 SER A N 1
ATOM 5221 C CA . SER A 1 690 ? 29.273 -11.337 -19.651 1.00 96.62 690 SER A CA 1
ATOM 5222 C C . SER A 1 690 ? 28.468 -12.085 -18.586 1.00 96.62 690 SER A C 1
ATOM 5224 O O . SER A 1 690 ? 27.247 -11.992 -18.510 1.00 96.62 690 SER A O 1
ATOM 5226 N N . VAL A 1 691 ? 29.188 -12.814 -17.731 1.00 96.88 691 VAL A N 1
ATOM 5227 C CA . VAL A 1 691 ? 28.686 -13.306 -16.443 1.00 96.88 691 VAL A CA 1
ATOM 5228 C C . VAL A 1 691 ? 29.441 -12.564 -15.343 1.00 96.88 691 VAL A C 1
ATOM 5230 O O . VAL A 1 691 ? 30.670 -12.430 -15.414 1.00 96.88 691 VAL A O 1
ATOM 5233 N N . LEU A 1 692 ? 28.696 -12.060 -14.368 1.00 96.94 692 LEU A N 1
ATOM 5234 C CA . LEU A 1 692 ? 29.134 -11.180 -13.290 1.00 96.94 692 LEU A CA 1
ATOM 5235 C C . LEU A 1 692 ? 28.835 -11.856 -11.950 1.00 96.94 692 LEU A C 1
ATOM 5237 O O . LEU A 1 692 ? 27.787 -12.480 -11.792 1.00 96.94 692 LEU A O 1
ATOM 5241 N N . ASN A 1 693 ? 29.745 -11.718 -10.988 1.00 95.75 693 ASN A N 1
ATOM 5242 C CA . ASN A 1 693 ? 29.466 -12.023 -9.582 1.00 95.75 693 ASN A CA 1
ATOM 5243 C C . ASN A 1 693 ? 28.740 -10.830 -8.921 1.00 95.75 693 ASN A C 1
ATOM 5245 O O . ASN A 1 693 ? 28.464 -9.834 -9.589 1.00 95.75 693 ASN A O 1
ATOM 5249 N N . SER A 1 694 ? 28.454 -10.906 -7.621 1.00 93.06 694 SER A N 1
ATOM 5250 C CA . SER A 1 694 ? 27.789 -9.826 -6.875 1.00 93.06 694 SER A CA 1
ATOM 5251 C C . SER A 1 694 ? 28.510 -8.469 -7.001 1.00 93.06 694 SER A C 1
ATOM 5253 O O . SER A 1 694 ? 27.912 -7.498 -7.458 1.00 93.06 694 SER A O 1
ATOM 5255 N N . GLU A 1 695 ? 29.821 -8.417 -6.726 1.00 93.81 695 GLU A N 1
ATOM 5256 C CA . GLU A 1 695 ? 30.638 -7.189 -6.803 1.00 93.81 695 GLU A CA 1
ATOM 5257 C C . GLU A 1 695 ? 30.615 -6.546 -8.203 1.00 93.81 695 GLU A C 1
ATOM 5259 O O . GLU A 1 695 ? 30.485 -5.330 -8.325 1.00 93.81 695 GLU A O 1
ATOM 5264 N N . GLN A 1 696 ? 30.669 -7.362 -9.262 1.00 94.88 696 GLN A N 1
ATOM 5265 C CA . GLN A 1 696 ? 30.605 -6.904 -10.655 1.00 94.88 696 GLN A CA 1
ATOM 5266 C C . GLN A 1 696 ? 29.175 -6.617 -11.143 1.00 94.88 696 GLN A C 1
ATOM 5268 O O . GLN A 1 696 ? 29.005 -5.897 -12.122 1.00 94.88 696 GLN A O 1
ATOM 5273 N N . SER A 1 697 ? 28.144 -7.178 -10.504 1.00 91.94 697 SER A N 1
ATOM 5274 C CA . SER A 1 697 ? 26.733 -6.876 -10.808 1.00 91.94 697 SER A CA 1
ATOM 5275 C C . SER A 1 697 ? 26.335 -5.506 -10.255 1.00 91.94 697 SER A C 1
ATOM 5277 O O . SER A 1 697 ? 25.600 -4.765 -10.906 1.00 91.94 697 SER A O 1
ATOM 5279 N N . SER A 1 698 ? 26.889 -5.157 -9.092 1.00 88.62 698 SER A N 1
ATOM 5280 C CA . SER A 1 698 ? 26.772 -3.848 -8.439 1.00 88.62 698 SER A CA 1
ATOM 5281 C C . SER A 1 698 ? 27.726 -2.787 -9.011 1.00 88.62 698 SER A C 1
ATOM 5283 O O . SER A 1 698 ? 27.844 -1.697 -8.451 1.00 88.62 698 SER A O 1
ATOM 5285 N N . ASP A 1 699 ? 28.414 -3.077 -10.119 1.00 90.19 699 ASP A N 1
ATOM 5286 C CA . ASP A 1 699 ? 29.287 -2.116 -10.787 1.00 90.19 699 ASP A CA 1
ATOM 5287 C C . ASP A 1 699 ? 28.472 -1.008 -11.467 1.00 90.19 699 ASP A C 1
ATOM 5289 O O . ASP A 1 699 ? 27.563 -1.260 -12.266 1.00 90.19 699 ASP A O 1
ATOM 5293 N N . THR A 1 700 ? 28.803 0.235 -11.136 1.00 87.25 700 THR A N 1
ATOM 5294 C CA . THR A 1 700 ? 28.090 1.447 -11.557 1.00 87.25 700 THR A CA 1
ATOM 5295 C C . THR A 1 700 ? 29.041 2.561 -12.009 1.00 87.25 700 THR A C 1
ATOM 5297 O O . THR A 1 700 ? 28.609 3.694 -12.248 1.00 87.25 700 THR A O 1
ATOM 5300 N N . THR A 1 701 ? 30.332 2.247 -12.159 1.00 88.56 701 THR A N 1
ATOM 5301 C CA . THR A 1 701 ? 31.335 3.163 -12.710 1.00 88.56 701 THR A CA 1
ATOM 5302 C C . THR A 1 701 ? 31.288 3.108 -14.238 1.00 88.56 701 THR A C 1
ATOM 5304 O O . THR A 1 701 ? 31.157 2.045 -14.833 1.00 88.56 701 THR A O 1
ATOM 5307 N N . LYS A 1 702 ? 31.390 4.257 -14.920 1.00 90.88 702 LYS A N 1
ATOM 5308 C CA . LYS A 1 702 ? 31.567 4.265 -16.383 1.00 90.88 702 LYS A CA 1
ATOM 5309 C C . LYS A 1 702 ? 33.034 3.955 -16.734 1.00 90.88 702 LYS A C 1
ATOM 5311 O O . LYS A 1 702 ? 33.921 4.611 -16.177 1.00 90.88 702 LYS A O 1
ATOM 5316 N N . PRO A 1 703 ? 33.315 3.069 -17.705 1.00 93.50 703 PRO A N 1
ATOM 5317 C CA . PRO A 1 703 ? 34.678 2.811 -18.163 1.00 93.50 703 PRO A CA 1
ATOM 5318 C C . PRO A 1 703 ? 35.279 4.031 -18.881 1.00 93.50 703 PRO A C 1
ATOM 5320 O O . PRO A 1 703 ? 34.579 4.957 -19.289 1.00 93.50 703 PRO A O 1
ATOM 5323 N N . ILE A 1 704 ? 36.603 4.037 -19.062 1.00 93.44 704 ILE A N 1
ATOM 5324 C CA . ILE A 1 704 ? 37.352 5.175 -19.616 1.00 93.44 704 ILE A CA 1
ATOM 5325 C C . ILE A 1 704 ? 38.175 4.751 -20.840 1.00 93.44 704 ILE A C 1
ATOM 5327 O O . ILE A 1 704 ? 39.192 4.066 -20.718 1.00 93.44 704 ILE A O 1
ATOM 5331 N N . THR A 1 705 ? 37.817 5.253 -22.024 1.00 95.38 705 THR A N 1
ATOM 5332 C CA . THR A 1 705 ? 38.602 5.134 -23.261 1.00 95.38 705 THR A CA 1
ATOM 5333 C C . THR A 1 705 ? 39.696 6.196 -23.334 1.00 95.38 705 THR A C 1
ATOM 5335 O O . THR A 1 705 ? 39.482 7.385 -23.076 1.00 95.38 705 THR A O 1
ATOM 5338 N N . SER A 1 706 ? 40.881 5.768 -23.761 1.00 92.88 706 SER A N 1
ATOM 5339 C CA . SER A 1 706 ? 41.981 6.616 -24.217 1.00 92.88 706 SER A CA 1
ATOM 5340 C C . SER A 1 706 ? 42.256 6.367 -25.698 1.00 92.88 706 SER A C 1
ATOM 5342 O O . SER A 1 706 ? 42.260 5.221 -26.148 1.00 92.88 706 SER A O 1
ATOM 5344 N N . ILE A 1 707 ? 42.527 7.439 -26.441 1.00 93.75 707 ILE A N 1
ATOM 5345 C CA . ILE A 1 707 ? 42.915 7.418 -27.855 1.00 93.75 707 ILE A CA 1
ATOM 5346 C C . ILE A 1 707 ? 44.372 7.880 -28.006 1.00 93.75 707 ILE A C 1
ATOM 5348 O O . ILE A 1 707 ? 44.864 8.723 -27.254 1.00 93.75 707 ILE A O 1
ATOM 5352 N N . SER A 1 708 ? 45.094 7.276 -28.950 1.00 91.38 708 SER A N 1
ATOM 5353 C CA . SER A 1 708 ? 46.461 7.655 -29.301 1.00 91.38 708 SER A CA 1
ATOM 5354 C C . SER A 1 708 ? 46.657 7.609 -30.811 1.00 91.38 708 SER A C 1
ATOM 5356 O O . SER A 1 708 ? 46.369 6.592 -31.445 1.00 91.38 708 SER A O 1
ATOM 5358 N N . THR A 1 709 ? 47.178 8.698 -31.376 1.00 89.75 709 THR A N 1
ATOM 5359 C CA . THR A 1 709 ? 47.310 8.900 -32.824 1.00 89.75 709 THR A CA 1
ATOM 5360 C C . THR A 1 709 ? 48.774 9.016 -33.249 1.00 89.75 709 THR A C 1
ATOM 5362 O O . THR A 1 709 ? 49.582 9.700 -32.620 1.00 89.75 709 THR A O 1
ATOM 5365 N N . THR A 1 710 ? 49.128 8.371 -34.363 1.00 87.94 710 THR A N 1
ATOM 5366 C CA . THR A 1 710 ? 50.466 8.407 -34.976 1.00 87.94 710 THR A CA 1
ATOM 5367 C C . THR A 1 710 ? 50.381 8.654 -36.488 1.00 87.94 710 THR A C 1
ATOM 5369 O O . THR A 1 710 ? 49.412 8.274 -37.140 1.00 87.94 710 THR A O 1
ATOM 5372 N N . GLY A 1 711 ? 51.391 9.303 -37.080 1.00 83.19 711 GLY A N 1
ATOM 5373 C CA . GLY A 1 711 ? 51.408 9.650 -38.511 1.00 83.19 711 GLY A CA 1
ATOM 5374 C C . GLY A 1 711 ? 51.008 11.105 -38.793 1.00 83.19 711 GLY A C 1
ATOM 5375 O O . GLY A 1 711 ? 51.505 12.013 -38.132 1.00 83.19 711 GLY A O 1
ATOM 5376 N N . GLY A 1 712 ? 50.173 11.335 -39.814 1.00 73.06 712 GLY A N 1
ATOM 5377 C CA . GLY A 1 712 ? 49.660 12.659 -40.214 1.00 73.06 712 GLY A CA 1
ATOM 5378 C C . GLY A 1 712 ? 50.177 13.195 -41.559 1.00 73.06 712 GLY A C 1
ATOM 5379 O O . GLY A 1 712 ? 49.813 14.296 -41.979 1.00 73.06 712 GLY A O 1
ATOM 5380 N N . THR A 1 713 ? 51.012 12.434 -42.275 1.00 72.81 713 THR A N 1
ATOM 5381 C CA . THR A 1 713 ? 51.435 12.733 -43.658 1.00 72.81 713 THR A CA 1
ATOM 5382 C C . THR A 1 713 ? 51.099 11.535 -44.538 1.00 72.81 713 THR A C 1
ATOM 5384 O O . THR A 1 713 ? 51.585 10.437 -44.285 1.00 72.81 713 THR A O 1
ATOM 5387 N N . THR A 1 714 ? 50.277 11.730 -45.571 1.00 75.12 714 THR A N 1
ATOM 5388 C CA . THR A 1 714 ? 49.643 10.703 -46.435 1.00 75.12 714 THR A CA 1
ATOM 5389 C C . THR A 1 714 ? 48.695 9.713 -45.750 1.00 75.12 714 THR A C 1
ATOM 5391 O O . THR A 1 714 ? 47.713 9.328 -46.376 1.00 75.12 714 THR A O 1
ATOM 5394 N N . SER A 1 715 ? 48.920 9.367 -44.484 1.00 84.94 715 SER A N 1
ATOM 5395 C CA . SER A 1 715 ? 47.965 8.661 -43.625 1.00 84.94 715 SER A CA 1
ATOM 5396 C C . SER A 1 715 ? 48.212 8.973 -42.143 1.00 84.94 715 SER A C 1
ATOM 5398 O O . SER A 1 715 ? 49.266 9.503 -41.770 1.00 84.94 715 SER A O 1
ATOM 5400 N N . ALA A 1 716 ? 47.237 8.649 -41.297 1.00 89.62 716 ALA A N 1
ATOM 5401 C CA . ALA A 1 716 ? 47.365 8.573 -39.843 1.00 89.62 716 ALA A CA 1
ATOM 5402 C C . ALA A 1 716 ? 46.822 7.226 -39.343 1.00 89.62 716 ALA A C 1
ATOM 5404 O O . ALA A 1 716 ? 46.040 6.572 -40.031 1.00 89.62 716 ALA A O 1
ATOM 5405 N N . ILE A 1 717 ? 47.249 6.807 -38.156 1.00 91.50 717 ILE A N 1
ATOM 5406 C CA . ILE A 1 717 ? 46.804 5.588 -37.480 1.00 91.50 717 ILE A CA 1
ATOM 5407 C C . ILE A 1 717 ? 46.398 5.966 -36.062 1.00 91.50 717 ILE A C 1
ATOM 5409 O O . ILE A 1 717 ? 47.210 6.574 -35.361 1.00 91.50 717 ILE A O 1
ATOM 5413 N N . PHE A 1 718 ? 45.201 5.573 -35.631 1.00 93.69 718 PHE A N 1
ATOM 5414 C CA . PHE A 1 718 ? 44.801 5.674 -34.228 1.00 93.69 718 PHE A CA 1
ATOM 5415 C C . PHE A 1 718 ? 44.658 4.301 -33.572 1.00 93.69 718 PHE A C 1
ATOM 5417 O O . PHE A 1 718 ? 44.369 3.287 -34.218 1.00 93.69 718 PHE A O 1
ATOM 5424 N N . THR A 1 719 ? 44.882 4.286 -32.264 1.00 94.12 719 THR A N 1
ATOM 5425 C CA . THR A 1 719 ? 44.669 3.139 -31.383 1.00 94.12 719 THR A CA 1
ATOM 5426 C C . THR A 1 719 ? 43.867 3.559 -30.167 1.00 94.12 719 THR A C 1
ATOM 5428 O O . THR A 1 719 ? 44.111 4.635 -29.620 1.00 94.12 719 THR A O 1
ATOM 5431 N N . LEU A 1 720 ? 42.957 2.691 -29.735 1.00 95.88 720 LEU A N 1
ATOM 5432 C CA . LEU A 1 720 ? 42.126 2.873 -28.549 1.00 95.88 720 LEU A CA 1
ATOM 5433 C C . LEU A 1 720 ? 42.505 1.864 -27.461 1.00 95.88 720 LEU A C 1
ATOM 5435 O O . LEU A 1 720 ? 42.898 0.733 -27.761 1.00 95.88 720 LEU A O 1
ATOM 5439 N N . SER A 1 721 ? 42.358 2.269 -26.203 1.00 93.25 721 SER A N 1
ATOM 5440 C CA . SER A 1 721 ? 42.485 1.403 -25.027 1.00 93.25 721 SER A CA 1
ATOM 5441 C C . SER A 1 721 ? 41.505 1.851 -23.949 1.00 93.25 721 SER A C 1
ATOM 5443 O O . SER A 1 721 ? 41.507 3.029 -23.593 1.00 93.25 721 SER A O 1
ATOM 5445 N N . GLY A 1 722 ? 40.703 0.925 -23.429 1.00 93.19 722 GLY A N 1
ATOM 5446 C CA . GLY A 1 722 ? 39.786 1.163 -22.317 1.00 93.19 722 GLY A CA 1
ATOM 5447 C C . GLY A 1 722 ? 40.386 0.702 -20.991 1.00 93.19 722 GLY A C 1
ATOM 5448 O O . GLY A 1 722 ? 41.143 -0.272 -20.957 1.00 93.19 722 GLY A O 1
ATOM 5449 N N . THR A 1 723 ? 40.031 1.387 -19.911 1.00 93.94 723 THR A N 1
ATOM 5450 C CA . THR A 1 723 ? 40.273 0.959 -18.527 1.00 93.94 723 THR A CA 1
ATOM 5451 C C . THR A 1 723 ? 38.986 1.051 -17.731 1.00 93.94 723 THR A C 1
ATOM 5453 O O . THR A 1 723 ? 38.218 1.988 -17.925 1.00 93.94 723 THR A O 1
ATOM 5456 N N . ASP A 1 724 ? 38.808 0.107 -16.824 1.00 94.12 724 ASP A N 1
ATOM 5457 C CA . ASP A 1 724 ? 37.656 -0.039 -15.945 1.00 94.12 724 ASP A CA 1
ATOM 5458 C C . ASP A 1 724 ? 38.162 -0.513 -14.572 1.00 94.12 724 ASP A C 1
ATOM 5460 O O . ASP A 1 724 ? 39.234 -1.135 -14.520 1.00 94.12 724 ASP A O 1
ATOM 5464 N N . ASP A 1 725 ? 37.470 -0.176 -13.483 1.00 89.62 725 ASP A N 1
ATOM 5465 C CA . ASP A 1 725 ? 37.929 -0.441 -12.115 1.00 89.62 725 ASP A CA 1
ATOM 5466 C C . ASP A 1 725 ? 37.287 -1.663 -11.435 1.00 89.62 725 ASP A C 1
ATOM 5468 O O . ASP A 1 725 ? 37.823 -2.100 -10.412 1.00 89.62 725 ASP A O 1
ATOM 5472 N N . ASN A 1 726 ? 36.247 -2.280 -12.016 1.00 90.50 726 ASN A N 1
ATOM 5473 C CA . ASN A 1 726 ? 35.535 -3.410 -11.407 1.00 90.50 726 ASN A CA 1
ATOM 5474 C C . ASN A 1 726 ? 35.153 -4.524 -12.411 1.00 90.50 726 ASN A C 1
ATOM 5476 O O . ASN A 1 726 ? 35.777 -5.598 -12.418 1.00 90.50 726 ASN A O 1
ATOM 5480 N N . SER A 1 727 ? 34.140 -4.324 -13.262 1.00 94.25 727 SER A N 1
ATOM 5481 C CA . SER A 1 727 ? 33.631 -5.386 -14.142 1.00 94.25 727 SER A CA 1
ATOM 5482 C C . SER A 1 727 ? 34.568 -5.708 -15.315 1.00 94.25 727 SER A C 1
ATOM 5484 O O . SER A 1 727 ? 34.616 -6.859 -15.772 1.00 94.25 727 SER A O 1
ATOM 5486 N N . GLY A 1 728 ? 35.378 -4.745 -15.757 1.00 94.56 728 GLY A N 1
ATOM 5487 C CA . GLY A 1 728 ? 36.296 -4.835 -16.893 1.00 94.56 728 GLY A CA 1
ATOM 5488 C C . GLY A 1 728 ? 35.643 -4.448 -18.226 1.00 94.56 728 GLY A C 1
ATOM 5489 O O . GLY A 1 728 ? 34.438 -4.561 -18.403 1.00 94.56 728 GLY A O 1
ATOM 5490 N N . ILE A 1 729 ? 36.440 -4.042 -19.220 1.00 95.88 729 ILE A N 1
ATOM 5491 C CA . ILE A 1 729 ? 35.929 -3.641 -20.546 1.00 95.88 729 ILE A CA 1
ATOM 5492 C C . ILE A 1 729 ? 35.275 -4.822 -21.289 1.00 95.88 729 ILE A C 1
ATOM 5494 O O . ILE A 1 729 ? 35.918 -5.853 -21.495 1.00 95.88 729 ILE A O 1
ATOM 5498 N N . LEU A 1 730 ? 34.039 -4.638 -21.769 1.00 95.06 730 LEU A N 1
ATOM 5499 C CA . LEU A 1 730 ? 33.348 -5.559 -22.681 1.00 95.06 730 LEU A CA 1
ATOM 5500 C C . LEU A 1 730 ? 33.681 -5.243 -24.141 1.00 95.06 730 LEU A C 1
ATOM 5502 O O . LEU A 1 730 ? 34.096 -6.127 -24.891 1.00 95.06 730 LEU A O 1
ATOM 5506 N N . LYS A 1 731 ? 33.526 -3.976 -24.548 1.00 94.56 731 LYS A N 1
ATOM 5507 C CA . LYS A 1 731 ? 33.875 -3.507 -25.897 1.00 94.56 731 LYS A CA 1
ATOM 5508 C C . LYS A 1 731 ? 34.303 -2.043 -25.923 1.00 94.56 731 LYS A C 1
ATOM 5510 O O . LYS A 1 731 ? 33.966 -1.252 -25.048 1.00 94.56 731 LYS A O 1
ATOM 5515 N N . ILE A 1 732 ? 35.036 -1.689 -26.974 1.00 95.62 732 ILE A N 1
ATOM 5516 C CA . ILE A 1 732 ? 35.395 -0.313 -27.323 1.00 95.62 732 ILE A CA 1
ATOM 5517 C C . ILE A 1 732 ? 34.833 -0.054 -28.718 1.00 95.62 732 ILE A C 1
ATOM 5519 O O . ILE A 1 732 ? 34.986 -0.893 -29.608 1.00 95.62 732 ILE A O 1
ATOM 5523 N N . GLU A 1 733 ? 34.211 1.100 -28.919 1.00 94.44 733 GLU A N 1
ATOM 5524 C CA . GLU A 1 733 ? 33.598 1.499 -30.183 1.00 94.44 733 GLU A CA 1
ATOM 5525 C C . GLU A 1 733 ? 34.157 2.838 -30.668 1.00 94.44 733 GLU A C 1
ATOM 5527 O O . GLU A 1 733 ? 34.577 3.685 -29.873 1.00 94.44 733 GLU A O 1
ATOM 5532 N N . TYR A 1 734 ? 34.129 3.051 -31.984 1.00 94.69 734 TYR A N 1
ATOM 5533 C CA . TYR A 1 734 ? 34.434 4.343 -32.592 1.00 94.69 734 TYR A CA 1
ATOM 5534 C C . TYR A 1 734 ? 33.478 4.701 -33.732 1.00 94.69 734 TYR A C 1
ATOM 5536 O O . TYR A 1 734 ? 32.909 3.825 -34.379 1.00 94.69 734 TYR A O 1
ATOM 5544 N N . SER A 1 735 ? 33.353 5.996 -34.008 1.00 93.31 735 SER A N 1
ATOM 5545 C CA . SER A 1 735 ? 32.659 6.553 -35.172 1.00 93.31 735 SER A CA 1
ATOM 5546 C C . SER A 1 735 ? 33.592 7.519 -35.907 1.00 93.31 735 SER A C 1
ATOM 5548 O O . SER A 1 735 ? 34.416 8.194 -35.289 1.00 93.31 735 SER A O 1
ATOM 5550 N N . THR A 1 736 ? 33.465 7.590 -37.234 1.00 90.38 736 THR A N 1
ATOM 5551 C CA . THR A 1 736 ? 34.150 8.587 -38.085 1.00 90.38 736 THR A CA 1
ATOM 5552 C C . THR A 1 736 ? 33.179 9.405 -38.941 1.00 90.38 736 THR A C 1
ATOM 5554 O O . THR A 1 736 ? 33.572 10.025 -39.929 1.00 90.38 736 THR A O 1
ATOM 5557 N N . ASP A 1 737 ? 31.894 9.357 -38.598 1.00 86.44 737 ASP A N 1
ATOM 5558 C CA . ASP A 1 737 ? 30.763 9.993 -39.282 1.00 86.44 737 ASP A CA 1
ATOM 5559 C C . ASP A 1 737 ? 29.904 10.803 -38.291 1.00 86.44 737 ASP A C 1
ATOM 5561 O O . ASP A 1 737 ? 28.680 10.850 -38.387 1.00 86.44 737 ASP A O 1
ATOM 5565 N N . SER A 1 738 ? 30.581 11.433 -37.322 1.00 83.56 738 SER A N 1
ATOM 5566 C CA . SER A 1 738 ? 30.004 12.251 -36.243 1.00 83.56 738 SER A CA 1
ATOM 5567 C C . SER A 1 738 ? 28.873 11.552 -35.470 1.00 83.56 738 SER A C 1
ATOM 5569 O O . SER A 1 738 ? 27.873 12.166 -35.110 1.00 83.56 738 SER A O 1
ATOM 5571 N N . GLY A 1 739 ? 29.052 10.256 -35.195 1.00 81.19 739 GLY A N 1
ATOM 5572 C CA . GLY A 1 739 ? 28.174 9.443 -34.350 1.00 81.19 739 GLY A CA 1
ATOM 5573 C C . GLY A 1 739 ? 27.062 8.699 -35.089 1.00 81.19 739 GLY A C 1
ATOM 5574 O O . GLY A 1 739 ? 26.308 7.983 -34.434 1.00 81.19 739 GLY A O 1
ATOM 5575 N N . ALA A 1 740 ? 26.958 8.833 -36.417 1.00 79.00 740 ALA A N 1
ATOM 5576 C CA . ALA A 1 740 ? 25.906 8.183 -37.200 1.00 79.00 740 ALA A CA 1
ATOM 5577 C C . ALA A 1 740 ? 26.058 6.651 -37.270 1.00 79.00 740 ALA A C 1
ATOM 5579 O O . ALA A 1 740 ? 25.050 5.946 -37.279 1.00 79.00 740 ALA A O 1
ATOM 5580 N N . THR A 1 741 ? 27.288 6.121 -37.280 1.00 84.75 741 THR A N 1
ATOM 5581 C CA . THR A 1 741 ? 27.554 4.681 -37.135 1.00 84.75 741 THR A CA 1
ATOM 5582 C C . THR A 1 741 ? 28.696 4.404 -36.157 1.00 84.75 741 THR A C 1
ATOM 5584 O O . THR A 1 741 ? 29.755 5.032 -36.203 1.00 84.75 741 THR A O 1
ATOM 5587 N N . TRP A 1 742 ? 28.489 3.423 -35.275 1.00 88.69 742 TRP A N 1
ATOM 5588 C CA . TRP A 1 742 ? 29.479 2.952 -34.304 1.00 88.69 742 TRP A CA 1
ATOM 5589 C C . TRP A 1 742 ? 30.071 1.610 -34.747 1.00 88.69 742 TRP A C 1
ATOM 5591 O O . TRP A 1 742 ? 29.356 0.710 -35.182 1.00 88.69 742 TRP A O 1
ATOM 5601 N N . GLN A 1 743 ? 31.395 1.484 -34.662 1.00 91.56 743 GLN A N 1
ATOM 5602 C CA . GLN A 1 743 ? 32.165 0.329 -35.122 1.00 91.56 743 GLN A CA 1
ATOM 5603 C C . GLN A 1 743 ? 32.979 -0.256 -33.967 1.00 91.56 743 GLN A C 1
ATOM 5605 O O . GLN A 1 743 ? 33.712 0.467 -33.292 1.00 91.56 743 GLN A O 1
ATOM 5610 N N . ASN A 1 744 ? 32.901 -1.575 -33.770 1.00 93.12 744 ASN A N 1
ATOM 5611 C CA . ASN A 1 744 ? 33.708 -2.284 -32.774 1.00 93.12 744 ASN A CA 1
ATOM 5612 C C . ASN A 1 744 ? 35.210 -2.171 -33.093 1.00 93.12 744 ASN A C 1
ATOM 5614 O O . ASN A 1 744 ? 35.674 -2.561 -34.169 1.00 93.12 744 ASN A O 1
ATOM 5618 N N . TYR A 1 745 ? 35.991 -1.687 -32.130 1.00 94.69 745 TYR A N 1
ATOM 5619 C CA . TYR A 1 745 ? 37.438 -1.560 -32.240 1.00 94.69 745 TYR A CA 1
ATOM 5620 C C . TYR A 1 745 ? 38.129 -2.917 -32.035 1.00 94.69 745 TYR A C 1
ATOM 5622 O O . TYR A 1 745 ? 38.140 -3.469 -30.937 1.00 94.69 745 TYR A O 1
ATOM 5630 N N . SER A 1 746 ? 38.749 -3.442 -33.095 1.00 90.25 746 SER A N 1
ATOM 5631 C CA . SER A 1 746 ? 39.465 -4.734 -33.094 1.00 90.25 746 SER A CA 1
ATOM 5632 C C . SER A 1 746 ? 40.982 -4.613 -33.313 1.00 90.25 746 SER A C 1
ATOM 5634 O O . SER A 1 746 ? 41.686 -5.620 -33.392 1.00 90.25 746 SER A O 1
ATOM 5636 N N . GLY A 1 747 ? 41.510 -3.389 -33.409 1.00 89.81 747 GLY A N 1
ATOM 5637 C CA . GLY A 1 747 ? 42.923 -3.111 -33.677 1.00 89.81 747 GLY A CA 1
ATOM 5638 C C . GLY A 1 747 ? 43.137 -1.749 -34.339 1.00 89.81 747 GLY A C 1
ATOM 5639 O O . GLY A 1 747 ? 42.183 -1.028 -34.608 1.00 89.81 747 GLY A O 1
ATOM 5640 N N . SER A 1 748 ? 44.397 -1.392 -34.604 1.00 91.06 748 SER A N 1
ATOM 5641 C CA . SER A 1 748 ? 44.786 -0.082 -35.150 1.00 91.06 748 SER A CA 1
ATOM 5642 C C . SER A 1 748 ? 44.034 0.292 -36.437 1.00 91.06 748 SER A C 1
ATOM 5644 O O . SER A 1 748 ? 44.084 -0.444 -37.424 1.00 91.06 748 SER A O 1
ATOM 5646 N N . VAL A 1 749 ? 43.416 1.476 -36.459 1.00 91.88 749 VAL A N 1
ATOM 5647 C CA . VAL A 1 749 ? 42.601 1.969 -37.585 1.00 91.88 749 VAL A CA 1
ATOM 5648 C C . VAL A 1 749 ? 43.385 3.009 -38.386 1.00 91.88 749 VAL A C 1
ATOM 5650 O O . VAL A 1 749 ? 44.025 3.885 -37.806 1.00 91.88 749 VAL A O 1
ATOM 5653 N N . ILE A 1 750 ? 43.347 2.924 -39.722 1.00 90.56 750 ILE A N 1
ATOM 5654 C CA . ILE A 1 750 ? 44.111 3.801 -40.628 1.00 90.56 750 ILE A CA 1
ATOM 5655 C C . ILE A 1 750 ? 43.190 4.827 -41.298 1.00 90.56 750 ILE A C 1
ATOM 5657 O O . ILE A 1 750 ? 42.298 4.463 -42.062 1.00 90.56 750 ILE A O 1
ATOM 5661 N N . ILE A 1 751 ? 43.480 6.114 -41.105 1.00 88.69 751 ILE A N 1
ATOM 5662 C CA . ILE A 1 751 ? 42.833 7.228 -41.804 1.00 88.69 751 ILE A CA 1
ATOM 5663 C C . ILE A 1 751 ? 43.710 7.640 -42.991 1.00 88.69 751 ILE A C 1
ATOM 5665 O O . ILE A 1 751 ? 44.834 8.114 -42.823 1.00 88.69 751 ILE A O 1
ATOM 5669 N N . ASN A 1 752 ? 43.181 7.465 -44.204 1.00 85.12 752 ASN A N 1
ATOM 5670 C CA . ASN A 1 752 ? 43.834 7.851 -45.465 1.00 85.12 752 ASN A CA 1
ATOM 5671 C C . ASN A 1 752 ? 43.187 9.086 -46.125 1.00 85.12 752 ASN A C 1
ATOM 5673 O O . ASN A 1 752 ? 43.672 9.577 -47.145 1.00 85.12 752 ASN A O 1
ATOM 5677 N N . THR A 1 753 ? 42.081 9.583 -45.567 1.00 82.56 753 THR A N 1
ATOM 5678 C CA . THR A 1 753 ? 41.360 10.761 -46.060 1.00 82.56 753 THR A CA 1
ATOM 5679 C C . THR A 1 753 ? 42.174 12.017 -45.772 1.00 82.56 753 THR A C 1
ATOM 5681 O O . THR A 1 753 ? 42.409 12.348 -44.616 1.00 82.56 753 THR A O 1
ATOM 5684 N N . ILE A 1 754 ? 42.615 12.723 -46.816 1.00 81.94 754 ILE A N 1
ATOM 5685 C CA . ILE A 1 754 ? 43.343 13.992 -46.669 1.00 81.94 754 ILE A CA 1
ATOM 5686 C C . ILE A 1 754 ? 42.378 15.062 -46.150 1.00 81.94 754 ILE A C 1
ATOM 5688 O O . ILE A 1 754 ? 41.342 15.307 -46.767 1.00 81.94 754 ILE A O 1
ATOM 5692 N N . GLY A 1 755 ? 42.757 15.735 -45.066 1.00 85.12 755 GLY A N 1
ATOM 5693 C CA . GLY A 1 755 ? 41.933 16.728 -44.384 1.00 85.12 755 GLY A CA 1
ATOM 5694 C C . GLY A 1 755 ? 41.901 16.502 -42.877 1.00 85.12 755 GLY A C 1
ATOM 5695 O O . GLY A 1 755 ? 42.863 16.001 -42.289 1.00 85.12 755 GLY A O 1
ATOM 5696 N N . GLU A 1 756 ? 40.792 16.902 -42.270 1.00 89.38 756 GLU A N 1
ATOM 5697 C CA . GLU A 1 756 ? 40.458 16.624 -40.875 1.00 89.38 756 GLU A CA 1
ATOM 5698 C C . GLU A 1 756 ? 39.450 15.470 -40.844 1.00 89.38 756 GLU A C 1
ATOM 5700 O O . GLU A 1 756 ? 38.576 15.378 -41.706 1.00 89.38 756 GLU A O 1
ATOM 5705 N N . THR A 1 757 ? 39.582 14.567 -39.882 1.00 90.00 757 THR A N 1
ATOM 5706 C CA . THR A 1 757 ? 38.608 13.508 -39.606 1.00 90.00 757 THR A CA 1
ATOM 5707 C C . THR A 1 757 ? 38.342 13.522 -38.113 1.00 90.00 757 THR A C 1
ATOM 5709 O O . THR A 1 757 ? 39.269 13.379 -37.317 1.00 90.00 757 THR A O 1
ATOM 5712 N N . GLU A 1 758 ? 37.088 13.745 -37.742 1.00 92.62 758 GLU A N 1
ATOM 5713 C CA . GLU A 1 758 ? 36.634 13.557 -36.371 1.00 92.62 758 GLU A CA 1
ATOM 5714 C C . GLU A 1 758 ? 36.533 12.055 -36.091 1.00 92.62 758 GLU A C 1
ATOM 5716 O O . GLU A 1 758 ? 35.934 11.313 -36.870 1.00 92.62 758 GLU A O 1
ATOM 5721 N N . VAL A 1 759 ? 37.148 11.615 -34.996 1.00 93.06 759 VAL A N 1
ATOM 5722 C CA . VAL A 1 759 ? 36.986 10.271 -34.447 1.00 93.06 759 VAL A CA 1
ATOM 5723 C C . VAL A 1 759 ? 36.286 10.417 -33.110 1.00 93.06 759 VAL A C 1
ATOM 5725 O O . VAL A 1 759 ? 36.855 10.989 -32.180 1.00 93.06 759 VAL A O 1
ATOM 5728 N N . LEU A 1 760 ? 35.069 9.888 -33.015 1.00 94.38 760 LEU A N 1
ATOM 5729 C CA . LEU A 1 760 ? 34.416 9.688 -31.728 1.00 94.38 760 LEU A CA 1
ATOM 5730 C C . LEU A 1 760 ? 34.801 8.309 -31.189 1.00 94.38 760 LEU A C 1
ATOM 5732 O O . LEU A 1 760 ? 34.878 7.359 -31.967 1.00 94.38 760 LEU A O 1
ATOM 5736 N N . CYS A 1 761 ? 35.024 8.171 -29.884 1.00 94.25 761 CYS A N 1
ATOM 5737 C CA . CYS A 1 761 ? 35.281 6.881 -29.243 1.00 94.25 761 CYS A CA 1
ATOM 5738 C C . CYS A 1 761 ? 34.623 6.775 -27.862 1.00 94.25 761 CYS A C 1
ATOM 5740 O O . CYS A 1 761 ? 34.462 7.774 -27.161 1.00 94.25 761 CYS A O 1
ATOM 5742 N N . ARG A 1 762 ? 34.232 5.552 -27.493 1.00 94.31 762 ARG A N 1
ATOM 5743 C CA . ARG A 1 762 ? 33.631 5.205 -26.196 1.00 94.31 762 ARG A CA 1
ATOM 5744 C C . ARG A 1 762 ? 33.888 3.737 -25.862 1.00 94.31 762 ARG A C 1
ATOM 5746 O O . ARG A 1 762 ? 34.212 2.945 -26.750 1.00 94.31 762 ARG A O 1
ATOM 5753 N N . SER A 1 763 ? 33.678 3.359 -24.610 1.00 94.75 763 SER A N 1
ATOM 5754 C CA . SER A 1 763 ? 33.725 1.971 -24.153 1.00 94.75 763 SER A CA 1
ATOM 5755 C C . SER A 1 763 ? 32.461 1.580 -23.390 1.00 94.75 763 SER A C 1
ATOM 5757 O O . SER A 1 763 ? 31.778 2.431 -22.826 1.00 94.75 763 SER A O 1
ATOM 5759 N N . LYS A 1 764 ? 32.140 0.284 -23.418 1.00 93.56 764 LYS A N 1
ATOM 5760 C CA . LYS A 1 764 ? 31.127 -0.353 -22.570 1.00 93.56 764 LYS A CA 1
ATOM 5761 C C . LYS A 1 764 ? 31.832 -1.404 -21.713 1.00 93.56 764 LYS A C 1
ATOM 5763 O O . LYS A 1 764 ? 32.657 -2.161 -22.243 1.00 93.56 764 LYS A O 1
ATOM 5768 N N . ASP A 1 765 ? 31.550 -1.436 -20.419 1.00 94.94 765 ASP A N 1
ATOM 5769 C CA . ASP A 1 765 ? 32.104 -2.426 -19.491 1.00 94.94 765 ASP A CA 1
ATOM 5770 C C . ASP A 1 765 ? 31.289 -3.737 -19.508 1.00 94.94 765 ASP A C 1
ATOM 5772 O O . ASP A 1 765 ? 30.321 -3.890 -20.264 1.00 94.94 765 ASP A O 1
ATOM 5776 N N . ARG A 1 766 ? 31.695 -4.718 -18.699 1.00 95.81 766 ARG A N 1
ATOM 5777 C CA . ARG A 1 766 ? 31.013 -6.012 -18.578 1.00 95.81 766 ARG A CA 1
ATOM 5778 C C . ARG A 1 766 ? 29.736 -5.922 -17.742 1.00 95.81 766 ARG A C 1
ATOM 5780 O O . ARG A 1 766 ? 28.905 -6.813 -17.895 1.00 95.81 766 ARG A O 1
ATOM 5787 N N . ALA A 1 767 ? 29.540 -4.877 -16.943 1.00 92.19 767 ALA A N 1
ATOM 5788 C CA . ALA A 1 767 ? 28.273 -4.553 -16.285 1.00 92.19 767 ALA A CA 1
ATOM 5789 C C . ALA A 1 767 ? 27.275 -3.795 -17.188 1.00 92.19 767 ALA A C 1
ATOM 5791 O O . ALA A 1 767 ? 26.131 -3.556 -16.792 1.00 92.19 767 ALA A O 1
ATOM 5792 N N . GLY A 1 768 ? 27.665 -3.452 -18.416 1.00 90.88 768 GLY A N 1
ATOM 5793 C CA . GLY A 1 768 ? 26.854 -2.724 -19.387 1.00 90.88 768 GLY A CA 1
ATOM 5794 C C . GLY A 1 768 ? 26.882 -1.198 -19.239 1.00 90.88 768 GLY A C 1
ATOM 5795 O O . GLY A 1 768 ? 26.138 -0.530 -19.953 1.00 90.88 768 GLY A O 1
ATOM 5796 N N . ASN A 1 769 ? 27.717 -0.631 -18.365 1.00 90.81 769 ASN A N 1
ATOM 5797 C CA . ASN A 1 769 ? 27.895 0.815 -18.227 1.00 90.81 769 ASN A CA 1
ATOM 5798 C C . ASN A 1 769 ? 28.567 1.378 -19.479 1.00 90.81 769 ASN A C 1
ATOM 5800 O O . ASN A 1 769 ? 29.623 0.899 -19.906 1.00 90.81 769 ASN A O 1
ATOM 5804 N N . LEU A 1 770 ? 27.949 2.395 -20.079 1.00 90.94 770 LEU A N 1
ATOM 5805 C CA . LEU A 1 770 ? 28.413 3.033 -21.302 1.00 90.94 770 LEU A CA 1
ATOM 5806 C C . LEU A 1 770 ? 29.074 4.378 -20.993 1.00 90.94 770 LEU A C 1
ATOM 5808 O O . LEU A 1 770 ? 28.503 5.255 -20.347 1.00 90.94 770 LEU A O 1
ATOM 5812 N N . GLU A 1 771 ? 30.285 4.548 -21.506 1.00 91.50 771 GLU A N 1
ATOM 5813 C CA . GLU A 1 771 ? 31.025 5.800 -21.451 1.00 91.50 771 GLU A CA 1
ATOM 5814 C C . GLU A 1 771 ? 30.424 6.866 -22.383 1.00 91.50 771 GLU A C 1
ATOM 5816 O O . GLU A 1 771 ? 30.090 6.591 -23.542 1.00 91.50 771 GLU A O 1
ATOM 5821 N N . ASP A 1 772 ? 30.378 8.114 -21.911 1.00 88.38 772 ASP A N 1
ATOM 5822 C CA . ASP A 1 772 ? 30.041 9.269 -22.745 1.00 88.38 772 ASP A CA 1
ATOM 5823 C C . ASP A 1 772 ? 31.143 9.498 -23.791 1.00 88.38 772 ASP A C 1
ATOM 5825 O O . ASP A 1 772 ? 32.337 9.513 -23.476 1.00 88.38 772 ASP A O 1
ATOM 5829 N N . TYR A 1 773 ? 30.769 9.667 -25.060 1.00 88.88 773 TYR A N 1
ATOM 5830 C CA . TYR A 1 773 ? 31.758 9.640 -26.134 1.00 88.88 773 TYR A CA 1
ATOM 5831 C C . TYR A 1 773 ? 32.752 10.810 -26.084 1.00 88.88 773 TYR A C 1
ATOM 5833 O O . TYR A 1 773 ? 32.408 11.977 -25.893 1.00 88.88 773 TYR A O 1
ATOM 5841 N N . LYS A 1 774 ? 34.018 10.492 -26.35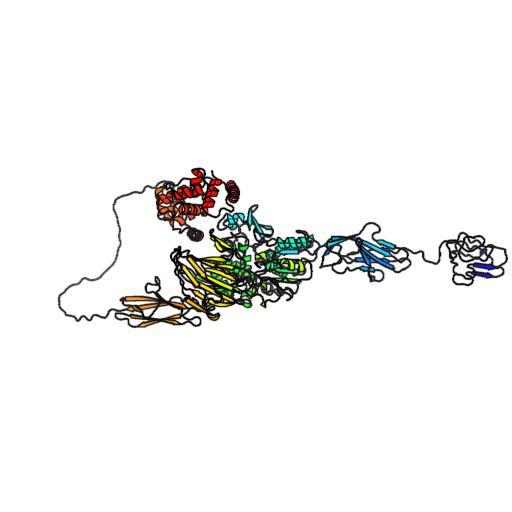3 1.00 91.25 774 LYS A N 1
ATOM 5842 C CA . LYS A 1 774 ? 35.113 11.453 -26.535 1.00 91.25 774 LYS A CA 1
ATOM 5843 C C . LYS A 1 774 ? 35.316 11.731 -28.020 1.00 91.25 774 LYS A C 1
ATOM 5845 O O . LYS A 1 774 ? 35.081 10.847 -28.835 1.00 91.25 774 LYS A O 1
ATOM 5850 N N . SER A 1 775 ? 35.784 12.930 -28.369 1.00 92.38 775 SER A N 1
ATOM 5851 C CA . SER A 1 775 ? 36.125 13.326 -29.747 1.00 92.38 775 SER A CA 1
ATOM 5852 C C . SER A 1 775 ? 37.611 13.691 -29.865 1.00 92.38 775 SER A C 1
ATOM 5854 O O . SER A 1 775 ? 38.126 14.471 -29.059 1.00 92.38 775 SER A O 1
ATOM 5856 N N . GLU A 1 776 ? 38.299 13.161 -30.881 1.00 92.56 776 GLU A N 1
ATOM 5857 C CA . GLU A 1 776 ? 39.618 13.626 -31.332 1.00 92.56 776 GLU A CA 1
ATOM 5858 C C . GLU A 1 776 ? 39.576 13.979 -32.827 1.00 92.56 776 GLU A C 1
ATOM 5860 O O . GLU A 1 776 ? 39.134 13.193 -33.665 1.00 92.56 776 GLU A O 1
ATOM 5865 N N . THR A 1 777 ? 40.096 15.153 -33.196 1.00 92.06 777 THR A N 1
ATOM 5866 C CA . THR A 1 777 ? 40.257 15.545 -34.604 1.00 92.06 777 THR A CA 1
ATOM 5867 C C . THR A 1 777 ? 41.630 15.139 -35.136 1.00 92.06 777 THR A C 1
ATOM 5869 O O . THR A 1 777 ? 42.643 15.790 -34.859 1.00 92.06 777 THR A O 1
ATOM 5872 N N . ILE A 1 778 ? 41.669 14.107 -35.976 1.00 90.38 778 ILE A N 1
ATOM 5873 C CA . ILE A 1 778 ? 42.893 13.621 -36.617 1.00 90.38 778 ILE A CA 1
ATOM 5874 C C . ILE A 1 778 ? 43.110 14.350 -37.948 1.00 90.38 778 ILE A C 1
ATOM 5876 O O . ILE A 1 778 ? 42.201 14.485 -38.765 1.00 90.38 778 ILE A O 1
ATOM 5880 N N . ARG A 1 779 ? 44.340 14.823 -38.188 1.00 88.12 779 ARG A N 1
ATOM 5881 C CA . ARG A 1 779 ? 44.720 15.559 -39.407 1.00 88.12 779 ARG A CA 1
ATOM 5882 C C . ARG A 1 779 ? 45.658 14.742 -40.291 1.00 88.12 779 ARG A C 1
ATOM 5884 O O . ARG A 1 779 ? 46.747 14.367 -39.857 1.00 88.12 779 ARG A O 1
ATOM 5891 N N . VAL A 1 780 ? 45.288 14.554 -41.558 1.00 87.31 780 VAL A N 1
ATOM 5892 C CA . VAL A 1 780 ? 46.134 13.919 -42.582 1.00 87.31 780 VAL A CA 1
ATOM 5893 C C . VAL A 1 780 ? 46.465 14.928 -43.677 1.00 87.31 780 VAL A C 1
ATOM 5895 O O . VAL A 1 780 ? 45.596 15.404 -44.405 1.00 87.31 780 VAL A O 1
ATOM 5898 N N . SER A 1 781 ? 47.751 15.242 -43.817 1.00 82.06 781 SER A N 1
ATOM 5899 C CA . SER A 1 781 ? 48.265 16.172 -44.827 1.00 82.06 781 SER A CA 1
ATOM 5900 C C . SER A 1 781 ? 48.745 15.458 -46.097 1.00 82.06 781 SER A C 1
ATOM 5902 O O . SER A 1 781 ? 49.229 14.323 -46.055 1.00 82.06 781 SER A O 1
ATOM 5904 N N . SER A 1 782 ? 48.648 16.127 -47.249 1.00 70.19 782 SER A N 1
ATOM 5905 C CA . SER A 1 782 ? 49.263 15.650 -48.491 1.00 70.19 782 SER A CA 1
ATOM 5906 C C . SER A 1 782 ? 50.786 15.828 -48.453 1.00 70.19 782 SER A C 1
ATOM 5908 O O . SER A 1 782 ? 51.298 16.849 -47.994 1.00 70.19 782 SER A O 1
ATOM 5910 N N . ALA A 1 783 ? 51.535 14.846 -48.966 1.00 59.25 783 ALA A N 1
ATOM 5911 C CA . ALA A 1 783 ? 52.981 14.992 -49.122 1.00 59.25 783 ALA A CA 1
ATOM 5912 C C . ALA A 1 783 ? 53.303 16.148 -50.089 1.00 59.25 783 ALA A C 1
ATOM 5914 O O . ALA A 1 783 ? 52.780 16.208 -51.204 1.00 59.25 783 ALA A O 1
ATOM 5915 N N . ALA A 1 784 ? 54.176 17.065 -49.665 1.00 48.97 784 ALA A N 1
ATOM 5916 C CA . ALA A 1 784 ? 54.485 18.273 -50.421 1.00 48.97 784 ALA A CA 1
ATOM 5917 C C . ALA A 1 784 ? 55.161 17.965 -51.771 1.00 48.97 784 ALA A C 1
ATOM 5919 O O . ALA A 1 784 ? 56.252 17.394 -51.827 1.00 48.97 784 ALA A O 1
ATOM 5920 N N . VAL A 1 785 ? 54.550 18.420 -52.868 1.00 39.34 785 VAL A N 1
ATOM 5921 C CA . VAL A 1 785 ? 55.156 18.372 -54.206 1.00 39.34 785 VAL A CA 1
ATOM 5922 C C . VAL A 1 785 ? 56.120 19.549 -54.367 1.00 39.34 785 VAL A C 1
ATOM 5924 O O . VAL A 1 785 ? 55.701 20.702 -54.471 1.00 39.34 785 VAL A O 1
ATOM 5927 N N . ILE A 1 786 ? 57.422 19.267 -54.427 1.00 42.38 786 ILE A N 1
ATOM 5928 C CA . ILE A 1 786 ? 58.444 20.277 -54.736 1.00 42.38 786 ILE A CA 1
ATOM 5929 C C . ILE A 1 786 ? 58.465 20.518 -56.253 1.00 42.38 786 ILE A C 1
ATOM 5931 O O . ILE A 1 786 ? 58.955 19.682 -57.011 1.00 42.38 786 ILE A O 1
ATOM 5935 N N . LEU A 1 787 ? 57.985 21.683 -56.695 1.00 37.28 787 LEU A N 1
ATOM 5936 C CA . LEU A 1 787 ? 58.147 22.169 -58.071 1.00 37.28 787 LEU A CA 1
ATOM 5937 C C . LEU A 1 787 ? 59.227 23.257 -58.132 1.00 37.28 787 LEU A C 1
ATOM 5939 O O . LEU A 1 787 ? 59.076 24.340 -57.568 1.00 37.28 787 LEU A O 1
ATOM 5943 N N . THR A 1 788 ? 60.319 22.980 -58.845 1.00 34.28 788 THR A N 1
ATOM 5944 C CA . THR A 1 788 ? 61.364 23.962 -59.163 1.00 34.28 788 THR A CA 1
ATOM 5945 C C . THR A 1 788 ? 60.926 24.898 -60.302 1.00 34.28 788 THR A C 1
ATOM 5947 O O . THR A 1 788 ? 60.295 24.448 -61.260 1.00 34.28 788 THR A O 1
ATOM 5950 N N . PRO A 1 789 ? 61.256 26.204 -60.247 1.00 41.66 789 PRO A N 1
ATOM 5951 C CA . PRO A 1 789 ? 60.742 27.182 -61.201 1.00 41.66 789 PRO A CA 1
ATOM 5952 C C . PRO A 1 789 ? 61.615 27.319 -62.456 1.00 41.66 789 PRO A C 1
ATOM 5954 O O . PRO A 1 789 ? 62.845 27.318 -62.386 1.00 41.66 789 PRO A O 1
ATOM 5957 N N . LEU A 1 790 ? 60.971 27.582 -63.595 1.00 30.95 790 LEU A N 1
ATOM 5958 C CA . LEU A 1 790 ? 61.615 28.096 -64.806 1.00 30.95 790 LEU A CA 1
ATOM 5959 C C . LEU A 1 790 ? 60.890 29.370 -65.258 1.00 30.95 790 LEU A C 1
ATOM 5961 O O . LEU A 1 790 ? 59.711 29.351 -65.603 1.00 30.95 790 LEU A O 1
ATOM 5965 N N . MET A 1 791 ? 61.599 30.499 -65.221 1.00 29.70 791 MET A N 1
ATOM 5966 C CA . MET A 1 791 ? 61.097 31.782 -65.719 1.00 29.70 791 MET A CA 1
ATOM 5967 C C . MET A 1 791 ? 60.990 31.753 -67.254 1.00 29.70 791 MET A C 1
ATOM 5969 O O . MET A 1 791 ? 61.884 31.215 -67.903 1.00 29.70 791 MET A O 1
ATOM 5973 N N . SER A 1 792 ? 60.037 32.483 -67.851 1.00 30.64 792 SER A N 1
ATOM 5974 C CA . SER A 1 792 ? 60.352 33.822 -68.393 1.00 30.64 792 SER A CA 1
ATOM 5975 C C . SER A 1 792 ? 59.213 34.483 -69.194 1.00 30.64 792 SER A C 1
ATOM 5977 O O . SER A 1 792 ? 58.801 34.000 -70.240 1.00 30.64 792 SER A O 1
ATOM 5979 N N . ASN A 1 793 ? 58.899 35.710 -68.763 1.00 30.20 793 ASN A N 1
ATOM 5980 C CA . ASN A 1 793 ? 58.596 36.902 -69.570 1.00 30.20 793 ASN A CA 1
ATOM 5981 C C . ASN A 1 793 ? 57.204 37.203 -70.177 1.00 30.20 793 ASN A C 1
ATOM 5983 O O . ASN A 1 793 ? 56.749 36.579 -71.126 1.00 30.20 793 ASN A O 1
ATOM 5987 N N . ARG A 1 794 ? 56.765 38.416 -69.784 1.00 31.52 794 ARG A N 1
ATOM 5988 C CA . ARG A 1 794 ? 55.978 39.440 -70.509 1.00 31.52 794 ARG A CA 1
ATOM 5989 C C . ARG A 1 794 ? 54.475 39.174 -70.715 1.00 31.52 794 ARG A C 1
ATOM 5991 O O . ARG A 1 794 ? 54.104 38.283 -71.459 1.00 31.52 794 ARG A O 1
ATOM 5998 N N . GLY A 1 795 ? 53.571 40.005 -70.185 1.00 28.05 795 GLY A N 1
ATOM 5999 C CA . GLY A 1 795 ? 53.730 41.126 -69.237 1.00 28.05 795 GLY A CA 1
ATOM 6000 C C . GLY A 1 795 ? 52.629 42.184 -69.377 1.00 28.05 795 GLY A C 1
ATOM 6001 O O . GLY A 1 795 ? 51.993 42.216 -70.416 1.00 28.05 795 GLY A O 1
ATOM 6002 N N . ALA A 1 796 ? 52.510 43.063 -68.367 1.00 28.50 796 ALA A N 1
ATOM 6003 C CA . ALA A 1 796 ? 51.848 44.387 -68.369 1.00 28.50 796 ALA A CA 1
ATOM 6004 C C . ALA A 1 796 ? 50.375 44.485 -68.874 1.00 28.50 796 ALA A C 1
ATOM 6006 O O . ALA A 1 796 ? 50.045 44.062 -69.968 1.00 28.50 796 ALA A O 1
ATOM 6007 N N . SER A 1 797 ? 49.442 45.154 -68.189 1.00 28.88 797 SER A N 1
ATOM 6008 C CA . SER A 1 797 ? 49.525 45.937 -66.949 1.00 28.88 797 SER A CA 1
ATOM 6009 C C . SER A 1 797 ? 48.120 46.169 -66.376 1.00 28.88 797 SER A C 1
ATOM 6011 O O . SER A 1 797 ? 47.235 46.542 -67.131 1.00 28.88 797 SER A O 1
ATOM 6013 N N . ALA A 1 798 ? 48.002 45.996 -65.055 1.00 28.84 798 ALA A N 1
ATOM 6014 C CA . ALA A 1 798 ? 47.130 46.667 -64.077 1.00 28.84 798 ALA A CA 1
ATOM 6015 C C . ALA A 1 798 ? 45.750 47.239 -64.472 1.00 28.84 798 ALA A C 1
ATOM 6017 O O . ALA A 1 798 ? 45.649 48.069 -65.367 1.00 28.84 798 ALA A O 1
ATOM 6018 N N . ASP A 1 799 ? 44.782 47.046 -63.567 1.00 28.56 799 ASP A N 1
ATOM 6019 C CA . ASP A 1 799 ? 44.128 48.216 -62.967 1.00 28.56 799 ASP A CA 1
ATOM 6020 C C . ASP A 1 799 ? 43.827 48.027 -61.464 1.00 28.56 799 ASP A C 1
ATOM 6022 O O . ASP A 1 799 ? 43.989 46.927 -60.929 1.00 28.56 799 ASP A O 1
ATOM 6026 N N . LYS A 1 800 ? 43.516 49.125 -60.758 1.00 31.12 800 LYS A N 1
ATOM 6027 C CA . LYS A 1 800 ? 43.495 49.219 -59.279 1.00 31.12 800 LYS A CA 1
ATOM 6028 C C . LYS A 1 800 ? 42.098 49.157 -58.637 1.00 31.12 800 LYS A C 1
ATOM 6030 O O . LYS A 1 800 ? 41.095 49.494 -59.251 1.00 31.12 800 LYS A O 1
ATOM 6035 N N . ASN A 1 801 ? 42.096 48.856 -57.332 1.00 26.47 801 ASN A N 1
ATOM 6036 C CA . ASN A 1 801 ? 41.046 49.169 -56.347 1.00 26.47 801 ASN A CA 1
ATOM 6037 C C . ASN A 1 801 ? 40.354 50.534 -56.574 1.00 26.47 801 ASN A C 1
ATOM 6039 O O . ASN A 1 801 ? 41.065 51.526 -56.750 1.00 26.47 801 ASN A O 1
ATOM 6043 N N . ALA A 1 802 ? 39.033 50.626 -56.343 1.00 26.38 802 ALA A N 1
ATOM 6044 C CA . ALA A 1 802 ? 38.450 51.196 -55.104 1.00 26.38 802 ALA A CA 1
ATOM 6045 C C . ALA A 1 802 ? 36.953 51.601 -55.224 1.00 26.38 802 ALA A C 1
ATOM 6047 O O . ALA A 1 802 ? 36.428 51.784 -56.317 1.00 26.38 802 ALA A O 1
ATOM 6048 N N . SER A 1 803 ? 36.340 51.828 -54.049 1.00 25.22 803 SER A N 1
ATOM 6049 C CA . SER A 1 803 ? 35.161 52.674 -53.738 1.00 25.22 803 SER A CA 1
ATOM 6050 C C . SER A 1 803 ? 33.743 52.284 -54.210 1.00 25.22 803 SER A C 1
ATOM 6052 O O . SER A 1 803 ? 33.350 52.533 -55.341 1.00 25.22 803 SER A O 1
ATOM 6054 N N . GLU A 1 804 ? 32.976 51.772 -53.238 1.00 27.98 804 GLU A N 1
ATOM 6055 C CA . GLU A 1 804 ? 31.776 52.390 -52.621 1.00 27.98 804 GLU A CA 1
ATOM 6056 C C . GLU A 1 804 ? 30.489 52.768 -53.408 1.00 27.98 804 GLU A C 1
ATOM 6058 O O . GLU A 1 804 ? 30.471 53.602 -54.304 1.00 27.98 804 GLU A O 1
ATOM 6063 N N . GLU A 1 805 ? 29.382 52.297 -52.807 1.00 28.28 805 GLU A N 1
ATOM 6064 C CA . GLU A 1 805 ? 28.076 52.957 -52.586 1.00 28.28 805 GLU A CA 1
ATOM 6065 C C . GLU A 1 805 ? 26.925 52.997 -53.629 1.00 28.28 805 GLU A C 1
ATOM 6067 O O . GLU A 1 805 ? 27.070 53.255 -54.816 1.00 28.28 805 GLU A O 1
ATOM 6072 N N . LYS A 1 806 ? 25.714 52.902 -53.036 1.00 26.28 806 LYS A N 1
ATOM 6073 C CA . LYS A 1 806 ? 24.389 53.417 -53.463 1.00 26.28 806 LYS A CA 1
ATOM 6074 C C . LYS A 1 806 ? 23.578 52.692 -54.555 1.00 26.28 806 LYS A C 1
ATOM 6076 O O . LYS A 1 806 ? 23.403 53.151 -55.675 1.00 26.28 806 LYS A O 1
ATOM 6081 N N . ASN A 1 807 ? 22.865 51.662 -54.094 1.00 30.38 807 ASN A N 1
ATOM 6082 C CA . ASN A 1 807 ? 21.399 51.687 -53.913 1.00 30.38 807 ASN A CA 1
ATOM 6083 C C . ASN A 1 807 ? 20.561 52.567 -54.882 1.00 30.38 807 ASN A C 1
ATOM 6085 O O . ASN A 1 807 ? 20.436 53.770 -54.655 1.00 30.38 807 ASN A O 1
ATOM 6089 N N . SER A 1 808 ? 19.843 51.956 -55.839 1.00 26.70 808 SER A N 1
ATOM 6090 C CA . SER A 1 808 ? 18.412 52.262 -56.064 1.00 26.70 808 SER A CA 1
ATOM 6091 C C . SER A 1 808 ? 17.680 51.260 -56.982 1.00 26.70 808 SER A C 1
ATOM 6093 O O . SER A 1 808 ? 18.191 50.842 -58.012 1.00 26.70 808 SER A O 1
ATOM 6095 N N . ARG A 1 809 ? 16.463 50.895 -56.544 1.00 29.03 809 ARG A N 1
ATOM 6096 C CA . ARG A 1 809 ? 15.167 50.735 -57.260 1.00 29.03 809 ARG A CA 1
ATOM 6097 C C . ARG A 1 809 ? 15.149 50.721 -58.810 1.00 29.03 809 ARG A C 1
ATOM 6099 O O . ARG A 1 809 ? 15.814 51.543 -59.419 1.00 29.03 809 ARG A O 1
ATOM 6106 N N . ASN A 1 810 ? 14.219 50.061 -59.518 1.00 27.55 810 ASN A N 1
ATOM 6107 C CA . ASN A 1 810 ? 13.162 49.044 -59.272 1.00 27.55 810 ASN A CA 1
ATOM 6108 C C . ASN A 1 810 ? 12.428 48.828 -60.646 1.00 27.55 810 ASN A C 1
ATOM 6110 O O . ASN A 1 810 ? 12.764 49.522 -61.604 1.00 27.55 810 ASN A O 1
ATOM 6114 N N . ILE A 1 811 ? 11.361 48.008 -60.693 1.00 30.09 811 ILE A N 1
ATOM 6115 C CA . ILE A 1 811 ? 10.191 48.073 -61.618 1.00 30.09 811 ILE A CA 1
ATOM 6116 C C . ILE A 1 811 ? 10.229 47.227 -62.928 1.00 30.09 811 ILE A C 1
ATOM 6118 O O . ILE A 1 811 ? 10.697 47.680 -63.965 1.00 30.09 811 ILE A O 1
ATOM 6122 N N . ASP A 1 812 ? 9.532 46.067 -62.856 1.00 29.17 812 ASP A N 1
ATOM 6123 C CA . ASP A 1 812 ? 8.430 45.614 -63.758 1.00 29.17 812 ASP A CA 1
ATOM 6124 C C . ASP A 1 812 ? 8.710 45.117 -65.209 1.00 29.17 812 ASP A C 1
ATOM 6126 O O . ASP A 1 812 ? 9.717 45.473 -65.803 1.00 29.17 812 ASP A O 1
ATOM 6130 N N . LYS A 1 813 ? 7.860 44.335 -65.926 1.00 34.06 813 LYS A N 1
ATOM 6131 C CA . LYS A 1 813 ? 6.522 43.659 -65.757 1.00 34.06 813 LYS A CA 1
ATOM 6132 C C . LYS A 1 813 ? 6.304 42.683 -66.961 1.00 34.06 813 LYS A C 1
ATOM 6134 O O . LYS A 1 813 ? 7.020 42.825 -67.943 1.00 34.06 813 LYS A O 1
ATOM 6139 N N . LYS A 1 814 ? 5.323 41.759 -67.083 1.00 28.22 814 LYS A N 1
ATOM 6140 C CA . LYS A 1 814 ? 4.321 41.088 -66.204 1.00 28.22 814 LYS A CA 1
ATOM 6141 C C . LYS A 1 814 ? 3.721 39.875 -66.960 1.00 28.22 814 LYS A C 1
ATOM 6143 O O . LYS A 1 814 ? 3.277 40.088 -68.082 1.00 28.22 814 LYS A O 1
ATOM 6148 N N . VAL A 1 815 ? 3.515 38.711 -66.325 1.00 27.70 815 VAL A N 1
ATOM 6149 C CA . VAL A 1 815 ? 2.319 37.853 -66.561 1.00 27.70 815 VAL A CA 1
ATOM 6150 C C . VAL A 1 815 ? 1.991 37.142 -65.231 1.00 27.70 815 VAL A C 1
ATOM 6152 O O . VAL A 1 815 ? 2.804 36.367 -64.757 1.00 27.70 815 VAL A O 1
ATOM 6155 N N . LEU A 1 816 ? 1.016 37.566 -64.417 1.00 29.72 816 LEU A N 1
ATOM 6156 C CA . LEU A 1 816 ? -0.446 37.371 -64.521 1.00 29.72 816 LEU A CA 1
ATOM 6157 C C . LEU A 1 816 ? -0.926 35.907 -64.452 1.00 29.72 816 LEU A C 1
ATOM 6159 O O . LEU A 1 816 ? -1.173 35.275 -65.470 1.00 29.72 816 LEU A O 1
ATOM 6163 N N . GLY A 1 817 ? -1.193 35.454 -63.226 1.00 28.11 817 GLY A N 1
ATOM 6164 C CA . GLY A 1 817 ? -2.113 34.362 -62.905 1.00 28.11 817 GLY A CA 1
ATOM 6165 C C . GLY A 1 817 ? -2.749 34.668 -61.549 1.00 28.11 817 GLY A C 1
ATOM 6166 O O . GLY A 1 817 ? -2.093 34.525 -60.525 1.00 28.11 817 GLY A O 1
ATOM 6167 N N . ALA A 1 818 ? -3.973 35.198 -61.537 1.00 33.44 818 ALA A N 1
ATOM 6168 C CA . ALA A 1 818 ? -4.664 35.540 -60.293 1.00 33.44 818 ALA A CA 1
ATOM 6169 C C . ALA A 1 818 ? -5.334 34.289 -59.707 1.00 33.44 818 ALA A C 1
ATOM 6171 O O . ALA A 1 818 ? -6.116 33.645 -60.408 1.00 33.44 818 ALA A O 1
ATOM 6172 N N . LYS A 1 819 ? -5.071 33.972 -58.433 1.00 30.86 819 LYS A N 1
ATOM 6173 C CA . LYS A 1 819 ? -5.916 33.047 -57.664 1.00 30.86 819 LYS A CA 1
ATOM 6174 C C . LYS A 1 819 ? -7.078 33.858 -57.078 1.00 30.86 819 LYS A C 1
ATOM 6176 O O . LYS A 1 819 ? -6.881 34.982 -56.623 1.00 30.86 819 LYS A O 1
ATOM 6181 N N . ILE A 1 820 ? -8.285 33.319 -57.191 1.00 32.38 820 ILE A N 1
ATOM 6182 C CA . ILE A 1 820 ? -9.533 33.963 -56.769 1.00 32.38 820 ILE A CA 1
ATOM 6183 C C . ILE A 1 820 ? -9.721 33.689 -55.274 1.00 32.38 820 ILE A C 1
ATOM 6185 O O . ILE A 1 820 ? -9.714 32.522 -54.887 1.00 32.38 820 ILE A O 1
ATOM 6189 N N . GLU A 1 821 ? -9.916 34.724 -54.455 1.00 36.62 821 GLU A N 1
ATOM 6190 C CA . GLU A 1 821 ? -10.432 34.544 -53.091 1.00 36.62 821 GLU A CA 1
ATOM 6191 C C . GLU A 1 821 ? -11.866 34.002 -53.172 1.00 36.62 821 GLU A C 1
ATOM 6193 O O . GLU A 1 821 ? -12.731 34.594 -53.824 1.00 36.62 821 GLU A O 1
ATOM 6198 N N . ARG A 1 822 ? -12.106 32.854 -52.534 1.00 34.94 822 ARG A N 1
ATOM 6199 C CA . ARG A 1 822 ? -13.444 32.285 -52.324 1.00 34.94 822 ARG A CA 1
ATOM 6200 C C . ARG A 1 822 ? -13.899 32.554 -50.891 1.00 34.94 822 ARG A C 1
ATOM 6202 O O . ARG A 1 822 ? -13.101 32.961 -50.052 1.00 34.94 822 ARG A O 1
ATOM 6209 N N . SER A 1 823 ? -15.184 32.320 -50.620 1.00 40.72 823 SER A N 1
ATOM 6210 C CA . SER A 1 823 ? -15.700 32.337 -49.249 1.00 40.72 823 SER A CA 1
ATOM 6211 C C . SER A 1 823 ? -14.923 31.352 -48.367 1.00 40.72 823 SER A C 1
ATOM 6213 O O . SER A 1 823 ? -14.476 30.311 -48.850 1.00 40.72 823 SER A O 1
ATOM 6215 N N . ARG A 1 824 ? -14.815 31.657 -47.069 1.00 48.28 824 ARG A N 1
ATOM 6216 C CA . ARG A 1 824 ? -14.030 30.894 -46.077 1.00 48.28 824 ARG A CA 1
ATOM 6217 C C . ARG A 1 824 ? -14.506 29.440 -45.890 1.00 48.28 824 ARG A C 1
ATOM 6219 O O . ARG A 1 824 ? -13.790 28.630 -45.313 1.00 48.28 824 ARG A O 1
ATOM 6226 N N . ASP A 1 825 ? -15.677 29.108 -46.432 1.00 43.22 825 ASP A N 1
ATOM 6227 C CA . ASP A 1 825 ? -16.276 27.769 -46.423 1.00 43.22 825 ASP A CA 1
ATOM 6228 C C . ASP A 1 825 ? -15.993 26.939 -47.699 1.00 43.22 825 ASP A C 1
ATOM 6230 O O . ASP A 1 825 ? -16.289 25.749 -47.718 1.00 43.22 825 ASP A O 1
ATOM 6234 N N . GLU A 1 826 ? -15.401 27.526 -48.753 1.00 51.31 826 GLU A N 1
ATOM 6235 C CA . GLU A 1 826 ? -15.182 26.894 -50.077 1.00 51.31 826 GLU A CA 1
ATOM 6236 C C . GLU A 1 826 ? -13.707 26.928 -50.554 1.00 51.31 826 GLU A C 1
ATOM 6238 O O . GLU A 1 826 ? -13.420 26.808 -51.753 1.00 51.31 826 GLU A O 1
ATOM 6243 N N . GLN A 1 827 ? -12.759 27.157 -49.638 1.00 66.44 827 GLN A N 1
ATOM 6244 C CA . GLN A 1 827 ? -11.335 27.341 -49.963 1.00 66.44 827 GLN A CA 1
ATOM 6245 C C . GLN A 1 827 ? -10.629 26.045 -50.400 1.00 66.44 827 GLN A C 1
ATOM 6247 O O . GLN A 1 827 ? -9.724 26.102 -51.235 1.00 66.44 827 GLN A O 1
ATOM 6252 N N . TYR A 1 828 ? -11.076 24.901 -49.879 1.00 72.56 828 TYR A N 1
ATOM 6253 C CA . TYR A 1 828 ? -10.530 23.569 -50.141 1.00 72.56 828 TYR A CA 1
ATOM 6254 C C . TYR A 1 828 ? -11.636 22.650 -50.664 1.00 72.56 828 TYR A C 1
ATOM 6256 O O . TYR A 1 828 ? -12.742 22.647 -50.124 1.00 72.56 828 TYR A O 1
ATOM 6264 N N . SER A 1 829 ? -11.351 21.886 -51.717 1.00 76.38 829 SER A N 1
ATOM 6265 C CA . SER A 1 829 ? -12.218 20.802 -52.189 1.00 76.38 829 SER A CA 1
ATOM 6266 C C . SER A 1 829 ? -11.911 19.492 -51.460 1.00 76.38 829 SER A C 1
ATOM 6268 O O . SER A 1 829 ? -10.822 19.331 -50.913 1.00 76.38 829 SER A O 1
ATOM 6270 N N . ASP A 1 830 ? -12.825 18.521 -51.510 1.00 74.12 830 ASP A N 1
ATOM 6271 C CA . ASP A 1 830 ? -12.608 17.190 -50.917 1.00 74.12 830 ASP A CA 1
ATOM 6272 C C . ASP A 1 830 ? -11.307 16.540 -51.426 1.00 74.12 830 ASP A C 1
ATOM 6274 O O . ASP A 1 830 ? -10.579 15.912 -50.664 1.00 74.12 830 ASP A O 1
ATOM 6278 N N . ALA A 1 831 ? -10.956 16.765 -52.698 1.00 76.31 831 ALA A N 1
ATOM 6279 C CA . ALA A 1 831 ? -9.700 16.297 -53.277 1.00 76.31 831 ALA A CA 1
ATOM 6280 C C . ALA A 1 831 ? -8.463 16.997 -52.683 1.00 76.31 831 ALA A C 1
ATOM 6282 O O . ALA A 1 831 ? -7.418 16.365 -52.555 1.00 76.31 831 ALA A O 1
ATOM 6283 N N . ASP A 1 832 ? -8.556 18.275 -52.303 1.00 80.38 832 ASP A N 1
ATOM 6284 C CA . ASP A 1 832 ? -7.461 18.982 -51.626 1.00 80.38 832 ASP A CA 1
ATOM 6285 C C . ASP A 1 832 ? -7.255 18.435 -50.202 1.00 80.38 832 ASP A C 1
ATOM 6287 O O . ASP A 1 832 ? -6.116 18.260 -49.777 1.00 80.38 832 ASP A O 1
ATOM 6291 N N . ILE A 1 833 ? -8.339 18.085 -49.497 1.00 85.44 833 ILE A N 1
ATOM 6292 C CA . ILE A 1 833 ? -8.280 17.496 -48.147 1.00 85.44 833 ILE A CA 1
ATOM 6293 C C . ILE A 1 833 ? -7.757 16.056 -48.172 1.00 85.44 833 ILE A C 1
ATOM 6295 O O . ILE A 1 833 ? -6.917 15.703 -47.349 1.00 85.44 833 ILE A O 1
ATOM 6299 N N . LEU A 1 834 ? -8.186 15.238 -49.139 1.00 85.44 834 LEU A N 1
ATOM 6300 C CA . LEU A 1 834 ? -7.650 13.885 -49.329 1.00 85.44 834 LEU A CA 1
ATOM 6301 C C . LEU A 1 834 ? -6.155 13.906 -49.671 1.00 85.44 834 LEU A C 1
ATOM 6303 O O . LEU A 1 834 ? -5.391 13.148 -49.075 1.00 85.44 834 LEU A O 1
ATOM 6307 N N . ASN A 1 835 ? -5.728 14.818 -50.557 1.00 86.06 835 ASN A N 1
ATOM 6308 C CA . ASN A 1 835 ? -4.306 15.036 -50.828 1.00 86.06 835 ASN A CA 1
ATOM 6309 C C . ASN A 1 835 ? -3.558 15.402 -49.537 1.00 86.06 835 ASN A C 1
ATOM 6311 O O . ASN A 1 835 ? -2.568 14.747 -49.225 1.00 86.06 835 ASN A O 1
ATOM 6315 N N . ALA A 1 836 ? -4.051 16.385 -48.773 1.00 86.25 836 ALA A N 1
ATOM 6316 C CA . ALA A 1 836 ? -3.401 16.856 -47.551 1.00 86.25 836 ALA A CA 1
ATOM 6317 C C . ALA A 1 836 ? -3.276 15.770 -46.471 1.00 86.25 836 ALA A C 1
ATOM 6319 O O . ALA A 1 836 ? -2.233 15.677 -45.827 1.00 86.25 836 ALA A O 1
ATOM 6320 N N . LEU A 1 837 ? -4.289 14.909 -46.316 1.00 87.00 837 LEU A N 1
ATOM 6321 C CA . LEU A 1 837 ? -4.199 13.718 -45.467 1.00 87.00 837 LEU A CA 1
ATOM 6322 C C . LEU A 1 837 ? -3.113 12.760 -45.983 1.00 87.00 837 LEU A C 1
ATOM 6324 O O . LEU A 1 837 ? -2.177 12.456 -45.251 1.00 87.00 837 LEU A O 1
ATOM 6328 N N . SER A 1 838 ? -3.170 12.363 -47.261 1.00 89.44 838 SER A N 1
ATOM 6329 C CA . SER A 1 838 ? -2.217 11.403 -47.850 1.00 89.44 838 SER A CA 1
ATOM 6330 C C . SER A 1 838 ? -0.753 11.869 -47.841 1.00 89.44 838 SER A C 1
ATOM 6332 O O . SER A 1 838 ? 0.153 11.040 -47.779 1.00 89.44 838 SER A O 1
ATOM 6334 N N . SER A 1 839 ? -0.508 13.183 -47.889 1.00 88.50 839 SER A N 1
ATOM 6335 C CA . SER A 1 839 ? 0.831 13.783 -47.862 1.00 88.50 839 SER A CA 1
ATOM 6336 C C . SER A 1 839 ? 1.242 14.322 -46.489 1.00 88.50 839 SER A C 1
ATOM 6338 O O . SER A 1 839 ? 2.269 14.993 -46.403 1.00 88.50 839 SER A O 1
ATOM 6340 N N . ALA A 1 840 ? 0.439 14.083 -45.445 1.00 91.25 840 ALA A N 1
ATOM 6341 C CA . ALA A 1 840 ? 0.615 14.626 -44.096 1.00 91.25 840 ALA A CA 1
ATOM 6342 C C . ALA A 1 840 ? 0.806 16.164 -44.030 1.00 91.25 840 ALA A C 1
ATOM 6344 O O . ALA A 1 840 ? 1.519 16.673 -43.163 1.00 91.25 840 ALA A O 1
ATOM 6345 N N . ASP A 1 841 ? 0.155 16.920 -44.925 1.00 92.31 841 ASP A N 1
ATOM 6346 C CA . ASP A 1 841 ? 0.193 18.391 -44.954 1.00 92.31 841 ASP A CA 1
ATOM 6347 C C . ASP A 1 841 ? -0.680 18.986 -43.835 1.00 92.31 841 ASP A C 1
ATOM 6349 O O . ASP A 1 841 ? -1.841 19.364 -44.024 1.00 92.31 841 ASP A O 1
ATOM 6353 N N . ILE A 1 842 ? -0.093 19.039 -42.638 1.00 91.12 842 ILE A N 1
ATOM 6354 C CA . ILE A 1 842 ? -0.741 19.531 -41.421 1.00 91.12 842 ILE A CA 1
ATOM 6355 C C . ILE A 1 842 ? -1.175 21.000 -41.525 1.00 91.12 842 ILE A C 1
ATOM 6357 O O . ILE A 1 842 ? -2.228 21.353 -41.001 1.00 91.12 842 ILE A O 1
ATOM 6361 N N . GLU A 1 843 ? -0.434 21.849 -42.241 1.00 89.38 843 GLU A N 1
ATOM 6362 C CA . GLU A 1 843 ? -0.765 23.274 -42.383 1.00 89.38 843 GLU A CA 1
ATOM 6363 C C . GLU A 1 843 ? -2.071 23.457 -43.174 1.00 89.38 843 GLU A C 1
ATOM 6365 O O . GLU A 1 843 ? -2.952 24.221 -42.770 1.00 89.38 843 GLU A O 1
ATOM 6370 N N . THR A 1 844 ? -2.250 22.687 -44.255 1.00 84.50 844 THR A N 1
ATOM 6371 C CA . THR A 1 844 ? -3.510 22.662 -45.015 1.00 84.50 844 THR A CA 1
ATOM 6372 C C . THR A 1 844 ? -4.676 22.108 -44.187 1.00 84.50 844 THR A C 1
ATOM 6374 O O . THR A 1 844 ? -5.783 22.648 -44.262 1.00 84.50 844 THR A O 1
ATOM 6377 N N . ILE A 1 845 ? -4.452 21.073 -43.367 1.00 85.31 845 ILE A N 1
ATOM 6378 C CA . ILE A 1 845 ? -5.490 20.506 -42.483 1.00 85.31 845 ILE A CA 1
ATOM 6379 C C . ILE A 1 845 ? -5.908 21.529 -41.408 1.00 85.31 845 ILE A C 1
ATOM 6381 O O . ILE A 1 845 ? -7.104 21.708 -41.163 1.00 85.31 845 ILE A O 1
ATOM 6385 N N . MET A 1 846 ? -4.952 22.245 -40.808 1.00 89.06 846 MET A N 1
ATOM 6386 C CA . MET A 1 846 ? -5.209 23.262 -39.781 1.00 89.06 846 MET A CA 1
ATOM 6387 C C . MET A 1 846 ? -5.983 24.472 -40.318 1.00 89.06 846 MET A C 1
ATOM 6389 O O . MET A 1 846 ? -6.981 24.862 -39.705 1.00 89.06 846 MET A O 1
ATOM 6393 N N . ASP A 1 847 ? -5.607 25.025 -41.480 1.00 82.62 847 ASP A N 1
ATOM 6394 C CA . ASP A 1 847 ? -6.356 26.142 -42.087 1.00 82.62 847 ASP A CA 1
ATOM 6395 C C . ASP A 1 847 ? -7.767 25.710 -42.524 1.00 82.62 847 ASP A C 1
ATOM 6397 O O . ASP A 1 847 ? -8.742 26.429 -42.290 1.00 82.62 847 ASP A O 1
ATOM 6401 N N . TYR A 1 848 ? -7.915 24.492 -43.062 1.00 82.88 848 TYR A N 1
ATOM 6402 C CA . TYR A 1 848 ? -9.224 23.919 -43.381 1.00 82.88 848 TYR A CA 1
ATOM 6403 C C . TYR A 1 848 ? -10.132 23.808 -42.148 1.00 82.88 848 TYR A C 1
ATOM 6405 O O . TYR A 1 848 ? -11.304 24.195 -42.219 1.00 82.88 848 TYR A O 1
ATOM 6413 N N . LEU A 1 849 ? -9.616 23.294 -41.026 1.00 82.62 849 LEU A N 1
ATOM 6414 C CA . LEU A 1 849 ? -10.364 23.138 -39.773 1.00 82.62 849 LEU A CA 1
ATOM 6415 C C . LEU A 1 849 ? -10.578 24.463 -39.023 1.00 82.62 849 LEU A C 1
ATOM 6417 O O . LEU A 1 849 ? -11.507 24.556 -38.216 1.00 82.62 849 LEU A O 1
ATOM 6421 N N . GLY A 1 850 ? -9.758 25.482 -39.291 1.00 80.38 850 GLY A N 1
ATOM 6422 C CA . GLY A 1 850 ? -9.730 26.734 -38.534 1.00 80.38 850 GLY A CA 1
ATOM 6423 C C . GLY A 1 850 ? -9.191 26.551 -37.111 1.00 80.38 850 GLY A C 1
ATOM 6424 O O . GLY A 1 850 ? -9.652 27.230 -36.194 1.00 80.38 850 GLY A O 1
ATOM 6425 N N . GLN A 1 851 ? -8.265 25.607 -36.924 1.00 83.25 851 GLN A N 1
ATOM 6426 C CA . GLN A 1 851 ? -7.676 25.235 -35.634 1.00 83.25 851 GLN A CA 1
ATOM 6427 C C . GLN A 1 851 ? -6.177 25.556 -35.601 1.00 83.25 851 GLN A C 1
ATOM 6429 O O . GLN A 1 851 ? -5.533 25.681 -36.639 1.00 83.25 851 GLN A O 1
ATOM 6434 N N . ALA A 1 852 ? -5.624 25.711 -34.397 1.00 84.50 852 ALA A N 1
ATOM 6435 C CA . ALA A 1 852 ? -4.183 25.808 -34.196 1.00 84.50 852 ALA A CA 1
ATOM 6436 C C . ALA A 1 852 ? -3.597 24.409 -33.967 1.00 84.50 852 ALA A C 1
ATOM 6438 O O . ALA A 1 852 ? -4.199 23.598 -33.260 1.00 84.50 852 ALA A O 1
ATOM 6439 N N . ARG A 1 853 ? -2.412 24.154 -34.529 1.00 89.94 853 ARG A N 1
ATOM 6440 C CA . ARG A 1 853 ? -1.675 22.905 -34.326 1.00 89.94 853 ARG A CA 1
ATOM 6441 C C . ARG A 1 853 ? -1.293 22.741 -32.850 1.00 89.94 853 ARG A C 1
ATOM 6443 O O . ARG A 1 853 ? -0.801 23.684 -32.233 1.00 89.94 853 ARG A O 1
ATOM 6450 N N . ASN A 1 854 ? -1.474 21.538 -32.316 1.00 86.88 854 ASN A N 1
ATOM 6451 C CA . ASN A 1 854 ? -1.093 21.118 -30.971 1.00 86.88 854 ASN A CA 1
ATOM 6452 C C . ASN A 1 854 ? -0.067 19.961 -31.040 1.00 86.88 854 ASN A C 1
ATOM 6454 O O . ASN A 1 854 ? -0.455 18.790 -31.027 1.00 86.88 854 ASN A O 1
ATOM 6458 N N . PRO A 1 855 ? 1.246 20.264 -31.085 1.00 82.19 855 PRO A N 1
ATOM 6459 C CA . PRO A 1 855 ? 2.292 19.242 -31.132 1.00 82.19 855 PRO A CA 1
ATOM 6460 C C . PRO A 1 855 ? 2.304 18.297 -29.924 1.00 82.19 855 PRO A C 1
ATOM 6462 O O . PRO A 1 855 ? 2.749 17.162 -30.058 1.00 82.19 855 PRO A O 1
ATOM 6465 N N . SER A 1 856 ? 1.807 18.730 -28.760 1.00 72.12 856 SER A N 1
ATOM 6466 C CA . SER A 1 856 ? 1.723 17.880 -27.566 1.00 72.12 856 SER A CA 1
ATOM 6467 C C . SER A 1 856 ? 0.651 16.801 -27.713 1.00 72.12 856 SER A C 1
ATOM 6469 O O . SER A 1 856 ? 0.897 15.665 -27.325 1.00 72.12 856 SER A O 1
ATOM 6471 N N . LEU A 1 857 ? -0.491 17.126 -28.336 1.00 76.62 857 LEU A N 1
ATOM 6472 C CA . LEU A 1 857 ? -1.522 16.142 -28.690 1.00 76.62 857 LEU A CA 1
ATOM 6473 C C . LEU A 1 857 ? -1.037 15.195 -29.794 1.00 76.62 857 LEU A C 1
ATOM 6475 O O . LEU A 1 857 ? -1.252 13.995 -29.704 1.00 76.62 857 LEU A O 1
ATOM 6479 N N . GLU A 1 858 ? -0.343 15.700 -30.817 1.00 84.31 858 GLU A N 1
ATOM 6480 C CA . GLU A 1 858 ? 0.267 14.824 -31.831 1.00 84.31 858 GLU A CA 1
ATOM 6481 C C . GLU A 1 858 ? 1.272 13.857 -31.200 1.00 84.31 858 GLU A C 1
ATOM 6483 O O . GLU A 1 858 ? 1.263 12.671 -31.527 1.00 84.31 858 GLU A O 1
ATOM 6488 N N . LYS A 1 859 ? 2.097 14.343 -30.259 1.00 74.50 859 LYS A N 1
ATOM 6489 C CA . LYS A 1 859 ? 3.034 13.509 -29.505 1.00 74.50 859 LYS A CA 1
ATOM 6490 C C . LYS A 1 859 ? 2.291 12.484 -28.643 1.00 74.50 859 LYS A C 1
ATOM 6492 O O . LYS A 1 859 ? 2.622 11.307 -28.731 1.00 74.50 859 LYS A O 1
ATOM 6497 N N . SER A 1 860 ? 1.274 12.879 -27.873 1.00 77.06 860 SER A N 1
ATOM 6498 C CA . SER A 1 860 ? 0.521 11.935 -27.036 1.00 77.06 860 SER A CA 1
ATOM 6499 C C . SER A 1 860 ? -0.198 10.874 -27.870 1.00 77.06 860 SER A C 1
ATOM 6501 O O . SER A 1 860 ? -0.094 9.701 -27.546 1.00 77.06 860 SER A O 1
ATOM 6503 N N . ILE A 1 861 ? -0.817 11.240 -28.999 1.00 77.44 861 ILE A N 1
ATOM 6504 C CA . ILE A 1 861 ? -1.420 10.289 -29.949 1.00 77.44 861 ILE A CA 1
ATOM 6505 C C . ILE A 1 861 ? -0.368 9.354 -30.560 1.00 77.44 861 ILE A C 1
ATOM 6507 O O . ILE A 1 861 ? -0.619 8.157 -30.684 1.00 77.44 861 ILE A O 1
ATOM 6511 N N . SER A 1 862 ? 0.809 9.878 -30.919 1.00 77.56 862 SER A N 1
ATOM 6512 C CA . SER A 1 862 ? 1.907 9.070 -31.463 1.00 77.56 862 SER A CA 1
ATOM 6513 C C . SER A 1 862 ? 2.493 8.070 -30.467 1.00 77.56 862 SER A C 1
ATOM 6515 O O . SER A 1 862 ? 3.089 7.103 -30.912 1.00 77.56 862 SER A O 1
ATOM 6517 N N . ILE A 1 863 ? 2.303 8.285 -29.158 1.00 69.25 863 ILE A N 1
ATOM 6518 C CA . ILE A 1 863 ? 2.720 7.382 -28.073 1.00 69.25 863 ILE A CA 1
ATOM 6519 C C . ILE A 1 863 ? 1.576 6.416 -27.725 1.00 69.25 863 ILE A C 1
ATOM 6521 O O . ILE A 1 863 ? 1.751 5.205 -27.799 1.00 69.25 863 ILE A O 1
ATOM 6525 N N . GLN A 1 864 ? 0.383 6.945 -27.430 1.00 69.62 864 GLN A N 1
ATOM 6526 C CA . GLN A 1 864 ? -0.812 6.193 -27.015 1.00 69.62 864 GLN A CA 1
ATOM 6527 C C . GLN A 1 864 ? -1.229 5.117 -28.028 1.00 69.62 864 GLN A C 1
ATOM 6529 O O . GLN A 1 864 ? -1.743 4.076 -27.639 1.00 69.62 864 GLN A O 1
ATOM 6534 N N . TYR A 1 865 ? -1.009 5.359 -29.324 1.00 67.75 865 TYR A N 1
ATOM 6535 C CA . TYR A 1 865 ? -1.378 4.433 -30.399 1.00 67.75 865 TYR A CA 1
ATOM 6536 C C . TYR A 1 865 ? -0.166 3.903 -31.187 1.00 67.75 865 TYR A C 1
ATOM 6538 O O . TYR A 1 865 ? -0.357 3.365 -32.278 1.00 67.75 865 TYR A O 1
ATOM 6546 N N . ALA A 1 866 ? 1.059 4.047 -30.655 1.00 54.56 866 ALA A N 1
ATOM 6547 C CA . ALA A 1 866 ? 2.289 3.526 -31.271 1.00 54.56 866 ALA A CA 1
ATOM 6548 C C . ALA A 1 866 ? 2.238 2.002 -31.452 1.00 54.56 866 ALA A C 1
ATOM 6550 O O . ALA A 1 866 ? 2.580 1.465 -32.504 1.00 54.56 866 ALA A O 1
ATOM 6551 N N . ASN A 1 867 ? 1.769 1.309 -30.414 1.00 51.03 867 ASN A N 1
ATOM 6552 C CA . ASN A 1 867 ? 1.736 -0.144 -30.351 1.00 51.03 867 ASN A CA 1
ATOM 6553 C C . ASN A 1 867 ? 0.363 -0.641 -30.830 1.00 51.03 867 ASN A C 1
ATOM 6555 O O . ASN A 1 867 ? -0.637 -0.534 -30.128 1.00 51.03 867 ASN A O 1
ATOM 6559 N N . GLY A 1 868 ? 0.318 -1.134 -32.073 1.00 53.25 868 GLY A N 1
ATOM 6560 C CA . GLY A 1 868 ? -0.883 -1.655 -32.749 1.00 53.25 868 GLY A CA 1
ATOM 6561 C C . GLY A 1 868 ? -1.084 -1.062 -34.149 1.00 53.25 868 GLY A C 1
ATOM 6562 O O . GLY A 1 868 ? -1.437 -1.764 -35.109 1.00 53.25 868 GLY A O 1
ATOM 6563 N N . LEU A 1 869 ? -0.745 0.218 -34.322 1.00 57.59 869 LEU A N 1
ATOM 6564 C CA . LEU A 1 869 ? -0.715 0.914 -35.607 1.00 57.59 869 LEU A CA 1
ATOM 6565 C C . LEU A 1 869 ? 0.654 1.569 -35.798 1.00 57.59 869 LEU A C 1
ATOM 6567 O O . LEU A 1 869 ? 1.022 2.450 -35.037 1.00 57.59 869 LEU A O 1
ATOM 6571 N N . ASP A 1 870 ? 1.360 1.217 -36.871 1.00 67.56 870 ASP A N 1
ATOM 6572 C CA . ASP A 1 870 ? 2.639 1.824 -37.270 1.00 67.56 870 ASP A CA 1
ATOM 6573 C C . ASP A 1 870 ? 2.407 3.235 -37.855 1.00 67.56 870 ASP A C 1
ATOM 6575 O O . ASP A 1 870 ? 2.619 3.487 -39.047 1.00 67.56 870 ASP A O 1
ATOM 6579 N N . LEU A 1 871 ? 1.818 4.123 -37.047 1.00 81.50 871 LEU A N 1
ATOM 6580 C CA . LEU A 1 871 ? 1.229 5.384 -37.484 1.00 81.50 871 LEU A CA 1
ATOM 6581 C C . LEU A 1 871 ? 2.278 6.267 -38.157 1.00 81.50 871 LEU A C 1
ATOM 6583 O O . LEU A 1 871 ? 3.294 6.630 -37.565 1.00 81.50 871 LEU A O 1
ATOM 6587 N N . THR A 1 872 ? 1.990 6.704 -39.380 1.00 88.38 872 THR A N 1
ATOM 6588 C CA . THR A 1 872 ? 2.749 7.796 -39.984 1.00 88.38 872 THR A CA 1
ATOM 6589 C C . THR A 1 872 ? 2.163 9.133 -39.523 1.00 88.38 872 THR A C 1
ATOM 6591 O O . THR A 1 872 ? 1.082 9.208 -38.930 1.00 88.38 872 THR A O 1
ATOM 6594 N N . GLN A 1 873 ? 2.842 10.234 -39.852 1.00 88.25 873 GLN A N 1
ATOM 6595 C CA . GLN A 1 873 ? 2.327 11.577 -39.574 1.00 88.25 873 GLN A CA 1
ATOM 6596 C C . GLN A 1 873 ? 0.921 11.810 -40.171 1.00 88.25 873 GLN A C 1
ATOM 6598 O O . GLN A 1 873 ? 0.155 12.596 -39.620 1.00 88.25 873 GLN A O 1
ATOM 6603 N N . ALA A 1 874 ? 0.548 11.122 -41.259 1.00 90.81 874 ALA A N 1
ATOM 6604 C CA . ALA A 1 874 ? -0.787 11.221 -41.851 1.00 90.81 874 ALA A CA 1
ATOM 6605 C C . ALA A 1 874 ? -1.882 10.715 -40.893 1.00 90.81 874 ALA A C 1
ATOM 6607 O O . ALA A 1 874 ? -2.873 11.411 -40.652 1.00 90.81 874 ALA A O 1
ATOM 6608 N N . GLU A 1 875 ? -1.687 9.537 -40.294 1.00 93.38 875 GLU A N 1
ATOM 6609 C CA . GLU A 1 875 ? -2.624 8.971 -39.327 1.00 93.38 875 GLU A CA 1
ATOM 6610 C C . GLU A 1 875 ? -2.601 9.715 -37.990 1.00 93.38 875 GLU A C 1
ATOM 6612 O O . GLU A 1 875 ? -3.674 9.984 -37.452 1.00 93.38 875 GLU A O 1
ATOM 6617 N N . ILE A 1 876 ? -1.433 10.153 -37.502 1.00 89.88 876 ILE A N 1
ATOM 6618 C CA . ILE A 1 876 ? -1.334 11.005 -36.299 1.00 89.88 876 ILE A CA 1
ATOM 6619 C C . ILE A 1 876 ? -2.143 12.297 -36.490 1.00 89.88 876 ILE A C 1
ATOM 6621 O O . ILE A 1 876 ? -2.937 12.662 -35.619 1.00 89.88 876 ILE A O 1
ATOM 6625 N N . ASN A 1 877 ? -2.019 12.957 -37.649 1.00 92.19 877 ASN A N 1
ATOM 6626 C CA . ASN A 1 877 ? -2.795 14.157 -37.979 1.00 92.19 877 ASN A CA 1
ATOM 6627 C C . ASN A 1 877 ? -4.309 13.863 -38.007 1.00 92.19 877 ASN A C 1
ATOM 6629 O O . ASN A 1 877 ? -5.106 14.635 -37.466 1.00 92.19 877 ASN A O 1
ATOM 6633 N N . PHE A 1 878 ? -4.727 12.745 -38.612 1.00 93.69 878 PHE A N 1
ATOM 6634 C CA . PHE A 1 878 ? -6.142 12.373 -38.671 1.00 93.69 878 PHE A CA 1
ATOM 6635 C C . PHE A 1 878 ? -6.721 12.012 -37.297 1.00 93.69 878 PHE A C 1
ATOM 6637 O O . PHE A 1 878 ? -7.818 12.454 -36.965 1.00 93.69 878 PHE A O 1
ATOM 6644 N N . ILE A 1 879 ? -6.004 11.245 -36.477 1.00 91.44 879 ILE A N 1
ATOM 6645 C CA . ILE A 1 879 ? -6.463 10.862 -35.137 1.00 91.44 879 ILE A CA 1
ATOM 6646 C C . ILE A 1 879 ? -6.539 12.103 -34.237 1.00 91.44 879 ILE A C 1
ATOM 6648 O O . ILE A 1 879 ? -7.567 12.323 -33.591 1.00 91.44 879 ILE A O 1
ATOM 6652 N N . SER A 1 880 ? -5.528 12.975 -34.283 1.00 89.69 880 SER A N 1
ATOM 6653 C CA . SER A 1 880 ? -5.485 14.216 -33.496 1.00 89.69 880 SER A CA 1
ATOM 6654 C C . SER A 1 880 ? -6.616 15.188 -33.862 1.00 89.69 880 SER A C 1
ATOM 6656 O O . SER A 1 880 ? -7.318 15.668 -32.974 1.00 89.69 880 SER A O 1
ATOM 6658 N N . TYR A 1 881 ? -6.845 15.448 -35.158 1.00 88.75 881 TYR A N 1
ATOM 6659 C CA . TYR A 1 881 ? -7.689 16.574 -35.607 1.00 88.75 881 TYR A CA 1
ATOM 6660 C C . TYR A 1 881 ? -8.865 16.193 -36.519 1.00 88.75 881 TYR A C 1
ATOM 6662 O O . TYR A 1 881 ? -9.885 16.885 -36.549 1.00 88.75 881 TYR A O 1
ATOM 6670 N N . GLY A 1 882 ? -8.747 15.094 -37.264 1.00 88.00 882 GLY A N 1
ATOM 6671 C CA . GLY A 1 882 ? -9.758 14.627 -38.209 1.00 88.00 882 GLY A CA 1
ATOM 6672 C C . GLY A 1 882 ? -10.022 15.595 -39.369 1.00 88.00 882 GLY A C 1
ATOM 6673 O O . GLY A 1 882 ? -9.128 16.248 -39.900 1.00 88.00 882 GLY A O 1
ATOM 6674 N N . THR A 1 883 ? -11.284 15.666 -39.787 1.00 85.00 883 THR A N 1
ATOM 6675 C CA . THR A 1 883 ? -11.808 16.583 -40.811 1.00 85.00 883 THR A CA 1
ATOM 6676 C C . THR A 1 883 ? -13.140 17.176 -40.336 1.00 85.00 883 THR A C 1
ATOM 6678 O O . THR A 1 883 ? -13.710 16.715 -39.345 1.00 85.00 883 THR A O 1
ATOM 6681 N N . LYS A 1 884 ? -13.710 18.162 -41.051 1.00 80.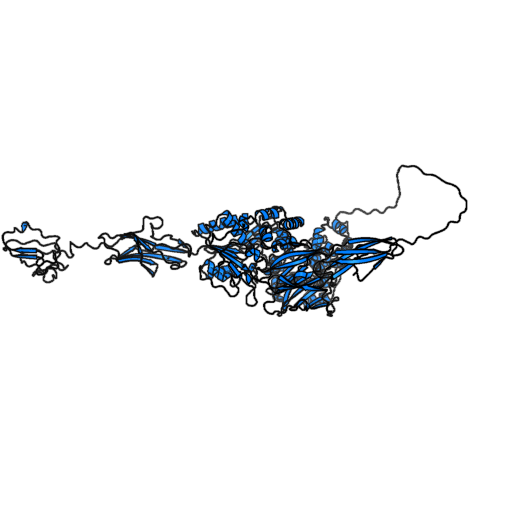50 884 LYS A N 1
ATOM 6682 C CA . LYS A 1 884 ? -15.018 18.743 -40.675 1.00 80.50 884 LYS A CA 1
ATOM 6683 C C . LYS A 1 884 ? -16.141 17.700 -40.591 1.00 80.50 884 LYS A C 1
ATOM 6685 O O . LYS A 1 884 ? -17.049 17.881 -39.786 1.00 80.50 884 LYS A O 1
ATOM 6690 N N . SER A 1 885 ? -16.084 16.632 -41.390 1.00 74.19 885 SER A N 1
ATOM 6691 C CA . SER A 1 885 ? -17.083 15.554 -41.389 1.00 74.19 885 SER A CA 1
ATOM 6692 C C . SER A 1 885 ? -16.861 14.502 -40.298 1.00 74.19 885 SER A C 1
ATOM 6694 O O . SER A 1 885 ? -17.809 13.807 -39.953 1.00 74.19 885 SER A O 1
ATOM 6696 N N . THR A 1 886 ? -15.660 14.411 -39.715 1.00 81.44 886 THR A N 1
ATOM 6697 C CA . THR A 1 886 ? -15.328 13.476 -38.618 1.00 81.44 886 THR A CA 1
ATOM 6698 C C . THR A 1 886 ? -15.136 14.176 -37.268 1.00 81.44 886 THR A C 1
ATOM 6700 O O . THR A 1 886 ? -14.643 13.570 -36.318 1.00 81.44 886 THR A O 1
ATOM 6703 N N . LYS A 1 887 ? -15.512 15.460 -37.172 1.00 75.44 887 LYS A N 1
ATOM 6704 C CA . LYS A 1 887 ? -15.402 16.283 -35.956 1.00 75.44 887 LYS A CA 1
ATOM 6705 C C . LYS A 1 887 ? -16.309 15.808 -34.811 1.00 75.44 887 LYS A C 1
ATOM 6707 O O . LYS A 1 887 ? -16.045 16.130 -33.661 1.00 75.44 887 LYS A O 1
ATOM 6712 N N . SER A 1 888 ? -17.372 15.066 -35.120 1.00 69.44 888 SER A N 1
ATOM 6713 C CA . SER A 1 888 ? -18.272 14.465 -34.128 1.00 69.44 888 SER A CA 1
ATOM 6714 C C . SER A 1 888 ? -17.691 13.237 -33.423 1.00 69.44 888 SER A C 1
ATOM 6716 O O . SER A 1 888 ? -18.316 12.760 -32.486 1.00 69.44 888 SER A O 1
ATOM 6718 N N . LEU A 1 889 ? -16.547 12.717 -33.882 1.00 74.25 889 LEU A N 1
ATOM 6719 C CA . LEU A 1 889 ? -15.877 11.565 -33.279 1.00 74.25 889 LEU A CA 1
ATOM 6720 C C . LEU A 1 889 ? -14.836 12.004 -32.238 1.00 74.25 889 LEU A C 1
ATOM 6722 O O . LEU A 1 889 ? -14.212 13.060 -32.384 1.00 74.25 889 LEU A O 1
ATOM 6726 N N . GLY A 1 890 ? -14.583 11.161 -31.239 1.00 75.56 890 GLY A N 1
ATOM 6727 C CA . GLY A 1 890 ? -13.428 11.273 -30.339 1.00 75.56 890 GLY A CA 1
ATOM 6728 C C . GLY A 1 890 ? -12.089 10.933 -31.017 1.00 75.56 890 GLY A C 1
ATOM 6729 O O . GLY A 1 890 ? -12.049 10.435 -32.145 1.00 75.56 890 GLY A O 1
ATOM 6730 N N . THR A 1 891 ? -10.973 11.181 -30.325 1.00 79.12 891 THR A N 1
ATOM 6731 C CA . THR A 1 891 ? -9.622 10.736 -30.737 1.00 79.12 891 THR A CA 1
ATOM 6732 C C . THR A 1 891 ? -9.559 9.211 -30.840 1.00 79.12 891 THR A C 1
ATOM 6734 O O . THR A 1 891 ? -9.267 8.695 -31.919 1.00 79.12 891 THR A O 1
ATOM 6737 N N . GLY A 1 892 ? -9.951 8.492 -29.782 1.00 72.56 892 GLY A N 1
ATOM 6738 C CA . GLY A 1 892 ? -10.013 7.024 -29.772 1.00 72.56 892 GLY A CA 1
ATOM 6739 C C . GLY A 1 892 ? -10.968 6.443 -30.822 1.00 72.56 892 GLY A C 1
ATOM 6740 O O . GLY A 1 892 ? -10.652 5.456 -31.485 1.00 72.56 892 GLY A O 1
ATOM 6741 N N . GLU A 1 893 ? -12.098 7.102 -31.099 1.00 77.00 893 GLU A N 1
ATOM 6742 C CA . GLU A 1 893 ? -13.002 6.667 -32.172 1.00 77.00 893 GLU A CA 1
ATOM 6743 C C . GLU A 1 893 ? -12.358 6.784 -33.562 1.00 77.00 893 GLU A C 1
ATOM 6745 O O . GLU A 1 893 ? -12.544 5.879 -34.383 1.00 77.00 893 GLU A O 1
ATOM 6750 N N . ARG A 1 894 ? -11.577 7.849 -33.817 1.00 89.00 894 ARG A N 1
ATOM 6751 C CA . ARG A 1 894 ? -10.788 8.018 -35.053 1.00 89.00 894 ARG A CA 1
ATOM 6752 C C . ARG A 1 894 ? -9.627 7.026 -35.135 1.00 89.00 894 ARG A C 1
ATOM 6754 O O . ARG A 1 894 ? -9.429 6.453 -36.205 1.00 89.00 894 ARG A O 1
ATOM 6761 N N . ALA A 1 895 ? -8.926 6.750 -34.034 1.00 84.75 895 ALA A N 1
ATOM 6762 C CA . ALA A 1 895 ? -7.917 5.687 -33.972 1.00 84.75 895 ALA A CA 1
ATOM 6763 C C . ALA A 1 895 ? -8.535 4.317 -34.298 1.00 84.75 895 ALA A C 1
ATOM 6765 O O . ALA A 1 895 ? -8.023 3.571 -35.133 1.00 84.75 895 ALA A O 1
ATOM 6766 N N . GLY A 1 896 ? -9.721 4.035 -33.754 1.00 81.94 896 GLY A N 1
ATOM 6767 C CA . GLY A 1 896 ? -10.497 2.842 -34.070 1.00 81.94 896 GLY A CA 1
ATOM 6768 C C . GLY A 1 896 ? -10.951 2.750 -35.537 1.00 81.94 896 GLY A C 1
ATOM 6769 O O . GLY A 1 896 ? -11.183 1.642 -36.024 1.00 81.94 896 GLY A O 1
ATOM 6770 N N . VAL A 1 897 ? -11.110 3.871 -36.257 1.00 89.19 897 VAL A N 1
ATOM 6771 C CA . VAL A 1 897 ? -11.376 3.861 -37.712 1.00 89.19 897 VAL A CA 1
ATOM 6772 C C . VAL A 1 897 ? -10.117 3.447 -38.476 1.00 89.19 897 VAL A C 1
ATOM 6774 O O . VAL A 1 897 ? -10.211 2.612 -39.375 1.00 89.19 897 VAL A O 1
ATOM 6777 N N . ILE A 1 898 ? -8.940 3.960 -38.097 1.00 92.00 898 ILE A N 1
ATOM 6778 C CA . ILE A 1 898 ? -7.660 3.548 -38.698 1.00 92.00 898 ILE A CA 1
ATOM 6779 C C . ILE A 1 898 ? -7.380 2.060 -38.420 1.00 92.00 898 ILE A C 1
ATOM 6781 O O . ILE A 1 898 ? -7.015 1.335 -39.345 1.00 92.00 898 ILE A O 1
ATOM 6785 N N . HIS A 1 899 ? -7.660 1.570 -37.207 1.00 85.56 899 HIS A N 1
ATOM 6786 C CA . HIS A 1 899 ? -7.638 0.137 -36.881 1.00 85.56 899 HIS A CA 1
ATOM 6787 C C . HIS A 1 899 ? -8.580 -0.686 -37.766 1.00 85.56 899 HIS A C 1
ATOM 6789 O O . HIS A 1 899 ? -8.156 -1.680 -38.356 1.00 85.56 899 HIS A O 1
ATOM 6795 N N . SER A 1 900 ? -9.832 -0.247 -37.930 1.00 88.69 900 SER A N 1
ATOM 6796 C CA . SER A 1 900 ? -10.805 -0.947 -38.783 1.00 88.69 900 SER A CA 1
ATOM 6797 C C . SER A 1 900 ? -10.345 -0.986 -40.250 1.00 88.69 900 SER A C 1
ATOM 6799 O O . SER A 1 900 ? -10.499 -2.005 -40.921 1.00 88.69 900 SER A O 1
ATOM 6801 N N . PHE A 1 901 ? -9.694 0.078 -40.739 1.00 93.62 901 PHE A N 1
ATOM 6802 C CA . PHE A 1 901 ? -9.073 0.103 -42.067 1.00 93.62 901 PHE A CA 1
ATOM 6803 C C . PHE A 1 901 ? -7.867 -0.854 -42.171 1.00 93.62 901 PHE A C 1
ATOM 6805 O O . PHE A 1 901 ? -7.821 -1.662 -43.103 1.00 93.62 901 PHE A O 1
ATOM 6812 N N . LYS A 1 902 ? -6.923 -0.836 -41.209 1.00 89.44 902 LYS A N 1
ATOM 6813 C CA . LYS A 1 902 ? -5.764 -1.760 -41.175 1.00 89.44 902 LYS A CA 1
ATOM 6814 C C . LYS A 1 902 ? -6.234 -3.218 -41.152 1.00 89.44 902 LYS A C 1
ATOM 6816 O O . LYS A 1 902 ? -5.726 -4.024 -41.926 1.00 89.44 902 LYS A O 1
ATOM 6821 N N . GLN A 1 903 ? -7.254 -3.539 -40.355 1.00 86.62 903 GLN A N 1
ATOM 6822 C CA . GLN A 1 903 ? -7.842 -4.881 -40.252 1.00 86.62 903 GLN A CA 1
ATOM 6823 C C . GLN A 1 903 ? -8.582 -5.321 -41.531 1.00 86.62 903 GLN A C 1
ATOM 6825 O O . GLN A 1 903 ? -8.537 -6.498 -41.906 1.00 86.62 903 GLN A O 1
ATOM 6830 N N . ALA A 1 904 ? -9.252 -4.395 -42.224 1.00 89.50 904 ALA A N 1
ATOM 6831 C CA . ALA A 1 904 ? -9.968 -4.686 -43.464 1.00 89.50 904 ALA A CA 1
ATOM 6832 C C . ALA A 1 904 ? -9.037 -4.856 -44.677 1.00 89.50 904 ALA A C 1
ATOM 6834 O O . ALA A 1 904 ? -9.322 -5.676 -45.550 1.00 89.50 904 ALA A O 1
ATOM 6835 N N . PHE A 1 905 ? -7.931 -4.106 -44.752 1.00 91.19 905 PHE A N 1
ATOM 6836 C CA . PHE A 1 905 ? -7.078 -4.030 -45.951 1.00 91.19 905 PHE A CA 1
ATOM 6837 C C . PHE A 1 905 ? -5.629 -4.507 -45.754 1.00 91.19 905 PHE A C 1
ATOM 6839 O O . PHE A 1 905 ? -4.859 -4.504 -46.714 1.00 91.19 905 PHE A O 1
ATOM 6846 N N . GLY A 1 906 ? -5.247 -4.922 -44.542 1.00 87.44 906 GLY A N 1
ATOM 6847 C CA . GLY A 1 906 ? -3.902 -5.412 -44.204 1.00 87.44 906 GLY A CA 1
ATOM 6848 C C . GLY A 1 906 ? -2.813 -4.332 -44.209 1.00 87.44 906 GLY A C 1
ATOM 6849 O O . GLY A 1 906 ? -1.630 -4.654 -44.274 1.00 87.44 906 GLY A O 1
ATOM 6850 N N . ARG A 1 907 ? -3.191 -3.047 -44.219 1.00 91.69 907 ARG A N 1
ATOM 6851 C CA . ARG A 1 907 ? -2.273 -1.904 -44.355 1.00 91.69 907 ARG A CA 1
ATOM 6852 C C . ARG A 1 907 ? -2.911 -0.599 -43.887 1.00 91.69 907 ARG A C 1
ATOM 6854 O O . ARG A 1 907 ? -4.124 -0.441 -43.965 1.00 91.69 907 ARG A O 1
ATOM 6861 N N . LEU A 1 908 ? -2.074 0.360 -43.504 1.00 92.12 908 LEU A N 1
ATOM 6862 C CA . LEU A 1 908 ? -2.472 1.748 -43.259 1.00 92.12 908 LEU A CA 1
ATOM 6863 C C . LEU A 1 908 ? -2.836 2.504 -44.565 1.00 92.12 908 LEU A C 1
ATOM 6865 O O . LEU A 1 908 ? -2.413 2.084 -45.656 1.00 92.12 908 LEU A O 1
ATOM 6869 N N . PRO A 1 909 ? -3.639 3.585 -44.484 1.00 93.69 909 PRO A N 1
ATOM 6870 C CA . PRO A 1 909 ? -4.093 4.364 -45.641 1.00 93.69 909 PRO A CA 1
ATOM 6871 C C . PRO A 1 909 ? -2.978 5.226 -46.263 1.00 93.69 909 PRO A C 1
ATOM 6873 O O . PRO A 1 909 ? -2.427 6.119 -45.632 1.00 93.69 909 PRO A O 1
ATOM 6876 N N . LYS A 1 910 ? -2.656 5.009 -47.548 1.00 90.31 910 LYS A N 1
ATOM 6877 C CA . LYS A 1 910 ? -1.520 5.689 -48.218 1.00 90.31 910 LYS A CA 1
ATOM 6878 C C . LYS A 1 910 ? -1.912 6.535 -49.425 1.00 90.31 910 LYS A C 1
ATOM 6880 O O . LYS A 1 910 ? -1.157 7.410 -49.834 1.00 90.31 910 LYS A O 1
ATOM 6885 N N . THR A 1 911 ? -3.066 6.269 -50.026 1.00 91.69 911 THR A N 1
ATOM 6886 C CA . THR A 1 911 ? -3.554 6.961 -51.225 1.00 91.69 911 THR A CA 1
ATOM 6887 C C . THR A 1 911 ? -4.797 7.791 -50.922 1.00 91.69 911 THR A C 1
ATOM 6889 O O . THR A 1 911 ? -5.479 7.558 -49.927 1.00 91.69 911 THR A O 1
ATOM 6892 N N . ASN A 1 912 ? -5.137 8.732 -51.807 1.00 88.56 912 ASN A N 1
ATOM 6893 C CA . ASN A 1 912 ? -6.385 9.495 -51.700 1.00 88.56 912 ASN A CA 1
ATOM 6894 C C . ASN A 1 912 ? -7.629 8.595 -51.638 1.00 88.56 912 ASN A C 1
ATOM 6896 O O . ASN A 1 912 ? -8.585 8.948 -50.957 1.00 88.56 912 ASN A O 1
ATOM 6900 N N . ASP A 1 913 ? -7.618 7.447 -52.321 1.00 90.31 913 ASP A N 1
ATOM 6901 C CA . ASP A 1 913 ? -8.734 6.496 -52.308 1.00 90.31 913 ASP A CA 1
ATOM 6902 C C . ASP A 1 913 ? -8.831 5.768 -50.954 1.00 90.31 913 ASP A C 1
ATOM 6904 O O . ASP A 1 913 ? -9.928 5.600 -50.428 1.00 90.31 913 ASP A O 1
ATOM 6908 N N . ASP A 1 914 ? -7.696 5.446 -50.322 1.00 94.00 914 ASP A N 1
ATOM 6909 C CA . ASP A 1 914 ? -7.670 4.903 -48.954 1.00 94.00 914 ASP A CA 1
ATOM 6910 C C . ASP A 1 914 ? -8.195 5.909 -47.928 1.00 94.00 914 ASP A C 1
ATOM 6912 O O . ASP A 1 914 ? -9.011 5.573 -47.074 1.00 94.00 914 ASP A O 1
ATOM 6916 N N . TRP A 1 915 ? -7.747 7.163 -48.026 1.00 93.38 915 TRP A N 1
ATOM 6917 C CA . TRP A 1 915 ? -8.196 8.239 -47.147 1.00 93.38 915 TRP A CA 1
ATOM 6918 C C . TRP A 1 915 ? -9.676 8.578 -47.358 1.00 93.38 915 TRP A C 1
ATOM 6920 O O . TRP A 1 915 ? -10.376 8.912 -46.403 1.00 93.38 915 TRP A O 1
ATOM 6930 N N . ASN A 1 916 ? -10.189 8.415 -48.578 1.00 91.19 916 ASN A N 1
ATOM 6931 C CA . ASN A 1 916 ? -11.616 8.508 -48.867 1.00 91.19 916 ASN A CA 1
ATOM 6932 C C . ASN A 1 916 ? -12.381 7.366 -48.182 1.00 91.19 916 ASN A C 1
ATOM 6934 O O . ASN A 1 916 ? -13.391 7.614 -47.531 1.00 91.19 916 ASN A O 1
ATOM 6938 N N . ASP A 1 917 ? -11.867 6.137 -48.233 1.00 92.69 917 ASP A N 1
ATOM 6939 C CA . ASP A 1 917 ? -12.468 4.990 -47.550 1.00 92.69 917 ASP A CA 1
ATOM 6940 C C . ASP A 1 917 ? -12.445 5.129 -46.018 1.00 92.69 917 ASP A C 1
ATOM 6942 O O . ASP A 1 917 ? -13.463 4.869 -45.377 1.00 92.69 917 ASP A O 1
ATOM 6946 N N . VAL A 1 918 ? -11.363 5.654 -45.432 1.00 94.12 918 VAL A N 1
ATOM 6947 C CA . VAL A 1 918 ? -11.288 6.041 -44.007 1.00 94.12 918 VAL A CA 1
ATOM 6948 C C . VAL A 1 918 ? -12.376 7.058 -43.643 1.00 94.12 918 VAL A C 1
ATOM 6950 O O . VAL A 1 918 ? -13.116 6.854 -42.678 1.00 94.12 918 VAL A O 1
ATOM 6953 N N . LEU A 1 919 ? -12.533 8.130 -44.428 1.00 89.94 919 LEU A N 1
ATOM 6954 C CA . LEU A 1 919 ? -13.579 9.133 -44.190 1.00 89.94 919 LEU A CA 1
ATOM 6955 C C . LEU A 1 919 ? -14.990 8.559 -44.368 1.00 89.94 919 LEU A C 1
ATOM 6957 O O . LEU A 1 919 ? -15.909 8.967 -43.659 1.00 89.94 919 LEU A O 1
ATOM 6961 N N . ARG A 1 920 ? -15.182 7.599 -45.277 1.00 89.81 920 ARG A N 1
ATOM 6962 C CA . ARG A 1 920 ? -16.468 6.921 -45.498 1.00 89.81 920 ARG A CA 1
ATOM 6963 C C . ARG A 1 920 ? -16.831 6.018 -44.319 1.00 89.81 920 ARG A C 1
ATOM 6965 O O . ARG A 1 920 ? -17.923 6.175 -43.772 1.00 89.81 920 ARG A O 1
ATOM 6972 N N . ILE A 1 921 ? -15.897 5.189 -43.850 1.00 91.19 921 ILE A N 1
ATOM 6973 C CA . ILE A 1 921 ? -16.048 4.364 -42.638 1.00 91.19 921 ILE A CA 1
ATOM 6974 C C . ILE A 1 921 ? -16.397 5.244 -41.424 1.00 91.19 921 ILE A C 1
ATOM 6976 O O . ILE A 1 921 ? -17.334 4.936 -40.685 1.00 91.19 921 ILE A O 1
ATOM 6980 N N . ALA A 1 922 ? -15.708 6.379 -41.262 1.00 86.56 922 ALA A N 1
ATOM 6981 C CA . ALA A 1 922 ? -15.954 7.341 -40.187 1.00 86.56 922 ALA A CA 1
ATOM 6982 C C . ALA A 1 922 ? -17.307 8.080 -40.272 1.00 86.56 922 ALA A C 1
ATOM 6984 O O . ALA A 1 922 ? -17.740 8.654 -39.276 1.00 86.56 922 ALA A O 1
ATOM 6985 N N . THR A 1 923 ? -17.973 8.106 -41.434 1.00 82.31 923 THR A N 1
ATOM 6986 C CA . THR A 1 923 ? -19.186 8.919 -41.684 1.00 82.31 923 THR A CA 1
ATOM 6987 C C . THR A 1 923 ? -20.411 8.091 -42.087 1.00 82.31 923 THR A C 1
ATOM 6989 O O . THR A 1 923 ? -21.312 8.582 -42.772 1.00 82.31 923 THR A O 1
ATOM 6992 N N . ASN A 1 924 ? -20.465 6.836 -41.635 1.00 85.38 924 ASN A N 1
ATOM 6993 C CA . ASN A 1 924 ? -21.531 5.873 -41.917 1.00 85.38 924 ASN A CA 1
ATOM 6994 C C . ASN A 1 924 ? -21.742 5.572 -43.419 1.00 85.38 924 ASN A C 1
ATOM 6996 O O . ASN A 1 924 ? -22.873 5.525 -43.910 1.00 85.38 924 ASN A O 1
ATOM 7000 N N . GLN A 1 925 ? -20.655 5.415 -44.182 1.00 83.12 925 GLN A N 1
ATOM 7001 C CA . GLN A 1 925 ? -20.694 5.083 -45.610 1.00 83.12 925 GLN A CA 1
ATOM 7002 C C . GLN A 1 925 ? -19.831 3.859 -45.928 1.00 83.12 925 GLN A C 1
ATOM 7004 O O . GLN A 1 925 ? -18.713 3.721 -45.441 1.00 83.12 925 GLN A O 1
ATOM 7009 N N . ALA A 1 926 ? -20.324 2.997 -46.821 1.00 84.44 926 ALA A N 1
ATOM 7010 C CA . ALA A 1 926 ? -19.557 1.854 -47.311 1.00 84.44 926 ALA A CA 1
ATOM 7011 C C . ALA A 1 926 ? -18.273 2.310 -48.039 1.00 84.44 926 ALA A C 1
ATOM 7013 O O . ALA A 1 926 ? -18.364 3.225 -48.874 1.00 84.44 926 ALA A O 1
ATOM 7014 N N . PRO A 1 927 ? -17.108 1.683 -47.791 1.00 91.19 927 PRO A N 1
ATOM 7015 C CA . PRO A 1 927 ? -15.895 1.971 -48.547 1.00 91.19 927 PRO A CA 1
ATOM 7016 C C . PRO A 1 927 ? -16.067 1.613 -50.033 1.00 91.19 927 PRO A C 1
ATOM 7018 O O . PRO A 1 927 ? -16.878 0.764 -50.415 1.00 91.19 927 PRO A O 1
ATOM 7021 N N . ILE A 1 928 ? -15.330 2.329 -50.876 1.00 87.31 928 ILE A N 1
ATOM 7022 C CA . ILE A 1 928 ? -15.232 2.157 -52.325 1.00 87.31 928 ILE A CA 1
ATOM 7023 C C . ILE A 1 928 ? -14.410 0.902 -52.627 1.00 87.31 928 ILE A C 1
ATOM 7025 O O . ILE A 1 928 ? -14.822 0.088 -53.457 1.00 87.31 928 ILE A O 1
ATOM 7029 N N . GLN A 1 929 ? -13.278 0.718 -51.940 1.00 91.69 929 GLN A N 1
ATOM 7030 C CA . GLN A 1 929 ? -12.544 -0.543 -51.967 1.00 91.69 929 GLN A CA 1
ATOM 7031 C C . GLN A 1 929 ? -13.293 -1.597 -51.141 1.00 91.69 929 GLN A C 1
ATOM 7033 O O . GLN A 1 929 ? -13.778 -1.333 -50.042 1.00 91.69 929 GLN A O 1
ATOM 7038 N N . ARG A 1 930 ? -13.385 -2.816 -51.679 1.00 90.12 930 ARG A N 1
ATOM 7039 C CA . ARG A 1 930 ? -14.045 -3.960 -51.037 1.00 90.12 930 ARG A CA 1
ATOM 7040 C C . ARG A 1 930 ? -13.050 -5.117 -50.947 1.00 90.12 930 ARG A C 1
ATOM 7042 O O . ARG A 1 930 ? -12.437 -5.470 -51.953 1.00 90.12 930 ARG A O 1
ATOM 7049 N N . ASN A 1 931 ? -12.893 -5.702 -49.763 1.00 92.69 931 ASN A N 1
ATOM 7050 C CA . ASN A 1 931 ? -12.071 -6.877 -49.497 1.00 92.69 931 ASN A CA 1
ATOM 7051 C C . ASN A 1 931 ? -12.963 -8.104 -49.225 1.00 92.69 931 ASN A C 1
ATOM 7053 O O . ASN A 1 931 ? -13.690 -8.169 -48.232 1.00 92.69 931 ASN A O 1
ATOM 7057 N N . SER A 1 932 ? -12.866 -9.111 -50.096 1.00 90.44 932 SER A N 1
ATOM 7058 C CA . SER A 1 932 ? -13.622 -10.363 -49.986 1.00 90.44 932 SER A CA 1
ATOM 7059 C C . SER A 1 932 ? -13.269 -11.208 -48.761 1.00 90.44 932 SER A C 1
ATOM 7061 O O . SER A 1 932 ? -14.121 -11.955 -48.292 1.00 90.44 932 SER A O 1
ATOM 7063 N N . GLU A 1 933 ? -12.045 -11.111 -48.239 1.00 89.56 933 GLU A N 1
ATOM 7064 C CA . GLU A 1 933 ? -11.613 -11.846 -47.044 1.00 89.56 933 GLU A CA 1
ATOM 7065 C C . GLU A 1 933 ? -12.175 -11.211 -45.771 1.00 89.56 933 GLU A C 1
ATOM 7067 O O . GLU A 1 933 ? -12.679 -11.924 -44.908 1.00 89.56 933 GLU A O 1
ATOM 7072 N N . ALA A 1 934 ? -12.168 -9.876 -45.677 1.00 89.19 934 ALA A N 1
ATOM 7073 C CA . ALA A 1 934 ? -12.796 -9.152 -44.570 1.00 89.19 934 ALA A CA 1
ATOM 7074 C C . ALA A 1 934 ? -14.315 -9.403 -44.525 1.00 89.19 934 ALA A C 1
ATOM 7076 O O . ALA A 1 934 ? -14.878 -9.681 -43.468 1.00 89.19 934 ALA A O 1
ATOM 7077 N N . GLU A 1 935 ? -14.974 -9.407 -45.688 1.00 93.38 935 GLU A N 1
ATOM 7078 C CA . GLU A 1 935 ? -16.398 -9.750 -45.805 1.00 93.38 935 GLU A CA 1
ATOM 7079 C C . GLU A 1 935 ? -16.706 -11.228 -45.556 1.00 93.38 935 GLU A C 1
ATOM 7081 O O . GLU A 1 935 ? -17.839 -11.556 -45.200 1.00 93.38 935 GLU A O 1
ATOM 7086 N N . GLN A 1 936 ? -15.739 -12.130 -45.746 1.00 89.81 936 GLN A N 1
ATOM 7087 C CA . GLN A 1 936 ? -15.906 -13.527 -45.358 1.00 89.81 936 GLN A CA 1
ATOM 7088 C C . GLN A 1 936 ? -15.763 -13.683 -43.840 1.00 89.81 936 GLN A C 1
ATOM 7090 O O . GLN A 1 936 ? -16.674 -14.231 -43.228 1.00 89.81 936 GLN A O 1
ATOM 7095 N N . ARG A 1 937 ? -14.735 -13.076 -43.220 1.00 90.81 937 ARG A N 1
ATOM 7096 C CA . ARG A 1 937 ? -14.597 -13.009 -41.751 1.00 90.81 937 ARG A CA 1
ATOM 7097 C C . ARG A 1 937 ? -15.855 -12.448 -41.080 1.00 90.81 937 ARG A C 1
ATOM 7099 O O . ARG A 1 937 ? -16.309 -12.997 -40.085 1.00 90.81 937 ARG A O 1
ATOM 7106 N N . ALA A 1 938 ? -16.468 -11.413 -41.659 1.00 90.12 938 ALA A N 1
ATOM 7107 C CA . ALA A 1 938 ? -17.724 -10.853 -41.161 1.00 90.12 938 ALA A CA 1
ATOM 7108 C C . ALA A 1 938 ? -18.905 -11.842 -41.191 1.00 90.12 938 ALA A C 1
ATOM 7110 O O . ALA A 1 938 ? -19.696 -11.886 -40.250 1.00 90.12 938 ALA A O 1
ATOM 7111 N N . LYS A 1 939 ? -19.028 -12.659 -42.245 1.00 89.12 939 LYS A N 1
ATOM 7112 C CA . LYS A 1 939 ? -20.058 -13.714 -42.325 1.00 89.12 939 LYS A CA 1
ATOM 7113 C C . LYS A 1 939 ? -19.785 -14.835 -41.334 1.00 89.12 939 LYS A C 1
ATOM 7115 O O . LYS A 1 939 ? -20.717 -15.301 -40.687 1.00 89.12 939 LYS A O 1
ATOM 7120 N N . ASP A 1 940 ? -18.523 -15.228 -41.194 1.00 89.19 940 ASP A N 1
ATOM 7121 C CA . ASP A 1 940 ? -18.098 -16.279 -40.268 1.00 89.19 940 ASP A CA 1
ATOM 7122 C C . ASP A 1 940 ? -18.315 -15.844 -38.800 1.00 89.19 940 ASP A C 1
ATOM 7124 O O . ASP A 1 940 ? -18.727 -16.653 -37.972 1.00 89.19 940 ASP A O 1
ATOM 7128 N N . ALA A 1 941 ? -18.175 -14.544 -38.503 1.00 84.00 941 ALA A N 1
ATOM 7129 C CA . ALA A 1 941 ? -18.541 -13.915 -37.227 1.00 84.00 941 ALA A CA 1
ATOM 7130 C C . ALA A 1 941 ? -20.066 -13.771 -36.989 1.00 84.00 941 ALA A C 1
ATOM 7132 O O . ALA A 1 941 ? -20.498 -13.438 -35.878 1.00 84.00 941 ALA A O 1
ATOM 7133 N N . GLY A 1 942 ? -20.895 -14.046 -38.005 1.00 83.94 942 GLY A N 1
ATOM 7134 C CA . GLY A 1 942 ? -22.357 -14.077 -37.905 1.00 83.94 942 GLY A CA 1
ATOM 7135 C C . GLY A 1 942 ? -23.099 -12.828 -38.394 1.00 83.94 942 GLY A C 1
ATOM 7136 O O . GLY A 1 942 ? -24.203 -12.579 -37.914 1.00 83.94 942 GLY A O 1
ATOM 7137 N N . ALA A 1 943 ? -22.536 -12.048 -39.324 1.00 86.81 943 ALA A N 1
ATOM 7138 C CA . ALA A 1 943 ? -23.261 -10.967 -39.998 1.00 86.81 943 ALA A CA 1
ATOM 7139 C C . ALA A 1 943 ? -24.385 -11.506 -40.913 1.00 86.81 943 ALA A C 1
ATOM 7141 O O . ALA A 1 943 ? -24.130 -12.320 -41.805 1.00 86.81 943 ALA A O 1
ATOM 7142 N N . GLU A 1 944 ? -25.625 -11.038 -40.720 1.00 82.81 944 GLU A N 1
ATOM 7143 C CA . GLU A 1 944 ? -26.821 -11.573 -41.397 1.00 82.81 944 GLU A CA 1
ATOM 7144 C C . GLU A 1 944 ? -27.254 -10.735 -42.614 1.00 82.81 944 GLU A C 1
ATOM 7146 O O . GLU A 1 944 ? -27.747 -11.279 -43.607 1.00 82.81 944 GLU A O 1
ATOM 7151 N N . THR A 1 945 ? -27.068 -9.414 -42.558 1.00 87.94 945 THR A N 1
ATOM 7152 C CA . THR A 1 945 ? -27.422 -8.459 -43.621 1.00 87.94 945 THR A CA 1
ATOM 7153 C C . THR A 1 945 ? -26.189 -7.848 -44.296 1.00 87.94 945 THR A C 1
ATOM 7155 O O . THR A 1 945 ? -25.064 -7.959 -43.810 1.00 87.94 945 THR A O 1
ATOM 7158 N N . GLU A 1 946 ? -26.379 -7.160 -45.431 1.00 84.50 946 GLU A N 1
ATOM 7159 C CA . GLU A 1 946 ? -25.290 -6.396 -46.064 1.00 84.50 946 GLU A CA 1
ATOM 7160 C C . GLU A 1 946 ? -24.791 -5.255 -45.157 1.00 84.50 946 GLU A C 1
ATOM 7162 O O . GLU A 1 946 ? -23.599 -4.959 -45.165 1.00 84.50 946 GLU A O 1
ATOM 7167 N N . GLN A 1 947 ? -25.665 -4.656 -44.340 1.00 83.62 947 GLN A N 1
ATOM 7168 C CA . GLN A 1 947 ? -25.288 -3.602 -43.396 1.00 83.62 947 GLN A CA 1
ATOM 7169 C C . GLN A 1 947 ? -24.458 -4.164 -42.234 1.00 83.62 947 GLN A C 1
ATOM 7171 O O . GLN A 1 947 ? -23.394 -3.617 -41.947 1.00 83.62 947 GLN A O 1
ATOM 7176 N N . ASP A 1 948 ? -24.866 -5.301 -41.657 1.00 87.06 948 ASP A N 1
ATOM 7177 C CA . ASP A 1 948 ? -24.081 -6.007 -40.633 1.00 87.06 948 ASP A CA 1
ATOM 7178 C C . ASP A 1 948 ? -22.708 -6.391 -41.192 1.00 87.06 948 ASP A C 1
ATOM 7180 O O . ASP A 1 948 ? -21.681 -6.128 -40.575 1.00 87.06 948 ASP A O 1
ATOM 7184 N N . MET A 1 949 ? -22.674 -6.963 -42.401 1.00 90.56 949 MET A N 1
ATOM 7185 C CA . MET A 1 949 ? -21.434 -7.389 -43.050 1.00 90.56 949 MET A CA 1
ATOM 7186 C C . MET A 1 949 ? -20.487 -6.205 -43.263 1.00 90.56 949 MET A C 1
ATOM 7188 O O . MET A 1 949 ? -19.284 -6.346 -43.068 1.00 90.56 949 MET A O 1
ATOM 7192 N N . LEU A 1 950 ? -21.016 -5.035 -43.631 1.00 89.69 950 LEU A N 1
ATOM 7193 C CA . LEU A 1 950 ? -20.229 -3.816 -43.784 1.00 89.69 950 LEU A CA 1
ATOM 7194 C C . LEU A 1 950 ? -19.745 -3.248 -42.436 1.00 89.69 950 LEU A C 1
ATOM 7196 O O . LEU A 1 950 ? -18.597 -2.810 -42.350 1.00 89.69 950 LEU A O 1
ATOM 7200 N N . MET A 1 951 ? -20.571 -3.284 -41.383 1.00 89.44 951 MET A N 1
ATOM 7201 C CA . MET A 1 951 ? -20.161 -2.881 -40.031 1.00 89.44 951 MET A CA 1
ATOM 7202 C C . MET A 1 951 ? -19.073 -3.798 -39.468 1.00 89.44 951 MET A C 1
ATOM 7204 O O . MET A 1 951 ? -18.067 -3.292 -38.981 1.00 89.44 951 MET A O 1
ATOM 7208 N N . VAL A 1 952 ? -19.219 -5.120 -39.595 1.00 90.75 952 VAL A N 1
ATOM 7209 C CA . VAL A 1 952 ? -18.237 -6.089 -39.084 1.00 90.75 952 VAL A CA 1
ATOM 7210 C C . VAL A 1 952 ? -16.942 -6.078 -39.905 1.00 90.75 952 VAL A C 1
ATOM 7212 O O . VAL A 1 952 ? -15.860 -6.052 -39.326 1.00 90.75 952 VAL A O 1
ATOM 7215 N N . ALA A 1 953 ? -17.022 -6.051 -41.242 1.00 90.94 953 ALA A N 1
ATOM 7216 C CA . ALA A 1 953 ? -15.839 -6.139 -42.107 1.00 90.94 953 ALA A CA 1
ATOM 7217 C C . ALA A 1 953 ? -14.988 -4.859 -42.149 1.00 90.94 953 ALA A C 1
ATOM 7219 O O . ALA A 1 953 ? -13.784 -4.954 -42.378 1.00 90.94 953 ALA A O 1
ATOM 7220 N N . TYR A 1 954 ? -15.602 -3.680 -41.979 1.00 91.88 954 TYR A N 1
ATOM 7221 C CA . TYR A 1 954 ? -14.937 -2.381 -42.176 1.00 91.88 954 TYR A CA 1
ATOM 7222 C C . TYR A 1 954 ? -15.065 -1.418 -40.990 1.00 91.88 954 TYR A C 1
ATOM 7224 O O . TYR A 1 954 ? -14.520 -0.319 -41.050 1.00 91.88 954 TYR A O 1
ATOM 7232 N N . GLY A 1 955 ? -15.789 -1.782 -39.928 1.00 89.62 955 GLY A N 1
ATOM 7233 C CA . GLY A 1 955 ? -15.974 -0.938 -38.747 1.00 89.62 955 GLY A CA 1
ATOM 7234 C C . GLY A 1 955 ? -16.723 0.364 -39.013 1.00 89.62 955 GLY A C 1
ATOM 7235 O O . GLY A 1 955 ? -16.377 1.402 -38.447 1.00 89.62 955 GLY A O 1
ATOM 7236 N N . ILE A 1 956 ? -17.735 0.346 -39.884 1.00 89.50 956 ILE A N 1
ATOM 7237 C CA . ILE A 1 956 ? -18.521 1.549 -40.194 1.00 89.50 956 ILE A CA 1
ATOM 7238 C C . ILE A 1 956 ? -19.117 2.143 -38.909 1.00 89.50 956 ILE A C 1
ATOM 7240 O O . ILE A 1 956 ? -19.752 1.443 -38.119 1.00 89.50 956 ILE A O 1
ATOM 7244 N N . ARG A 1 957 ? -18.897 3.445 -38.692 1.00 86.00 957 ARG A N 1
ATOM 7245 C CA . ARG A 1 957 ? -19.393 4.158 -37.510 1.00 86.00 957 ARG A CA 1
ATOM 7246 C C . ARG A 1 957 ? -20.855 4.577 -37.699 1.00 86.00 957 ARG A C 1
ATOM 7248 O O . ARG A 1 957 ? -21.181 5.104 -38.765 1.00 86.00 957 ARG A O 1
ATOM 7255 N N . PRO A 1 958 ? -21.734 4.382 -36.697 1.00 79.44 958 PRO A N 1
ATOM 7256 C CA . PRO A 1 958 ? -23.111 4.854 -36.763 1.00 79.44 958 PRO A CA 1
ATOM 7257 C C . PRO A 1 958 ? -23.133 6.383 -36.850 1.00 79.44 958 PRO A C 1
ATOM 7259 O O . PRO A 1 958 ? -22.288 7.068 -36.278 1.00 79.44 958 PRO A O 1
ATOM 7262 N N . LYS A 1 959 ? -24.112 6.930 -37.574 1.00 69.62 959 LYS A N 1
ATOM 7263 C CA . LYS A 1 959 ? -24.235 8.385 -37.745 1.00 69.62 959 LYS A CA 1
ATOM 7264 C C . LYS A 1 959 ? -24.634 9.096 -36.444 1.00 69.62 959 LYS A C 1
ATOM 7266 O O . LYS A 1 959 ? -24.151 10.190 -36.176 1.00 69.62 959 LYS A O 1
ATOM 7271 N N . ASP A 1 960 ? -25.521 8.469 -35.681 1.00 74.00 960 ASP A N 1
ATOM 7272 C CA . ASP A 1 960 ? -26.042 8.953 -34.408 1.00 74.00 960 ASP A CA 1
ATOM 7273 C C . ASP A 1 960 ? -25.785 7.834 -33.379 1.00 74.00 960 ASP A C 1
ATOM 7275 O O . ASP A 1 960 ? -26.350 6.745 -33.502 1.00 74.00 960 ASP A O 1
ATOM 7279 N N . ARG A 1 961 ? -24.868 8.063 -32.427 1.00 73.62 961 ARG A N 1
ATOM 7280 C CA . ARG A 1 961 ? -24.439 7.063 -31.431 1.00 73.62 961 ARG A CA 1
ATOM 7281 C C . ARG A 1 961 ? -25.443 6.999 -30.273 1.00 73.62 961 ARG A C 1
ATOM 7283 O O . ARG A 1 961 ? -25.825 8.031 -29.726 1.00 73.62 961 ARG A O 1
ATOM 7290 N N . ASP A 1 962 ? -25.863 5.794 -29.902 1.00 71.56 962 ASP A N 1
ATOM 7291 C CA . ASP A 1 962 ? -26.864 5.510 -28.870 1.00 71.56 962 ASP A CA 1
ATOM 7292 C C . ASP A 1 962 ? -26.236 4.633 -27.776 1.00 71.56 962 ASP A C 1
ATOM 7294 O O . ASP A 1 962 ? -26.281 3.401 -27.821 1.00 71.56 962 ASP A O 1
ATOM 7298 N N . LEU A 1 963 ? -25.614 5.295 -26.795 1.00 56.59 963 LEU A N 1
ATOM 7299 C CA . LEU A 1 963 ? -24.858 4.655 -25.710 1.00 56.59 963 LEU A CA 1
ATOM 7300 C C . LEU A 1 963 ? -25.702 3.641 -24.920 1.00 56.59 963 LEU A C 1
ATOM 7302 O O . LEU A 1 963 ? -25.202 2.596 -24.514 1.00 56.59 963 LEU A O 1
ATOM 7306 N N . GLN A 1 964 ? -27.000 3.906 -24.751 1.00 57.66 964 GLN A N 1
ATOM 7307 C CA . GLN A 1 964 ? -27.910 3.019 -24.021 1.00 57.66 964 GLN A CA 1
ATOM 7308 C C . GLN A 1 964 ? -28.173 1.709 -24.772 1.00 57.66 964 GLN A C 1
ATOM 7310 O O . GLN A 1 964 ? -28.339 0.662 -24.143 1.00 57.66 964 GLN A O 1
ATOM 7315 N N . LYS A 1 965 ? -28.160 1.732 -26.112 1.00 71.38 965 LYS A N 1
ATOM 7316 C CA . LYS A 1 965 ? -28.194 0.498 -26.906 1.00 71.38 965 LYS A CA 1
ATOM 7317 C C . LYS A 1 965 ? -26.839 -0.198 -26.961 1.00 71.38 965 LYS A C 1
ATOM 7319 O O . LYS A 1 965 ? -26.826 -1.422 -26.964 1.00 71.38 965 LYS A O 1
ATOM 7324 N N . GLU A 1 966 ? -25.721 0.533 -26.970 1.00 71.88 966 GLU A N 1
ATOM 7325 C CA . GLU A 1 966 ? -24.384 -0.082 -26.888 1.00 71.88 966 GLU A CA 1
ATOM 7326 C C . GLU A 1 966 ? -24.219 -0.888 -25.592 1.00 71.88 966 GLU A C 1
ATOM 7328 O O . GLU A 1 966 ? -23.822 -2.049 -25.655 1.00 71.88 966 GLU A O 1
ATOM 7333 N N . ILE A 1 967 ? -24.648 -0.339 -24.449 1.00 54.59 967 ILE A N 1
ATOM 7334 C CA . ILE A 1 967 ? -24.668 -1.035 -23.148 1.00 54.59 967 ILE A CA 1
ATOM 7335 C C . ILE A 1 967 ? -25.522 -2.316 -23.203 1.00 54.59 967 ILE A C 1
ATOM 7337 O O . ILE A 1 967 ? -25.074 -3.383 -22.783 1.00 54.59 967 ILE A O 1
ATOM 7341 N N . GLN A 1 968 ? -26.732 -2.251 -23.771 1.00 71.25 968 GLN A N 1
ATOM 7342 C CA . GLN A 1 968 ? -27.587 -3.438 -23.945 1.00 71.25 968 GLN A CA 1
ATOM 7343 C C . GLN A 1 968 ? -26.948 -4.471 -24.890 1.00 71.25 968 GLN A C 1
ATOM 7345 O O . GLN A 1 968 ? -27.009 -5.674 -24.631 1.00 71.25 968 GLN A O 1
ATOM 7350 N N . GLY A 1 969 ? -26.276 -4.004 -25.944 1.00 74.62 969 GLY A N 1
ATOM 7351 C CA . GLY A 1 969 ? -25.527 -4.837 -26.877 1.00 74.62 969 GLY A CA 1
ATOM 7352 C C . GLY A 1 969 ? -24.340 -5.555 -26.240 1.00 74.62 969 GLY A C 1
ATOM 7353 O O . GLY A 1 969 ? -24.061 -6.681 -26.638 1.00 74.62 969 GLY A O 1
ATOM 7354 N N . ILE A 1 970 ? -23.669 -4.969 -25.238 1.00 69.38 970 ILE A N 1
ATOM 7355 C CA . ILE A 1 970 ? -22.557 -5.628 -24.526 1.00 69.38 970 ILE A CA 1
ATOM 7356 C C . ILE A 1 970 ? -23.076 -6.852 -23.765 1.00 69.38 970 ILE A C 1
ATOM 7358 O O . ILE A 1 970 ? -22.480 -7.923 -23.857 1.00 69.38 970 ILE A O 1
ATOM 7362 N N . ALA A 1 971 ? -24.232 -6.751 -23.102 1.00 67.50 971 ALA A N 1
ATOM 7363 C CA . ALA A 1 971 ? -24.855 -7.902 -22.446 1.00 67.50 971 ALA A CA 1
ATOM 7364 C C . ALA A 1 971 ? -25.260 -9.006 -23.447 1.00 67.50 971 ALA A C 1
ATOM 7366 O O . ALA A 1 971 ? -25.121 -10.195 -23.152 1.00 67.50 971 ALA A O 1
ATOM 7367 N N . GLU A 1 972 ? -25.725 -8.640 -24.649 1.00 76.31 972 GLU A N 1
ATOM 7368 C CA . GLU A 1 972 ? -25.990 -9.606 -25.726 1.00 76.31 972 GLU A CA 1
ATOM 7369 C C . GLU A 1 972 ? -24.704 -10.206 -26.321 1.00 76.31 972 GLU A C 1
ATOM 7371 O O . GLU A 1 972 ? -24.683 -11.395 -26.647 1.00 76.31 972 GLU A O 1
ATOM 7376 N N . PHE A 1 973 ? -23.626 -9.420 -26.415 1.00 82.81 973 PHE A N 1
ATOM 7377 C CA . PHE A 1 973 ? -22.309 -9.853 -26.877 1.00 82.81 973 PHE A CA 1
ATOM 7378 C C . PHE A 1 973 ? -21.686 -10.860 -25.903 1.00 82.81 973 PHE A C 1
ATOM 7380 O O . PHE A 1 973 ? -21.425 -11.995 -26.299 1.00 82.81 973 PHE A O 1
ATOM 7387 N N . VAL A 1 974 ? -21.539 -10.502 -24.622 1.00 71.25 974 VAL A N 1
ATOM 7388 C CA . VAL A 1 974 ? -20.964 -11.371 -23.575 1.00 71.25 974 VAL A CA 1
ATOM 7389 C C . VAL A 1 974 ? -21.729 -12.692 -23.494 1.00 71.25 974 VAL A C 1
ATOM 7391 O O . VAL A 1 974 ? -21.134 -13.767 -23.478 1.00 71.25 974 VAL A O 1
ATOM 7394 N N . LYS A 1 975 ? -23.064 -12.642 -23.554 1.00 75.38 975 LYS A N 1
ATOM 7395 C CA . LYS A 1 975 ? -23.923 -13.836 -23.564 1.00 75.38 975 LYS A CA 1
ATOM 7396 C C . LYS A 1 975 ? -23.721 -14.743 -24.788 1.00 75.38 975 LYS A C 1
ATOM 7398 O O . LYS A 1 975 ? -24.041 -15.930 -24.713 1.00 75.38 975 LYS A O 1
ATOM 7403 N N . LYS A 1 976 ? -23.263 -14.198 -25.918 1.00 79.81 976 LYS A N 1
ATOM 7404 C CA . LYS A 1 976 ? -23.077 -14.925 -27.183 1.00 79.81 976 LYS A CA 1
ATOM 7405 C C . LYS A 1 976 ? -21.641 -15.422 -27.383 1.00 79.81 976 LYS A C 1
ATOM 7407 O O . LYS A 1 976 ? -21.479 -16.492 -27.966 1.00 79.81 976 LYS A O 1
ATOM 7412 N N . TYR A 1 977 ? -20.644 -14.672 -26.916 1.00 77.00 977 TYR A N 1
ATOM 7413 C CA . TYR A 1 977 ? -19.222 -14.923 -27.181 1.00 77.00 977 TYR A CA 1
ATOM 7414 C C . TYR A 1 977 ? -18.407 -15.313 -25.933 1.00 77.00 977 TYR A C 1
ATOM 7416 O O . TYR A 1 977 ? -17.346 -15.906 -26.076 1.00 77.00 977 TYR A O 1
ATOM 7424 N N . GLY A 1 978 ? -18.920 -15.091 -24.717 1.00 68.06 978 GLY A N 1
ATOM 7425 C CA . GLY A 1 978 ? -18.308 -15.563 -23.465 1.00 68.06 978 GLY A CA 1
ATOM 7426 C C . GLY A 1 978 ? -17.246 -14.641 -22.854 1.00 68.06 978 GLY A C 1
ATOM 7427 O O . GLY A 1 978 ? -16.745 -14.946 -21.779 1.00 68.06 978 GLY A O 1
ATOM 7428 N N . HIS A 1 979 ? -16.946 -13.513 -23.498 1.00 68.62 979 HIS A N 1
ATOM 7429 C CA . HIS A 1 979 ? -16.022 -12.475 -23.035 1.00 68.62 979 HIS A CA 1
ATOM 7430 C C . HIS A 1 979 ? -16.590 -11.079 -23.346 1.00 68.62 979 HIS A C 1
ATOM 7432 O O . HIS A 1 979 ? -17.549 -10.948 -24.115 1.00 68.62 979 HIS A O 1
ATOM 7438 N N . VAL A 1 980 ? -16.018 -10.031 -22.748 1.00 62.47 980 VAL A N 1
ATOM 7439 C CA . VAL A 1 980 ? -16.313 -8.635 -23.120 1.00 62.47 980 VAL A CA 1
ATOM 7440 C C . VAL A 1 980 ? -15.660 -8.278 -24.467 1.00 62.47 980 VAL A C 1
ATOM 7442 O O . VAL A 1 980 ? -14.674 -8.916 -24.842 1.00 62.47 980 VAL A O 1
ATOM 7445 N N . PRO A 1 981 ? -16.183 -7.296 -25.230 1.00 66.00 981 PRO A N 1
ATOM 7446 C CA . PRO A 1 981 ? -15.552 -6.864 -26.476 1.00 66.00 981 PRO A CA 1
ATOM 7447 C C . PRO A 1 981 ? -14.153 -6.279 -26.228 1.00 66.00 981 PRO A C 1
ATOM 7449 O O . PRO A 1 981 ? -14.034 -5.174 -25.705 1.00 66.00 981 PRO A O 1
ATOM 7452 N N . SER A 1 982 ? -13.103 -6.999 -26.624 1.00 59.59 982 SER A N 1
ATOM 7453 C CA . SER A 1 982 ? -11.704 -6.594 -26.420 1.00 59.59 982 SER A CA 1
ATOM 7454 C C . SER A 1 982 ? -10.994 -6.245 -27.732 1.00 59.59 982 SER A C 1
ATOM 7456 O O . SER A 1 982 ? -10.225 -5.289 -27.778 1.00 59.59 982 SER A O 1
ATOM 7458 N N . SER A 1 983 ? -11.297 -6.931 -28.841 1.00 69.88 983 SER A N 1
ATOM 7459 C CA . SER A 1 983 ? -10.647 -6.676 -30.133 1.00 69.88 983 SER A CA 1
ATOM 7460 C C . SER A 1 983 ? -11.403 -5.675 -31.023 1.00 69.88 983 SER A C 1
ATOM 7462 O O . SER A 1 983 ? -12.612 -5.457 -30.903 1.00 69.88 983 SER A O 1
ATOM 7464 N N . THR A 1 984 ? -10.719 -5.111 -32.031 1.00 74.81 984 THR A N 1
ATOM 7465 C CA . THR A 1 984 ? -11.378 -4.291 -33.076 1.00 74.81 984 THR A CA 1
ATOM 7466 C C . THR A 1 984 ? -12.502 -5.061 -33.786 1.00 74.81 984 THR A C 1
ATOM 7468 O O . THR A 1 984 ? -13.506 -4.457 -34.169 1.00 74.81 984 THR A O 1
ATOM 7471 N N . LEU A 1 985 ? -12.366 -6.388 -33.937 1.00 81.25 985 LEU A N 1
ATOM 7472 C CA . LEU A 1 985 ? -13.411 -7.221 -34.531 1.00 81.25 985 LEU A CA 1
ATOM 7473 C C . LEU A 1 985 ? -14.636 -7.299 -33.611 1.00 81.25 985 LEU A C 1
ATOM 7475 O O . LEU A 1 985 ? -15.751 -7.104 -34.087 1.00 81.25 985 LEU A O 1
ATOM 7479 N N . ASP A 1 986 ? -14.435 -7.492 -32.308 1.00 82.62 986 ASP A N 1
ATOM 7480 C CA . ASP A 1 986 ? -15.518 -7.574 -31.321 1.00 82.62 986 ASP A CA 1
ATOM 7481 C C . ASP A 1 986 ? -16.296 -6.270 -31.219 1.00 82.62 986 ASP A C 1
ATOM 7483 O O . ASP A 1 986 ? -17.524 -6.269 -31.267 1.00 82.62 986 ASP A O 1
ATOM 7487 N N . TRP A 1 987 ? -15.595 -5.135 -31.193 1.00 80.75 987 TRP A N 1
ATOM 7488 C CA . TRP A 1 987 ? -16.223 -3.816 -31.233 1.00 80.75 987 TRP A CA 1
ATOM 7489 C C . TRP A 1 987 ? -16.996 -3.563 -32.539 1.00 80.75 987 TRP A C 1
ATOM 7491 O O . TRP A 1 987 ? -17.982 -2.823 -32.542 1.00 80.75 987 TRP A O 1
ATOM 7501 N N . ASN A 1 988 ? -16.598 -4.182 -33.653 1.00 86.81 988 ASN A N 1
ATOM 7502 C CA . ASN A 1 988 ? -17.337 -4.119 -34.917 1.00 86.81 988 ASN A CA 1
ATOM 7503 C C . ASN A 1 988 ? -18.549 -5.078 -34.933 1.00 86.81 988 ASN A C 1
ATOM 7505 O O . ASN A 1 988 ? -19.618 -4.701 -35.421 1.00 86.81 988 ASN A O 1
ATOM 7509 N N . ILE A 1 989 ? -18.431 -6.267 -34.329 1.00 87.31 989 ILE A N 1
ATOM 7510 C CA . ILE A 1 989 ? -19.539 -7.207 -34.083 1.00 87.31 989 ILE A CA 1
ATOM 7511 C C . ILE A 1 989 ? -20.582 -6.568 -33.162 1.00 87.31 989 ILE A C 1
ATOM 7513 O O . ILE A 1 989 ? -21.761 -6.547 -33.516 1.00 87.31 989 ILE A O 1
ATOM 7517 N N . LEU A 1 990 ? -20.165 -5.977 -32.039 1.00 86.88 990 LEU A N 1
ATOM 7518 C CA . LEU A 1 990 ? -21.025 -5.242 -31.114 1.00 86.88 990 LEU A CA 1
ATOM 7519 C C . LEU A 1 990 ? -21.835 -4.168 -31.851 1.00 86.88 990 LEU A C 1
ATOM 7521 O O . LEU A 1 990 ? -23.059 -4.147 -31.753 1.00 86.88 990 LEU A O 1
ATOM 7525 N N . ARG A 1 991 ? -21.184 -3.321 -32.660 1.00 85.12 991 ARG A N 1
ATOM 7526 C CA . ARG A 1 991 ? -21.887 -2.296 -33.452 1.00 85.12 991 ARG A CA 1
ATOM 7527 C C . ARG A 1 991 ? -22.919 -2.907 -34.408 1.00 85.12 991 ARG A C 1
ATOM 7529 O O . ARG A 1 991 ? -24.005 -2.350 -34.527 1.00 85.12 991 ARG A O 1
ATOM 7536 N N . SER A 1 992 ? -22.641 -4.067 -35.011 1.00 86.94 992 SER A N 1
ATOM 7537 C CA . SER A 1 992 ? -23.623 -4.778 -35.851 1.00 86.94 992 SER A CA 1
ATOM 7538 C C . SER A 1 992 ? -24.794 -5.401 -35.072 1.00 86.94 992 SER A C 1
ATOM 7540 O O . SER A 1 992 ? -25.870 -5.589 -35.628 1.00 86.94 992 SER A O 1
ATOM 7542 N N . ILE A 1 993 ? -24.628 -5.701 -33.779 1.00 84.50 993 ILE A N 1
ATOM 7543 C CA . ILE A 1 993 ? -25.735 -6.116 -32.897 1.00 84.50 993 ILE A CA 1
ATOM 7544 C C . ILE A 1 993 ? -26.615 -4.900 -32.559 1.00 84.50 993 ILE A C 1
ATOM 7546 O O . ILE A 1 993 ? -27.841 -4.989 -32.594 1.00 84.50 993 ILE A O 1
ATOM 7550 N N . VAL A 1 994 ? -25.979 -3.759 -32.283 1.00 84.25 994 VAL A N 1
ATOM 7551 C CA . VAL A 1 994 ? -26.599 -2.537 -31.745 1.00 84.25 994 VAL A CA 1
ATOM 7552 C C . VAL A 1 994 ? -27.305 -1.678 -32.809 1.00 84.25 994 VAL A C 1
ATOM 7554 O O . VAL A 1 994 ? -28.357 -1.100 -32.528 1.00 84.25 994 VAL A O 1
ATOM 7557 N N . TYR A 1 995 ? -26.745 -1.578 -34.021 1.00 81.50 995 TYR A N 1
ATOM 7558 C CA . TYR A 1 995 ? -27.143 -0.605 -35.057 1.00 81.50 995 TYR A CA 1
ATOM 7559 C C . TYR A 1 995 ? -27.638 -1.247 -36.373 1.00 81.50 995 TYR A C 1
ATOM 7561 O O . TYR A 1 995 ? -27.358 -0.733 -37.462 1.00 81.50 995 TYR A O 1
ATOM 7569 N N . LYS A 1 996 ? -28.372 -2.363 -36.267 1.00 66.00 996 LYS A N 1
ATOM 7570 C CA . LYS A 1 996 ? -29.032 -3.058 -37.393 1.00 66.00 996 LYS A CA 1
ATOM 7571 C C . LYS A 1 996 ? -29.942 -2.147 -38.230 1.00 66.00 996 LYS A C 1
ATOM 7573 O O . LYS A 1 996 ? -30.791 -1.447 -37.633 1.00 66.00 996 LYS A O 1
#

Foldseek 3Di:
DAPELELEDADEDDDPLVPDDAALEEFAHHNHFPAEHDYDDDAAHENAHEHFNALQFEPDPVSVRDPGGHHHDPRYDHPPYDSDRSPDDDFDWKDKAWDPDPCTHPPQWPPLEAAAPPDFIKGKIFIDGDVGFDWPFKWKDKPNDIGTWDDPDPGMTIDTDDHPPDDFDKIWIWMKIGSPPDIAIPPNDGTDIGGYHHAAEEEFEAQLQWWKDQVPRTLPPPLVCLVVPQLSVSNVQLADDLQAHRPDPSIDTDFGNQAFPPAGFNVQLVVVVVVVVDDEPARYYYDTDDSLHDLLVVLVVVVVVLVVNCVVHVDQEYEYAAAALRLLSVLSNCVVPNCRRYAEYEYFQYLLQAWLVLVLLQQFFDPLLCCVRRVSDDSVNSNRRNLSRLNSLLRHGALCCCVQVHAAEEEFVTGGDHPVRVLVVCVVSVRNNSSNVVSNVSPDCCSQQPACQVHNYAAEWEFAQWAFRHKYFFDQDPVGTDIDTQTFFTQHTHHPSRSVSYHDDLVRYKYFYDADVAARSHSSRQCNGPQSSVQVSCSSSVHDDDGDPRMDSDNLPRFYWFKKKKKFDPKWKWKAWPVGQIFTQDPLRTTGDRDGSWRWDDGNRMIMITDGPGPVIFMKMKIAHQAWWFMKMKIFTGTRSATFKIFIDPRHTAHRLKMKIWGDDPHNQPIWIWIDRHNPPDTDTDDTLDMDGRQLLPNRHFKDKDKDKDDQEQKIKMDIDIDDDTQAFSFKWKDQPVPPDIDTDPDIDMGRDAAKTKMWIWTAGRSRRTDDIDIDIGHHHYDDDDDDDDDDDDDDDDDDDDDDDDDDDDDDDDDDDDDDDDPLQPPDDLLRVLVCLLVLVLVSQCSQQVHDDDVVQLVCLCVSLVGQAVDDSSLSSCLSRNHPQLNPDHSVRLSLQQNLLCQLPVDGQNHSLSVVQSSQLSQQHARPDHDPVLLVVQVVLPQDDPSLSRLLSRVRDDNDDDVVLLVVLQVVLCVVPVDGQSDSNSNSNSCSSRPD

pLDDT: mean 85.46, std 15.08, range [25.22, 98.62]

Sequence (996 aa):
FTGNKYGFLGVGGLMSPENLLFSGNSFFDNTDAGFFYAGDDLAVLDLRDNWWGSSTGPTHADNPGGNGDVIESNYVLFSPWLVANPALPQNIAPVLSFIDDEGYVDDGVSPDVSFIGSDVPIFQIAFSDADGDSAEFVRLVVGDDVYSMATSASSTFEFVPPAGVFGKGAYEYHFEASDGVSSVRLPVEGELEFEVRNVPVVLVPGIMGTDLWKGDDLIWPDIVEMGRDIGDDFMNVLVMDSSGFPTDSEITTGDAVRAAPTKNIFEGLINDFSDAGYSENTDLFVFPYDWRLDIRTSAQSLKDKIDSILNETGSQKIDVMAHSMGGLLAKQYVLNNGSSSLGKLIFVGTPHLGAPKAAKTLLFGDNLGIALIFSALSSSRIQYISQNMPSIYELLPSESYVSSVGSYYGELGNVGYDYAQTSAYLASHELNTILLDSAEDFHSSELDDFDASGVDAYNINGCTTPTISSIIKRNDSFSGSEYSLTLSAGDGTVPIGSSNAIQVDADKVFYFKTGWLFNSVDHSEMPSTDGIRELIISIITGNEITLPDNATQDSSQCVVAGKLVSVHSPVNLHIYDSEGNHVGRGENGDIEYDISGVAYEEIGENKFVFLPESGGEEYRVELDGTDSGTFSLRVSKVENNEITETAYYSDIPVNSSSEATITLSESVSSTVLEVDQAGTGNFETVSVASVLNSEQSSDTTKPITSISTTGGTTSAIFTLSGTDDNSGILKIEYSTDSGATWQNYSGSVIINTIGETEVLCRSKDRAGNLEDYKSETIRVSSAAVILTPLMSNRGASADKNASEEKNSRNIDKKVLGAKIERSRDEQYSDADILNALSSADIETIMDYLGQARNPSLEKSISIQYANGLDLTQAEINFISYGTKSTKSLGTGERAGVIHSFKQAFGRLPKTNDDWNDVLRIATNQAPIQRNSEAEQRAKDAGAETEQDMLMVAYGIRPKDRDLQKEIQGIAEFVKKYGHVPSSTLDWNILRSIVYK

Radius of gyration: 47.88 Å; chains: 1; bounding box: 118×81×176 Å